Protein AF-0000000078755768 (afdb_homodimer)

pLDDT: mean 87.13, std 9.64, range [27.91, 98.12]

Nearest PDB structures (foldseek):
  5llw-assembly1_A  TM=7.780E-01  e=3.470E-12  Idiomarina sp. A28L
  5llx-assembly1_B  TM=7.760E-01  e=8.007E-12  Idiomarina sp. A28L
  5llw-assembly1_B  TM=7.632E-01  e=1.190E-11  Idiomarina sp. A28L
  5llx-assembly1_A  TM=7.612E-01  e=1.299E-11  Idiomarina sp. A28L
  6et7-assembly1_B  TM=7.590E-01  e=1.244E-11  Idiomarina sp. A28L

Foldseek 3Di:
DPPPPPADPLRVLLVQLLVLLVVLLVVLVVLCVVPVAPLSVLLNQLSVLQNVLSVLVVVCVVPVDVVSVLSSLLSNLSSLVSNLVSLCVLQPHDDDCVVSCVLSVVLSVQLVCCCPPVNQPLSNLLSSLQSLLVSLQSSLVSLQPDDFPDNVLSNQLSVLSNVLSVLSNVLSVCSVVVHQADSVCRCGGDSNCSCSVSVSVSVSSNSVSVSVSVVRVVVVVVVVVVVVVVVVVVVCCVPVQANPLQRAGEQVNVVVLQVVLVVVCVVVVAKKKKKKKFKPPLVVLCVPPNVVLSSVLNNVLSVQLVVLDDPSKGKYDYDSGMIMIIDHRDDQVRVQVSVLVSQVSLQPDPPPRPDRMGMAMFMEMDDPPDDPVVSVVNRVVQSVVCVVVPGSHYGTD/DPPPPPADPLRVLLVVLLVLLVVLLVVLVVLCVVPVAPLSVLLNQLSVLQNVLSVLVVVCVVPVDVVSVLSSLLSNLSSLVSNLVSLCVLQPHDDDCVVSCVLSVVLSVQLVCCCPPVNQPLQNLLSSLQSLLVSLQSSLVSLQPDDFPDNVLSNQLSVLSNVLSVLSNVLNVCSVVVHQADSVCRCGGDSNCSCSVSVSVSVSSNSVSVSVSVVRVVVVVVVVVVVVVVVVVVVCCVPQQANPLQRAGEQVNVVVLQVVLVVVCLVVVAWKKKKKKFKPPLVVLCVPPNVVLSSVLSNVLSVQLVVLDDPSKGKYDYDSGMIMIIDHRDDQVRQQVSVLVSQVSLQVDPPPRPDRMGMFMFMEMDDPPDDPVVSVVNRVVQSVVCVVVPGSHYGYD

Radius of gyration: 39.82 Å; Cα contacts (8 Å, |Δi|>4): 1252; chains: 2; bounding box: 60×114×88 Å

Secondary structure (DSSP, 8-state):
-----SS-HHHHHHHHHHHHHHHHHHHHHHHHHHH--HHHHHHHHHHHHHHHHHHHHHHHHHS--HHHHHHHHHHHHHHHHHHHHHHHHHTTPPPPHHHHHHHHHHHHHHHHHHHHHT--HHHHHHHHHHHHHHHHHHHHHHHHT---S-HHHHHHHHHHHHHHHHHHHHHHHHHHHT-S--TT-TT-SHHHHIIIIIHHHHHHHHHHHHHHHHHHHHHHHHHHHHHHHHHHHHHHHHHSSB-TTT-SBPHHHHHHHHHHHHHHHHHHT--EEEEEEEETTHHHHHHHH-HHHHHHHHHHHHHHHHHHS-TT-EEEE-SSSEEEEEEET--HHHHHHHHHHHHHHHHH--SS-SS---EEEEEEEPPTT--HHHHHHHHHHHHHHHHHTTSS-EEE-/-----SS-HHHHHHHHHHHHHHHHHHHHHHHHHHH--HHHHHHHHHHHHHHHHHHHHHHHHHS--HHHHHHHHHHHHHHHHHHHHHHHHHTTPPPPHHHHHHHHHHHHHHHHHHHHHT--HHHHHHHHHHHHHHHHHHHHHHHHT---S-HHHHHHHHHHHHHHHHHHHHHHHHHHHT-S--TT-TT-SHHHHIIIIIHHHHHHHHHHHHHHHHHHHHHHHHHHHHHHHHHHHHHHHHHSSB-TTT-SB-HHHHHHHHHHHHHHHHHHT--EEEEEEEETTHHHHHHHH-HHHHHHHHHHHHHHHHHHS-TT-EEEE-SSSEEEEEEET--HHHHHHHHHHHHHHHHH--SS-SS---EEEEEEEPPTT--HHHHHHHHHHHHHHHHHTTSS-EEE-

Solvent-accessible surface area (backbone atoms only — not comparable to full-atom values): 39034 Å² total; per-residue (Å²): 128,77,72,71,74,85,63,51,52,62,56,50,35,51,51,44,40,52,53,47,38,50,47,47,24,51,52,28,41,51,50,16,72,71,66,67,43,71,26,38,43,32,39,21,53,15,30,48,27,40,47,49,16,52,49,28,51,57,47,27,75,76,50,84,40,73,65,34,55,52,48,20,51,49,26,41,50,51,15,43,48,26,43,38,40,16,53,33,42,67,71,71,39,86,72,70,63,65,63,56,52,50,54,51,48,54,50,51,51,51,41,50,46,29,52,69,70,72,57,38,54,38,53,37,48,15,54,51,23,41,52,50,15,49,41,24,39,51,37,16,51,56,33,64,70,54,89,60,96,56,57,66,47,35,49,51,21,15,49,20,25,35,52,41,12,50,53,24,40,53,36,14,52,32,21,64,70,54,47,49,51,38,75,91,40,77,79,43,47,57,52,44,47,48,49,46,58,49,33,49,53,21,51,48,38,27,51,52,23,53,54,46,49,52,41,51,49,40,49,51,52,28,52,50,30,42,49,52,26,50,51,37,47,52,46,32,52,61,50,34,48,33,31,87,84,56,64,27,23,15,48,62,42,34,54,52,46,49,53,51,52,47,55,49,23,61,73,66,73,40,43,35,17,40,36,28,37,34,50,49,69,48,67,56,47,28,71,73,66,30,62,67,51,38,50,51,50,50,32,47,50,46,54,53,45,54,73,73,49,55,88,80,41,41,55,20,39,67,51,95,61,32,33,37,33,43,34,71,72,20,45,53,69,56,42,42,51,51,51,45,50,48,37,50,52,43,54,65,47,63,80,91,50,95,60,86,45,41,34,16,24,3,25,24,44,64,55,91,90,57,52,67,69,57,50,52,50,52,14,50,50,22,21,49,48,14,50,75,73,71,36,64,35,74,26,73,92,128,78,72,72,73,85,63,50,52,62,55,49,35,50,52,44,39,52,53,46,38,50,47,46,24,51,54,28,41,49,50,17,71,73,66,67,44,70,27,38,43,32,38,22,50,16,30,48,28,41,46,49,15,51,52,28,50,58,47,25,76,77,51,85,41,73,65,34,54,53,48,20,51,49,27,41,49,51,16,43,49,26,43,37,41,16,52,34,42,67,71,70,40,84,73,70,64,65,66,55,51,50,55,51,48,52,50,51,50,50,40,52,47,30,52,69,70,72,58,38,53,38,53,37,48,16,53,52,23,42,52,51,15,50,41,23,40,50,37,16,51,56,33,63,69,54,90,59,97,55,58,67,48,35,50,50,20,15,49,22,24,35,52,41,12,51,54,24,40,53,38,14,53,32,21,63,70,53,46,50,52,36,75,92,40,76,80,43,48,57,51,42,47,49,48,45,58,49,34,49,53,21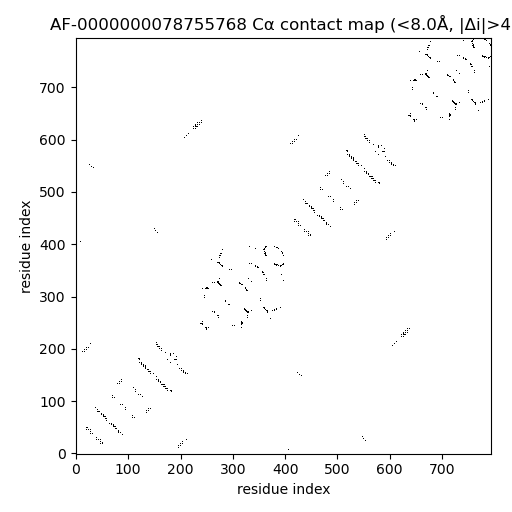,52,48,39,28,51,52,24,52,52,47,49,50,43,51,50,41,51,53,51,29,51,50,30,43,49,50,26,51,51,38,46,51,46,30,52,62,51,33,48,32,31,87,85,57,64,27,23,16,49,63,44,35,54,53,48,48,54,52,51,48,55,48,24,60,74,63,74,40,43,35,18,38,37,31,36,34,50,51,68,48,66,56,47,28,72,73,64,30,60,68,53,38,50,49,50,49,30,48,53,46,55,54,45,53,74,74,49,56,87,80,41,43,56,21,39,67,50,95,59,33,32,37,33,42,34,70,71,21,45,54,68,55,43,44,49,51,50,46,50,48,38,50,52,43,52,65,47,62,81,92,50,93,61,83,44,43,34,15,25,3,24,27,45,63,55,91,91,57,54,69,67,57,49,52,50,52,14,49,51,21,20,47,47,14,50,73,73,71,35,64,35,73,28,73,94

Sequence (794 aa):
MNSPDFLSLKQALVIFFVLTLLLNLFGSFVTWLATKTRATRWWAISALLALSGLLFLVVHTQWPNPAFILLQNLSYAVSLALVSAGMRDFHGRKYSPKADVIVIGLSLVAVAGAIWIKDSFALRVAINSALFAYYAFLAASILWRGKGSIKAIYTFASVSWFLYGLINLVRAALAFAGIGIDDSQPFVGVTYLMVFLFGPVCITGGYIGLIMLVVQKLLDEKHDALRVAEKLANEYRELSDHDPLTNALNNRSFSQSLERERARCVRENRPLSVVMADLDHFKIVNDTYGHSVGDATLKQAVALWRSQLRAPDLLGRVGGEEFVIILPHADLQHAARVAERLRQKLEAQTDGLPAKITASFGVTQARQGEPTHDLLRRVDAAMYGAKAAGRNRVVAVMNSPDFLSLKQALVIFFVLTLLLNLFGSFVTWLATKTRATRWWAISALLALSGLLFLVVHTQWPNPAFILLQNLSYAVSLALVSAGMRDFHGRKYSPKADVIVIGLSLVAVAGAIWIKDSFALRVAINSALFAYYAFLAASILWRGKGSIKAIYTFASVSWFLYGLINLVRAALAFAGIGIDDSQPFVGVTYLMVFLFGPVCITGGYIGLIMLVVQKLLDEKHDALRVAEKLANEYRELSDHDPLTNALNNRSFSQSLERERARCVRENRPLSVVMADLDHFKIVNDTYGHSVGDATLKQAVALWRSQLRAPDLLGRVGGEEFVIILPHADLQHAARVAERLRQKLEAQTDGLPAKITASFGVTQARQGEPTHDLLRRVDAAMYGAKAAGRNRVVAV

Organism: Turneriella parva (strain ATCC BAA-1111 / DSM 21527 / NCTC 11395 / H) (NCBI:txid869212)

InterPro domains:
  IPR000160 GGDEF domain [PF00990] (241-393)
  IPR000160 GGDEF domain [PS50887] (270-397)
  IPR000160 GGDEF domain [SM00267] (229-397)
  IPR000160 GGDEF domain [TIGR00254] (239-395)
  IPR000160 GGDEF domain [cd01949] (242-395)
  IPR029787 Nucleotide cyclase [SSF55073] (245-395)
  IPR043128 Reverse transcriptase/Diguanylate cyclase domain [G3DSA:3.30.70.270] (227-396)
  IPR050469 Diguanylate cyclase Dgc-like, bacteria [PTHR45138] (213-396)

Structure (mmCIF, N/CA/C/O backbone):
data_AF-0000000078755768-model_v1
#
loop_
_entity.id
_entity.type
_entity.pdbx_description
1 polymer 'diguanylate cyclase'
#
loop_
_atom_site.group_PDB
_atom_site.id
_atom_site.type_symbol
_atom_site.label_atom_id
_atom_site.label_alt_id
_atom_site.label_comp_id
_atom_site.label_asym_id
_atom_site.label_entity_id
_atom_site.label_seq_id
_atom_site.pdbx_PDB_ins_code
_atom_site.Cartn_x
_atom_site.Cartn_y
_atom_site.Cartn_z
_atom_site.occupancy
_atom_site.B_iso_or_equiv
_atom_site.auth_seq_id
_atom_site.auth_comp_id
_atom_site.auth_asym_id
_atom_site.auth_atom_id
_atom_site.pdbx_PDB_model_num
ATOM 1 N N . MET A 1 1 ? -10.695 -48.594 -26.078 1 28.12 1 MET A N 1
ATOM 2 C CA . MET A 1 1 ? -10.219 -47.375 -26.719 1 28.12 1 MET A CA 1
ATOM 3 C C . MET A 1 1 ? -9.602 -46.438 -25.703 1 28.12 1 MET A C 1
ATOM 5 O O . MET A 1 1 ? -10.203 -46.156 -24.656 1 28.12 1 MET A O 1
ATOM 9 N N . ASN A 1 2 ? -8.344 -46.5 -25.5 1 33.41 2 ASN A N 1
ATOM 10 C CA . ASN A 1 2 ? -7.469 -45.656 -24.672 1 33.41 2 ASN A CA 1
ATOM 11 C C . ASN A 1 2 ? -7.91 -44.188 -24.672 1 33.41 2 ASN A C 1
ATOM 13 O O . ASN A 1 2 ? -7.992 -43.562 -25.734 1 33.41 2 ASN A O 1
ATOM 17 N N . SER A 1 3 ? -8.859 -43.906 -24 1 39.59 3 SER A N 1
ATOM 18 C CA . SER A 1 3 ? -9.281 -42.5 -23.938 1 39.59 3 SER A CA 1
ATOM 19 C C . SER A 1 3 ? -8.102 -41.562 -24.188 1 39.59 3 SER A C 1
ATOM 21 O O . SER A 1 3 ? -7.055 -41.688 -23.547 1 39.59 3 SER A O 1
ATOM 23 N N . PRO A 1 4 ? -7.863 -41.094 -25.422 1 46.22 4 PRO A N 1
ATOM 24 C CA . PRO A 1 4 ? -6.762 -40.25 -25.844 1 46.22 4 PRO A CA 1
ATOM 25 C C . PRO A 1 4 ? -6.336 -39.25 -24.766 1 46.22 4 PRO A C 1
ATOM 27 O O . PRO A 1 4 ? -7.188 -38.625 -24.125 1 46.22 4 PRO A O 1
ATOM 30 N N . ASP A 1 5 ? -5.445 -39.562 -24.062 1 55.28 5 ASP A N 1
ATOM 31 C CA . ASP A 1 5 ? -4.766 -38.688 -23.094 1 55.28 5 ASP A CA 1
ATOM 32 C C . ASP A 1 5 ? -4.707 -37.25 -23.609 1 55.28 5 ASP A C 1
ATOM 34 O O . ASP A 1 5 ? -4.059 -36.969 -24.609 1 55.28 5 ASP A O 1
ATOM 38 N N . PHE A 1 6 ? -5.777 -36.531 -23.531 1 60.81 6 PHE A N 1
ATOM 39 C CA . PHE A 1 6 ? -6.074 -35.156 -24 1 60.81 6 PHE A CA 1
ATOM 40 C C . PHE A 1 6 ? -4.871 -34.25 -23.812 1 60.81 6 PHE A C 1
ATOM 42 O O . PHE A 1 6 ? -4.59 -33.406 -24.672 1 60.81 6 PHE A O 1
ATOM 49 N N . LEU A 1 7 ? -4.215 -34.312 -22.828 1 73.12 7 LEU A N 1
ATOM 50 C CA . LEU A 1 7 ? -3.086 -33.438 -22.578 1 73.12 7 LEU A CA 1
ATOM 51 C C . LEU A 1 7 ? -1.92 -34.188 -21.953 1 73.12 7 LEU A C 1
ATOM 53 O O . LEU A 1 7 ? -2.102 -34.938 -21 1 73.12 7 LEU A O 1
ATOM 57 N N . SER A 1 8 ? -0.838 -34.281 -22.703 1 78.62 8 SER A N 1
ATOM 58 C CA . SER A 1 8 ? 0.373 -34.906 -22.141 1 78.62 8 SER A CA 1
ATOM 59 C C . SER A 1 8 ? 0.901 -34.062 -20.969 1 78.62 8 SER A C 1
ATOM 61 O O . SER A 1 8 ? 0.521 -32.906 -20.781 1 78.62 8 SER A O 1
ATOM 63 N N . LEU A 1 9 ? 1.604 -34.719 -20.094 1 79.56 9 LEU A N 1
ATOM 64 C CA . LEU A 1 9 ? 2.229 -34.031 -18.953 1 79.56 9 LEU A CA 1
ATOM 65 C C . LEU A 1 9 ? 3.043 -32.844 -19.422 1 79.56 9 LEU A C 1
ATOM 67 O O . LEU A 1 9 ? 2.986 -31.781 -18.812 1 79.56 9 LEU A O 1
ATOM 71 N N . LYS A 1 10 ? 3.742 -33.094 -20.516 1 77.69 10 LYS A N 1
ATOM 72 C CA . LYS A 1 10 ? 4.566 -32 -21.078 1 77.69 10 LYS A CA 1
ATOM 73 C C . LYS A 1 10 ? 3.715 -30.812 -21.453 1 77.69 10 LYS A C 1
ATOM 75 O O . LYS A 1 10 ? 4.066 -29.672 -21.141 1 77.69 10 LYS A O 1
ATOM 80 N N . GLN A 1 11 ? 2.707 -31 -22.062 1 80.31 11 GLN A N 1
ATOM 81 C CA . GLN A 1 11 ? 1.826 -29.938 -22.5 1 80.31 11 GLN A CA 1
ATOM 82 C C . GLN A 1 11 ? 1.212 -29.203 -21.312 1 80.31 11 GLN A C 1
ATOM 84 O O . GLN A 1 11 ? 1.141 -27.969 -21.312 1 80.31 11 GLN A O 1
ATOM 89 N N . ALA A 1 12 ? 0.831 -29.938 -20.328 1 82.62 12 ALA A N 1
ATOM 90 C CA . ALA A 1 12 ? 0.208 -29.344 -19.156 1 82.62 12 ALA A CA 1
ATOM 91 C C . ALA A 1 12 ? 1.18 -28.422 -18.422 1 82.62 12 ALA A C 1
ATOM 93 O O . ALA A 1 12 ? 0.804 -27.328 -18 1 82.62 12 ALA A O 1
ATOM 94 N N . LEU A 1 13 ? 2.348 -28.859 -18.344 1 82.5 13 LEU A N 1
ATOM 95 C CA . LEU A 1 13 ? 3.357 -28.094 -17.625 1 82.5 13 LEU A CA 1
ATOM 96 C C . LEU A 1 13 ? 3.686 -26.797 -18.359 1 82.5 13 LEU A C 1
ATOM 98 O O . LEU A 1 13 ? 3.857 -25.75 -17.734 1 82.5 13 LEU A O 1
ATOM 102 N N . VAL A 1 14 ? 3.688 -26.875 -19.625 1 82.56 14 VAL A N 1
ATOM 103 C CA . VAL A 1 14 ? 3.988 -25.688 -20.422 1 82.56 14 VAL A CA 1
ATOM 104 C C . VAL A 1 14 ? 2.838 -24.688 -20.297 1 82.56 14 VAL A C 1
ATOM 106 O O . VAL A 1 14 ? 3.066 -23.484 -20.156 1 82.56 14 VAL A O 1
ATOM 109 N N . ILE A 1 15 ? 1.695 -25.203 -20.375 1 84.44 15 ILE A N 1
ATOM 110 C CA . ILE A 1 15 ? 0.527 -24.344 -20.25 1 84.44 15 ILE A CA 1
ATOM 111 C C . ILE A 1 15 ? 0.526 -23.641 -18.891 1 84.44 15 ILE A C 1
ATOM 113 O O . ILE A 1 15 ? 0.299 -22.438 -18.812 1 84.44 15 ILE A O 1
ATOM 117 N N . PHE A 1 16 ? 0.832 -24.391 -17.969 1 84.81 16 PHE A N 1
ATOM 118 C CA . PHE A 1 16 ? 0.875 -23.844 -16.609 1 84.81 16 PHE A CA 1
ATOM 119 C C . PHE A 1 16 ? 1.936 -22.75 -16.516 1 84.81 16 PHE A C 1
ATOM 121 O O . PHE A 1 16 ? 1.702 -21.703 -15.898 1 84.81 16 PHE A O 1
ATOM 128 N N . PHE A 1 17 ? 2.98 -23.031 -17.016 1 86.75 17 PHE A N 1
ATOM 129 C CA . PHE A 1 17 ? 4.082 -22.078 -16.969 1 86.75 17 PHE A CA 1
ATOM 130 C C . PHE A 1 17 ? 3.711 -20.781 -17.688 1 86.75 17 PHE A C 1
ATOM 132 O O . PHE A 1 17 ? 3.947 -19.688 -17.172 1 86.75 17 PHE A O 1
ATOM 139 N N . VAL A 1 18 ? 3.102 -20.922 -18.797 1 87.69 18 VAL A N 1
ATOM 140 C CA . VAL A 1 18 ? 2.711 -19.766 -19.578 1 87.69 18 VAL A CA 1
ATOM 141 C C . VAL A 1 18 ? 1.681 -18.938 -18.812 1 87.69 18 VAL A C 1
ATOM 143 O O . VAL A 1 18 ? 1.806 -17.719 -18.719 1 87.69 18 VAL A O 1
ATOM 146 N N . LEU A 1 19 ? 0.753 -19.594 -18.25 1 88.06 19 LEU A N 1
ATOM 147 C CA . LEU A 1 19 ? -0.322 -18.906 -17.547 1 88.06 19 LEU A CA 1
ATOM 148 C C . LEU A 1 19 ? 0.212 -18.172 -16.312 1 88.06 19 LEU A C 1
ATOM 150 O O . LEU A 1 19 ? -0.212 -17.062 -16.016 1 88.06 19 LEU A O 1
ATOM 154 N N . THR A 1 20 ? 1.109 -18.812 -15.734 1 89.19 20 THR A N 1
ATOM 155 C CA . THR A 1 20 ? 1.683 -18.188 -14.539 1 89.19 20 THR A CA 1
ATOM 156 C C . THR A 1 20 ? 2.504 -16.953 -14.906 1 89.19 20 THR A C 1
ATOM 158 O O . THR A 1 20 ? 2.443 -15.938 -14.219 1 89.19 20 THR A O 1
ATOM 161 N N . LEU A 1 21 ? 3.217 -17.016 -15.953 1 90.56 21 LEU A N 1
ATOM 162 C CA . LEU A 1 21 ? 4.008 -15.875 -16.391 1 90.56 21 LEU A CA 1
ATOM 163 C C . LEU A 1 21 ? 3.105 -1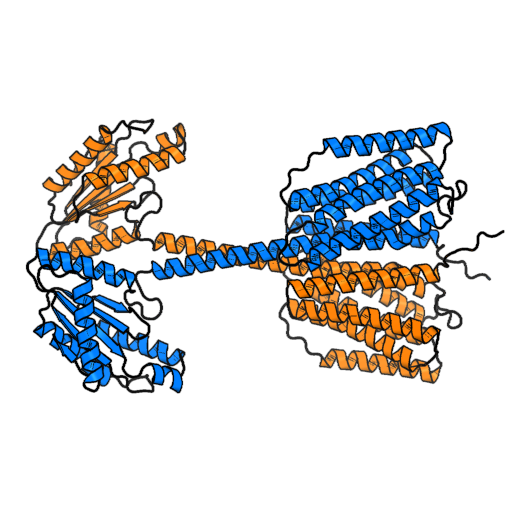4.719 -16.812 1 90.56 21 LEU A C 1
ATOM 165 O O . LEU A 1 21 ? 3.434 -13.555 -16.578 1 90.56 21 LEU A O 1
ATOM 169 N N . LEU A 1 22 ? 2.053 -15.086 -17.406 1 90.12 22 LEU A N 1
ATOM 170 C CA . LEU A 1 22 ? 1.093 -14.062 -17.781 1 90.12 22 LEU A CA 1
ATOM 171 C C . LEU A 1 22 ? 0.51 -13.367 -16.562 1 90.12 22 LEU A C 1
ATOM 173 O O . LEU A 1 22 ? 0.35 -12.148 -16.547 1 90.12 22 LEU A O 1
ATOM 177 N N . LEU A 1 23 ? 0.25 -14.18 -15.633 1 90.38 23 LEU A N 1
ATOM 178 C CA . LEU A 1 23 ? -0.271 -13.648 -14.375 1 90.38 23 LEU A CA 1
ATOM 179 C C . LEU A 1 23 ? 0.729 -12.688 -13.734 1 90.38 23 LEU A C 1
ATOM 181 O O . LEU A 1 23 ? 0.355 -11.609 -13.281 1 90.38 23 LEU A O 1
ATOM 185 N N . ASN A 1 24 ? 1.936 -13.102 -13.703 1 89.94 24 ASN A N 1
ATOM 186 C CA . ASN A 1 24 ? 2.979 -12.273 -13.109 1 89.94 24 ASN A CA 1
ATOM 187 C C . ASN A 1 24 ? 3.17 -10.977 -13.891 1 89.94 24 ASN A C 1
ATOM 189 O O . ASN A 1 24 ? 3.432 -9.922 -13.305 1 89.94 24 ASN A O 1
ATOM 193 N N . LEU A 1 25 ? 3.059 -11.102 -15.18 1 91.38 25 LEU A N 1
ATOM 194 C CA . LEU A 1 25 ? 3.188 -9.922 -16.031 1 91.38 25 LEU A CA 1
ATOM 195 C C . LEU A 1 25 ? 2.064 -8.93 -15.742 1 91.38 25 LEU A C 1
ATOM 197 O O . LEU A 1 25 ? 2.318 -7.738 -15.547 1 91.38 25 LEU A O 1
ATOM 201 N N . PHE A 1 26 ? 0.929 -9.406 -15.68 1 88.62 26 PHE A N 1
ATOM 202 C CA . PHE A 1 26 ? -0.208 -8.523 -15.438 1 88.62 26 PHE A CA 1
ATOM 203 C C . PHE A 1 26 ? -0.126 -7.902 -14.047 1 88.62 26 PHE A C 1
ATOM 205 O O . PHE A 1 26 ? -0.322 -6.695 -13.883 1 88.62 26 PHE A O 1
ATOM 212 N N . GLY A 1 27 ? 0.163 -8.727 -13.133 1 86.25 27 GLY A N 1
ATOM 213 C CA . GLY A 1 27 ? 0.285 -8.227 -11.781 1 86.25 27 GLY A CA 1
ATOM 214 C C . GLY A 1 27 ? 1.351 -7.152 -11.633 1 86.25 27 GLY A C 1
ATOM 215 O O . GLY A 1 27 ? 1.116 -6.117 -11.008 1 86.25 27 GLY A O 1
ATOM 216 N N . SER A 1 28 ? 2.459 -7.379 -12.211 1 88.94 28 SER A N 1
ATOM 217 C CA . SER A 1 28 ? 3.561 -6.43 -12.109 1 88.94 28 SER A CA 1
ATOM 218 C C . SER A 1 28 ? 3.268 -5.152 -12.883 1 88.94 28 SER A C 1
ATOM 220 O O . SER A 1 28 ? 3.629 -4.055 -12.453 1 88.94 28 SER A O 1
ATOM 222 N N . PHE A 1 29 ? 2.643 -5.34 -13.953 1 89.88 29 PHE A N 1
ATOM 223 C CA . PHE A 1 29 ? 2.314 -4.188 -14.789 1 89.88 29 PHE A CA 1
ATOM 224 C C . PHE A 1 29 ? 1.309 -3.283 -14.086 1 89.88 29 PHE A C 1
ATOM 226 O O . PHE A 1 29 ? 1.468 -2.062 -14.078 1 89.88 29 PHE A O 1
ATOM 233 N N . VAL A 1 30 ? 0.354 -3.816 -13.516 1 85 30 VAL A N 1
ATOM 234 C CA . VAL A 1 30 ? -0.665 -3.045 -12.812 1 85 30 VAL A CA 1
ATOM 235 C C . VAL A 1 30 ? -0.049 -2.373 -11.586 1 85 30 VAL A C 1
ATOM 237 O O . VAL A 1 30 ? -0.369 -1.223 -11.273 1 85 30 VAL A O 1
ATOM 240 N N . THR A 1 31 ? 0.819 -3.086 -10.945 1 84.69 31 THR A N 1
ATOM 241 C CA . THR A 1 31 ? 1.499 -2.502 -9.797 1 84.69 31 THR A CA 1
ATOM 242 C C . THR A 1 31 ? 2.342 -1.302 -10.219 1 84.69 31 THR A C 1
ATOM 244 O O . THR A 1 31 ? 2.385 -0.29 -9.516 1 84.69 31 THR A O 1
ATOM 247 N N . TRP A 1 32 ? 2.939 -1.426 -11.336 1 88.56 32 TRP A N 1
ATOM 248 C CA . TRP A 1 32 ? 3.725 -0.32 -11.875 1 88.56 32 TRP A CA 1
ATOM 249 C C . TRP A 1 32 ? 2.83 0.868 -12.211 1 88.56 32 TRP A C 1
ATOM 251 O O . TRP A 1 32 ? 3.18 2.016 -11.93 1 88.56 32 TRP A O 1
ATOM 261 N N . LEU A 1 33 ? 1.703 0.658 -12.719 1 84.06 33 LEU A N 1
ATOM 262 C CA . LEU A 1 33 ? 0.763 1.718 -13.062 1 84.06 33 LEU A CA 1
ATOM 263 C C . LEU A 1 33 ? 0.268 2.438 -11.812 1 84.06 33 LEU A C 1
ATOM 265 O O . LEU A 1 33 ? 0.04 3.65 -11.844 1 84.06 33 LEU A O 1
ATOM 269 N N . ALA A 1 34 ? 0.174 1.671 -10.766 1 80.31 34 ALA A N 1
ATOM 270 C CA . ALA A 1 34 ? -0.366 2.215 -9.523 1 80.31 34 ALA A CA 1
ATOM 271 C C . ALA A 1 34 ? 0.681 3.049 -8.789 1 80.31 34 ALA A C 1
ATOM 273 O O . ALA A 1 34 ? 0.367 4.105 -8.242 1 80.31 34 ALA A O 1
ATOM 274 N N . THR A 1 35 ? 1.844 2.578 -8.781 1 85.38 35 THR A N 1
ATOM 275 C CA . THR A 1 35 ? 2.844 3.195 -7.914 1 85.38 35 THR A CA 1
ATOM 276 C C . THR A 1 35 ? 3.756 4.121 -8.711 1 85.38 35 THR A C 1
ATOM 278 O O . THR A 1 35 ? 4.324 5.066 -8.164 1 85.38 35 THR A O 1
ATOM 281 N N . LYS A 1 36 ? 4.047 3.732 -9.984 1 87.12 36 LYS A N 1
ATOM 282 C CA . LYS A 1 36 ? 4.871 4.488 -10.922 1 87.12 36 LYS A CA 1
ATOM 283 C C . LYS A 1 36 ? 6.281 4.688 -10.375 1 87.12 36 LYS A C 1
ATOM 285 O O . LYS A 1 36 ? 6.863 5.766 -10.516 1 87.12 36 LYS A O 1
ATOM 290 N N . THR A 1 37 ? 6.754 3.713 -9.688 1 87 37 THR A N 1
ATOM 291 C CA . THR A 1 37 ? 8.125 3.777 -9.195 1 87 37 THR A CA 1
ATOM 292 C C . THR A 1 37 ? 9.086 3.094 -10.164 1 87 37 THR A C 1
ATOM 294 O O . THR A 1 37 ? 8.656 2.322 -11.023 1 87 37 THR A O 1
ATOM 297 N N . ARG A 1 38 ? 10.359 3.354 -10.133 1 88.88 38 ARG A N 1
ATOM 298 C CA . ARG A 1 38 ? 11.367 2.725 -10.977 1 88.88 38 ARG A CA 1
ATOM 299 C C . ARG A 1 38 ? 11.469 1.23 -10.688 1 88.88 38 ARG A C 1
ATOM 301 O O . ARG A 1 38 ? 11.594 0.423 -11.609 1 88.88 38 ARG A O 1
ATOM 308 N N . ALA A 1 39 ? 11.438 0.917 -9.438 1 89.75 39 ALA A N 1
ATOM 309 C CA . ALA A 1 39 ? 11.547 -0.485 -9.047 1 89.75 39 ALA A CA 1
ATOM 310 C C . ALA A 1 39 ? 10.438 -1.321 -9.672 1 89.75 39 ALA A C 1
ATOM 312 O O . ALA A 1 39 ? 10.703 -2.363 -10.273 1 89.75 39 ALA A O 1
ATOM 313 N N . THR A 1 40 ? 9.211 -0.879 -9.57 1 90.44 40 THR A N 1
ATOM 314 C CA . THR A 1 40 ? 8.078 -1.636 -10.102 1 90.44 40 THR A CA 1
ATOM 315 C C . THR A 1 40 ? 8.125 -1.675 -11.633 1 90.44 40 THR A C 1
ATOM 317 O O . THR A 1 40 ? 7.676 -2.643 -12.242 1 90.44 40 THR A O 1
ATOM 320 N N . ARG A 1 41 ? 8.688 -0.754 -12.266 1 91.56 41 ARG A N 1
ATOM 321 C CA . ARG A 1 41 ? 8.891 -0.785 -13.711 1 91.56 41 ARG A CA 1
ATOM 322 C C . ARG A 1 41 ? 9.852 -1.905 -14.109 1 91.56 41 ARG A C 1
ATOM 324 O O . ARG A 1 41 ? 9.594 -2.643 -15.062 1 91.56 41 ARG A O 1
ATOM 331 N N . TRP A 1 42 ? 10.961 -1.936 -13.383 1 92.62 42 TRP A N 1
ATOM 332 C CA . TRP A 1 42 ? 11.922 -3.002 -13.641 1 92.62 42 TRP A CA 1
ATOM 333 C C . TRP A 1 42 ? 11.266 -4.371 -13.5 1 92.62 42 TRP A C 1
ATOM 335 O O . TRP A 1 42 ? 11.523 -5.277 -14.297 1 92.62 42 TRP A O 1
ATOM 345 N N . TRP A 1 43 ? 10.43 -4.508 -12.555 1 92.81 43 TRP A N 1
ATOM 346 C CA . TRP A 1 43 ? 9.766 -5.785 -12.32 1 92.81 43 TRP A CA 1
ATOM 347 C C . TRP A 1 43 ? 8.773 -6.098 -13.438 1 92.81 43 TRP A C 1
ATOM 349 O O . TRP A 1 43 ? 8.633 -7.25 -13.852 1 92.81 43 TRP A O 1
ATOM 359 N N . ALA A 1 44 ? 8.109 -5.086 -13.938 1 93.62 44 ALA A N 1
ATOM 360 C CA . ALA A 1 44 ? 7.191 -5.277 -15.062 1 93.62 44 ALA A CA 1
ATOM 361 C C . ALA A 1 44 ? 7.949 -5.695 -16.328 1 93.62 44 ALA A C 1
ATOM 363 O O . ALA A 1 44 ? 7.535 -6.617 -17.031 1 93.62 44 ALA A O 1
ATOM 364 N N . ILE A 1 45 ? 9.039 -5.051 -16.562 1 94.94 45 ILE A N 1
ATOM 365 C CA . ILE A 1 45 ? 9.852 -5.391 -17.734 1 94.94 45 ILE A CA 1
ATOM 366 C C . ILE A 1 45 ? 10.43 -6.793 -17.562 1 94.94 45 ILE A C 1
ATOM 368 O O . ILE A 1 45 ? 10.523 -7.551 -18.531 1 94.94 45 ILE A O 1
ATOM 372 N N . SER A 1 46 ? 10.844 -7.059 -16.359 1 95.56 46 SER A N 1
ATOM 373 C CA . SER A 1 46 ? 11.352 -8.398 -16.062 1 95.56 46 SER A CA 1
ATOM 374 C C . SER A 1 46 ? 10.32 -9.469 -16.406 1 95.56 46 SER A C 1
ATOM 376 O O . SER A 1 46 ? 10.648 -10.469 -17.031 1 95.56 46 SER A O 1
ATOM 378 N N . ALA A 1 47 ? 9.102 -9.281 -16 1 94 47 ALA A N 1
ATOM 379 C CA . ALA A 1 47 ? 8.039 -10.25 -16.297 1 94 47 ALA A CA 1
ATOM 380 C C . ALA A 1 47 ? 7.797 -10.375 -17.797 1 94 47 ALA A C 1
ATOM 382 O O . ALA A 1 47 ? 7.547 -11.469 -18.297 1 94 47 ALA A O 1
ATOM 383 N N . LEU A 1 48 ? 7.875 -9.297 -18.469 1 94.25 48 LEU A N 1
ATOM 384 C CA . LEU A 1 48 ? 7.707 -9.305 -19.922 1 94.25 48 LEU A CA 1
ATOM 385 C C . LEU A 1 48 ? 8.812 -10.109 -20.594 1 94.25 48 LEU A C 1
ATOM 387 O O . LEU A 1 48 ? 8.555 -10.875 -21.531 1 94.25 48 LEU A O 1
ATOM 391 N N . LEU A 1 49 ? 9.969 -9.93 -20.141 1 95.38 49 LEU A N 1
ATOM 392 C CA . LEU A 1 49 ? 11.117 -10.633 -20.703 1 95.38 49 LEU A CA 1
ATOM 393 C C . LEU A 1 49 ? 11.047 -12.125 -20.406 1 95.38 49 LEU A C 1
ATOM 395 O O . LEU A 1 49 ? 11.438 -12.945 -21.234 1 95.38 49 LEU A O 1
ATOM 399 N N . ALA A 1 50 ? 10.594 -12.445 -19.266 1 93.56 50 ALA A N 1
ATOM 400 C CA . ALA A 1 50 ? 10.406 -13.852 -18.938 1 93.56 50 ALA A CA 1
ATOM 401 C C . ALA A 1 50 ? 9.43 -14.516 -19.906 1 93.56 50 ALA A C 1
ATOM 403 O O . ALA A 1 50 ? 9.672 -15.633 -20.375 1 93.56 50 ALA A O 1
ATOM 404 N N . LEU A 1 51 ? 8.359 -13.82 -20.172 1 92.19 51 LEU A N 1
ATOM 405 C CA . LEU A 1 51 ? 7.383 -14.344 -21.109 1 92.19 51 LEU A CA 1
ATOM 406 C C . LEU A 1 51 ? 7.98 -14.438 -22.516 1 92.19 51 LEU A C 1
ATOM 408 O O . LEU A 1 51 ? 7.734 -15.414 -23.234 1 92.19 51 LEU A O 1
ATOM 412 N N . SER A 1 52 ? 8.719 -13.5 -22.875 1 92.5 52 SER A N 1
ATOM 413 C CA . SER A 1 52 ? 9.375 -13.516 -24.172 1 92.5 52 SER A CA 1
ATOM 414 C C . SER A 1 52 ? 10.336 -14.695 -24.297 1 92.5 52 SER A C 1
ATOM 416 O O . SER A 1 52 ? 10.445 -15.305 -25.375 1 92.5 52 SER A O 1
ATOM 418 N N . GLY A 1 53 ? 11.055 -14.953 -23.266 1 91.94 53 GLY A N 1
ATOM 419 C CA . GLY A 1 53 ? 11.938 -16.109 -23.266 1 91.94 53 GLY A CA 1
ATOM 420 C C . GLY A 1 53 ? 11.211 -17.406 -23.547 1 91.94 53 GLY A C 1
ATOM 421 O O . GLY A 1 53 ? 11.695 -18.234 -24.328 1 91.94 53 GLY A O 1
ATOM 422 N N . LEU A 1 54 ? 10.102 -17.531 -22.938 1 87.19 54 LEU A N 1
ATOM 423 C CA . LEU A 1 54 ? 9.297 -18.734 -23.188 1 87.19 54 LEU A CA 1
ATOM 424 C C . LEU A 1 54 ? 8.828 -18.781 -24.641 1 87.19 54 LEU A C 1
ATOM 426 O O . LEU A 1 54 ? 8.766 -19.844 -25.25 1 87.19 54 LEU A O 1
ATOM 430 N N . LEU A 1 55 ? 8.461 -17.672 -25.172 1 87.62 55 LEU A N 1
ATOM 431 C CA . LEU A 1 55 ? 8.039 -17.609 -26.562 1 87.62 55 LEU A CA 1
ATOM 432 C C . LEU A 1 55 ? 9.156 -18.062 -27.5 1 87.62 55 LEU A C 1
ATOM 434 O O . LEU A 1 55 ? 8.914 -18.812 -28.438 1 87.62 55 LEU A O 1
ATOM 438 N N . PHE A 1 56 ? 10.359 -17.703 -27.203 1 90.5 56 PHE A N 1
ATOM 439 C CA . PHE A 1 56 ? 11.5 -18.109 -28.016 1 90.5 56 PHE A CA 1
ATOM 440 C C . PHE A 1 56 ? 11.742 -19.609 -27.906 1 90.5 56 PHE A C 1
ATOM 442 O O . PHE A 1 56 ? 12.164 -20.25 -28.875 1 90.5 56 PHE A O 1
ATOM 449 N N . LEU A 1 57 ? 11.492 -20.094 -26.734 1 82.94 57 LEU A N 1
ATOM 450 C CA . LEU A 1 57 ? 11.633 -21.531 -26.531 1 82.94 57 LEU A CA 1
ATOM 451 C C . LEU A 1 57 ? 10.648 -22.297 -27.422 1 82.94 57 LEU A C 1
ATOM 453 O O . LEU A 1 57 ? 11.031 -23.266 -28.078 1 82.94 57 LEU A O 1
ATOM 457 N N . VAL A 1 58 ? 9.406 -21.812 -27.438 1 80.56 58 VAL A N 1
ATOM 458 C CA . VAL A 1 58 ? 8.359 -22.484 -28.219 1 80.56 58 VAL A CA 1
ATOM 459 C C . VAL A 1 58 ? 8.656 -22.344 -29.703 1 80.56 58 VAL A C 1
ATOM 461 O O . VAL A 1 58 ? 8.516 -23.312 -30.469 1 80.56 58 VAL A O 1
ATOM 464 N N . VAL A 1 59 ? 9.141 -21.266 -30.109 1 83.12 59 VAL A N 1
ATOM 465 C CA . VAL A 1 59 ? 9.438 -21.016 -31.516 1 83.12 59 VAL A CA 1
ATOM 466 C C . VAL A 1 59 ? 10.602 -21.891 -31.969 1 83.12 59 VAL A C 1
ATOM 468 O O . VAL A 1 59 ? 10.602 -22.406 -33.094 1 83.12 59 VAL A O 1
ATOM 471 N N . HIS A 1 60 ? 11.555 -22.078 -31.109 1 84.25 60 HIS A N 1
ATOM 472 C CA . HIS A 1 60 ? 12.719 -22.891 -31.438 1 84.25 60 HIS A CA 1
ATOM 473 C C . HIS A 1 60 ? 12.328 -24.344 -31.672 1 84.25 60 HIS A C 1
ATOM 475 O O . HIS A 1 60 ? 12.969 -25.031 -32.469 1 84.25 60 HIS A O 1
ATOM 481 N N . THR A 1 61 ? 11.352 -24.812 -30.938 1 77.38 61 THR A N 1
ATOM 482 C CA . THR A 1 61 ? 10.922 -26.203 -31.109 1 77.38 61 THR A CA 1
ATOM 483 C C . THR A 1 61 ? 10.32 -26.406 -32.5 1 77.38 61 THR A C 1
ATOM 485 O O . THR A 1 61 ? 10.398 -27.516 -33.031 1 77.38 61 THR A O 1
ATOM 488 N N . GLN A 1 62 ? 9.789 -25.359 -33.062 1 81.12 62 GLN A N 1
ATOM 489 C CA . GLN A 1 62 ? 9.18 -25.453 -34.375 1 81.12 62 GLN A CA 1
ATOM 490 C C . GLN A 1 62 ? 10.188 -25.109 -35.469 1 81.12 62 GLN A C 1
ATOM 492 O O . GLN A 1 62 ? 10.172 -25.703 -36.562 1 81.12 62 GLN A O 1
ATOM 497 N N . TRP A 1 63 ? 10.969 -24.078 -35.156 1 85.94 63 TRP A N 1
ATOM 498 C CA . TRP A 1 63 ? 12 -23.625 -36.094 1 85.94 63 TRP A CA 1
ATOM 499 C C . TRP A 1 63 ? 13.375 -23.672 -35.438 1 85.94 63 TRP A C 1
ATOM 501 O O . TRP A 1 63 ? 13.844 -22.656 -34.906 1 85.94 63 TRP A O 1
ATOM 511 N N . PRO A 1 64 ? 14.023 -24.859 -35.656 1 83.38 64 PRO A N 1
ATOM 512 C CA . PRO A 1 64 ? 15.305 -25.031 -34.969 1 83.38 64 PRO A CA 1
ATOM 513 C C . PRO A 1 64 ? 16.391 -24.094 -35.531 1 83.38 64 PRO A C 1
ATOM 515 O O . PRO A 1 64 ? 16.844 -24.281 -36.656 1 83.38 64 PRO A O 1
ATOM 518 N N . ASN A 1 65 ? 16.578 -22.969 -34.875 1 87.5 65 ASN A N 1
ATOM 519 C CA . ASN A 1 65 ? 17.609 -21.969 -35.125 1 87.5 65 ASN A CA 1
ATOM 520 C C . ASN A 1 65 ? 18.344 -21.609 -33.812 1 87.5 65 ASN A C 1
ATOM 522 O O . ASN A 1 65 ? 17.703 -21.25 -32.844 1 87.5 65 ASN A O 1
ATOM 526 N N . PRO A 1 66 ? 19.641 -21.859 -33.875 1 87.25 66 PRO A N 1
ATOM 527 C CA . PRO A 1 66 ? 20.422 -21.594 -32.656 1 87.25 66 PRO A CA 1
ATOM 528 C C . PRO A 1 66 ? 20.266 -20.156 -32.156 1 87.25 66 PRO A C 1
ATOM 530 O O . PRO A 1 66 ? 20.453 -19.891 -30.969 1 87.25 66 PRO A O 1
ATOM 533 N N . ALA A 1 67 ? 19.891 -19.344 -33.031 1 89.38 67 ALA A N 1
ATOM 534 C CA . ALA A 1 67 ? 19.703 -17.953 -32.625 1 89.38 67 ALA A CA 1
ATOM 535 C C . ALA A 1 67 ? 18.578 -17.828 -31.594 1 89.38 67 ALA A C 1
ATOM 537 O O . ALA A 1 67 ? 18.672 -17 -30.688 1 89.38 67 ALA A O 1
ATOM 538 N N . PHE A 1 68 ? 17.594 -18.656 -31.703 1 90.44 68 PHE A N 1
ATOM 539 C CA . PHE A 1 68 ? 16.453 -18.578 -30.781 1 90.44 68 PHE A CA 1
ATOM 540 C C . PHE A 1 68 ? 16.844 -19.109 -29.406 1 90.44 68 PHE A C 1
ATOM 542 O O . PHE A 1 68 ? 16.297 -18.672 -28.391 1 90.44 68 PHE A O 1
ATOM 549 N N . ILE A 1 69 ? 17.781 -19.969 -29.359 1 88.88 69 ILE A N 1
ATOM 550 C CA . ILE A 1 69 ? 18.281 -20.484 -28.094 1 88.88 69 ILE A CA 1
ATOM 551 C C . ILE A 1 69 ? 19.016 -19.359 -27.344 1 88.88 69 ILE A C 1
ATOM 553 O O . ILE A 1 69 ? 18.812 -19.172 -26.141 1 88.88 69 ILE A O 1
ATOM 557 N N . LEU A 1 70 ? 19.781 -18.656 -28.094 1 92.06 70 LEU A N 1
ATOM 558 C CA . LEU A 1 70 ? 20.531 -17.562 -27.484 1 92.06 70 LEU A CA 1
ATOM 559 C C . LEU A 1 70 ? 19.609 -16.453 -27.031 1 92.06 70 LEU A C 1
ATOM 561 O O . LEU A 1 70 ? 19.812 -15.875 -25.953 1 92.06 70 LEU A O 1
ATOM 565 N N . LEU A 1 71 ? 18.625 -16.219 -27.812 1 93.38 71 LEU A N 1
ATOM 566 C CA . LEU A 1 71 ? 17.672 -15.164 -27.453 1 93.38 71 LEU A CA 1
ATOM 567 C C . LEU A 1 71 ? 16.875 -15.562 -26.219 1 93.38 71 LEU A C 1
ATOM 569 O O . LEU A 1 71 ? 16.547 -14.711 -25.375 1 93.38 71 LEU A O 1
ATOM 573 N N . GLN A 1 72 ? 16.516 -16.734 -26.172 1 93.19 72 GLN A N 1
ATOM 574 C CA . GLN A 1 72 ? 15.797 -17.25 -25.016 1 93.19 72 GLN A CA 1
ATOM 575 C C . GLN A 1 72 ? 16.625 -17.094 -23.75 1 93.19 72 GLN A C 1
ATOM 577 O O . GLN A 1 72 ? 16.125 -16.594 -22.734 1 93.19 72 GLN A O 1
ATOM 582 N N . ASN A 1 73 ? 17.828 -17.469 -23.844 1 92.25 73 ASN A N 1
ATOM 583 C CA . ASN A 1 73 ? 18.734 -17.391 -22.703 1 92.25 73 ASN A CA 1
ATOM 584 C C . ASN A 1 73 ? 18.969 -15.938 -22.281 1 92.25 73 ASN A C 1
ATOM 586 O O . ASN A 1 73 ? 19 -15.617 -21.094 1 92.25 73 ASN A O 1
ATOM 590 N N . LEU A 1 74 ? 19.156 -15.164 -23.25 1 93.88 74 LEU A N 1
ATOM 591 C CA . LEU A 1 74 ? 19.344 -13.742 -22.984 1 93.88 74 LEU A CA 1
ATOM 592 C C . LEU A 1 74 ? 18.141 -13.148 -22.281 1 93.88 74 LEU A C 1
ATOM 594 O O . LEU A 1 74 ? 18.281 -12.406 -21.312 1 93.88 74 LEU A O 1
ATOM 598 N N . SER A 1 75 ? 16.984 -13.461 -22.766 1 95.44 75 SER A N 1
ATOM 599 C CA . SER A 1 75 ? 15.742 -12.93 -22.203 1 95.44 75 SER A CA 1
ATOM 600 C C . SER A 1 75 ? 15.578 -13.336 -20.75 1 95.44 75 SER A C 1
ATOM 602 O O . SER A 1 75 ? 15.289 -12.492 -19.891 1 95.44 75 SER A O 1
ATOM 604 N N . TYR A 1 76 ? 15.836 -14.555 -20.484 1 93.12 76 TYR A N 1
ATOM 605 C CA . TYR A 1 76 ? 15.695 -15.039 -19.109 1 93.12 76 TYR A CA 1
ATOM 606 C C . TYR A 1 76 ? 16.75 -14.414 -18.203 1 93.12 76 TYR A C 1
ATOM 608 O O . TYR A 1 76 ? 16.453 -14.039 -17.062 1 93.12 76 TYR A O 1
ATOM 616 N N . ALA A 1 77 ? 17.922 -14.328 -18.719 1 93.5 77 ALA A N 1
ATOM 617 C CA . ALA A 1 77 ? 19.016 -13.773 -17.922 1 93.5 77 ALA A CA 1
ATOM 618 C C . ALA A 1 77 ? 18.75 -12.312 -17.547 1 93.5 77 ALA A C 1
ATOM 620 O O . ALA A 1 77 ? 18.891 -11.922 -16.391 1 93.5 77 ALA A O 1
ATOM 621 N N . VAL A 1 78 ? 18.359 -11.617 -18.516 1 95.06 78 VAL A N 1
ATOM 622 C CA . VAL A 1 78 ? 18.094 -10.203 -18.281 1 95.06 78 VAL A CA 1
ATOM 623 C C . VAL A 1 78 ? 16.875 -10.07 -17.359 1 95.06 78 VAL A C 1
ATOM 625 O O . VAL A 1 78 ? 16.828 -9.172 -16.5 1 95.06 78 VAL A O 1
ATOM 628 N N . SER A 1 79 ? 15.898 -10.875 -17.531 1 95.31 79 SER A N 1
ATOM 629 C CA . SER A 1 79 ? 14.711 -10.852 -16.672 1 95.31 79 SER A CA 1
ATOM 630 C C . SER A 1 79 ? 15.094 -10.984 -15.203 1 95.31 79 SER A C 1
ATOM 632 O O . SER A 1 79 ? 14.688 -10.164 -14.375 1 95.31 79 SER A O 1
ATOM 634 N N . LEU A 1 80 ? 15.914 -11.898 -14.953 1 93.69 80 LEU A N 1
ATOM 635 C CA . LEU A 1 80 ? 16.297 -12.156 -13.562 1 93.69 80 LEU A CA 1
ATOM 636 C C . LEU A 1 80 ? 17.188 -11.039 -13.039 1 93.69 80 LEU A C 1
ATOM 638 O O . LEU A 1 80 ? 17.094 -10.656 -11.867 1 93.69 80 LEU A O 1
ATOM 642 N N . ALA A 1 81 ? 18.016 -10.547 -13.891 1 94.5 81 ALA A N 1
ATOM 643 C CA . ALA A 1 81 ? 18.875 -9.43 -13.5 1 94.5 81 ALA A CA 1
ATOM 644 C C . ALA A 1 81 ? 18.031 -8.211 -13.133 1 94.5 81 ALA A C 1
ATOM 646 O O . ALA A 1 81 ? 18.375 -7.477 -12.195 1 94.5 81 ALA A O 1
ATOM 647 N N . LEU A 1 82 ? 17.016 -8.055 -13.875 1 93.75 82 LEU A N 1
ATOM 648 C CA . LEU A 1 82 ? 16.172 -6.895 -13.648 1 93.75 82 LEU A CA 1
ATOM 649 C C . LEU A 1 82 ? 15.391 -7.039 -12.344 1 93.75 82 LEU A C 1
ATOM 651 O O . LEU A 1 82 ? 15.055 -6.039 -11.703 1 93.75 82 LEU A O 1
ATOM 655 N N . VAL A 1 83 ? 15.094 -8.211 -11.938 1 92.75 83 VAL A N 1
ATOM 656 C CA . VAL A 1 83 ? 14.453 -8.422 -10.641 1 92.75 83 VAL A CA 1
ATOM 657 C C . VAL A 1 83 ? 15.352 -7.898 -9.523 1 92.75 83 VAL A C 1
ATOM 659 O O . VAL A 1 83 ? 14.906 -7.145 -8.664 1 92.75 83 VAL A O 1
ATOM 662 N N . SER A 1 84 ? 16.578 -8.281 -9.602 1 90.06 84 SER A N 1
ATOM 663 C CA . SER A 1 84 ? 17.531 -7.852 -8.586 1 90.06 84 SER A CA 1
ATOM 664 C C . SER A 1 84 ? 17.781 -6.352 -8.664 1 90.06 84 SER A C 1
ATOM 666 O O . SER A 1 84 ? 17.953 -5.695 -7.633 1 90.06 84 SER A O 1
ATOM 668 N N . ALA A 1 85 ? 17.812 -5.867 -9.875 1 90.44 85 ALA A N 1
ATOM 669 C CA . ALA A 1 85 ? 17.984 -4.426 -10.055 1 90.44 85 ALA A CA 1
ATOM 670 C C . ALA A 1 85 ? 16.828 -3.652 -9.422 1 90.44 85 ALA A C 1
ATOM 672 O O . ALA A 1 85 ? 17.047 -2.625 -8.773 1 90.44 85 ALA A O 1
ATOM 673 N N . GLY A 1 86 ? 15.656 -4.203 -9.656 1 90.81 86 GLY A N 1
ATOM 674 C CA . GLY A 1 86 ? 14.492 -3.576 -9.047 1 90.81 86 GLY A CA 1
ATOM 675 C C . GLY A 1 86 ? 14.531 -3.598 -7.531 1 90.81 86 GLY A C 1
ATOM 676 O O . GLY A 1 86 ? 14.141 -2.623 -6.883 1 90.81 86 GLY A O 1
ATOM 677 N N . MET A 1 87 ? 15.016 -4.617 -7 1 89.25 87 MET A N 1
ATOM 678 C CA . MET A 1 87 ? 15.117 -4.746 -5.551 1 89.25 87 MET A CA 1
ATOM 679 C C . MET A 1 87 ? 16.125 -3.752 -4.977 1 89.25 87 MET A C 1
ATOM 681 O O . MET A 1 87 ? 15.891 -3.174 -3.914 1 89.25 87 MET A O 1
ATOM 685 N N . ARG A 1 88 ? 17.172 -3.6 -5.668 1 87.62 88 ARG A N 1
ATOM 686 C CA . ARG A 1 88 ? 18.172 -2.633 -5.242 1 87.62 88 ARG A CA 1
ATOM 687 C C . ARG A 1 88 ? 17.625 -1.211 -5.301 1 87.62 88 ARG A C 1
ATOM 689 O O . ARG A 1 88 ? 17.812 -0.427 -4.371 1 87.62 88 ARG A O 1
ATOM 696 N N . ASP A 1 89 ? 16.906 -0.968 -6.348 1 87.56 89 ASP A N 1
ATOM 697 C CA . ASP A 1 89 ? 16.297 0.347 -6.5 1 87.56 89 ASP A CA 1
ATOM 698 C C . ASP A 1 89 ? 15.258 0.598 -5.406 1 87.56 89 ASP A C 1
ATOM 700 O O . ASP A 1 89 ? 15.164 1.708 -4.879 1 87.56 89 ASP A O 1
ATOM 704 N N . PHE A 1 90 ? 14.578 -0.363 -5.062 1 87.88 90 PHE A N 1
ATOM 705 C CA . PHE A 1 90 ? 13.531 -0.27 -4.047 1 87.88 90 PHE A CA 1
ATOM 706 C C . PHE A 1 90 ? 14.133 0.084 -2.691 1 87.88 90 PHE A C 1
ATOM 708 O O . PHE A 1 90 ? 13.492 0.762 -1.884 1 87.88 90 PHE A O 1
ATOM 715 N N . HIS A 1 91 ? 15.258 -0.351 -2.51 1 86 91 HIS A N 1
ATOM 716 C CA . HIS A 1 91 ? 15.906 -0.104 -1.228 1 86 91 HIS A CA 1
ATOM 717 C C . HIS A 1 91 ? 16.844 1.1 -1.306 1 86 91 HIS A C 1
ATOM 719 O O . HIS A 1 91 ? 17.688 1.301 -0.423 1 86 91 HIS A O 1
ATOM 725 N N . GLY A 1 92 ? 16.875 1.766 -2.449 1 80.44 92 GLY A N 1
ATOM 726 C CA . GLY A 1 92 ? 17.609 3.012 -2.588 1 80.44 92 GLY A CA 1
ATOM 727 C C . GLY A 1 92 ? 19.062 2.805 -2.965 1 80.44 92 GLY A C 1
ATOM 728 O O . GLY A 1 92 ? 19.891 3.715 -2.818 1 80.44 92 GLY A O 1
ATOM 729 N N . ARG A 1 93 ? 19.422 1.642 -3.373 1 82.81 93 ARG A N 1
ATOM 730 C CA . ARG A 1 93 ? 20.812 1.38 -3.77 1 82.81 93 ARG A CA 1
ATOM 731 C C . ARG A 1 93 ? 21 1.624 -5.262 1 82.81 93 ARG A C 1
ATOM 733 O O . ARG A 1 93 ? 20.125 1.314 -6.07 1 82.81 93 ARG A O 1
ATOM 740 N N . LYS A 1 94 ? 22.016 2.291 -5.559 1 78.06 94 LYS A N 1
ATOM 741 C CA . LYS A 1 94 ? 22.312 2.561 -6.965 1 78.06 94 LYS A CA 1
ATOM 742 C C . LYS A 1 94 ? 22.625 1.272 -7.719 1 78.06 94 LYS A C 1
ATOM 744 O O . LYS A 1 94 ? 23.422 0.448 -7.25 1 78.06 94 LYS A O 1
ATOM 749 N N . TYR A 1 95 ? 21.906 0.887 -8.781 1 78.25 95 TYR A N 1
ATOM 750 C CA . TYR A 1 95 ? 22.125 -0.285 -9.625 1 78.25 95 TYR A CA 1
ATOM 751 C C . TYR A 1 95 ? 23.125 0.01 -10.727 1 78.25 95 TYR A C 1
ATOM 753 O O . TYR A 1 95 ? 23.031 1.032 -11.414 1 78.25 95 TYR A O 1
ATOM 761 N N . SER A 1 96 ? 24.281 -0.709 -10.734 1 81 96 SER A N 1
ATOM 762 C CA . SER A 1 96 ? 25.219 -0.672 -11.852 1 81 96 SER A CA 1
ATOM 763 C C . SER A 1 96 ? 25.062 -1.892 -12.75 1 81 96 SER A C 1
ATOM 765 O O . SER A 1 96 ? 25.203 -3.029 -12.305 1 81 96 SER A O 1
ATOM 767 N N . PRO A 1 97 ? 24.812 -1.615 -14.039 1 87.5 97 PRO A N 1
ATOM 768 C CA . PRO A 1 97 ? 24.547 -2.75 -14.922 1 87.5 97 PRO A CA 1
ATOM 769 C C . PRO A 1 97 ? 25.828 -3.436 -15.398 1 87.5 97 PRO A C 1
ATOM 771 O O . PRO A 1 97 ? 25.781 -4.5 -16.016 1 87.5 97 PRO A O 1
ATOM 774 N N . LYS A 1 98 ? 27.078 -2.914 -15.141 1 89 98 LYS A N 1
ATOM 775 C CA . LYS A 1 98 ? 28.328 -3.439 -15.68 1 89 98 LYS A CA 1
ATOM 776 C C . LYS A 1 98 ? 28.531 -4.898 -15.281 1 89 98 LYS A C 1
ATOM 778 O O . LYS A 1 98 ? 28.828 -5.742 -16.125 1 89 98 LYS A O 1
ATOM 783 N N . ALA A 1 99 ? 28.344 -5.164 -14.008 1 90.19 99 ALA A N 1
ATOM 784 C CA . ALA A 1 99 ? 28.531 -6.527 -13.516 1 90.19 99 ALA A CA 1
ATOM 785 C C . ALA A 1 99 ? 27.547 -7.488 -14.18 1 90.19 99 ALA A C 1
ATOM 787 O O . ALA A 1 99 ? 27.922 -8.602 -14.57 1 90.19 99 ALA A O 1
ATOM 788 N N . ASP A 1 100 ? 26.297 -7.133 -14.336 1 93.12 100 ASP A N 1
ATOM 789 C CA . ASP A 1 100 ? 25.281 -7.98 -14.953 1 93.12 100 ASP A CA 1
ATOM 790 C C . ASP A 1 100 ? 25.594 -8.219 -16.438 1 93.12 100 ASP A C 1
ATOM 792 O O . ASP A 1 100 ? 25.406 -9.32 -16.938 1 93.12 100 ASP A O 1
ATOM 796 N N . VAL A 1 101 ? 26.078 -7.191 -17.094 1 94.19 101 VAL A N 1
ATOM 797 C CA . VAL A 1 101 ? 26.422 -7.316 -18.516 1 94.19 101 VAL A CA 1
ATOM 798 C C . VAL A 1 101 ? 27.531 -8.344 -18.688 1 94.19 101 VAL A C 1
ATOM 800 O O . VAL A 1 101 ? 27.484 -9.172 -19.609 1 94.19 101 VAL A O 1
ATOM 803 N N . ILE A 1 102 ? 28.453 -8.273 -17.844 1 94.88 102 ILE A N 1
ATOM 804 C CA . ILE A 1 102 ? 29.594 -9.195 -17.906 1 94.88 102 ILE A CA 1
ATOM 805 C C . ILE A 1 102 ? 29.109 -10.617 -17.625 1 94.88 102 ILE A C 1
ATOM 807 O O . ILE A 1 102 ? 29.422 -11.547 -18.375 1 94.88 102 ILE A O 1
ATOM 811 N N . VAL A 1 103 ? 28.406 -10.812 -16.578 1 94.62 103 VAL A N 1
ATOM 812 C CA . VAL A 1 103 ? 27.953 -12.133 -16.172 1 94.62 103 VAL A CA 1
ATOM 813 C C . VAL A 1 103 ? 27.047 -12.727 -17.25 1 94.62 103 VAL A C 1
ATOM 815 O O . VAL A 1 103 ? 27.203 -13.891 -17.625 1 94.62 103 VAL A O 1
ATOM 818 N N . ILE A 1 104 ? 26.125 -11.984 -17.75 1 95.88 104 ILE A N 1
ATOM 819 C CA . ILE A 1 104 ? 25.219 -12.438 -18.781 1 95.88 104 ILE A CA 1
ATOM 820 C C . ILE A 1 104 ? 25.984 -12.695 -20.078 1 95.88 104 ILE A C 1
ATOM 822 O O . ILE A 1 104 ? 25.75 -13.703 -20.75 1 95.88 104 ILE A O 1
ATOM 826 N N . GLY A 1 105 ? 26.906 -11.797 -20.391 1 95.62 105 GLY A N 1
ATOM 827 C CA . GLY A 1 105 ? 27.734 -12 -21.562 1 95.62 105 GLY A CA 1
ATOM 828 C C . GLY A 1 105 ? 28.531 -13.289 -21.516 1 95.62 105 GLY A C 1
ATOM 829 O O . GLY A 1 105 ? 28.562 -14.039 -22.484 1 95.62 105 GLY A O 1
ATOM 830 N N . LEU A 1 106 ? 29.141 -13.594 -20.438 1 95.12 106 LEU A N 1
ATOM 831 C CA . LEU A 1 106 ? 29.922 -14.812 -20.266 1 95.12 106 LEU A CA 1
ATOM 832 C C . LEU A 1 106 ? 29.031 -16.047 -20.406 1 95.12 106 LEU A C 1
ATOM 834 O O . LEU A 1 106 ? 29.453 -17.047 -20.969 1 95.12 106 LEU A O 1
ATOM 838 N N . SER A 1 107 ? 27.875 -15.914 -19.828 1 94.56 107 SER A N 1
ATOM 839 C CA . SER A 1 107 ? 26.938 -17.031 -19.922 1 94.56 107 SER A CA 1
ATOM 840 C C . SER A 1 107 ? 26.531 -17.297 -21.375 1 94.56 107 SER A C 1
ATOM 842 O O . SER A 1 107 ? 26.406 -18.438 -21.797 1 94.56 107 SER A O 1
ATOM 844 N N . LEU A 1 108 ? 26.312 -16.266 -22.125 1 94.75 108 LEU A N 1
ATOM 845 C CA . LEU A 1 108 ? 25.922 -16.406 -23.516 1 94.75 108 LEU A CA 1
ATOM 846 C C . LEU A 1 108 ? 27.047 -17.016 -24.328 1 94.75 108 LEU A C 1
ATOM 848 O O . LEU A 1 108 ? 26.797 -17.859 -25.219 1 94.75 108 LEU A O 1
ATOM 852 N N . VAL A 1 109 ? 28.219 -16.609 -24.047 1 94.19 109 VAL A N 1
ATOM 853 C CA . VAL A 1 109 ? 29.375 -17.172 -24.719 1 94.19 109 VAL A CA 1
ATOM 854 C C . VAL A 1 109 ? 29.5 -18.656 -24.391 1 94.19 109 VAL A C 1
ATOM 856 O O . VAL A 1 109 ? 29.797 -19.469 -25.266 1 94.19 109 VAL A O 1
ATOM 859 N N . ALA A 1 110 ? 29.328 -18.969 -23.203 1 93.5 110 ALA A N 1
ATOM 860 C CA . ALA A 1 110 ? 29.391 -20.359 -22.766 1 93.5 110 ALA A CA 1
ATOM 861 C C . ALA A 1 110 ? 28.328 -21.203 -23.453 1 93.5 110 ALA A C 1
ATOM 863 O O . ALA A 1 110 ? 28.594 -22.328 -23.875 1 93.5 110 ALA A O 1
ATOM 864 N N . VAL A 1 111 ? 27.141 -20.688 -23.531 1 92.81 111 VAL A N 1
ATOM 865 C CA . VAL A 1 111 ? 26.062 -21.406 -24.188 1 92.81 111 VAL A CA 1
ATOM 866 C C . VAL A 1 111 ? 26.375 -21.562 -25.672 1 92.81 111 VAL A C 1
ATOM 868 O O . VAL A 1 111 ? 26.156 -22.625 -26.25 1 92.81 111 VAL A O 1
ATOM 871 N N . ALA A 1 112 ? 26.844 -20.516 -26.281 1 92 112 ALA A N 1
ATOM 872 C CA . ALA A 1 112 ? 27.25 -20.562 -27.672 1 92 112 ALA A CA 1
ATOM 873 C C . ALA A 1 112 ? 28.328 -21.625 -27.891 1 92 112 ALA A C 1
ATOM 875 O O . ALA A 1 112 ? 28.297 -22.359 -28.891 1 92 112 ALA A O 1
ATOM 876 N N . GLY A 1 113 ? 29.25 -21.656 -27.016 1 90.81 113 GLY A N 1
ATOM 877 C CA . GLY A 1 113 ? 30.281 -22.672 -27.078 1 90.81 113 GLY A CA 1
ATOM 878 C C . GLY A 1 113 ? 29.734 -24.078 -26.969 1 90.81 113 GLY A C 1
ATOM 879 O O . GLY A 1 113 ? 30.172 -24.984 -27.688 1 90.81 113 GLY A O 1
ATOM 880 N N . ALA A 1 114 ? 28.781 -24.25 -26.094 1 89.5 114 ALA A N 1
ATOM 881 C CA . ALA A 1 114 ? 28.156 -25.562 -25.922 1 89.5 114 ALA A CA 1
ATOM 882 C C . ALA A 1 114 ? 27.422 -25.969 -27.188 1 89.5 114 ALA A C 1
ATOM 884 O O . ALA A 1 114 ? 27.344 -27.156 -27.516 1 89.5 114 ALA A O 1
ATOM 885 N N . ILE A 1 115 ? 26.812 -25.016 -27.875 1 87.12 115 ILE A N 1
ATOM 886 C CA . ILE A 1 115 ? 26.109 -25.281 -29.109 1 87.12 115 ILE A CA 1
ATOM 887 C C . ILE A 1 115 ? 27.094 -25.688 -30.203 1 87.12 115 ILE A C 1
ATOM 889 O O . ILE A 1 115 ? 26.875 -26.656 -30.938 1 87.12 115 ILE A O 1
ATOM 893 N N . TRP A 1 116 ? 28.172 -25.047 -30.234 1 86.81 116 TRP A N 1
ATOM 894 C CA . TRP A 1 116 ? 29.109 -25.203 -31.328 1 86.81 116 TRP A CA 1
ATOM 895 C C . TRP A 1 116 ? 30 -26.422 -31.109 1 86.81 116 TRP A C 1
ATOM 897 O O . TRP A 1 116 ? 30.375 -27.109 -32.062 1 86.81 116 TRP A O 1
ATOM 907 N N . ILE A 1 117 ? 30.328 -26.734 -29.984 1 81.19 117 ILE A N 1
ATOM 908 C CA . ILE A 1 117 ? 31.266 -27.812 -29.734 1 81.19 117 ILE A CA 1
ATOM 909 C C . ILE A 1 117 ? 30.547 -29.156 -29.812 1 81.19 117 ILE A C 1
ATOM 911 O O . ILE A 1 117 ? 30.953 -30.047 -30.578 1 81.19 117 ILE A O 1
ATOM 915 N N . LYS A 1 118 ? 29.625 -29.562 -28.953 1 74.31 118 LYS A N 1
ATOM 916 C CA . LYS A 1 118 ? 29.016 -30.891 -28.922 1 74.31 118 LYS A CA 1
ATOM 917 C C . LYS A 1 118 ? 27.484 -30.812 -28.984 1 74.31 118 LYS A C 1
ATOM 919 O O . LYS A 1 118 ? 26.812 -31.828 -29 1 74.31 118 LYS A O 1
ATOM 924 N N . ASP A 1 119 ? 26.969 -29.672 -29.266 1 76.44 119 ASP A N 1
ATOM 925 C CA . ASP A 1 119 ? 25.531 -29.422 -29.234 1 76.44 119 ASP A CA 1
ATOM 926 C C . ASP A 1 119 ? 24.875 -30.172 -28.078 1 76.44 119 ASP A C 1
ATOM 928 O O . ASP A 1 119 ? 23.875 -30.891 -28.281 1 76.44 119 ASP A O 1
ATOM 932 N N . SER A 1 120 ? 25.562 -30.109 -26.969 1 82.56 120 SER A N 1
ATOM 933 C CA . SER A 1 120 ? 25.078 -30.797 -25.766 1 82.56 120 SER A CA 1
ATOM 934 C C . SER A 1 120 ? 23.969 -30.016 -25.094 1 82.56 120 SER A C 1
ATOM 936 O O . SER A 1 120 ? 24.203 -28.953 -24.531 1 82.56 120 SER A O 1
ATOM 938 N N . PHE A 1 121 ? 22.812 -30.547 -25.094 1 84.81 121 PHE A N 1
ATOM 939 C CA . PHE A 1 121 ? 21.656 -29.969 -24.438 1 84.81 121 PHE A CA 1
ATOM 940 C C . PHE A 1 121 ? 21.859 -29.906 -22.922 1 84.81 121 PHE A C 1
ATOM 942 O O . PHE A 1 121 ? 21.5 -28.922 -22.281 1 84.81 121 PHE A O 1
ATOM 949 N N . ALA A 1 122 ? 22.516 -30.938 -22.469 1 86.94 122 ALA A N 1
ATOM 950 C CA . ALA A 1 122 ? 22.75 -31.031 -21.016 1 86.94 122 ALA A CA 1
ATOM 951 C C . ALA A 1 122 ? 23.641 -29.891 -20.547 1 86.94 122 ALA A C 1
ATOM 953 O O . ALA A 1 122 ? 23.391 -29.297 -19.484 1 86.94 122 ALA A O 1
ATOM 954 N N . LEU A 1 123 ? 24.578 -29.641 -21.328 1 88.44 123 LEU A N 1
ATOM 955 C CA . LEU A 1 123 ? 25.516 -28.594 -20.938 1 88.44 123 LEU A CA 1
ATOM 956 C C . LEU A 1 123 ? 24.859 -27.219 -21 1 88.44 123 LEU A C 1
ATOM 958 O O . LEU A 1 123 ? 25.109 -26.359 -20.141 1 88.44 123 LEU A O 1
ATOM 962 N N . ARG A 1 124 ? 24.016 -26.938 -21.922 1 89.06 124 ARG A N 1
ATOM 963 C CA . ARG A 1 124 ? 23.281 -25.672 -22.031 1 89.06 124 ARG A CA 1
ATOM 964 C C . ARG A 1 124 ? 22.359 -25.469 -20.828 1 89.06 124 ARG A C 1
ATOM 966 O O . ARG A 1 124 ? 22.312 -24.375 -20.266 1 89.06 124 ARG A O 1
ATOM 973 N N . VAL A 1 125 ? 21.75 -26.547 -20.5 1 90.19 125 VAL A N 1
ATOM 974 C CA . VAL A 1 125 ? 20.844 -26.5 -19.375 1 90.19 125 VAL A CA 1
ATOM 975 C C . VAL A 1 125 ? 21.625 -26.234 -18.094 1 90.19 125 VAL A C 1
ATOM 977 O O . VAL A 1 125 ? 21.203 -25.422 -17.25 1 90.19 125 VAL A O 1
ATOM 980 N N . ALA A 1 126 ? 22.719 -26.891 -18 1 93.06 126 ALA A N 1
ATOM 981 C CA . ALA A 1 126 ? 23.531 -26.703 -16.797 1 93.06 126 ALA A CA 1
ATOM 982 C C . ALA A 1 126 ? 23.984 -25.25 -16.656 1 93.06 126 ALA A C 1
ATOM 984 O O . ALA A 1 126 ? 23.875 -24.672 -15.57 1 93.06 126 ALA A O 1
ATOM 985 N N . ILE A 1 127 ? 24.391 -24.656 -17.703 1 93.5 127 ILE A N 1
ATOM 986 C CA . ILE A 1 127 ? 24.891 -23.281 -17.688 1 93.5 127 ILE A CA 1
ATOM 987 C C . ILE A 1 127 ? 23.75 -22.328 -17.359 1 93.5 127 ILE A C 1
ATOM 989 O O . ILE A 1 127 ? 23.891 -21.469 -16.484 1 93.5 127 ILE A O 1
ATOM 993 N N . ASN A 1 128 ? 22.672 -22.484 -17.984 1 92.19 128 ASN A N 1
ATOM 994 C CA . ASN A 1 128 ? 21.531 -21.594 -17.781 1 92.19 128 ASN A CA 1
ATOM 995 C C . ASN A 1 128 ? 20.984 -21.719 -16.359 1 92.19 128 ASN A C 1
ATOM 997 O O . ASN A 1 128 ? 20.672 -20.719 -15.719 1 92.19 128 ASN A O 1
ATOM 1001 N N . SER A 1 129 ? 20.891 -22.938 -15.938 1 94.5 129 SER A N 1
ATOM 1002 C CA . SER A 1 129 ? 20.375 -23.156 -14.594 1 94.5 129 SER A CA 1
ATOM 1003 C C . SER A 1 129 ? 21.297 -22.562 -13.531 1 94.5 129 SER A C 1
ATOM 1005 O O . SER A 1 129 ? 20.828 -22.047 -12.516 1 94.5 129 SER A O 1
ATOM 1007 N N . ALA A 1 130 ? 22.516 -22.672 -13.82 1 95.94 130 ALA A N 1
ATOM 1008 C CA . ALA A 1 130 ? 23.469 -22.062 -12.898 1 95.94 130 ALA A CA 1
ATOM 1009 C C . ALA A 1 130 ? 23.328 -20.547 -12.859 1 95.94 130 ALA A C 1
ATOM 1011 O O . ALA A 1 130 ? 23.406 -19.938 -11.789 1 95.94 130 ALA A O 1
ATOM 1012 N N . LEU A 1 131 ? 23.125 -19.984 -13.969 1 95.81 131 LEU A N 1
ATOM 1013 C CA . LEU A 1 131 ? 22.938 -18.531 -14.047 1 95.81 131 LEU A CA 1
ATOM 1014 C C . LEU A 1 131 ? 21.656 -18.125 -13.312 1 95.81 131 LEU A C 1
ATOM 1016 O O . LEU A 1 131 ? 21.656 -17.125 -12.586 1 95.81 131 LEU A O 1
ATOM 1020 N N . PHE A 1 132 ? 20.609 -18.891 -13.523 1 95.06 132 PHE A N 1
ATOM 1021 C CA . PHE A 1 132 ? 19.344 -18.594 -12.859 1 95.06 132 PHE A CA 1
ATOM 1022 C C . PHE A 1 132 ? 19.5 -18.688 -11.344 1 95.06 132 PHE A C 1
ATOM 1024 O O . PHE A 1 132 ? 18.969 -17.844 -10.609 1 95.06 132 PHE A O 1
ATOM 1031 N N . ALA A 1 133 ? 20.219 -19.688 -10.977 1 96.69 133 ALA A N 1
ATOM 1032 C CA . ALA A 1 133 ? 20.469 -19.859 -9.547 1 96.69 133 ALA A CA 1
ATOM 1033 C C . ALA A 1 133 ? 21.219 -18.656 -8.977 1 96.69 133 ALA A C 1
ATOM 1035 O O . ALA A 1 133 ? 20.875 -18.172 -7.898 1 96.69 133 ALA A O 1
ATOM 1036 N N . TYR A 1 134 ? 22.125 -18.203 -9.695 1 96.06 134 TYR A N 1
ATOM 1037 C CA . TYR A 1 134 ? 22.938 -17.078 -9.258 1 96.06 134 TYR A CA 1
ATOM 1038 C C . TYR A 1 134 ? 22.062 -15.852 -8.992 1 96.06 134 TYR A C 1
ATOM 1040 O O . TYR A 1 134 ? 22.125 -15.266 -7.914 1 96.06 134 TYR A O 1
ATOM 1048 N N . TYR A 1 135 ? 21.297 -15.461 -9.93 1 95 135 TYR A N 1
ATOM 1049 C CA . TYR A 1 135 ? 20.484 -14.258 -9.797 1 95 135 TYR A CA 1
ATOM 1050 C C . TYR A 1 135 ? 19.391 -14.453 -8.758 1 95 135 TYR A C 1
ATOM 1052 O O . TYR A 1 135 ? 19.016 -13.508 -8.055 1 95 135 TYR A O 1
ATOM 1060 N N . ALA A 1 136 ? 18.844 -15.664 -8.672 1 95.56 136 ALA A N 1
ATOM 1061 C CA . ALA A 1 136 ? 17.844 -15.945 -7.66 1 95.56 136 ALA A CA 1
ATOM 1062 C C . ALA A 1 136 ? 18.406 -15.797 -6.254 1 95.56 136 ALA A C 1
ATOM 1064 O O . ALA A 1 136 ? 17.766 -15.211 -5.375 1 95.56 136 ALA A O 1
ATOM 1065 N N . PHE A 1 137 ? 19.594 -16.297 -6.102 1 96.06 137 PHE A N 1
ATOM 1066 C CA . PHE A 1 137 ? 20.25 -16.172 -4.801 1 96.06 137 PHE A CA 1
ATOM 1067 C C . PHE A 1 137 ? 20.578 -14.719 -4.5 1 96.06 137 PHE A C 1
ATOM 1069 O O . PHE A 1 137 ? 20.5 -14.281 -3.348 1 96.06 137 PHE A O 1
ATOM 1076 N N . LEU A 1 138 ? 20.969 -14.039 -5.523 1 93.88 138 LEU A N 1
ATOM 1077 C CA . LEU A 1 138 ? 21.25 -12.617 -5.34 1 93.88 138 LEU A CA 1
ATOM 1078 C C . LEU A 1 138 ? 20 -11.875 -4.875 1 93.88 138 LEU A C 1
ATOM 1080 O O . LEU A 1 138 ? 20.062 -11.094 -3.926 1 93.88 138 LEU A O 1
ATOM 1084 N N . ALA A 1 139 ? 18.922 -12.117 -5.52 1 93.25 139 ALA A N 1
ATOM 1085 C CA . ALA A 1 139 ? 17.672 -11.492 -5.133 1 93.25 139 ALA A CA 1
ATOM 1086 C C .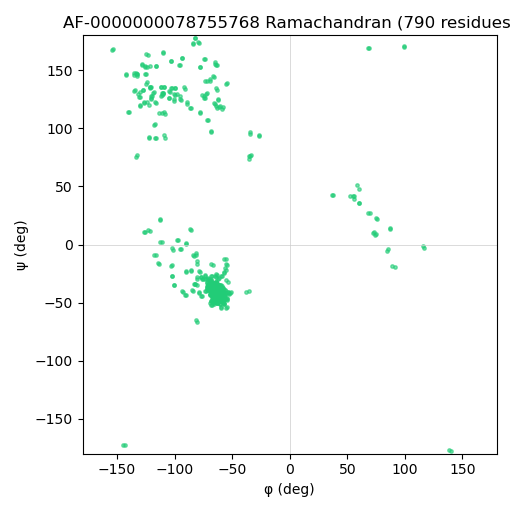 ALA A 1 139 ? 17.297 -11.867 -3.701 1 93.25 139 ALA A C 1
ATOM 1088 O O . ALA A 1 139 ? 16.906 -11 -2.91 1 93.25 139 ALA A O 1
ATOM 1089 N N . ALA A 1 140 ? 17.422 -13.141 -3.398 1 94.81 140 ALA A N 1
ATOM 1090 C CA . ALA A 1 140 ? 17.094 -13.625 -2.059 1 94.81 140 ALA A CA 1
ATOM 1091 C C . ALA A 1 140 ? 17.953 -12.945 -1.004 1 94.81 140 ALA A C 1
ATOM 1093 O O . ALA A 1 140 ? 17.469 -12.578 0.066 1 94.81 140 ALA A O 1
ATOM 1094 N N . SER A 1 141 ? 19.172 -12.719 -1.308 1 93.69 141 SER A N 1
ATOM 1095 C CA . SER A 1 141 ? 20.109 -12.133 -0.354 1 93.69 141 SER A CA 1
ATOM 1096 C C . SER A 1 141 ? 19.797 -10.664 -0.102 1 93.69 141 SER A C 1
ATOM 1098 O O . SER A 1 141 ? 19.891 -10.188 1.03 1 93.69 141 SER A O 1
ATOM 1100 N N . ILE A 1 142 ? 19.438 -9.977 -1.112 1 90.88 142 ILE A N 1
ATOM 1101 C CA . ILE A 1 142 ? 19.078 -8.562 -0.977 1 90.88 142 ILE A CA 1
ATOM 1102 C C . ILE A 1 142 ? 17.828 -8.43 -0.094 1 90.88 142 ILE A C 1
ATOM 1104 O O . ILE A 1 142 ? 17.781 -7.57 0.787 1 90.88 142 ILE A O 1
ATOM 1108 N N . LEU A 1 143 ? 16.922 -9.312 -0.318 1 91.19 143 LEU A N 1
ATOM 1109 C CA . LEU A 1 143 ? 15.672 -9.273 0.427 1 91.19 143 LEU A CA 1
ATOM 1110 C C . LEU A 1 143 ? 15.891 -9.68 1.881 1 91.19 143 LEU A C 1
ATOM 1112 O O . LEU A 1 143 ? 15.266 -9.125 2.787 1 91.19 143 LEU A O 1
ATOM 1116 N N . TRP A 1 144 ? 16.734 -10.633 2.047 1 91.06 144 TRP A N 1
ATOM 1117 C CA . TRP A 1 144 ? 17 -11.133 3.391 1 91.06 144 TRP A CA 1
ATOM 1118 C C . TRP A 1 144 ? 17.625 -10.055 4.266 1 91.06 144 TRP A C 1
ATOM 1120 O O . TRP A 1 144 ? 17.406 -10.023 5.48 1 91.06 144 TRP A O 1
ATOM 1130 N N . ARG A 1 145 ? 18.312 -9.078 3.73 1 85.88 145 ARG A N 1
ATOM 1131 C CA . ARG A 1 145 ? 19.016 -8.016 4.449 1 85.88 145 ARG A CA 1
ATOM 1132 C C . ARG A 1 145 ? 18.125 -6.773 4.566 1 85.88 145 ARG A C 1
ATOM 1134 O O . ARG A 1 145 ? 18.531 -5.777 5.176 1 85.88 145 ARG A O 1
ATOM 1141 N N . GLY A 1 146 ? 16.984 -6.91 3.945 1 82.19 146 GLY A N 1
ATOM 1142 C CA . GLY A 1 146 ? 16.109 -5.746 3.934 1 82.19 146 GLY A CA 1
ATOM 1143 C C . GLY A 1 146 ? 15.602 -5.371 5.312 1 82.19 146 GLY A C 1
ATOM 1144 O O . GLY A 1 146 ? 15.422 -6.238 6.172 1 82.19 146 GLY A O 1
ATOM 1145 N N . LYS A 1 147 ? 15.461 -3.996 5.535 1 76.56 147 LYS A N 1
ATOM 1146 C CA . LYS A 1 147 ? 14.961 -3.453 6.797 1 76.56 147 LYS A CA 1
ATOM 1147 C C . LYS A 1 147 ? 13.562 -2.881 6.633 1 76.56 147 LYS A C 1
ATOM 1149 O O . LYS A 1 147 ? 13.336 -2.01 5.789 1 76.56 147 LYS A O 1
ATOM 1154 N N . GLY A 1 148 ? 12.547 -3.75 6.891 1 75.38 148 GLY A N 1
ATOM 1155 C CA . GLY A 1 148 ? 11.195 -3.213 6.855 1 75.38 148 GLY A CA 1
ATOM 1156 C C . GLY A 1 148 ? 10.445 -3.422 8.156 1 75.38 148 GLY A C 1
ATOM 1157 O O . GLY A 1 148 ? 10.906 -4.137 9.047 1 75.38 148 GLY A O 1
ATOM 1158 N N . SER A 1 149 ? 9.344 -2.65 8.312 1 76.81 149 SER A N 1
ATOM 1159 C CA . SER A 1 149 ? 8.531 -2.695 9.523 1 76.81 149 SER A CA 1
ATOM 1160 C C . SER A 1 149 ? 7.934 -4.082 9.734 1 76.81 149 SER A C 1
ATOM 1162 O O . SER A 1 149 ? 7.711 -4.5 10.875 1 76.81 149 SER A O 1
ATOM 1164 N N . ILE A 1 150 ? 7.719 -4.77 8.633 1 84.5 150 ILE A N 1
ATOM 1165 C CA . ILE A 1 150 ? 7.129 -6.102 8.719 1 84.5 150 ILE A CA 1
ATOM 1166 C C . ILE A 1 150 ? 8.109 -7.137 8.164 1 84.5 150 ILE A C 1
ATOM 1168 O O . ILE A 1 150 ? 8.148 -7.367 6.953 1 84.5 150 ILE A O 1
ATOM 1172 N N . LYS A 1 151 ? 8.742 -7.836 8.961 1 87.56 151 LYS A N 1
ATOM 1173 C CA . LYS A 1 151 ? 9.805 -8.773 8.602 1 87.56 151 LYS A CA 1
ATOM 1174 C C . LYS A 1 151 ? 9.242 -9.961 7.824 1 87.56 151 LYS A C 1
ATOM 1176 O O . LYS A 1 151 ? 9.922 -10.516 6.957 1 87.56 151 LYS A O 1
ATOM 1181 N N . ALA A 1 152 ? 8.031 -10.32 8.086 1 87.19 152 ALA A N 1
ATOM 1182 C CA . ALA A 1 152 ? 7.398 -11.477 7.457 1 87.19 152 ALA A CA 1
ATOM 1183 C C . ALA A 1 152 ? 7.336 -11.305 5.941 1 87.19 152 ALA A C 1
ATOM 1185 O O . ALA A 1 152 ? 7.449 -12.281 5.195 1 87.19 152 ALA A O 1
ATOM 1186 N N . ILE A 1 153 ? 7.152 -10.172 5.445 1 88.69 153 ILE A N 1
ATOM 1187 C CA . ILE A 1 153 ? 7.078 -9.906 4.016 1 88.69 153 ILE A CA 1
ATOM 1188 C C . ILE A 1 153 ? 8.438 -10.156 3.371 1 88.69 153 ILE A C 1
ATOM 1190 O O . ILE A 1 153 ? 8.531 -10.844 2.354 1 88.69 153 ILE A O 1
ATOM 1194 N N . TYR A 1 154 ? 9.477 -9.719 3.99 1 89.12 154 TYR A N 1
ATOM 1195 C CA . TYR A 1 154 ? 10.828 -9.914 3.482 1 89.12 154 TYR A CA 1
ATOM 1196 C C . TYR A 1 154 ? 11.211 -11.391 3.508 1 89.12 154 TYR A C 1
ATOM 1198 O O . TYR A 1 154 ? 11.828 -11.891 2.566 1 89.12 154 TYR A O 1
ATOM 1206 N N . THR A 1 155 ? 10.812 -12 4.586 1 90.12 155 THR A N 1
ATOM 1207 C CA . THR A 1 155 ? 11.117 -13.422 4.707 1 90.12 155 THR A CA 1
ATOM 1208 C C . THR A 1 155 ? 10.414 -14.227 3.615 1 90.12 155 THR A C 1
ATOM 1210 O O . THR A 1 155 ? 11.023 -15.07 2.965 1 90.12 155 THR A O 1
ATOM 1213 N N . PHE A 1 156 ? 9.188 -13.922 3.42 1 88.94 156 PHE A N 1
ATOM 1214 C CA . PHE A 1 156 ? 8.414 -14.625 2.398 1 88.94 156 PHE A CA 1
ATOM 1215 C C . PHE A 1 156 ? 9.039 -14.43 1.021 1 88.94 156 PHE A C 1
ATOM 1217 O O . PHE A 1 156 ? 9.25 -15.391 0.286 1 88.94 156 PHE A O 1
ATOM 1224 N N . ALA A 1 157 ? 9.281 -13.281 0.67 1 91.12 157 ALA A N 1
ATOM 1225 C CA . ALA A 1 157 ? 9.852 -12.984 -0.64 1 91.12 157 ALA A CA 1
ATOM 1226 C C . ALA A 1 157 ? 11.234 -13.609 -0.797 1 91.12 157 ALA A C 1
ATOM 1228 O O . ALA A 1 157 ? 11.539 -14.211 -1.833 1 91.12 157 ALA A O 1
ATOM 1229 N N . SER A 1 158 ? 12.031 -13.5 0.255 1 93.69 158 SER A N 1
ATOM 1230 C CA . SER A 1 158 ? 13.391 -14.031 0.221 1 93.69 158 SER A CA 1
ATOM 1231 C C . SER A 1 158 ? 13.383 -15.555 0.08 1 93.69 158 SER A C 1
ATOM 1233 O O . SER A 1 158 ? 14.133 -16.109 -0.726 1 93.69 158 SER A O 1
ATOM 1235 N N . VAL A 1 159 ? 12.539 -16.188 0.804 1 93.44 159 VAL A N 1
ATOM 1236 C CA . VAL A 1 159 ? 12.461 -17.656 0.784 1 93.44 159 VAL A CA 1
ATOM 1237 C C . VAL A 1 159 ? 12 -18.125 -0.591 1 93.44 159 VAL A C 1
ATOM 1239 O O . VAL A 1 159 ? 12.484 -19.141 -1.102 1 93.44 159 VAL A O 1
ATOM 1242 N N . SER A 1 160 ? 11.062 -17.453 -1.205 1 93.94 160 SER A N 1
ATOM 1243 C CA . SER A 1 160 ? 10.57 -17.828 -2.527 1 93.94 160 SER A CA 1
ATOM 1244 C C . SER A 1 160 ? 11.688 -17.797 -3.562 1 93.94 160 SER A C 1
ATOM 1246 O O . SER A 1 160 ? 11.867 -18.75 -4.324 1 93.94 160 SER A O 1
ATOM 1248 N N . TRP A 1 161 ? 12.445 -16.766 -3.555 1 94.94 161 TRP A N 1
ATOM 1249 C CA . TRP A 1 161 ? 13.539 -16.656 -4.508 1 94.94 161 TRP A CA 1
ATOM 1250 C C . TRP A 1 161 ? 14.656 -17.641 -4.172 1 94.94 161 TRP A C 1
ATOM 1252 O O . TRP A 1 161 ? 15.312 -18.172 -5.066 1 94.94 161 TRP A O 1
ATOM 1262 N N . PHE A 1 162 ? 14.828 -17.844 -2.896 1 96.62 162 PHE A N 1
ATOM 1263 C CA . PHE A 1 162 ? 15.844 -18.797 -2.467 1 96.62 162 PHE A CA 1
ATOM 1264 C C . PHE A 1 162 ? 15.5 -20.203 -2.951 1 96.62 162 PHE A C 1
ATOM 1266 O O . PHE A 1 162 ? 16.375 -20.922 -3.451 1 96.62 162 PHE A O 1
ATOM 1273 N N . LEU A 1 163 ? 14.266 -20.562 -2.754 1 95.5 163 LEU A N 1
ATOM 1274 C CA . LEU A 1 163 ? 13.828 -21.891 -3.205 1 95.5 163 LEU A CA 1
ATOM 1275 C C . LEU A 1 163 ? 13.977 -22.016 -4.719 1 95.5 163 LEU A C 1
ATOM 1277 O O . LEU A 1 163 ? 14.367 -23.078 -5.215 1 95.5 163 LEU A O 1
ATOM 1281 N N . TYR A 1 164 ? 13.664 -20.984 -5.391 1 95.19 164 TYR A N 1
ATOM 1282 C CA . TYR A 1 164 ? 13.859 -21 -6.836 1 95.19 164 TYR A CA 1
ATOM 1283 C C . TYR A 1 164 ? 15.328 -21.203 -7.191 1 95.19 164 TYR A C 1
ATOM 1285 O O . TYR A 1 164 ? 15.648 -21.953 -8.117 1 95.19 164 TYR A O 1
ATOM 1293 N N . GLY A 1 165 ? 16.219 -20.531 -6.512 1 96.5 165 GLY A N 1
ATOM 1294 C CA . GLY A 1 165 ? 17.641 -20.703 -6.711 1 96.5 165 GLY A CA 1
ATOM 1295 C C . GLY A 1 165 ? 18.109 -22.125 -6.418 1 96.5 165 GLY A C 1
ATOM 1296 O O . GLY A 1 165 ? 18.906 -22.688 -7.172 1 96.5 165 GLY A O 1
ATOM 1297 N N . LEU A 1 166 ? 17.594 -22.641 -5.375 1 96.31 166 LEU A N 1
ATOM 1298 C CA . LEU A 1 166 ? 17.969 -23.984 -4.98 1 96.31 166 LEU A CA 1
ATOM 1299 C C . LEU A 1 166 ? 17.547 -25 -6.039 1 96.31 166 LEU A C 1
ATOM 1301 O O . LEU A 1 166 ? 18.312 -25.906 -6.379 1 96.31 166 LEU A O 1
ATOM 1305 N N . ILE A 1 167 ? 16.375 -24.859 -6.5 1 94.88 167 ILE A N 1
ATOM 1306 C CA . ILE A 1 167 ? 15.859 -25.75 -7.531 1 94.88 167 ILE A CA 1
ATOM 1307 C C . ILE A 1 167 ? 16.734 -25.672 -8.773 1 94.88 167 ILE A C 1
ATOM 1309 O O . ILE A 1 167 ? 17.109 -26.703 -9.352 1 94.88 167 ILE A O 1
ATOM 1313 N N . ASN A 1 168 ? 17.094 -24.5 -9.133 1 95.38 168 ASN A N 1
ATOM 1314 C CA . ASN A 1 168 ? 17.906 -24.328 -10.32 1 95.38 168 ASN A CA 1
ATOM 1315 C C . ASN A 1 168 ? 19.344 -24.812 -10.086 1 95.38 16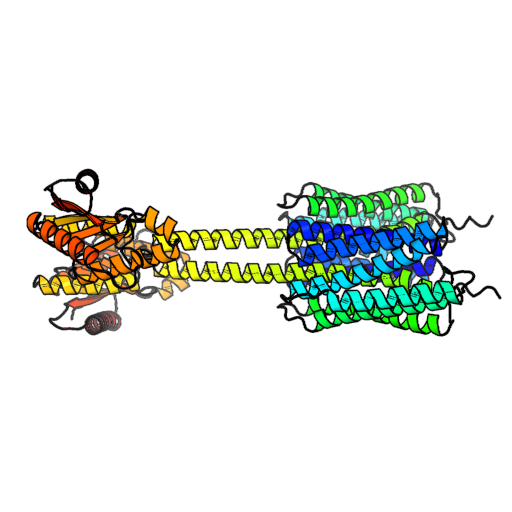8 ASN A C 1
ATOM 1317 O O . ASN A 1 168 ? 20 -25.312 -11.008 1 95.38 168 ASN A O 1
ATOM 1321 N N . LEU A 1 169 ? 19.797 -24.672 -8.914 1 96.44 169 LEU A N 1
ATOM 1322 C CA . LEU A 1 169 ? 21.141 -25.156 -8.609 1 96.44 169 LEU A CA 1
ATOM 1323 C C . LEU A 1 169 ? 21.188 -26.672 -8.711 1 96.44 169 LEU A C 1
ATOM 1325 O O . LEU A 1 169 ? 22.141 -27.219 -9.281 1 96.44 169 LEU A O 1
ATOM 1329 N N . VAL A 1 170 ? 20.25 -27.312 -8.102 1 94.94 170 VAL A N 1
ATOM 1330 C CA . VAL A 1 170 ? 20.156 -28.766 -8.18 1 94.94 170 VAL A CA 1
ATOM 1331 C C . VAL A 1 170 ? 20.016 -29.203 -9.641 1 94.94 170 VAL A C 1
ATOM 1333 O O . VAL A 1 170 ? 20.656 -30.156 -10.078 1 94.94 170 VAL A O 1
ATOM 1336 N N . ARG A 1 171 ? 19.219 -28.484 -10.391 1 92.94 171 ARG A N 1
ATOM 1337 C CA . ARG A 1 171 ? 19.047 -28.766 -11.812 1 92.94 171 ARG A CA 1
ATOM 1338 C C . ARG A 1 171 ? 20.359 -28.641 -12.57 1 92.94 171 ARG A C 1
ATOM 1340 O O . ARG A 1 171 ? 20.688 -29.469 -13.422 1 92.94 171 ARG A O 1
ATOM 1347 N N . ALA A 1 172 ? 21.094 -27.594 -12.273 1 94.69 172 ALA A N 1
ATOM 1348 C CA . ALA A 1 172 ? 22.391 -27.391 -12.914 1 94.69 172 ALA A CA 1
ATOM 1349 C C . ALA A 1 172 ? 23.344 -28.547 -12.625 1 94.69 172 ALA A C 1
ATOM 1351 O O . ALA A 1 172 ? 24 -29.047 -13.531 1 94.69 172 ALA A O 1
ATOM 1352 N N . ALA A 1 173 ? 23.359 -28.984 -11.43 1 94.94 173 ALA A N 1
ATOM 1353 C CA . ALA A 1 173 ? 24.234 -30.078 -11.016 1 94.94 173 ALA A CA 1
ATOM 1354 C C . ALA A 1 173 ? 23.844 -31.375 -11.703 1 94.94 173 ALA A C 1
ATOM 1356 O O . ALA A 1 173 ? 24.703 -32.094 -12.219 1 94.94 173 ALA A O 1
ATOM 1357 N N . LEU A 1 174 ? 22.594 -31.656 -11.727 1 91.69 174 LEU A N 1
ATOM 1358 C CA . LEU A 1 174 ? 22.109 -32.875 -12.359 1 91.69 174 LEU A CA 1
ATOM 1359 C C . LEU A 1 174 ? 22.375 -32.875 -13.859 1 91.69 174 LEU A C 1
ATOM 1361 O O . LEU A 1 174 ? 22.812 -33.875 -14.422 1 91.69 174 LEU A O 1
ATOM 1365 N N . ALA A 1 175 ? 22.141 -31.75 -14.445 1 89.88 175 ALA A N 1
ATOM 1366 C CA . ALA A 1 175 ? 22.359 -31.625 -15.875 1 89.88 175 ALA A CA 1
ATOM 1367 C C . ALA A 1 175 ? 23.844 -31.781 -16.203 1 89.88 175 ALA A C 1
ATOM 1369 O O . ALA A 1 175 ? 24.203 -32.438 -17.188 1 89.88 175 ALA A O 1
ATOM 1370 N N . PHE A 1 176 ? 24.625 -31.203 -15.414 1 90.38 176 PHE A N 1
ATOM 1371 C CA . PHE A 1 176 ? 26.062 -31.297 -15.625 1 90.38 176 PHE A CA 1
ATOM 1372 C C . PHE A 1 176 ? 26.531 -32.75 -15.5 1 90.38 176 PHE A C 1
ATOM 1374 O O . PHE A 1 176 ? 27.422 -33.156 -16.234 1 90.38 176 PHE A O 1
ATOM 1381 N N . ALA A 1 177 ? 25.891 -33.5 -14.641 1 90.88 177 ALA A N 1
ATOM 1382 C CA . ALA A 1 177 ? 26.25 -34.906 -14.406 1 90.88 177 ALA A CA 1
ATOM 1383 C C . ALA A 1 177 ? 25.578 -35.812 -15.438 1 90.88 177 ALA A C 1
ATOM 1385 O O . ALA A 1 177 ? 25.875 -37 -15.492 1 90.88 177 ALA A O 1
ATOM 1386 N N . GLY A 1 178 ? 24.672 -35.219 -16.219 1 85 178 GLY A N 1
ATOM 1387 C CA . GLY A 1 178 ? 23.969 -36 -17.219 1 85 178 GLY A CA 1
ATOM 1388 C C . GLY A 1 178 ? 22.891 -36.906 -16.656 1 85 178 GLY A C 1
ATOM 1389 O O . GLY A 1 178 ? 22.531 -37.906 -17.25 1 85 178 GLY A O 1
ATOM 1390 N N . ILE A 1 179 ? 22.484 -36.469 -15.492 1 83.88 179 ILE A N 1
ATOM 1391 C CA . ILE A 1 179 ? 21.469 -37.281 -14.805 1 83.88 179 ILE A CA 1
ATOM 1392 C C . ILE A 1 179 ? 20.078 -36.656 -15.078 1 83.88 179 ILE A C 1
ATOM 1394 O O . ILE A 1 179 ? 19.875 -35.469 -14.891 1 83.88 179 ILE A O 1
ATOM 1398 N N . GLY A 1 180 ? 19.125 -37.562 -15.523 1 77.62 180 GLY A N 1
ATOM 1399 C CA . GLY A 1 180 ? 17.75 -37.094 -15.695 1 77.62 180 GLY A CA 1
ATOM 1400 C C . GLY A 1 180 ? 17.547 -36.219 -16.906 1 77.62 180 GLY A C 1
ATOM 1401 O O . GLY A 1 180 ? 16.641 -35.375 -16.938 1 77.62 180 GLY A O 1
ATOM 1402 N N . ILE A 1 181 ? 18.453 -36.094 -17.719 1 78 181 ILE A N 1
ATOM 1403 C CA . ILE A 1 181 ? 18.375 -35.281 -18.922 1 78 181 ILE A CA 1
ATOM 1404 C C . ILE A 1 181 ? 18.75 -36.125 -20.141 1 78 181 ILE A C 1
ATOM 1406 O O . ILE A 1 181 ? 19.656 -36.938 -20.062 1 78 181 ILE A O 1
ATOM 1410 N N . ASP A 1 182 ? 17.797 -36.156 -21 1 72.38 182 ASP A N 1
ATOM 1411 C CA . ASP A 1 182 ? 18.031 -36.875 -22.25 1 72.38 182 ASP A CA 1
ATOM 1412 C C . ASP A 1 182 ? 18.172 -35.906 -23.422 1 72.38 182 ASP A C 1
ATOM 1414 O O . ASP A 1 182 ? 17.234 -35.188 -23.75 1 72.38 182 ASP A O 1
ATOM 1418 N N . ASP A 1 183 ? 19.359 -35.844 -23.969 1 69.06 183 ASP A N 1
ATOM 1419 C CA . ASP A 1 183 ? 19.656 -34.938 -25.078 1 69.06 183 ASP A CA 1
ATOM 1420 C C . ASP A 1 183 ? 18.719 -35.188 -26.266 1 69.06 183 ASP A C 1
ATOM 1422 O O . ASP A 1 183 ? 18.438 -34.281 -27.031 1 69.06 183 ASP A O 1
ATOM 1426 N N . SER A 1 184 ? 18.172 -36.406 -26.344 1 67.06 184 SER A N 1
ATOM 1427 C CA . SER A 1 184 ? 17.297 -36.781 -27.469 1 67.06 184 SER A CA 1
ATOM 1428 C C . SER A 1 184 ? 15.859 -36.375 -27.219 1 67.06 184 SER A C 1
ATOM 1430 O O . SER A 1 184 ? 15.094 -36.156 -28.156 1 67.06 184 SER A O 1
ATOM 1432 N N . GLN A 1 185 ? 15.547 -36.219 -25.828 1 70.25 185 GLN A N 1
ATOM 1433 C CA . GLN A 1 185 ? 14.203 -35.781 -25.453 1 70.25 185 GLN A CA 1
ATOM 1434 C C . GLN A 1 185 ? 14.242 -34.656 -24.406 1 70.25 185 GLN A C 1
ATOM 1436 O O . GLN A 1 185 ? 14.062 -34.906 -23.219 1 70.25 185 GLN A O 1
ATOM 1441 N N . PRO A 1 186 ? 14.539 -33.406 -24.812 1 63.84 186 PRO A N 1
ATOM 1442 C CA . PRO A 1 186 ? 14.797 -32.281 -23.922 1 63.84 186 PRO A CA 1
ATOM 1443 C C . PRO A 1 186 ? 13.656 -32.031 -22.922 1 63.84 186 PRO A C 1
ATOM 1445 O O . PRO A 1 186 ? 13.883 -31.469 -21.844 1 63.84 186 PRO A O 1
ATOM 1448 N N . PHE A 1 187 ? 12.484 -32.625 -23.25 1 64.56 187 PHE A N 1
ATOM 1449 C CA . PHE A 1 187 ? 11.375 -32.281 -22.375 1 64.56 187 PHE A CA 1
ATOM 1450 C C . PHE A 1 187 ? 10.922 -33.5 -21.562 1 64.56 187 PHE A C 1
ATOM 1452 O O . PHE A 1 187 ? 9.773 -33.562 -21.141 1 64.56 187 PHE A O 1
ATOM 1459 N N . VAL A 1 188 ? 12.016 -34.406 -21.562 1 63.94 188 VAL A N 1
ATOM 1460 C CA . VAL A 1 188 ? 11.727 -35.594 -20.797 1 63.94 188 VAL A CA 1
ATOM 1461 C C . VAL A 1 188 ? 12.75 -35.781 -19.672 1 63.94 188 VAL A C 1
ATOM 1463 O O . VAL A 1 188 ? 13.852 -35.219 -19.75 1 63.94 188 VAL A O 1
ATOM 1466 N N . GLY A 1 189 ? 12.25 -35.812 -18.266 1 73.06 189 GLY A N 1
ATOM 1467 C CA . GLY A 1 189 ? 13.18 -36.094 -17.172 1 73.06 189 GLY A CA 1
ATOM 1468 C C . GLY A 1 189 ? 12.914 -35.219 -15.953 1 73.06 189 GLY A C 1
ATOM 1469 O O . GLY A 1 189 ? 12.078 -34.312 -15.984 1 73.06 189 GLY A O 1
ATOM 1470 N N . VAL A 1 190 ? 13.758 -35.438 -15.016 1 77.75 190 VAL A N 1
ATOM 1471 C CA . VAL A 1 190 ? 13.57 -34.812 -13.703 1 77.75 190 VAL A CA 1
ATOM 1472 C C . VAL A 1 190 ? 13.938 -33.344 -13.766 1 77.75 190 VAL A C 1
ATOM 1474 O O . VAL A 1 190 ? 13.32 -32.5 -13.086 1 77.75 190 VAL A O 1
ATOM 1477 N N . THR A 1 191 ? 14.883 -33 -14.672 1 80.19 191 THR A N 1
ATOM 1478 C CA . THR A 1 191 ? 15.328 -31.625 -14.766 1 80.19 191 THR A CA 1
ATOM 1479 C C . THR A 1 191 ? 14.227 -30.734 -15.336 1 80.19 191 THR A C 1
ATOM 1481 O O . THR A 1 191 ? 14.086 -29.578 -14.938 1 80.19 191 THR A O 1
ATOM 1484 N N . TYR A 1 192 ? 13.508 -31.312 -16.172 1 79.56 192 TYR A N 1
ATOM 1485 C CA . TYR A 1 192 ? 12.375 -30.594 -16.75 1 79.56 192 TYR A CA 1
ATOM 1486 C C . TYR A 1 192 ? 11.25 -30.453 -15.734 1 79.56 192 TYR A C 1
ATOM 1488 O O . TYR A 1 192 ? 10.695 -29.359 -15.57 1 79.56 192 TYR A O 1
ATOM 1496 N N . LEU A 1 193 ? 11.047 -31.484 -15.016 1 79.75 193 LEU A N 1
ATOM 1497 C CA . LEU A 1 193 ? 9.969 -31.5 -14.039 1 79.75 193 LEU A CA 1
ATOM 1498 C C . LEU A 1 193 ? 10.227 -30.484 -12.93 1 79.75 193 LEU A C 1
ATOM 1500 O O . LEU A 1 193 ? 9.305 -29.781 -12.5 1 79.75 193 LEU A O 1
ATOM 1504 N N . MET A 1 194 ? 11.398 -30.312 -12.586 1 81.44 194 MET A N 1
ATOM 1505 C CA . MET A 1 194 ? 11.758 -29.406 -11.492 1 81.44 194 MET A CA 1
ATOM 1506 C C . MET A 1 194 ? 11.453 -27.953 -11.859 1 81.44 194 MET A C 1
ATOM 1508 O O . MET A 1 194 ? 10.859 -27.219 -11.07 1 81.44 194 MET A O 1
ATOM 1512 N N . VAL A 1 195 ? 11.758 -27.594 -13 1 82.44 195 VAL A N 1
ATOM 1513 C CA . VAL A 1 195 ? 11.656 -26.188 -13.367 1 82.44 195 VAL A CA 1
ATOM 1514 C C . VAL A 1 195 ? 10.211 -25.859 -13.742 1 82.44 195 VAL A C 1
ATOM 1516 O O . VAL A 1 195 ? 9.711 -24.781 -13.422 1 82.44 195 VAL A O 1
ATOM 1519 N N . PHE A 1 196 ? 9.547 -26.797 -14.328 1 85.25 196 PHE A N 1
ATOM 1520 C CA . PHE A 1 196 ? 8.219 -26.469 -14.836 1 85.25 196 PHE A CA 1
ATOM 1521 C C . PHE A 1 196 ? 7.152 -26.734 -13.773 1 85.25 196 PHE A C 1
ATOM 1523 O O . PHE A 1 196 ? 6.059 -26.172 -13.836 1 85.25 196 PHE A O 1
ATOM 1530 N N . LEU A 1 197 ? 7.512 -27.578 -12.883 1 84.81 197 LEU A N 1
ATOM 1531 C CA . LEU A 1 197 ? 6.543 -27.859 -11.828 1 84.81 197 LEU A CA 1
ATOM 1532 C C . LEU A 1 197 ? 6.723 -26.906 -10.656 1 84.81 197 LEU A C 1
ATOM 1534 O O . LEU A 1 197 ? 5.754 -26.312 -10.18 1 84.81 197 LEU A O 1
ATOM 1538 N N . PHE A 1 198 ? 7.969 -26.656 -10.25 1 88.31 198 PHE A N 1
ATOM 1539 C CA . PHE A 1 198 ? 8.211 -25.906 -9.039 1 88.31 198 PHE A CA 1
ATOM 1540 C C . PHE A 1 198 ? 8.602 -24.469 -9.367 1 88.31 198 PHE A C 1
ATOM 1542 O O . PHE A 1 198 ? 8.375 -23.562 -8.562 1 88.31 198 PHE A O 1
ATOM 1549 N N . GLY A 1 199 ? 9.156 -24.281 -10.484 1 89.44 199 GLY A N 1
ATOM 1550 C CA . GLY A 1 199 ? 9.648 -22.969 -10.891 1 89.44 199 GLY A CA 1
ATOM 1551 C C . GLY A 1 199 ? 8.562 -21.906 -10.891 1 89.44 199 GLY A C 1
ATOM 1552 O O . GLY A 1 199 ? 8.711 -20.859 -10.234 1 89.44 199 GLY A O 1
ATOM 1553 N N . PRO A 1 200 ? 7.445 -22.203 -11.508 1 88.94 200 PRO A N 1
ATOM 1554 C CA . PRO A 1 200 ? 6.387 -21.203 -11.586 1 88.94 200 PRO A CA 1
ATOM 1555 C C . PRO A 1 200 ? 5.863 -20.797 -10.211 1 88.94 200 PRO A C 1
ATOM 1557 O O . PRO A 1 200 ? 5.566 -19.609 -9.992 1 88.94 200 PRO A O 1
ATOM 1560 N N . VAL A 1 201 ? 5.824 -21.703 -9.344 1 89.94 201 VAL A N 1
ATOM 1561 C CA . VAL A 1 201 ? 5.312 -21.406 -8.008 1 89.94 201 VAL A CA 1
ATOM 1562 C C . VAL A 1 201 ? 6.277 -20.484 -7.273 1 89.94 201 VAL A C 1
ATOM 1564 O O . VAL A 1 201 ? 5.855 -19.5 -6.656 1 89.94 201 VAL A O 1
ATOM 1567 N N . CYS A 1 202 ? 7.484 -20.75 -7.398 1 91.56 202 CYS A N 1
ATOM 1568 C CA . CYS A 1 202 ? 8.492 -19.938 -6.727 1 91.56 202 CYS A CA 1
ATOM 1569 C C . CYS A 1 202 ? 8.547 -18.531 -7.32 1 91.56 202 CYS A C 1
ATOM 1571 O O . CYS A 1 202 ? 8.633 -17.547 -6.586 1 91.56 202 CYS A O 1
ATOM 1573 N N . ILE A 1 203 ? 8.461 -18.469 -8.594 1 91.62 203 ILE A N 1
ATOM 1574 C CA . ILE A 1 203 ? 8.523 -17.172 -9.266 1 91.62 203 ILE A CA 1
ATOM 1575 C C . ILE A 1 203 ? 7.309 -16.344 -8.898 1 91.62 203 ILE A C 1
ATOM 1577 O O . ILE A 1 203 ? 7.438 -15.156 -8.57 1 91.62 203 ILE A O 1
ATOM 1581 N N . THR A 1 204 ? 6.199 -16.969 -8.906 1 92.19 204 THR A N 1
ATOM 1582 C CA . THR A 1 204 ? 4.98 -16.266 -8.523 1 92.19 204 THR A CA 1
ATOM 1583 C C . THR A 1 204 ? 5.059 -15.805 -7.07 1 92.19 204 THR A C 1
ATOM 1585 O O . THR A 1 204 ? 4.66 -14.68 -6.746 1 92.19 204 THR A O 1
ATOM 1588 N N . GLY A 1 205 ? 5.566 -16.734 -6.273 1 91.81 205 GLY A N 1
ATOM 1589 C CA . GLY A 1 205 ? 5.789 -16.328 -4.895 1 91.81 205 GLY A CA 1
ATOM 1590 C C . GLY A 1 205 ? 6.711 -15.133 -4.758 1 91.81 205 GLY A C 1
ATOM 1591 O O . GLY A 1 205 ? 6.477 -14.25 -3.93 1 91.81 205 GLY A O 1
ATOM 1592 N N . GLY A 1 206 ? 7.707 -15.094 -5.512 1 90.75 206 GLY A N 1
ATOM 1593 C CA . GLY A 1 206 ? 8.617 -13.961 -5.527 1 90.75 206 GLY A CA 1
ATOM 1594 C C . GLY A 1 206 ? 7.953 -12.664 -5.941 1 90.75 206 GLY A C 1
ATOM 1595 O O . GLY A 1 206 ? 8.18 -11.617 -5.328 1 90.75 206 GLY A O 1
ATOM 1596 N N . TYR A 1 207 ? 7.16 -12.766 -6.938 1 89.88 207 TYR A N 1
ATOM 1597 C CA . TYR A 1 207 ? 6.492 -11.57 -7.434 1 89.88 207 TYR A CA 1
ATOM 1598 C C . TYR A 1 207 ? 5.434 -11.086 -6.445 1 89.88 207 TYR A C 1
ATOM 1600 O O . TYR A 1 207 ? 5.25 -9.883 -6.258 1 89.88 207 TYR A O 1
ATOM 1608 N N . ILE A 1 208 ? 4.699 -12 -5.82 1 90.69 208 ILE A N 1
ATOM 1609 C CA . ILE A 1 208 ? 3.77 -11.633 -4.762 1 90.69 208 ILE A CA 1
ATOM 1610 C C . ILE A 1 208 ? 4.523 -10.922 -3.637 1 90.69 208 ILE A C 1
ATOM 1612 O O . ILE A 1 208 ? 4.062 -9.906 -3.117 1 90.69 208 ILE A O 1
ATOM 1616 N N . GLY A 1 209 ? 5.656 -11.516 -3.377 1 89.19 209 GLY A N 1
ATOM 1617 C CA . GLY A 1 209 ? 6.504 -10.891 -2.375 1 89.19 209 GLY A CA 1
ATOM 1618 C C . GLY A 1 209 ? 6.887 -9.461 -2.729 1 89.19 209 GLY A C 1
ATOM 1619 O O . GLY A 1 209 ? 6.93 -8.594 -1.858 1 89.19 209 GLY A O 1
ATOM 1620 N N . LEU A 1 210 ? 7.121 -9.211 -3.924 1 88.62 210 LEU A N 1
ATOM 1621 C CA . LEU A 1 210 ? 7.5 -7.879 -4.371 1 88.62 210 LEU A CA 1
ATOM 1622 C C . LEU A 1 210 ? 6.328 -6.91 -4.25 1 88.62 210 LEU A C 1
ATOM 1624 O O . LEU A 1 210 ? 6.508 -5.754 -3.859 1 88.62 210 LEU A O 1
ATOM 1628 N N . ILE A 1 211 ? 5.16 -7.375 -4.531 1 88.5 211 ILE A N 1
ATOM 1629 C CA . ILE A 1 211 ? 3.965 -6.551 -4.379 1 88.5 211 ILE A CA 1
ATOM 1630 C C . ILE A 1 211 ? 3.756 -6.219 -2.902 1 88.5 211 ILE A C 1
ATOM 1632 O O . ILE A 1 211 ? 3.418 -5.082 -2.559 1 88.5 211 ILE A O 1
ATOM 1636 N N . MET A 1 212 ? 4.035 -7.18 -2.109 1 89.38 212 MET A N 1
ATOM 1637 C CA . MET A 1 212 ? 3.867 -6.988 -0.672 1 89.38 212 MET A CA 1
ATOM 1638 C C . MET A 1 212 ? 4.883 -5.984 -0.135 1 89.38 212 MET A C 1
ATOM 1640 O O . MET A 1 212 ? 4.602 -5.262 0.824 1 89.38 212 MET A O 1
ATOM 1644 N N . LEU A 1 213 ? 6.012 -5.969 -0.734 1 88.62 213 LEU A N 1
ATOM 1645 C CA . LEU A 1 213 ? 6.996 -4.957 -0.358 1 88.62 213 LEU A CA 1
ATOM 1646 C C . LEU A 1 213 ? 6.465 -3.553 -0.638 1 88.62 213 LEU A C 1
ATOM 1648 O O . LEU A 1 213 ? 6.723 -2.623 0.131 1 88.62 213 LEU A O 1
ATOM 1652 N N . VAL A 1 214 ? 5.77 -3.436 -1.701 1 88.19 214 VAL A N 1
ATOM 1653 C CA . VAL A 1 214 ? 5.156 -2.158 -2.051 1 88.19 214 VAL A CA 1
ATOM 1654 C C . VAL A 1 214 ? 4.113 -1.78 -1.003 1 88.19 214 VAL A C 1
ATOM 1656 O O . VAL A 1 214 ? 4.02 -0.619 -0.6 1 88.19 214 VAL A O 1
ATOM 1659 N N . VAL A 1 215 ? 3.363 -2.734 -0.589 1 84.5 215 VAL A N 1
ATOM 1660 C CA . VAL A 1 215 ? 2.371 -2.52 0.459 1 84.5 215 VAL A CA 1
ATOM 1661 C C . VAL A 1 215 ? 3.055 -1.986 1.716 1 84.5 215 VAL A C 1
ATOM 1663 O O . VAL A 1 215 ? 2.609 -0.995 2.299 1 84.5 215 VAL A O 1
ATOM 1666 N N . GLN A 1 216 ? 4.121 -2.596 2.062 1 85.88 216 GLN A N 1
ATOM 1667 C CA . GLN A 1 216 ? 4.859 -2.182 3.252 1 85.88 216 GLN A CA 1
ATOM 1668 C C . GLN A 1 216 ? 5.375 -0.753 3.113 1 85.88 216 GLN A C 1
ATOM 1670 O O . GLN A 1 216 ? 5.277 0.043 4.051 1 85.88 216 GLN A O 1
ATOM 1675 N N . LYS A 1 217 ? 5.895 -0.489 2.035 1 86.88 217 LYS A N 1
ATOM 1676 C CA . LYS A 1 217 ? 6.418 0.855 1.803 1 86.88 217 LYS A CA 1
ATOM 1677 C C . LYS A 1 217 ? 5.305 1.898 1.884 1 86.88 217 LYS A C 1
ATOM 1679 O O . LYS A 1 217 ? 5.488 2.963 2.477 1 86.88 217 LYS A O 1
ATOM 1684 N N . LEU A 1 218 ? 4.234 1.606 1.337 1 86.31 218 LEU A N 1
ATOM 1685 C CA . LEU A 1 218 ? 3.102 2.525 1.349 1 86.31 218 LEU A CA 1
ATOM 1686 C C . LEU A 1 218 ? 2.574 2.719 2.766 1 86.31 218 LEU A C 1
ATOM 1688 O O . LEU A 1 218 ? 2.186 3.828 3.141 1 86.31 218 LEU A O 1
ATOM 1692 N N . LEU A 1 219 ? 2.572 1.652 3.48 1 86.12 219 LEU A N 1
ATOM 1693 C CA . LEU A 1 219 ? 2.154 1.736 4.875 1 86.12 219 LEU A CA 1
ATOM 1694 C C . LEU A 1 219 ? 3.082 2.652 5.668 1 86.12 219 LEU A C 1
ATOM 1696 O O . LEU A 1 219 ? 2.619 3.492 6.441 1 86.12 219 LEU A O 1
ATOM 1700 N N . ASP A 1 220 ? 4.352 2.492 5.449 1 85.69 220 ASP A N 1
ATOM 1701 C CA . ASP A 1 220 ? 5.336 3.33 6.125 1 85.69 220 ASP A CA 1
ATOM 1702 C C . ASP A 1 220 ? 5.168 4.797 5.734 1 85.69 220 ASP A C 1
ATOM 1704 O O . ASP A 1 220 ? 5.219 5.684 6.59 1 85.69 220 ASP A O 1
ATOM 1708 N N . GLU A 1 221 ? 5.004 5.035 4.531 1 87.06 221 GLU A N 1
ATOM 1709 C CA . GLU A 1 221 ? 4.824 6.398 4.039 1 87.06 221 GLU A CA 1
ATOM 1710 C C . GLU A 1 221 ? 3.533 7.012 4.574 1 87.06 221 GLU A C 1
ATOM 1712 O O . GLU A 1 221 ? 3.492 8.203 4.891 1 87.06 221 GLU A O 1
ATOM 1717 N N . LYS A 1 222 ? 2.506 6.211 4.594 1 87.06 222 LYS A N 1
ATOM 1718 C CA . LYS A 1 222 ? 1.254 6.672 5.188 1 87.06 222 LYS A CA 1
ATOM 1719 C C . LYS A 1 222 ? 1.45 7.062 6.648 1 87.06 222 LYS A C 1
ATOM 1721 O O . LYS A 1 222 ? 0.968 8.109 7.09 1 87.06 222 LYS A O 1
ATOM 1726 N N . HIS A 1 223 ? 2.141 6.199 7.367 1 85.94 223 HIS A N 1
ATOM 1727 C CA . HIS A 1 223 ? 2.402 6.473 8.773 1 85.94 223 HIS A CA 1
ATOM 1728 C C . HIS A 1 223 ? 3.215 7.754 8.945 1 85.94 223 HIS A C 1
ATOM 1730 O O . HIS A 1 223 ? 2.947 8.547 9.852 1 85.94 223 HIS A O 1
ATOM 1736 N N . ASP A 1 224 ? 4.129 7.961 8.109 1 87.75 224 ASP A N 1
ATOM 1737 C CA . ASP A 1 224 ? 4.949 9.172 8.141 1 87.75 224 ASP A CA 1
ATOM 1738 C C . ASP A 1 224 ? 4.109 10.414 7.848 1 87.75 224 ASP A C 1
ATOM 1740 O O . ASP A 1 224 ? 4.242 11.43 8.523 1 87.75 224 ASP A O 1
ATOM 1744 N N . ALA A 1 225 ? 3.283 10.25 6.867 1 88.31 225 ALA A N 1
ATOM 1745 C CA . ALA A 1 225 ? 2.416 11.367 6.512 1 88.31 225 ALA A CA 1
ATOM 1746 C C . ALA A 1 225 ? 1.479 11.727 7.664 1 88.31 225 ALA A C 1
ATOM 1748 O O . ALA A 1 225 ? 1.258 12.906 7.949 1 88.31 225 ALA A O 1
ATOM 1749 N N . LEU A 1 226 ? 1.001 10.758 8.273 1 89.25 226 LEU A N 1
ATOM 1750 C CA . LEU A 1 226 ? 0.096 10.969 9.398 1 89.25 226 LEU A CA 1
ATOM 1751 C C . LEU A 1 226 ? 0.832 11.586 10.578 1 89.25 226 LEU A C 1
ATOM 1753 O O . LEU A 1 226 ? 0.282 12.438 11.281 1 89.25 226 LEU A O 1
ATOM 1757 N N . ARG A 1 227 ? 2.012 11.18 10.766 1 87.25 227 ARG A N 1
ATOM 1758 C CA . ARG A 1 227 ? 2.822 11.75 11.844 1 87.25 227 ARG A CA 1
ATOM 1759 C C . ARG A 1 227 ? 3.092 13.227 11.602 1 87.25 227 ARG A C 1
ATOM 1761 O O . ARG A 1 227 ? 3.021 14.039 12.523 1 87.25 227 ARG A O 1
ATOM 1768 N N . VAL A 1 228 ? 3.424 13.547 10.414 1 85.88 228 VAL A N 1
ATOM 1769 C CA . VAL A 1 228 ? 3.67 14.938 10.055 1 85.88 228 VAL A CA 1
ATOM 1770 C C . VAL A 1 228 ? 2.396 15.758 10.242 1 85.88 228 VAL A C 1
ATOM 1772 O O . VAL A 1 228 ? 2.438 16.859 10.797 1 85.88 228 VAL A O 1
ATOM 1775 N N . ALA A 1 229 ? 1.334 15.258 9.797 1 84.94 229 ALA A N 1
ATOM 1776 C CA . ALA A 1 229 ? 0.05 15.93 9.953 1 84.94 229 ALA A CA 1
ATOM 1777 C C . ALA A 1 229 ? -0.272 16.156 11.43 1 84.94 229 ALA A C 1
ATOM 1779 O O . ALA A 1 229 ? -0.737 17.234 11.812 1 84.94 229 ALA A O 1
ATOM 1780 N N . GLU A 1 230 ? -0.013 15.172 12.172 1 82.88 230 GLU A N 1
ATOM 1781 C CA . GLU A 1 230 ? -0.264 15.266 13.602 1 82.88 230 GLU A CA 1
ATOM 1782 C C . GLU A 1 230 ? 0.632 16.312 14.25 1 82.88 230 GLU A C 1
ATOM 1784 O O . GLU A 1 230 ? 0.184 17.078 15.109 1 82.88 230 GLU A O 1
ATOM 1789 N N . LYS A 1 231 ? 1.833 16.344 13.922 1 81.69 231 LYS A N 1
ATOM 1790 C CA . LYS A 1 231 ? 2.766 17.344 14.445 1 81.69 231 LYS A CA 1
ATOM 1791 C C . LYS A 1 231 ? 2.334 18.75 14.055 1 81.69 231 LYS A C 1
ATOM 1793 O O . LYS A 1 231 ? 2.336 19.656 14.891 1 81.69 231 LYS A O 1
ATOM 1798 N N . LEU A 1 232 ? 1.959 18.953 12.852 1 79.25 232 LEU A N 1
ATOM 1799 C CA . LEU A 1 232 ? 1.505 20.25 12.383 1 79.25 232 LEU A CA 1
ATOM 1800 C C . LEU A 1 232 ? 0.235 20.688 13.109 1 79.25 232 LEU A C 1
ATOM 1802 O O . LEU A 1 232 ? 0.092 21.844 13.477 1 79.25 232 LEU A O 1
ATOM 1806 N N . ALA A 1 233 ? -0.566 19.703 13.219 1 77.06 233 ALA A N 1
ATOM 1807 C CA . ALA A 1 233 ? -1.806 19.984 13.938 1 77.06 233 ALA A CA 1
ATOM 1808 C C . ALA A 1 233 ? -1.521 20.422 15.375 1 77.06 233 ALA A C 1
ATOM 1810 O O . ALA A 1 233 ? -2.158 21.344 15.883 1 77.06 233 ALA A O 1
ATOM 1811 N N . ASN A 1 234 ? -0.623 19.797 15.961 1 72.06 234 ASN A N 1
ATOM 1812 C CA . ASN A 1 234 ? -0.228 20.141 17.312 1 72.06 234 ASN A CA 1
ATOM 1813 C C . ASN A 1 234 ? 0.417 21.531 17.375 1 72.06 234 ASN A C 1
ATOM 1815 O O . ASN A 1 234 ? 0.128 22.328 18.266 1 72.06 234 ASN A O 1
ATOM 1819 N N . GLU A 1 235 ? 1.229 21.812 16.438 1 69.19 235 GLU A N 1
ATOM 1820 C CA . GLU A 1 235 ? 1.862 23.125 16.359 1 69.19 235 GLU A CA 1
ATOM 1821 C C . GLU A 1 235 ? 0.834 24.219 16.078 1 69.19 235 GLU A C 1
ATOM 1823 O O . GLU A 1 235 ? 0.909 25.312 16.656 1 69.19 235 GLU A O 1
ATOM 1828 N N . TYR A 1 236 ? -0.017 23.969 15.141 1 65.56 236 TYR A N 1
ATOM 1829 C CA . TYR A 1 236 ? -1.114 24.891 14.852 1 65.56 236 TYR A CA 1
ATOM 1830 C C . TYR A 1 236 ? -1.906 25.203 16.125 1 65.56 236 TYR A C 1
ATOM 1832 O O . TYR A 1 236 ? -2.252 26.359 16.375 1 65.56 236 TYR A O 1
ATOM 1840 N N . ARG A 1 237 ? -2.1 24.203 16.812 1 64.12 237 ARG A N 1
ATOM 1841 C CA . ARG A 1 237 ? -2.85 24.375 18.047 1 64.12 237 ARG A CA 1
ATOM 1842 C C . ARG A 1 237 ? -2.08 25.25 19.047 1 64.12 237 ARG A C 1
ATOM 1844 O O . ARG A 1 237 ? -2.674 26.062 19.734 1 64.12 237 ARG A O 1
ATOM 1851 N N . GLU A 1 238 ? -0.87 24.953 18.906 1 60.66 238 GLU A N 1
ATOM 1852 C CA . GLU A 1 238 ? -0.024 25.75 19.797 1 60.66 238 GLU A CA 1
ATOM 1853 C C . GLU A 1 238 ? 0.053 27.203 19.344 1 60.66 238 GLU A C 1
ATOM 1855 O O . GLU A 1 238 ? 0.114 28.109 20.172 1 60.66 238 GLU A O 1
ATOM 1860 N N . LEU A 1 239 ? 0.083 27.266 18.016 1 58.5 239 LEU A N 1
ATOM 1861 C CA . LEU A 1 239 ? 0.22 28.609 17.469 1 58.5 239 LEU A CA 1
ATOM 1862 C C . LEU A 1 239 ? -1.128 29.328 17.453 1 58.5 239 LEU A C 1
ATOM 1864 O O . LEU A 1 239 ? -1.182 30.562 17.438 1 58.5 239 LEU A O 1
ATOM 1868 N N . SER A 1 240 ? -2.037 28.5 17.328 1 58.47 240 SER A N 1
ATOM 1869 C CA . SER A 1 240 ? -3.33 29.172 17.422 1 58.47 240 SER A CA 1
ATOM 1870 C C . SER A 1 240 ? -3.479 29.906 18.75 1 58.47 240 SER A C 1
ATOM 1872 O O . SER A 1 240 ? -2.967 29.453 19.781 1 58.47 240 SER A O 1
ATOM 1874 N N . ASP A 1 241 ? -3.633 31.156 18.672 1 64.88 241 ASP A N 1
ATOM 1875 C CA . ASP A 1 241 ? -3.701 32.062 19.812 1 64.88 241 ASP A CA 1
ATOM 1876 C C . ASP A 1 241 ? -4.816 31.656 20.766 1 64.88 241 ASP A C 1
ATOM 1878 O O . ASP A 1 241 ? -4.871 32.125 21.906 1 64.88 241 ASP A O 1
ATOM 1882 N N . HIS A 1 242 ? -5.609 30.797 20.266 1 73.88 242 HIS A N 1
ATOM 1883 C CA . HIS A 1 242 ? -6.781 30.5 21.094 1 73.88 242 HIS A CA 1
ATOM 1884 C C . HIS A 1 242 ? -6.895 29 21.359 1 73.88 242 HIS A C 1
ATOM 1886 O O . HIS A 1 242 ? -6.418 28.188 20.578 1 73.88 242 HIS A O 1
ATOM 1892 N N . ASP A 1 243 ? -7.391 28.766 22.531 1 72.88 243 ASP A N 1
ATOM 1893 C CA . ASP A 1 243 ? -7.773 27.406 22.875 1 72.88 243 ASP A CA 1
ATOM 1894 C C . ASP A 1 243 ? -8.906 26.906 21.984 1 72.88 243 ASP A C 1
ATOM 1896 O O . ASP A 1 243 ? -9.961 27.531 21.906 1 72.88 243 ASP A O 1
ATOM 1900 N N . PRO A 1 244 ? -8.695 25.906 21.266 1 69.25 244 PRO A N 1
ATOM 1901 C CA . PRO A 1 244 ? -9.688 25.469 20.281 1 69.25 244 PRO A CA 1
ATOM 1902 C C . PRO A 1 244 ? -11.031 25.109 20.922 1 69.25 244 PRO A C 1
ATOM 1904 O O . PRO A 1 244 ? -12.07 25.203 20.266 1 69.25 244 PRO A O 1
ATOM 1907 N N . LEU A 1 245 ? -11.062 24.688 22.188 1 76.75 245 LEU A N 1
ATOM 1908 C CA . LEU A 1 245 ? -12.297 24.266 22.844 1 76.75 245 LEU A CA 1
ATOM 1909 C C . LEU A 1 245 ? -13.148 25.469 23.234 1 76.75 245 LEU A C 1
ATOM 1911 O O . LEU A 1 245 ? -14.352 25.484 22.984 1 76.75 245 LEU A O 1
ATOM 1915 N N . THR A 1 246 ? -12.5 26.5 23.797 1 86.69 246 THR A N 1
ATOM 1916 C CA . THR A 1 246 ? -13.25 27.578 24.422 1 86.69 246 THR A CA 1
ATOM 1917 C C . THR A 1 246 ? -13.055 28.891 23.656 1 86.69 246 THR A C 1
ATOM 1919 O O . THR A 1 246 ? -13.781 29.859 23.875 1 86.69 246 THR A O 1
ATOM 1922 N N . ASN A 1 247 ? -12 28.938 22.781 1 81.81 247 ASN A N 1
ATOM 1923 C CA . ASN A 1 247 ? -11.641 30.125 22 1 81.81 247 ASN A CA 1
ATOM 1924 C C . ASN A 1 247 ? -11.016 31.203 22.875 1 81.81 247 ASN A C 1
ATOM 1926 O O . ASN A 1 247 ? -10.914 32.375 22.469 1 81.81 247 ASN A O 1
ATOM 1930 N N . ALA A 1 248 ? -10.711 30.875 24.078 1 87 248 ALA A N 1
ATOM 1931 C CA . ALA A 1 248 ? -9.914 31.75 24.922 1 87 248 ALA A CA 1
ATOM 1932 C C . ALA A 1 248 ? -8.445 31.75 24.484 1 87 248 ALA A C 1
ATOM 1934 O O . ALA A 1 248 ? -8.031 30.891 23.703 1 87 248 ALA A O 1
ATOM 1935 N N . LEU A 1 249 ? -7.805 32.75 24.875 1 85 249 LEU A N 1
ATOM 1936 C CA . LEU A 1 249 ? -6.371 32.719 24.594 1 85 249 LEU A CA 1
ATOM 1937 C C . LEU A 1 249 ? -5.727 31.469 25.172 1 85 249 LEU A C 1
ATOM 1939 O O . LEU A 1 249 ? -6.09 31.016 26.266 1 85 249 LEU A O 1
ATOM 1943 N N . ASN A 1 250 ? -4.867 30.891 24.438 1 80.81 250 ASN A N 1
ATOM 1944 C CA . ASN A 1 250 ? -4.117 29.766 24.984 1 80.81 250 ASN A CA 1
ATOM 1945 C C . ASN A 1 250 ? -2.98 30.25 25.891 1 80.81 250 ASN A C 1
ATOM 1947 O O . ASN A 1 250 ? -2.764 31.453 26.047 1 80.81 250 ASN A O 1
ATOM 1951 N N . ASN A 1 251 ? -2.334 29.266 26.531 1 78.38 251 ASN A N 1
ATOM 1952 C CA . ASN A 1 251 ? -1.317 29.594 27.531 1 78.38 251 ASN A CA 1
ATOM 1953 C C . ASN A 1 251 ? -0.199 30.438 26.938 1 78.38 251 ASN A C 1
ATOM 1955 O O . ASN A 1 251 ? 0.232 31.422 27.547 1 78.38 251 ASN A O 1
ATOM 1959 N N . ARG A 1 252 ? 0.144 30.109 25.797 1 71.25 252 ARG A N 1
ATOM 1960 C CA . ARG A 1 252 ? 1.225 30.828 25.141 1 71.25 252 ARG A CA 1
ATOM 1961 C C . ARG A 1 252 ? 0.804 32.25 24.812 1 71.25 252 ARG A C 1
ATOM 1963 O O . ARG A 1 252 ? 1.527 33.219 25.125 1 71.25 252 ARG A O 1
ATOM 1970 N N . SER A 1 253 ? -0.337 32.344 24.141 1 77.31 253 SER A N 1
ATOM 1971 C CA . SER A 1 253 ? -0.85 33.688 23.766 1 77.31 253 SER A CA 1
ATOM 1972 C C . SER A 1 253 ? -1.127 34.531 25 1 77.31 253 SER A C 1
ATOM 1974 O O . SER A 1 253 ? -0.922 35.75 24.969 1 77.31 253 SER A O 1
ATOM 1976 N N . PHE A 1 254 ? -1.544 33.875 25.984 1 84.19 254 PHE A N 1
ATOM 1977 C CA . PHE A 1 254 ? -1.771 34.594 27.234 1 84.19 254 PHE A CA 1
ATOM 1978 C C . PHE A 1 254 ? -0.469 35.188 27.781 1 84.19 254 PHE A C 1
ATOM 1980 O O . PHE A 1 254 ? -0.408 36.344 28.141 1 84.19 254 PHE A O 1
ATOM 1987 N N . SER A 1 255 ? 0.511 34.312 27.844 1 81.06 255 SER A N 1
ATOM 1988 C CA . SER A 1 255 ? 1.797 34.719 28.391 1 81.06 255 SER A CA 1
ATOM 1989 C C . SER A 1 255 ? 2.383 35.906 27.609 1 81.06 255 SER A C 1
ATOM 1991 O O . SER A 1 255 ? 2.891 36.844 28.203 1 81.06 255 SER A O 1
ATOM 1993 N N . GLN A 1 256 ? 2.227 35.812 26.406 1 75.81 256 GLN A N 1
ATOM 1994 C CA . GLN A 1 256 ? 2.721 36.875 25.547 1 75.81 256 GLN A CA 1
ATOM 1995 C C . GLN A 1 256 ? 1.923 38.156 25.75 1 75.81 256 GLN A C 1
ATOM 1997 O O . GLN A 1 256 ? 2.496 39.25 25.812 1 75.81 256 GLN A O 1
ATOM 2002 N N . SER A 1 257 ? 0.68 37.969 25.844 1 83.44 257 SER A N 1
ATOM 2003 C CA . SER A 1 257 ? -0.194 39.125 26.047 1 83.44 257 SER A CA 1
ATOM 2004 C C . SER A 1 257 ? 0.052 39.75 27.406 1 83.44 257 SER A C 1
ATOM 2006 O O . SER A 1 257 ? 0.01 41 27.531 1 83.44 257 SER A O 1
ATOM 2008 N N . LEU A 1 258 ? 0.333 38.938 28.328 1 88.56 258 LEU A N 1
ATOM 2009 C CA . LEU A 1 258 ? 0.598 39.469 29.672 1 88.56 258 LEU A CA 1
ATOM 2010 C C . LEU A 1 258 ? 1.862 40.312 29.688 1 88.56 258 LEU A C 1
ATOM 2012 O O . LEU A 1 258 ? 1.879 41.406 30.281 1 88.56 258 LEU A O 1
ATOM 2016 N N . GLU A 1 259 ? 2.832 39.812 29.016 1 84.19 259 GLU A N 1
ATOM 2017 C CA . GLU A 1 259 ? 4.094 40.562 28.953 1 84.19 259 GLU A CA 1
ATOM 2018 C C . GLU A 1 259 ? 3.926 41.906 28.234 1 84.19 259 GLU A C 1
ATOM 2020 O O . GLU A 1 259 ? 4.461 42.906 28.672 1 84.19 259 GLU A O 1
ATOM 2025 N N . ARG A 1 260 ? 3.195 41.875 27.281 1 79.44 260 ARG A N 1
ATOM 2026 C CA . ARG A 1 260 ? 2.947 43.062 26.484 1 79.44 260 ARG A CA 1
ATOM 2027 C C . ARG A 1 260 ? 2.131 44.062 27.281 1 79.44 260 ARG A C 1
ATOM 2029 O O . ARG A 1 260 ? 2.457 45.281 27.297 1 79.44 260 ARG A O 1
ATOM 2036 N N . GLU A 1 261 ? 1.078 43.594 27.828 1 86.56 261 GLU A N 1
ATOM 2037 C CA . GLU A 1 261 ? 0.198 44.5 28.578 1 86.56 261 GLU A CA 1
ATOM 2038 C C . GLU A 1 261 ? 0.896 45.031 29.828 1 86.56 261 GLU A C 1
ATOM 2040 O O . GLU A 1 261 ? 0.679 46.188 30.219 1 86.56 261 GLU A O 1
ATOM 2045 N N . ARG A 1 262 ? 1.689 44.25 30.375 1 88.88 262 ARG A N 1
ATOM 2046 C CA . ARG A 1 262 ? 2.455 44.688 31.531 1 88.88 262 ARG A CA 1
ATOM 2047 C C . ARG A 1 262 ? 3.408 45.844 31.156 1 88.88 262 ARG A C 1
ATOM 2049 O O . ARG A 1 262 ? 3.471 46.844 31.828 1 88.88 262 ARG A O 1
ATOM 2056 N N . ALA A 1 263 ? 4.129 45.625 30.141 1 83.5 263 ALA A N 1
ATOM 2057 C CA . ALA A 1 263 ? 5.066 46.625 29.672 1 83.5 263 ALA A CA 1
ATOM 2058 C C . ALA A 1 263 ? 4.34 47.938 29.344 1 83.5 263 ALA A C 1
ATOM 2060 O O . ALA A 1 263 ? 4.836 49.031 29.641 1 83.5 263 ALA A O 1
ATOM 2061 N N . ARG A 1 264 ? 3.258 47.781 28.844 1 80.38 264 ARG A N 1
ATOM 2062 C CA . ARG A 1 264 ? 2.443 48.938 28.469 1 80.38 264 ARG A CA 1
ATOM 2063 C C . ARG A 1 264 ? 1.975 49.719 29.703 1 80.38 264 ARG A C 1
ATOM 2065 O O . ARG A 1 264 ? 2.086 50.938 29.766 1 80.38 264 ARG A O 1
ATOM 2072 N N . CYS A 1 265 ? 1.458 49 30.625 1 88.94 265 CYS A N 1
ATOM 2073 C CA . CYS A 1 265 ? 0.94 49.625 31.844 1 88.94 265 CYS A CA 1
ATOM 2074 C C . CYS A 1 265 ? 2.059 50.281 32.625 1 88.94 265 CYS A C 1
ATOM 2076 O O . CYS A 1 265 ? 1.853 51.344 33.219 1 88.94 265 CYS A O 1
ATOM 2078 N N . VAL A 1 266 ? 3.207 49.719 32.562 1 86.44 266 VAL A N 1
ATOM 2079 C CA . VAL A 1 266 ? 4.359 50.312 33.219 1 86.44 266 VAL A CA 1
ATOM 2080 C C . VAL A 1 266 ? 4.73 51.656 32.562 1 86.44 266 VAL A C 1
ATOM 2082 O O . VAL A 1 266 ? 4.988 52.625 33.25 1 86.44 266 VAL A O 1
ATOM 2085 N N . ARG A 1 267 ? 4.66 51.688 31.344 1 80.25 267 ARG A N 1
ATOM 2086 C CA . ARG A 1 267 ? 4.996 52.875 30.594 1 80.25 267 ARG A CA 1
ATOM 2087 C C . ARG A 1 267 ? 3.971 54 30.828 1 80.25 267 ARG A C 1
ATOM 2089 O O . ARG A 1 267 ? 4.32 55.188 30.875 1 80.25 267 ARG A O 1
ATOM 2096 N N . GLU A 1 268 ? 2.795 53.562 30.969 1 84.31 268 GLU A N 1
ATOM 2097 C CA . GLU A 1 268 ? 1.708 54.531 31.141 1 84.31 268 GLU A CA 1
ATOM 2098 C C . GLU A 1 268 ? 1.476 54.844 32.625 1 84.31 268 GLU A C 1
ATOM 2100 O O . GLU A 1 268 ? 0.617 55.656 32.938 1 84.31 268 GLU A O 1
ATOM 2105 N N . ASN A 1 269 ? 2.193 54.281 33.469 1 89.81 269 ASN A N 1
ATOM 2106 C CA . ASN A 1 269 ? 2.035 54.469 34.938 1 89.81 269 ASN A CA 1
ATOM 2107 C C . ASN A 1 269 ? 0.609 54.125 35.375 1 89.81 269 ASN A C 1
ATOM 2109 O O . ASN A 1 269 ? -0.015 54.938 36.062 1 89.81 269 ASN A O 1
ATOM 2113 N N . ARG A 1 270 ? 0.134 53.094 34.75 1 92.81 270 ARG A N 1
ATOM 2114 C CA . ARG A 1 270 ? -1.198 52.625 35.125 1 92.81 270 ARG A CA 1
ATOM 2115 C C . ARG A 1 270 ? -1.132 51.219 35.719 1 92.81 270 ARG A C 1
ATOM 2117 O O . ARG A 1 270 ? -0.204 50.469 35.438 1 92.81 270 ARG A O 1
ATOM 2124 N N . PRO A 1 271 ? -2.043 50.875 36.531 1 95.06 271 PRO A N 1
ATOM 2125 C CA . PRO A 1 271 ? -2.006 49.562 37.156 1 95.06 271 PRO A CA 1
ATOM 2126 C C . PRO A 1 271 ? -2.461 48.438 36.25 1 95.06 271 PRO A C 1
ATOM 2128 O O . PRO A 1 271 ? -3.168 48.688 35.25 1 95.06 271 PRO A O 1
ATOM 2131 N N . LEU A 1 272 ? -1.95 47.25 36.5 1 95.81 272 LEU A N 1
ATOM 2132 C CA . LEU A 1 272 ? -2.354 46 35.844 1 95.81 272 LEU A CA 1
ATOM 2133 C C . LEU A 1 272 ? -2.625 44.938 36.875 1 95.81 272 LEU A C 1
ATOM 2135 O O . LEU A 1 272 ? -1.852 44.75 37.844 1 95.81 272 LEU A O 1
ATOM 2139 N N . SER A 1 273 ? -3.73 44.281 36.75 1 97.5 273 SER A N 1
ATOM 2140 C CA . SER A 1 273 ? -4.043 43.188 37.625 1 97.5 273 SER A CA 1
ATOM 2141 C C . SER A 1 273 ? -4.328 41.906 36.844 1 97.5 273 SER A C 1
ATOM 2143 O O . SER A 1 273 ? -4.699 41.969 35.656 1 97.5 273 SER A O 1
ATOM 2145 N N . VAL A 1 274 ? -4.082 40.812 37.469 1 97.31 274 VAL A N 1
ATOM 2146 C CA . VAL A 1 274 ? -4.312 39.5 36.875 1 97.31 274 VAL A CA 1
ATOM 2147 C C . VAL A 1 274 ? -5.23 38.688 37.781 1 97.31 274 VAL A C 1
ATOM 2149 O O . VAL A 1 274 ? -5.117 38.75 39 1 97.31 274 VAL A O 1
ATOM 2152 N N . VAL A 1 275 ? -6.145 37.969 37.125 1 97.94 275 VAL A N 1
ATOM 2153 C CA . VAL A 1 275 ? -7.062 37.094 37.844 1 97.94 275 VAL A CA 1
ATOM 2154 C C . VAL A 1 275 ? -6.848 35.656 37.375 1 97.94 275 VAL A C 1
ATOM 2156 O O . VAL A 1 275 ? -6.703 35.375 36.188 1 97.94 275 VAL A O 1
ATOM 2159 N N . MET A 1 276 ? -6.711 34.812 38.281 1 96.75 276 MET A N 1
ATOM 2160 C CA . MET A 1 276 ? -6.699 33.375 38 1 96.75 276 MET A CA 1
ATOM 2161 C C . MET A 1 276 ? -7.945 32.688 38.562 1 96.75 276 MET A C 1
ATOM 2163 O O . MET A 1 276 ? -8.383 33 39.656 1 96.75 276 MET A O 1
ATOM 2167 N N . ALA A 1 277 ? -8.508 31.844 37.75 1 96.88 277 ALA A N 1
ATOM 2168 C CA . ALA A 1 277 ? -9.742 31.172 38.156 1 96.88 277 ALA A CA 1
ATOM 2169 C C . ALA A 1 277 ? -9.656 29.672 37.875 1 96.88 277 ALA A C 1
ATOM 2171 O O . ALA A 1 277 ? -9.023 29.234 36.906 1 96.88 277 ALA A O 1
ATOM 2172 N N . ASP A 1 278 ? -10.25 28.922 38.656 1 95.25 278 ASP A N 1
ATOM 2173 C CA . ASP A 1 278 ? -10.375 27.469 38.562 1 95.25 278 ASP A CA 1
ATOM 2174 C C . ASP A 1 278 ? -11.805 27.016 38.844 1 95.25 278 ASP A C 1
ATOM 2176 O O . ASP A 1 278 ? -12.438 27.484 39.781 1 95.25 278 ASP A O 1
ATOM 2180 N N . LEU A 1 279 ? -12.297 26.188 38 1 93.56 279 LEU A N 1
ATOM 2181 C CA . LEU A 1 279 ? -13.633 25.641 38.219 1 93.56 279 LEU A CA 1
ATOM 2182 C C . LEU A 1 279 ? -13.633 24.609 39.344 1 93.56 279 LEU A C 1
ATOM 2184 O O . LEU A 1 279 ? -12.883 23.641 39.281 1 93.56 279 LEU A O 1
ATOM 2188 N N . ASP A 1 280 ? -14.508 24.859 40.281 1 93.25 280 ASP A N 1
ATOM 2189 C CA . ASP A 1 280 ? -14.547 24 41.469 1 93.25 280 ASP A CA 1
ATOM 2190 C C . ASP A 1 280 ? -15.125 22.625 41.156 1 93.25 280 ASP A C 1
ATOM 2192 O O . ASP A 1 280 ? -16.188 22.531 40.531 1 93.25 280 ASP A O 1
ATOM 2196 N N . HIS A 1 281 ? -14.398 21.594 41.594 1 89.62 281 HIS A N 1
ATOM 2197 C CA . HIS A 1 281 ? -14.828 20.203 41.5 1 89.62 281 HIS A CA 1
ATOM 2198 C C . HIS A 1 281 ? -15.172 19.828 40.062 1 89.62 281 HIS A C 1
ATOM 2200 O O . HIS A 1 281 ? -16.172 19.172 39.781 1 89.62 281 HIS A O 1
ATOM 2206 N N . PHE A 1 282 ? -14.383 20.266 39.156 1 88.75 282 PHE A N 1
ATOM 2207 C CA . PHE A 1 282 ? -14.664 20.047 37.75 1 88.75 282 PHE A CA 1
ATOM 2208 C C . PHE A 1 282 ? -14.492 18.562 37.375 1 88.75 282 PHE A C 1
ATOM 2210 O O . PHE A 1 282 ? -15.211 18.047 36.531 1 88.75 282 PHE A O 1
ATOM 2217 N N . LYS A 1 283 ? -13.578 17.875 38.031 1 85.06 283 LYS A N 1
ATOM 2218 C CA . LYS A 1 283 ? -13.383 16.438 37.781 1 85.06 283 LYS A CA 1
ATOM 2219 C C . LYS A 1 283 ? -14.656 15.656 38.094 1 85.06 283 LYS A C 1
ATOM 2221 O O . LYS A 1 283 ? -14.969 14.688 37.406 1 85.06 283 LYS A O 1
ATOM 2226 N N . ILE A 1 284 ? -15.305 16.094 39.062 1 81.69 284 ILE A N 1
ATOM 2227 C CA . ILE A 1 284 ? -16.547 15.445 39.469 1 81.69 284 ILE A CA 1
ATOM 2228 C C . ILE A 1 284 ? -17.594 15.609 38.344 1 81.69 284 ILE A C 1
ATOM 2230 O O . ILE A 1 284 ? -18.359 14.688 38.062 1 81.69 284 ILE A O 1
ATOM 2234 N N . VAL A 1 285 ? -17.594 16.688 37.719 1 84.69 285 VAL A N 1
ATOM 2235 C CA . VAL A 1 285 ? -18.516 16.953 36.625 1 84.69 285 VAL A CA 1
ATOM 2236 C C . VAL A 1 285 ? -18.203 16.016 35.438 1 84.69 285 VAL A C 1
ATOM 2238 O O . VAL A 1 285 ? -19.109 15.406 34.875 1 84.69 285 VAL A O 1
ATOM 2241 N N . ASN A 1 286 ? -16.984 15.898 35.156 1 81.69 286 ASN A N 1
ATOM 2242 C CA . ASN A 1 286 ? -16.562 15 34.094 1 81.69 286 ASN A CA 1
ATOM 2243 C C . ASN A 1 286 ? -16.891 13.547 34.406 1 81.69 286 ASN A C 1
ATOM 2245 O O . ASN A 1 286 ? -17.359 12.797 33.531 1 81.69 286 ASN A O 1
ATOM 2249 N N . ASP A 1 287 ? -16.656 13.234 35.656 1 80.06 287 ASP A N 1
ATOM 2250 C CA . ASP A 1 287 ? -16.875 11.859 36.094 1 80.06 287 ASP A CA 1
ATOM 2251 C C . ASP A 1 287 ? -18.359 11.523 36.156 1 80.06 287 ASP A C 1
ATOM 2253 O O . ASP A 1 287 ? -18.75 10.383 35.875 1 80.06 287 ASP A O 1
ATOM 2257 N N . THR A 1 288 ? -19.125 12.438 36.5 1 83.25 288 THR A N 1
ATOM 2258 C CA . THR A 1 288 ? -20.547 12.211 36.688 1 83.25 288 THR A CA 1
ATOM 2259 C C . THR A 1 288 ? -21.312 12.305 35.375 1 83.25 288 THR A C 1
ATOM 2261 O O . THR A 1 288 ? -22.188 11.484 35.125 1 83.25 288 THR A O 1
ATOM 2264 N N . TYR A 1 289 ? -20.922 13.273 34.562 1 82.88 289 TYR A N 1
ATOM 2265 C CA . TYR A 1 289 ? -21.75 13.562 33.375 1 82.88 289 TYR A CA 1
ATOM 2266 C C . TYR A 1 289 ? -21 13.289 32.094 1 82.88 289 TYR A C 1
ATOM 2268 O O . TYR A 1 289 ? -21.594 13.32 31.016 1 82.88 289 TYR A O 1
ATOM 2276 N N . GLY A 1 290 ? -19.781 13.039 32.188 1 80.69 290 GLY A N 1
ATOM 2277 C CA . GLY A 1 290 ? -18.984 12.75 31 1 80.69 290 GLY A CA 1
ATOM 2278 C C . GLY A 1 290 ? -18.188 13.945 30.5 1 80.69 290 GLY A C 1
ATOM 2279 O O . GLY A 1 290 ? -18.5 15.086 30.844 1 80.69 290 GLY A O 1
ATOM 2280 N N . HIS A 1 291 ? -17.266 13.742 29.531 1 80.19 291 HIS A N 1
ATOM 2281 C CA . HIS A 1 291 ? -16.359 14.766 29.047 1 80.19 291 HIS A CA 1
ATOM 2282 C C . HIS A 1 291 ? -17.062 15.742 28.109 1 80.19 291 HIS A C 1
ATOM 2284 O O . HIS A 1 291 ? -16.688 16.922 28.031 1 80.19 291 HIS A O 1
ATOM 2290 N N . SER A 1 292 ? -18.016 15.305 27.484 1 80.56 292 SER A N 1
ATOM 2291 C CA . SER A 1 292 ? -18.766 16.188 26.594 1 80.56 292 SER A CA 1
ATOM 2292 C C . SER A 1 292 ? -19.453 17.312 27.375 1 80.56 292 SER A C 1
ATOM 2294 O O . SER A 1 292 ? -19.469 18.453 26.938 1 80.56 292 SER A O 1
ATOM 2296 N N . VAL A 1 293 ? -19.969 16.859 28.469 1 81.25 293 VAL A N 1
ATOM 2297 C CA . VAL A 1 293 ? -20.625 17.844 29.328 1 81.25 293 VAL A CA 1
ATOM 2298 C C . VAL A 1 293 ? -19.578 18.766 29.953 1 81.25 293 VAL A C 1
ATOM 2300 O O . VAL A 1 293 ? -19.828 19.969 30.109 1 81.25 293 VAL A O 1
ATOM 2303 N N . GLY A 1 294 ? -18.438 18.172 30.234 1 85.56 294 GLY A N 1
ATOM 2304 C CA . GLY A 1 294 ? -17.328 18.984 30.703 1 85.56 294 GLY A CA 1
ATOM 2305 C C . GLY A 1 294 ? -16.906 20.047 29.719 1 85.56 294 GLY A C 1
ATOM 2306 O O . GLY A 1 294 ? -16.719 21.203 30.078 1 85.56 294 GLY A O 1
ATOM 2307 N N . ASP A 1 295 ? -16.859 19.656 28.516 1 84.88 295 ASP A N 1
ATOM 2308 C CA . ASP A 1 295 ? -16.484 20.578 27.453 1 84.88 295 ASP A CA 1
ATOM 2309 C C . ASP A 1 295 ? -17.516 21.688 27.312 1 84.88 295 ASP A C 1
ATOM 2311 O O . ASP A 1 295 ? -17.141 22.859 27.125 1 84.88 295 ASP A O 1
ATOM 2315 N N . ALA A 1 296 ? -18.672 21.312 27.359 1 86.31 296 ALA A N 1
ATOM 2316 C CA . ALA A 1 296 ? -19.75 22.297 27.266 1 86.31 296 ALA A CA 1
ATOM 2317 C C . ALA A 1 296 ? -19.688 23.281 28.422 1 86.31 296 ALA A C 1
ATOM 2319 O O . ALA A 1 296 ? -19.969 24.484 28.25 1 86.31 296 ALA A O 1
ATOM 2320 N N . THR A 1 297 ? -19.375 22.766 29.594 1 89.19 297 THR A N 1
ATOM 2321 C CA . THR A 1 297 ? -19.266 23.578 30.797 1 89.19 297 THR A CA 1
ATOM 2322 C C . THR A 1 297 ? -18.156 24.609 30.641 1 89.19 297 THR A C 1
ATOM 2324 O O . THR A 1 297 ? -18.328 25.781 30.984 1 89.19 297 THR A O 1
ATOM 2327 N N . LEU A 1 298 ? -17.047 24.156 30.094 1 90.69 298 LEU A N 1
ATOM 2328 C CA . LEU A 1 298 ? -15.914 25.047 29.859 1 90.69 298 LEU A CA 1
ATOM 2329 C C . LEU A 1 298 ? -16.281 26.141 28.875 1 90.69 298 LEU A C 1
ATOM 2331 O O . LEU A 1 298 ? -15.977 27.312 29.109 1 90.69 298 LEU A O 1
ATOM 2335 N N . LYS A 1 299 ? -16.938 25.812 27.828 1 89.69 299 LYS A N 1
ATOM 2336 C CA . LYS A 1 299 ? -17.359 26.766 26.812 1 89.69 299 LYS A CA 1
ATOM 2337 C C . LYS A 1 299 ? -18.312 27.812 27.391 1 89.69 299 LYS A C 1
ATOM 2339 O O . LYS A 1 299 ? -18.188 29 27.094 1 89.69 299 LYS A O 1
ATOM 2344 N N . GLN A 1 300 ? -19.172 27.344 28.156 1 89.69 300 GLN A N 1
ATOM 2345 C CA . GLN A 1 300 ? -20.172 28.219 28.75 1 89.69 300 GLN A CA 1
ATOM 2346 C C . GLN A 1 300 ? -19.531 29.188 29.734 1 89.69 300 GLN A C 1
ATOM 2348 O O . GLN A 1 300 ? -19.906 30.359 29.797 1 89.69 300 GLN A O 1
ATOM 2353 N N . ALA A 1 301 ? -18.688 28.688 30.547 1 91.88 301 ALA A N 1
ATOM 2354 C CA . ALA A 1 301 ? -18 29.562 31.5 1 91.88 301 ALA A CA 1
ATOM 2355 C C . ALA A 1 301 ? -17.266 30.688 30.797 1 91.88 301 ALA A C 1
ATOM 2357 O O . ALA A 1 301 ? -17.359 31.844 31.188 1 91.88 301 ALA A O 1
ATOM 2358 N N . VAL A 1 302 ? -16.562 30.297 29.734 1 93.38 302 VAL A N 1
ATOM 2359 C CA . VAL A 1 302 ? -15.773 31.266 28.984 1 93.38 302 VAL A CA 1
ATOM 2360 C C . VAL A 1 302 ? -16.703 32.281 28.312 1 93.38 302 VAL A C 1
ATOM 2362 O O . VAL A 1 302 ? -16.422 33.5 28.328 1 93.38 302 VAL A O 1
ATOM 2365 N N . ALA A 1 303 ? -17.719 31.828 27.75 1 90.5 303 ALA A N 1
ATOM 2366 C CA . ALA A 1 303 ? -18.688 32.719 27.109 1 90.5 303 ALA A CA 1
ATOM 2367 C C . ALA A 1 303 ? -19.266 33.688 28.125 1 90.5 303 ALA A C 1
ATOM 2369 O O . ALA A 1 303 ? -19.406 34.906 27.828 1 90.5 303 ALA A O 1
ATOM 2370 N N . LEU A 1 304 ? -19.641 33.188 29.25 1 92 304 LEU A N 1
ATOM 2371 C CA . LEU A 1 304 ? -20.203 34 30.312 1 92 304 LEU A CA 1
ATOM 2372 C C . LEU A 1 304 ? -19.188 35.031 30.781 1 92 304 LEU A C 1
ATOM 2374 O O . LEU A 1 304 ? -19.531 36.219 30.938 1 92 304 LEU A O 1
ATOM 2378 N N . TRP A 1 305 ? -18.016 34.656 31.016 1 95.19 305 TRP A N 1
ATOM 2379 C CA . TRP A 1 305 ? -17 35.562 31.516 1 95.19 305 TRP A CA 1
ATOM 2380 C C . TRP A 1 305 ? -16.656 36.625 30.484 1 95.19 305 TRP A C 1
ATOM 2382 O O . TRP A 1 305 ? -16.484 37.812 30.812 1 95.19 305 TRP A O 1
ATOM 2392 N N . ARG A 1 306 ? -16.594 36.219 29.312 1 92.81 306 ARG A N 1
ATOM 2393 C CA . ARG A 1 306 ? -16.297 37.156 28.234 1 92.81 306 ARG A CA 1
ATOM 2394 C C . ARG A 1 306 ? -17.344 38.25 28.156 1 92.81 306 ARG A C 1
ATOM 2396 O O . ARG A 1 306 ? -17.016 39.406 27.859 1 92.81 306 ARG A O 1
ATOM 2403 N N . SER A 1 307 ? -18.531 37.906 28.375 1 92.06 307 SER A N 1
ATOM 2404 C CA . SER A 1 307 ? -19.625 38.875 28.312 1 92.06 307 SER A CA 1
ATOM 2405 C C . SER A 1 307 ? -19.531 39.875 29.453 1 92.06 307 SER A C 1
ATOM 2407 O O . SER A 1 307 ? -20.125 40.969 29.375 1 92.06 307 SER A O 1
ATOM 2409 N N . GLN A 1 308 ? -18.766 39.562 30.469 1 93.31 308 GLN A N 1
ATOM 2410 C CA . GLN A 1 308 ? -18.672 40.438 31.641 1 93.31 308 GLN A CA 1
ATOM 2411 C C . GLN A 1 308 ? -17.375 41.25 31.609 1 93.31 308 GLN A C 1
ATOM 2413 O O . GLN A 1 308 ? -17.156 42.125 32.469 1 93.31 308 GLN A O 1
ATOM 2418 N N . LEU A 1 309 ? -16.547 41 30.609 1 93.31 309 LEU A N 1
ATOM 2419 C CA . LEU A 1 309 ? -15.25 41.656 30.531 1 93.31 309 LEU A CA 1
ATOM 2420 C C . LEU A 1 309 ? -15.266 42.781 29.5 1 93.31 309 LEU A C 1
ATOM 2422 O O . LEU A 1 309 ? -16.078 42.75 28.578 1 93.31 309 LEU A O 1
ATOM 2426 N N . ARG A 1 310 ? -14.336 43.656 29.703 1 87.44 310 ARG A N 1
ATOM 2427 C CA . ARG A 1 310 ? -14.188 44.75 28.766 1 87.44 310 ARG A CA 1
ATOM 2428 C C . ARG A 1 310 ? -13.344 44.344 27.562 1 87.44 310 ARG A C 1
ATOM 2430 O O . ARG A 1 310 ? -12.711 43.312 27.562 1 87.44 310 ARG A O 1
ATOM 2437 N N . ALA A 1 311 ? -13.328 45.281 26.641 1 80.56 311 ALA A N 1
ATOM 2438 C CA . ALA A 1 311 ? -12.633 45.031 25.375 1 80.56 311 ALA A CA 1
ATOM 2439 C C . ALA A 1 311 ? -11.141 44.812 25.609 1 80.56 311 ALA A C 1
ATOM 2441 O O . ALA A 1 311 ? -10.523 43.969 24.984 1 80.56 311 ALA A O 1
ATOM 2442 N N . PRO A 1 312 ? -10.539 45.531 26.5 1 79.88 312 PRO A N 1
ATOM 2443 C CA . PRO A 1 312 ? -9.094 45.375 26.688 1 79.88 312 PRO A CA 1
ATOM 2444 C C . PRO A 1 312 ? -8.727 44.188 27.547 1 79.88 312 PRO A C 1
ATOM 2446 O O . PRO A 1 312 ? -7.562 43.781 27.625 1 79.88 312 PRO A O 1
ATOM 2449 N N . ASP A 1 313 ? -9.766 43.656 28.234 1 91.88 313 ASP A N 1
ATOM 2450 C CA . ASP A 1 313 ? -9.516 42.5 29.109 1 91.88 313 ASP A CA 1
ATOM 2451 C C . ASP A 1 313 ? -9.289 41.219 28.281 1 91.88 313 ASP A C 1
ATOM 2453 O O . ASP A 1 313 ? -9.914 41.031 27.234 1 91.88 313 ASP A O 1
ATOM 2457 N N . LEU A 1 314 ? -8.32 40.406 28.766 1 92.75 314 LEU A N 1
ATOM 2458 C CA . LEU A 1 314 ? -7.973 39.219 28.016 1 92.75 314 LEU A CA 1
ATOM 2459 C C . LEU A 1 314 ? -8.203 37.969 28.859 1 92.75 314 LEU A C 1
ATOM 2461 O O . LEU A 1 314 ? -7.746 37.906 30.016 1 92.75 314 LEU A O 1
ATOM 2465 N N . LEU A 1 315 ? -8.977 37.094 28.297 1 94.75 315 LEU A N 1
ATOM 2466 C CA . LEU A 1 315 ? -9.281 35.844 28.953 1 94.75 315 LEU A CA 1
ATOM 2467 C C . LEU A 1 315 ? -8.508 34.688 28.328 1 94.75 315 LEU A C 1
ATOM 2469 O O . LEU A 1 315 ? -8.492 34.531 27.094 1 94.75 315 LEU A O 1
ATOM 2473 N N . GLY A 1 316 ? -7.82 33.969 29.109 1 93.38 316 GLY A N 1
ATOM 2474 C CA . GLY A 1 316 ? -7.047 32.844 28.625 1 93.38 316 GLY A CA 1
ATOM 2475 C C . GLY A 1 316 ? -7.328 31.562 29.391 1 93.38 316 GLY A C 1
ATOM 2476 O O . GLY A 1 316 ? -7.809 31.594 30.531 1 93.38 316 GLY A O 1
ATOM 2477 N N . ARG A 1 317 ? -7.098 30.422 28.734 1 90 317 ARG A N 1
ATOM 2478 C CA . ARG A 1 317 ? -7.156 29.094 29.344 1 90 317 ARG A CA 1
ATOM 2479 C C . ARG A 1 317 ? -5.77 28.469 29.422 1 90 317 ARG A C 1
ATOM 2481 O O . ARG A 1 317 ? -5.152 28.203 28.391 1 90 317 ARG A O 1
ATOM 2488 N N . VAL A 1 318 ? -5.246 28.281 30.594 1 80 318 VAL A N 1
ATOM 2489 C CA . VAL A 1 318 ? -3.861 27.859 30.781 1 80 318 VAL A CA 1
ATOM 2490 C C . VAL A 1 318 ? -3.812 26.375 31.141 1 80 318 VAL A C 1
ATOM 2492 O O . VAL A 1 318 ? -2.762 25.75 31.031 1 80 318 VAL A O 1
ATOM 2495 N N . GLY A 1 319 ? -4.844 25.812 31.562 1 76.19 319 GLY A N 1
ATOM 2496 C CA . GLY A 1 319 ? -4.957 24.406 31.922 1 76.19 319 GLY A CA 1
ATOM 2497 C C . GLY A 1 319 ? -6.312 23.812 31.578 1 76.19 319 GLY A C 1
ATOM 2498 O O . GLY A 1 319 ? -7.086 24.422 30.828 1 76.19 319 GLY A O 1
ATOM 2499 N N . GLY A 1 320 ? -6.559 22.641 31.984 1 79.94 320 GLY A N 1
ATOM 2500 C CA . GLY A 1 320 ? -7.824 21.969 31.75 1 79.94 320 GLY A CA 1
ATOM 2501 C C . GLY A 1 320 ? -9.023 22.766 32.25 1 79.94 320 GLY A C 1
ATOM 2502 O O . GLY A 1 320 ? -9.961 23 31.484 1 79.94 320 GLY A O 1
ATOM 2503 N N . GLU A 1 321 ? -8.93 23.109 33.562 1 89.25 321 GLU A N 1
ATOM 2504 C CA . GLU A 1 321 ? -10.031 23.844 34.188 1 89.25 321 GLU A CA 1
ATOM 2505 C C . GLU A 1 321 ? -9.555 25.172 34.75 1 89.25 321 GLU A C 1
ATOM 2507 O O . GLU A 1 321 ? -10.25 25.797 35.562 1 89.25 321 GLU A O 1
ATOM 2512 N N . GLU A 1 322 ? -8.305 25.562 34.375 1 92.19 322 GLU A N 1
ATOM 2513 C CA . GLU A 1 322 ? -7.699 26.781 34.906 1 92.19 322 GLU A CA 1
ATOM 2514 C C . GLU A 1 322 ? -7.719 27.906 33.875 1 92.19 322 GLU A C 1
ATOM 2516 O O . GLU A 1 322 ? -7.371 27.703 32.719 1 92.19 322 GLU A O 1
ATOM 2521 N N . PHE A 1 323 ? -8.156 29.062 34.281 1 95.75 323 PHE A N 1
ATOM 2522 C CA . PHE A 1 323 ? -8.289 30.234 33.438 1 95.75 323 PHE A CA 1
ATOM 2523 C C . PHE A 1 323 ? -7.551 31.422 34.031 1 95.75 323 PHE A C 1
ATOM 2525 O O . PHE A 1 323 ? -7.297 31.469 35.219 1 95.75 323 PHE A O 1
ATOM 2532 N N . VAL A 1 324 ? -7.16 32.312 33.156 1 95.44 324 VAL A N 1
ATOM 2533 C CA . VAL A 1 324 ? -6.484 33.531 33.594 1 95.44 324 VAL A CA 1
ATOM 2534 C C . VAL A 1 324 ? -7.07 34.719 32.844 1 95.44 324 VAL A C 1
ATOM 2536 O O . VAL A 1 324 ? -7.5 34.625 31.703 1 95.44 324 VAL A O 1
ATOM 2539 N N . ILE A 1 325 ? -7.125 35.844 33.531 1 96.88 325 ILE A N 1
ATOM 2540 C CA . ILE A 1 325 ? -7.656 37.062 32.969 1 96.88 325 ILE A CA 1
ATOM 2541 C C . ILE A 1 325 ? -6.676 38.219 33.219 1 96.88 325 ILE A C 1
ATOM 2543 O O . ILE A 1 325 ? -6.223 38.438 34.344 1 96.88 325 ILE A O 1
ATOM 2547 N N . ILE A 1 326 ? -6.359 38.875 32.125 1 96 326 ILE A N 1
ATOM 2548 C CA . ILE A 1 326 ? -5.555 40.094 32.219 1 96 326 ILE A CA 1
ATOM 2549 C C . ILE A 1 326 ? -6.469 41.312 32.25 1 96 326 ILE A C 1
ATOM 2551 O O . ILE A 1 326 ? -7.289 41.5 31.344 1 96 326 ILE A O 1
ATOM 2555 N N . LEU A 1 327 ? -6.344 42.156 33.25 1 96.5 327 LEU A N 1
ATOM 2556 C CA . LEU A 1 327 ? -7.117 43.375 33.406 1 96.5 327 LEU A CA 1
ATOM 2557 C C . LEU A 1 327 ? -6.211 44.594 33.344 1 96.5 327 LEU A C 1
ATOM 2559 O O . LEU A 1 327 ? -5.777 45.094 34.375 1 96.5 327 LEU A O 1
ATOM 2563 N N . PRO A 1 328 ? -6.07 45.094 32.156 1 93.5 328 PRO A N 1
ATOM 2564 C CA . PRO A 1 328 ? -5.273 46.312 32.062 1 93.5 328 PRO A CA 1
ATOM 2565 C C . PRO A 1 328 ? -5.973 47.531 32.688 1 93.5 328 PRO A C 1
ATOM 2567 O O . PRO A 1 328 ? -7.195 47.625 32.625 1 93.5 328 PRO A O 1
ATOM 2570 N N . HIS A 1 329 ? -5.23 48.375 33.375 1 92.38 329 HIS A N 1
ATOM 2571 C CA . HIS A 1 329 ? -5.699 49.625 33.938 1 92.38 329 HIS A CA 1
ATOM 2572 C C . HIS A 1 329 ? -6.652 49.375 35.094 1 92.38 329 HIS A C 1
ATOM 2574 O O . HIS A 1 329 ? -7.613 50.125 35.312 1 92.38 329 HIS A O 1
ATOM 2580 N N . ALA A 1 330 ? -6.461 48.25 35.719 1 95 330 ALA A N 1
ATOM 2581 C CA . ALA A 1 330 ? -7.266 47.906 36.875 1 95 330 ALA A CA 1
ATOM 2582 C C . ALA A 1 330 ? -6.387 47.719 38.125 1 95 330 ALA A C 1
ATOM 2584 O O . ALA A 1 330 ? -5.391 47 38.062 1 95 330 ALA A O 1
ATOM 2585 N N . ASP A 1 331 ? -6.738 48.406 39.188 1 95.81 331 ASP A N 1
ATOM 2586 C CA . ASP A 1 331 ? -6.047 48.188 40.438 1 95.81 331 ASP A CA 1
ATOM 2587 C C . ASP A 1 331 ? -6.621 46.969 41.156 1 95.81 331 ASP A C 1
ATOM 2589 O O . ASP A 1 331 ? -7.504 46.281 40.656 1 95.81 331 ASP A O 1
ATOM 2593 N N . LEU A 1 332 ? -6.02 46.656 42.281 1 97.19 332 LEU A N 1
ATOM 2594 C CA . LEU A 1 332 ? -6.375 45.438 43.031 1 97.19 332 LEU A CA 1
ATOM 2595 C C . LEU A 1 332 ? -7.855 45.438 43.375 1 97.19 332 LEU A C 1
ATOM 2597 O O . LEU A 1 332 ? -8.531 44.406 43.281 1 97.19 332 LEU A O 1
ATOM 2601 N N . GLN A 1 333 ? -8.336 46.562 43.844 1 96.88 333 GLN A N 1
ATOM 2602 C CA . GLN A 1 333 ? -9.719 46.656 44.281 1 96.88 333 GLN A CA 1
ATOM 2603 C C . GLN A 1 333 ? -10.688 46.469 43.125 1 96.88 333 GLN A C 1
ATOM 2605 O O . GLN A 1 333 ? -11.672 45.75 43.219 1 96.88 333 GLN A O 1
ATOM 2610 N N . HIS A 1 334 ? -10.359 47.156 42.062 1 96.62 334 HIS A N 1
ATOM 2611 C CA . HIS A 1 334 ? -11.188 47 40.875 1 96.62 334 HIS A CA 1
ATOM 2612 C C . HIS A 1 334 ? -11.18 45.562 40.344 1 96.62 334 HIS A C 1
ATOM 2614 O O . HIS A 1 334 ? -12.219 45.031 39.969 1 96.62 334 HIS A O 1
ATOM 2620 N N . ALA A 1 335 ? -10.047 45 40.312 1 97.81 335 ALA A N 1
ATOM 2621 C CA . ALA A 1 335 ? -9.898 43.625 39.812 1 97.81 335 ALA A CA 1
ATOM 2622 C C . ALA A 1 335 ? -10.68 42.656 40.719 1 97.81 335 ALA A C 1
ATOM 2624 O O . ALA A 1 335 ? -11.273 41.688 40.219 1 97.81 335 ALA A O 1
ATOM 2625 N N . ALA A 1 336 ? -10.625 42.875 42 1 97.75 336 ALA A N 1
ATOM 2626 C CA . ALA A 1 336 ? -11.367 42.062 42.938 1 97.75 336 ALA A CA 1
ATOM 2627 C C . ALA A 1 336 ? -12.875 42.156 42.688 1 97.75 336 ALA A C 1
ATOM 2629 O O . ALA A 1 336 ? -13.594 41.156 42.781 1 97.75 336 ALA A O 1
ATOM 2630 N N . ARG A 1 337 ? -13.281 43.281 42.406 1 97.31 337 ARG A N 1
ATOM 2631 C CA . ARG A 1 337 ? -14.703 43.469 42.094 1 97.31 337 ARG A CA 1
ATOM 2632 C C . ARG A 1 337 ? -15.102 42.719 40.812 1 97.31 337 ARG A C 1
ATOM 2634 O O . ARG A 1 337 ? -16.172 42.125 40.75 1 97.31 337 ARG A O 1
ATOM 2641 N N . VAL A 1 338 ? -14.234 42.844 39.844 1 97.25 338 VAL A N 1
ATOM 2642 C CA . VAL A 1 338 ? -14.492 42.125 38.625 1 97.25 338 VAL A CA 1
ATOM 2643 C C . VAL A 1 338 ? -14.547 40.625 38.875 1 97.25 338 VAL A C 1
ATOM 2645 O O . VAL A 1 338 ? -15.445 39.938 38.406 1 97.25 338 VAL A O 1
ATOM 2648 N N . ALA A 1 339 ? -13.617 40.125 39.625 1 98.06 339 ALA A N 1
ATOM 2649 C CA . ALA A 1 339 ? -13.57 38.688 39.938 1 98.06 339 ALA A CA 1
ATOM 2650 C C . ALA A 1 339 ? -14.828 38.25 40.688 1 98.06 339 ALA A C 1
ATOM 2652 O O . ALA A 1 339 ? -15.367 37.188 40.438 1 98.06 339 ALA A O 1
ATOM 2653 N N . GLU A 1 340 ? -15.234 39.125 41.625 1 97.56 340 GLU A N 1
ATOM 2654 C CA . GLU A 1 340 ? -16.438 38.812 42.375 1 97.56 340 GLU A CA 1
ATOM 2655 C C . GLU A 1 340 ? -17.672 38.781 41.469 1 97.56 340 GLU A C 1
ATOM 2657 O O . GLU A 1 340 ? -18.547 37.906 41.625 1 97.56 340 GLU A O 1
ATOM 2662 N N . ARG A 1 341 ? -17.688 39.656 40.562 1 96.94 341 ARG A N 1
ATOM 2663 C CA . ARG A 1 341 ? -18.781 39.656 39.594 1 96.94 341 ARG A CA 1
ATOM 2664 C C . ARG A 1 341 ? -18.781 38.375 38.781 1 96.94 341 ARG A C 1
ATOM 2666 O O . ARG A 1 341 ? -19.844 37.781 38.531 1 96.94 341 ARG A O 1
ATOM 2673 N N . LEU A 1 342 ? -17.656 37.969 38.312 1 96.44 342 LEU A N 1
ATOM 2674 C CA . LEU A 1 342 ? -17.531 36.75 37.531 1 96.44 342 LEU A CA 1
ATOM 2675 C C . LEU A 1 342 ? -17.969 35.531 38.344 1 96.44 342 LEU A C 1
ATOM 2677 O O . LEU A 1 342 ? -18.656 34.656 37.812 1 96.44 342 LEU A O 1
ATOM 2681 N N . ARG A 1 343 ? -17.531 35.469 39.531 1 96.62 343 ARG A N 1
ATOM 2682 C CA . ARG A 1 343 ? -17.891 34.375 40.438 1 96.62 343 ARG A CA 1
ATOM 2683 C C . ARG A 1 343 ? -19.406 34.281 40.594 1 96.62 343 ARG A C 1
ATOM 2685 O O . ARG A 1 343 ? -19.984 33.188 40.469 1 96.62 343 ARG A O 1
ATOM 2692 N N . GLN A 1 344 ? -19.984 35.438 40.906 1 95.62 344 GLN A N 1
ATOM 2693 C CA . GLN A 1 344 ? -21.406 35.469 41.156 1 95.62 344 GLN A CA 1
ATOM 2694 C C . GLN A 1 344 ? -22.219 35.094 39.938 1 95.62 344 GLN A C 1
ATOM 2696 O O . GLN A 1 344 ? -23.219 34.375 40.031 1 95.62 344 GLN A O 1
ATOM 2701 N N . LYS A 1 345 ? -21.781 35.562 38.844 1 94.5 345 LYS A N 1
ATOM 2702 C CA . LYS A 1 345 ? -22.5 35.281 37.594 1 94.5 345 LYS A CA 1
ATOM 2703 C C . LYS A 1 345 ? -22.422 33.781 37.281 1 94.5 345 LYS A C 1
ATOM 2705 O O . LYS A 1 345 ? -23.391 33.219 36.781 1 94.5 345 LYS A O 1
ATOM 2710 N N . LEU A 1 346 ? -21.312 33.25 37.469 1 93.5 346 LEU A N 1
ATOM 2711 C CA . LEU A 1 346 ? -21.156 31.812 37.219 1 93.5 346 LEU A CA 1
ATOM 2712 C C . LEU A 1 346 ? -22.031 31 38.188 1 93.5 346 LEU A C 1
ATOM 2714 O O . LEU A 1 346 ? -22.672 30.031 37.75 1 93.5 346 LEU A O 1
ATOM 2718 N N . GLU A 1 347 ? -21.984 31.391 39.375 1 91.38 347 GLU A N 1
ATOM 2719 C CA . GLU A 1 347 ? -22.781 30.703 40.406 1 91.38 347 GLU A CA 1
ATOM 2720 C C . GLU A 1 347 ? -24.266 30.812 40.094 1 91.38 347 GLU A C 1
ATOM 2722 O O . GLU A 1 347 ? -25.031 29.875 40.344 1 91.38 347 GLU A O 1
ATOM 2727 N N . ALA A 1 348 ? -24.594 31.922 39.562 1 88.69 348 ALA A N 1
ATOM 2728 C CA . ALA A 1 348 ? -26 32.188 39.281 1 88.69 348 ALA A CA 1
ATOM 2729 C C . ALA A 1 348 ? -26.453 31.453 38.031 1 88.69 348 ALA A C 1
ATOM 2731 O O . ALA A 1 348 ? -27.641 31.266 37.781 1 88.69 348 ALA A O 1
ATOM 2732 N N . GLN A 1 349 ? -25.484 31.156 37.219 1 80.19 349 GLN A N 1
ATOM 2733 C CA . GLN A 1 349 ? -25.812 30.562 35.938 1 80.19 349 GLN A CA 1
ATOM 2734 C C . GLN A 1 349 ? -26.281 29.109 36.094 1 80.19 349 GLN A C 1
ATOM 2736 O O . GLN A 1 349 ? -25.531 28.266 36.594 1 80.19 349 GLN A O 1
ATOM 2741 N N . THR A 1 350 ? -27.547 28.781 35.938 1 65.81 350 THR A N 1
ATOM 2742 C CA . THR A 1 350 ? -28.109 27.438 36.062 1 65.81 350 THR A CA 1
ATOM 2743 C C . THR A 1 350 ? -28.609 26.938 34.688 1 65.81 350 THR A C 1
ATOM 2745 O O . THR A 1 350 ? -28.984 25.781 34.562 1 65.81 350 THR A O 1
ATOM 2748 N N . ASP A 1 351 ? -28.422 27.734 33.688 1 65.44 351 ASP A N 1
ATOM 2749 C CA . ASP A 1 351 ? -29.109 27.312 32.469 1 65.44 351 ASP A CA 1
ATOM 2750 C C . ASP A 1 351 ? -28.234 26.391 31.641 1 65.44 351 ASP A C 1
ATOM 2752 O O . ASP A 1 351 ? -27.094 26.703 31.344 1 65.44 351 ASP A O 1
ATOM 2756 N N . GLY A 1 352 ? -28.75 25.172 31.359 1 66 352 GLY A N 1
ATOM 2757 C CA . GLY A 1 352 ? -28.266 24.219 30.375 1 66 352 GLY A CA 1
ATOM 2758 C C . GLY A 1 352 ? -27.219 23.266 30.922 1 66 352 GLY A C 1
ATOM 2759 O O . GLY A 1 352 ? -26.859 22.281 30.266 1 66 352 GLY A O 1
ATOM 2760 N N . LEU A 1 353 ? -26.578 23.641 32.094 1 65.88 353 LEU A N 1
ATOM 2761 C CA . LEU A 1 353 ? -25.578 22.703 32.594 1 65.88 353 LEU A CA 1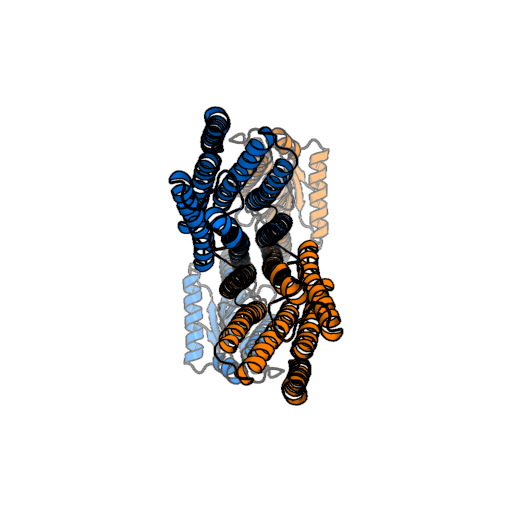
ATOM 2762 C C . LEU A 1 353 ? -26.156 21.859 33.719 1 65.88 353 LEU A C 1
ATOM 2764 O O . LEU A 1 353 ? -26.984 22.344 34.5 1 65.88 353 LEU A O 1
ATOM 2768 N N . PRO A 1 354 ? -26.047 20.547 33.656 1 65.56 354 PRO A N 1
ATOM 2769 C CA . PRO A 1 354 ? -26.641 19.672 34.688 1 65.56 354 PRO A CA 1
ATOM 2770 C C . PRO A 1 354 ? -26.188 20 36.094 1 65.56 354 PRO A C 1
ATOM 2772 O O . PRO A 1 354 ? -26.922 19.75 37.062 1 65.56 354 PRO A O 1
ATOM 2775 N N . ALA A 1 355 ? -25.016 20.484 36.281 1 66.88 355 ALA A N 1
ATOM 2776 C CA . ALA A 1 355 ? -24.516 20.719 37.625 1 66.88 355 ALA A CA 1
ATOM 2777 C C . ALA A 1 355 ? -24.172 22.188 37.844 1 66.88 355 ALA A C 1
ATOM 2779 O O . ALA A 1 355 ? -23.781 22.875 36.875 1 66.88 355 ALA A O 1
ATOM 2780 N N . LYS A 1 356 ? -24.625 22.656 39.031 1 79.75 356 LYS A N 1
ATOM 2781 C CA . LYS A 1 356 ? -24.172 23.984 39.438 1 79.75 356 LYS A CA 1
ATOM 2782 C C . LYS A 1 356 ? -22.656 24.031 39.594 1 79.75 356 LYS A C 1
ATOM 2784 O O . LYS A 1 356 ? -22.062 23.188 40.281 1 79.75 356 LYS A O 1
ATOM 2789 N N . ILE A 1 357 ? -22 24.859 38.812 1 88.38 357 ILE A N 1
ATOM 2790 C CA . ILE A 1 357 ? -20.547 24.953 38.875 1 88.38 357 ILE A CA 1
ATOM 2791 C C . ILE A 1 357 ? -20.125 26.297 39.469 1 88.38 357 ILE A C 1
ATOM 2793 O O . ILE A 1 357 ? -20.781 27.312 39.219 1 88.38 357 ILE A O 1
ATOM 2797 N N . THR A 1 358 ? -19.25 26.25 40.469 1 94 358 THR A N 1
ATOM 2798 C CA . THR A 1 358 ? -18.641 27.438 41.031 1 94 358 THR A CA 1
ATOM 2799 C C . THR A 1 358 ? -17.172 27.516 40.688 1 94 358 THR A C 1
ATOM 2801 O O . THR A 1 358 ? -16.609 26.594 40.094 1 94 358 THR A O 1
ATOM 2804 N N . ALA A 1 359 ? -16.609 28.703 40.875 1 95.88 359 ALA A N 1
ATOM 2805 C CA . ALA A 1 359 ? -15.188 28.891 40.594 1 95.88 359 ALA A CA 1
ATOM 2806 C C . ALA A 1 359 ? -14.5 29.641 41.75 1 95.88 359 ALA A C 1
ATOM 2808 O O . ALA A 1 359 ? -15.133 30.422 42.469 1 95.88 359 ALA A O 1
ATOM 2809 N N . SER A 1 360 ? -13.281 29.359 42 1 97.5 360 SER A N 1
ATOM 2810 C CA . SER A 1 360 ? -12.414 30.047 42.938 1 97.5 360 SER A CA 1
ATOM 2811 C C . SER A 1 360 ? -11.445 30.984 42.219 1 97.5 360 SER A C 1
ATOM 2813 O O . SER A 1 360 ? -10.852 30.609 41.219 1 97.5 360 SER A O 1
ATOM 2815 N N . PHE A 1 361 ? -11.344 32.188 42.781 1 98 361 PHE A N 1
ATOM 2816 C CA . PHE A 1 361 ? -10.578 33.219 42.094 1 98 361 PHE A CA 1
ATOM 2817 C C . PHE A 1 361 ? -9.445 33.719 42.969 1 98 361 PHE A C 1
ATOM 2819 O O . PHE A 1 361 ? -9.617 33.906 44.156 1 98 361 PHE A O 1
ATOM 2826 N N . GLY A 1 362 ? -8.305 33.844 42.344 1 98 362 GLY A N 1
ATOM 2827 C CA . GLY A 1 362 ? -7.195 34.625 42.875 1 98 362 GLY A CA 1
ATOM 2828 C C . GLY A 1 362 ? -6.926 35.906 42.125 1 98 362 GLY A C 1
ATOM 2829 O O . GLY A 1 362 ? -6.965 35.938 40.906 1 98 362 GLY A O 1
ATOM 2830 N N . VAL A 1 363 ? -6.707 37 42.875 1 98.12 363 VAL A N 1
ATOM 2831 C CA . VAL A 1 363 ? -6.484 38.312 42.25 1 98.12 363 VAL A CA 1
ATOM 2832 C C . VAL A 1 363 ? -5.195 38.938 42.781 1 98.12 363 VAL A C 1
ATOM 2834 O O . VAL A 1 363 ? -4.922 38.875 43.969 1 98.12 363 VAL A O 1
ATOM 2837 N N . THR A 1 364 ? -4.398 39.438 41.812 1 97.44 364 THR A N 1
ATOM 2838 C CA . THR A 1 364 ? -3.184 40.125 42.219 1 97.44 364 THR A CA 1
ATOM 2839 C C . THR A 1 364 ? -2.924 41.312 41.312 1 97.44 364 THR A C 1
ATOM 2841 O O . THR A 1 364 ? -3.283 41.312 40.125 1 97.44 364 THR A O 1
ATOM 2844 N N . GLN A 1 365 ? -2.361 42.344 41.875 1 97.12 365 GLN A N 1
ATOM 2845 C CA . GLN A 1 365 ? -1.913 43.5 41.125 1 97.12 365 GLN A CA 1
ATOM 2846 C C . GLN A 1 365 ? -0.406 43.438 40.875 1 97.12 365 GLN A C 1
ATOM 2848 O O . GLN A 1 365 ? 0.357 43.094 41.781 1 97.12 365 GLN A O 1
ATOM 2853 N N . ALA A 1 366 ? -0.043 43.719 39.656 1 95.31 366 ALA A N 1
ATOM 2854 C CA . ALA A 1 366 ? 1.378 43.75 39.312 1 95.31 366 ALA A CA 1
ATOM 2855 C C . ALA A 1 366 ? 2.119 44.844 40.094 1 95.31 366 ALA A C 1
ATOM 2857 O O . ALA A 1 366 ? 1.61 45.938 40.25 1 95.31 366 ALA A O 1
ATOM 2858 N N . ARG A 1 367 ? 3.199 44.5 40.625 1 92.5 367 ARG A N 1
ATOM 2859 C CA . ARG A 1 367 ? 4.055 45.438 41.344 1 92.5 367 ARG A CA 1
ATOM 2860 C C . ARG A 1 367 ? 5.145 45.969 40.406 1 92.5 367 ARG A C 1
ATOM 2862 O O . ARG A 1 367 ? 5.527 45.344 39.438 1 92.5 367 ARG A O 1
ATOM 2869 N N . GLN A 1 368 ? 5.578 47.156 40.781 1 86.75 368 GLN A N 1
ATOM 2870 C CA . GLN A 1 368 ? 6.637 47.75 40 1 86.75 368 GLN A CA 1
ATOM 2871 C C . GLN A 1 368 ? 7.914 46.938 40.031 1 86.75 368 GLN A C 1
ATOM 2873 O O . GLN A 1 368 ? 8.375 46.531 41.125 1 86.75 368 GLN A O 1
ATOM 2878 N N . GLY A 1 369 ? 8.43 46.562 38.844 1 82.38 369 GLY A N 1
ATOM 2879 C CA . GLY A 1 369 ? 9.695 45.875 38.75 1 82.38 369 GLY A CA 1
ATOM 2880 C C . GLY A 1 369 ? 9.547 44.375 38.938 1 82.38 369 GLY A C 1
ATOM 2881 O O . GLY A 1 369 ? 10.523 43.625 38.812 1 82.38 369 GLY A O 1
ATOM 2882 N N . GLU A 1 370 ? 8.375 43.906 39.219 1 86.44 370 GLU A N 1
ATOM 2883 C CA . GLU A 1 370 ? 8.148 42.469 39.469 1 86.44 370 GLU A CA 1
ATOM 2884 C C . GLU A 1 370 ? 8.148 41.688 38.156 1 86.44 370 GLU A C 1
ATOM 2886 O O . GLU A 1 370 ? 7.465 42.062 37.219 1 86.44 370 GLU A O 1
ATOM 2891 N N . PRO A 1 371 ? 8.945 40.656 38.156 1 82.44 371 PRO A N 1
ATOM 2892 C CA . PRO A 1 371 ? 8.891 39.812 36.969 1 82.44 371 PRO A CA 1
ATOM 2893 C C . PRO A 1 371 ? 7.539 39.125 36.812 1 82.44 371 PRO A C 1
ATOM 2895 O O . PRO A 1 371 ? 6.859 38.844 37.812 1 82.44 371 PRO A O 1
ATOM 2898 N N . THR A 1 372 ? 7.223 38.75 35.625 1 86.12 372 THR A N 1
ATOM 2899 C CA . THR A 1 372 ? 5.938 38.156 35.281 1 86.12 372 THR A CA 1
ATOM 2900 C C . THR A 1 372 ? 5.762 36.844 36.031 1 86.12 372 THR A C 1
ATOM 2902 O O . THR A 1 372 ? 4.656 36.5 36.469 1 86.12 372 THR A O 1
ATOM 2905 N N . HIS A 1 373 ? 6.77 36.094 36.125 1 82.75 373 HIS A N 1
ATOM 2906 C CA . HIS A 1 373 ? 6.703 34.812 36.781 1 82.75 373 HIS A CA 1
ATOM 2907 C C . HIS A 1 373 ? 6.309 34.938 38.25 1 82.75 373 HIS A C 1
ATOM 2909 O O . HIS A 1 373 ? 5.582 34.125 38.781 1 82.75 373 HIS A O 1
ATOM 2915 N N . ASP A 1 374 ? 6.824 35.969 38.875 1 86.75 374 ASP A N 1
ATOM 2916 C CA . ASP A 1 374 ? 6.477 36.219 40.281 1 86.75 374 ASP A CA 1
ATOM 2917 C C . ASP A 1 374 ? 5.02 36.656 40.406 1 86.75 374 ASP A C 1
ATOM 2919 O O . ASP A 1 374 ? 4.336 36.25 41.344 1 86.75 374 ASP A O 1
ATOM 2923 N N . LEU A 1 375 ? 4.613 37.438 39.5 1 92 375 LEU A N 1
ATOM 2924 C CA . LEU A 1 375 ? 3.219 37.844 39.469 1 92 375 LEU A CA 1
ATOM 2925 C C . LEU A 1 375 ? 2.287 36.656 39.344 1 92 375 LEU A C 1
ATOM 2927 O O . LEU A 1 375 ? 1.309 36.562 40.094 1 92 375 LEU A O 1
ATOM 2931 N N . LEU A 1 376 ? 2.646 35.75 38.5 1 89.62 376 LEU A N 1
ATOM 2932 C CA . LEU A 1 376 ? 1.828 34.562 38.25 1 89.62 376 LEU A CA 1
ATOM 2933 C C . LEU A 1 376 ? 1.85 33.656 39.469 1 89.62 376 LEU A C 1
ATOM 2935 O O . LEU A 1 376 ? 0.841 33 39.812 1 89.62 376 LEU A O 1
ATOM 2939 N N . ARG A 1 377 ? 2.932 33.594 40.094 1 87.25 377 ARG A N 1
ATOM 2940 C CA . ARG A 1 377 ? 3.033 32.812 41.312 1 87.25 377 ARG A CA 1
ATOM 2941 C C . ARG A 1 377 ? 2.129 33.344 42.406 1 87.25 377 ARG A C 1
ATOM 2943 O O . ARG A 1 377 ? 1.472 32.594 43.125 1 87.25 377 ARG A O 1
ATOM 2950 N N . ARG A 1 378 ? 2.121 34.656 42.562 1 94.06 378 ARG A N 1
ATOM 2951 C CA . ARG A 1 378 ? 1.303 35.281 43.594 1 94.06 378 ARG A CA 1
ATOM 2952 C C . ARG A 1 378 ? -0.182 35.062 43.344 1 94.06 378 ARG A C 1
ATOM 2954 O O . ARG A 1 378 ? -0.95 34.781 44.25 1 94.06 378 ARG A O 1
ATOM 2961 N N . VAL A 1 379 ? -0.508 35.188 42.094 1 95.38 379 VAL A N 1
ATOM 2962 C CA . VAL A 1 379 ? -1.924 35 41.781 1 95.38 379 VAL A CA 1
ATOM 2963 C C . VAL A 1 379 ? -2.328 33.562 41.938 1 95.38 379 VAL A C 1
ATOM 2965 O O . VAL A 1 379 ? -3.451 33.25 42.344 1 95.38 379 VAL A O 1
ATOM 2968 N N . ASP A 1 380 ? -1.472 32.688 41.594 1 90.94 380 ASP A N 1
ATOM 2969 C CA . ASP A 1 380 ? -1.713 31.266 41.812 1 90.94 380 ASP A CA 1
ATOM 2970 C C . ASP A 1 380 ? -1.901 30.938 43.281 1 90.94 380 ASP A C 1
ATOM 2972 O O . ASP A 1 380 ? -2.785 30.156 43.656 1 90.94 380 ASP A O 1
ATOM 2976 N N . ALA A 1 381 ? -1.045 31.516 44.094 1 92.12 381 ALA A N 1
ATOM 2977 C CA . ALA A 1 381 ? -1.148 31.344 45.531 1 92.12 381 ALA A CA 1
ATOM 2978 C C . ALA A 1 381 ? -2.48 31.859 46.062 1 92.12 381 ALA A C 1
ATOM 2980 O O . ALA A 1 381 ? -3.082 31.266 46.938 1 92.12 381 ALA A O 1
ATOM 2981 N N . ALA A 1 382 ? -2.867 32.969 45.531 1 96.38 382 ALA A N 1
ATOM 2982 C CA . ALA A 1 382 ? -4.148 33.562 45.938 1 96.38 382 ALA A CA 1
ATOM 2983 C C . ALA A 1 382 ? -5.305 32.625 45.562 1 96.38 382 ALA A C 1
ATOM 2985 O O . ALA A 1 382 ? -6.246 32.438 46.312 1 96.38 382 ALA A O 1
ATOM 2986 N N . MET A 1 383 ? -5.254 32.125 44.406 1 95.12 383 MET A N 1
ATOM 2987 C CA . MET A 1 383 ? -6.285 31.203 43.938 1 95.12 383 MET A CA 1
ATOM 2988 C C . MET A 1 383 ? -6.324 29.969 44.812 1 95.12 383 MET A C 1
ATOM 2990 O O . MET A 1 383 ? -7.402 29.484 45.188 1 95.12 383 MET A O 1
ATOM 2994 N N . TYR A 1 384 ? -5.121 29.484 45.125 1 91.06 384 TYR A N 1
ATOM 2995 C CA . TYR A 1 384 ? -5.035 28.344 46.031 1 91.06 384 TYR A CA 1
ATOM 2996 C C . TYR A 1 384 ? -5.617 28.672 47.406 1 91.06 384 TYR A C 1
ATOM 2998 O O . TYR A 1 384 ? -6.238 27.828 48.031 1 91.06 384 TYR A O 1
ATOM 3006 N N . GLY A 1 385 ? -5.305 29.75 47.844 1 93.88 385 GLY A N 1
ATOM 3007 C CA . GLY A 1 385 ? -5.914 30.219 49.062 1 93.88 385 GLY A CA 1
ATOM 3008 C C . GLY A 1 385 ? -7.43 30.203 49.031 1 93.88 385 GLY A C 1
ATOM 3009 O O . GLY A 1 385 ? -8.078 29.812 50 1 93.88 385 GLY A O 1
ATOM 3010 N N . ALA A 1 386 ? -7.973 30.578 47.969 1 96.19 386 ALA A N 1
ATOM 3011 C CA . ALA A 1 386 ? -9.422 30.562 47.812 1 96.19 386 ALA A CA 1
ATOM 3012 C C . ALA A 1 386 ? -9.961 29.141 47.875 1 96.19 386 ALA A C 1
ATOM 3014 O O . ALA A 1 386 ? -11 28.891 48.5 1 96.19 386 ALA A O 1
ATOM 3015 N N . LYS A 1 387 ? -9.25 28.25 47.219 1 92.56 387 LYS A N 1
ATOM 3016 C CA . LYS A 1 387 ? -9.641 26.844 47.25 1 92.56 387 LYS A CA 1
ATOM 3017 C C . LYS A 1 387 ? -9.562 26.297 48.688 1 92.56 387 LYS A C 1
ATOM 3019 O O . LYS A 1 387 ? -10.469 25.594 49.125 1 92.56 387 LYS A O 1
ATOM 3024 N N . ALA A 1 388 ? -8.555 26.672 49.438 1 91.31 388 ALA A N 1
ATOM 3025 C CA . ALA A 1 388 ? -8.312 26.172 50.781 1 91.31 388 ALA A CA 1
ATOM 3026 C C . ALA A 1 388 ? -9.312 26.766 51.75 1 91.31 388 ALA A C 1
ATOM 3028 O O . ALA A 1 388 ? -9.648 26.141 52.781 1 91.31 388 ALA A O 1
ATOM 3029 N N . ALA A 1 389 ? -9.781 27.969 51.469 1 94.19 389 ALA A N 1
ATOM 3030 C CA . ALA A 1 389 ? -10.688 28.672 52.344 1 94.19 389 ALA A CA 1
ATOM 3031 C C . ALA A 1 389 ? -12.141 28.297 52.094 1 94.19 389 ALA A C 1
ATOM 3033 O O . ALA A 1 389 ? -13.062 28.984 52.5 1 94.19 389 ALA A O 1
ATOM 3034 N N . GLY A 1 390 ? -12.445 27.203 51.312 1 93.5 390 GLY A N 1
ATOM 3035 C CA . GLY A 1 390 ? -13.805 26.719 51.156 1 93.5 390 GLY A CA 1
ATOM 3036 C C . GLY A 1 390 ? -14.32 26.828 49.719 1 93.5 390 GLY A C 1
ATOM 3037 O O . GLY A 1 390 ? -15.477 26.5 49.438 1 93.5 390 GLY A O 1
ATOM 3038 N N . ARG A 1 391 ? -13.562 27.344 48.812 1 94.62 391 ARG A N 1
ATOM 3039 C CA . ARG A 1 391 ? -13.883 27.453 47.406 1 94.62 391 ARG A CA 1
ATOM 3040 C C . ARG A 1 391 ? -15.023 28.453 47.188 1 94.62 391 ARG A C 1
ATOM 3042 O O . ARG A 1 391 ? -15.578 29 48.125 1 94.62 391 ARG A O 1
ATOM 3049 N N . ASN A 1 392 ? -15.25 28.797 46.031 1 96.19 392 ASN A N 1
ATOM 3050 C CA . ASN A 1 392 ? -16.297 29.734 45.625 1 96.19 392 ASN A CA 1
ATOM 3051 C C . ASN A 1 392 ? -16.109 31.094 46.312 1 96.19 392 ASN A C 1
ATOM 3053 O O . ASN A 1 392 ? -17.016 31.609 46.938 1 96.19 392 ASN A O 1
ATOM 3057 N N . ARG A 1 393 ? -14.969 31.531 46.188 1 97.31 393 ARG A N 1
ATOM 3058 C CA . ARG A 1 393 ? -14.672 32.844 46.75 1 97.31 393 ARG A CA 1
ATOM 3059 C C . ARG A 1 393 ? -13.516 33.531 46.031 1 97.31 393 ARG A C 1
ATOM 3061 O O . ARG A 1 393 ? -12.859 32.875 45.188 1 97.31 393 ARG A O 1
ATOM 3068 N N . VAL A 1 394 ? -13.336 34.781 46.281 1 98.12 394 VAL A N 1
ATOM 3069 C CA . VAL A 1 394 ? -12.266 35.562 45.688 1 98.12 394 VAL A CA 1
ATOM 3070 C C . VAL A 1 394 ? -11.25 35.938 46.781 1 98.12 394 VAL A C 1
ATOM 3072 O O . VAL A 1 394 ? -11.625 36.375 47.875 1 98.12 394 VAL A O 1
ATOM 3075 N N . VAL A 1 395 ? -10.031 35.656 46.5 1 97.69 395 VAL A N 1
ATOM 3076 C CA . VAL A 1 395 ? -8.953 36.094 47.375 1 97.69 395 VAL A CA 1
ATOM 3077 C C . VAL A 1 395 ? -8.039 37.062 46.656 1 97.69 395 VAL A C 1
ATOM 3079 O O . VAL A 1 395 ? -7.5 36.75 45.594 1 97.69 395 VAL A O 1
ATOM 3082 N N . ALA A 1 396 ? -7.902 38.25 47.188 1 96.88 396 ALA A N 1
ATOM 3083 C CA . ALA A 1 396 ? -7.051 39.281 46.594 1 96.88 396 ALA A CA 1
ATOM 3084 C C . ALA A 1 396 ? -5.809 39.531 47.469 1 96.88 396 ALA A C 1
ATOM 3086 O O . ALA A 1 396 ? -5.902 39.625 48.688 1 96.88 396 ALA A O 1
ATOM 3087 N N . VAL A 1 397 ? -4.723 39.5 46.781 1 92 397 VAL A N 1
ATOM 3088 C CA . VAL A 1 397 ? -3.479 39.719 47.5 1 92 397 VAL A CA 1
ATOM 3089 C C . VAL A 1 397 ? -2.656 40.812 46.812 1 92 397 VAL A C 1
ATOM 3091 O O . VAL A 1 397 ? -2.725 40.938 45.562 1 92 397 VAL A O 1
ATOM 3094 N N . MET B 1 1 ? 13.625 -49.906 -21.906 1 27.91 1 MET B N 1
ATOM 3095 C CA . MET B 1 1 ? 13.133 -49.688 -20.547 1 27.91 1 MET B CA 1
ATOM 3096 C C . MET B 1 1 ? 12.477 -48.312 -20.438 1 27.91 1 MET B C 1
ATOM 3098 O O . MET B 1 1 ? 13.047 -47.312 -20.859 1 27.91 1 MET B O 1
ATOM 3102 N N . ASN B 1 2 ? 11.211 -48.219 -20.625 1 33.75 2 ASN B N 1
ATOM 3103 C CA . ASN B 1 2 ? 10.297 -47.094 -20.484 1 33.75 2 ASN B CA 1
ATOM 3104 C C . ASN B 1 2 ? 10.695 -46.188 -19.328 1 33.75 2 ASN B C 1
ATOM 3106 O O . ASN B 1 2 ? 10.773 -46.656 -18.188 1 33.75 2 ASN B O 1
ATOM 3110 N N . SER B 1 3 ? 11.656 -45.469 -19.469 1 39.69 3 SER B N 1
ATOM 3111 C CA . SER B 1 3 ? 12.008 -44.562 -18.391 1 39.69 3 SER B CA 1
ATOM 3112 C C . SER B 1 3 ? 10.797 -44.188 -17.547 1 39.69 3 SER B C 1
ATOM 3114 O O . SER B 1 3 ? 9.758 -43.781 -18.062 1 39.69 3 SER B O 1
ATOM 3116 N N . PRO B 1 4 ? 10.531 -44.906 -16.438 1 46.19 4 PRO B N 1
ATOM 3117 C CA . PRO B 1 4 ? 9.383 -44.781 -15.547 1 46.19 4 PRO B CA 1
ATOM 3118 C C . PRO B 1 4 ? 8.914 -43.312 -15.422 1 46.19 4 PRO B C 1
ATOM 3120 O O . PRO B 1 4 ? 9.734 -42.406 -15.281 1 46.19 4 PRO B O 1
ATOM 3123 N N . ASP B 1 5 ? 8.023 -42.969 -16.109 1 55.03 5 ASP B N 1
ATOM 3124 C CA . ASP B 1 5 ? 7.309 -41.688 -16.016 1 55.03 5 ASP B CA 1
ATOM 3125 C C . ASP B 1 5 ? 7.195 -41.219 -14.562 1 55.03 5 ASP B C 1
ATOM 3127 O O . ASP B 1 5 ? 6.547 -41.875 -13.742 1 55.03 5 ASP B O 1
ATOM 3131 N N . PHE B 1 6 ? 8.234 -40.719 -14.008 1 60.5 6 PHE B N 1
ATOM 3132 C CA . PHE B 1 6 ? 8.469 -40.25 -12.641 1 60.5 6 PHE B CA 1
ATOM 3133 C C . PHE B 1 6 ? 7.211 -39.594 -12.062 1 60.5 6 PHE B C 1
ATOM 3135 O O . PHE B 1 6 ? 6.895 -39.781 -10.891 1 60.5 6 PHE B O 1
ATOM 3142 N N . LEU B 1 7 ? 6.535 -38.906 -12.734 1 73.25 7 LEU B N 1
ATOM 3143 C CA . LEU B 1 7 ? 5.355 -38.219 -12.219 1 73.25 7 LEU B CA 1
ATOM 3144 C C . LEU B 1 7 ? 4.215 -38.25 -13.234 1 73.25 7 LEU B C 1
ATOM 3146 O O . LEU B 1 7 ? 4.418 -37.938 -14.414 1 73.25 7 LEU B O 1
ATOM 3150 N N . SER B 1 8 ? 3.164 -38.938 -12.891 1 78.75 8 SER B N 1
ATOM 3151 C CA . SER B 1 8 ? 1.975 -38.906 -13.734 1 78.75 8 SER B CA 1
ATOM 3152 C C . SER B 1 8 ? 1.378 -37.531 -13.828 1 78.75 8 SER B C 1
ATOM 3154 O O . SER B 1 8 ? 1.694 -36.656 -13.023 1 78.75 8 SER B O 1
ATOM 3156 N N . LEU B 1 9 ? 0.685 -37.281 -14.898 1 79.5 9 LEU B N 1
ATOM 3157 C CA . LEU B 1 9 ? -0.003 -36 -15.078 1 79.5 9 LEU B CA 1
ATOM 3158 C C . LEU B 1 9 ? -0.867 -35.656 -13.867 1 79.5 9 LEU B C 1
ATOM 3160 O O . LEU B 1 9 ? -0.885 -34.531 -13.406 1 79.5 9 LEU B O 1
ATOM 3164 N N . LYS B 1 10 ? -1.516 -36.719 -13.383 1 77.81 10 LYS B N 1
ATOM 3165 C CA . LYS B 1 10 ? -2.377 -36.531 -12.219 1 77.81 10 LYS B CA 1
ATOM 3166 C C . LYS B 1 10 ? -1.578 -36.031 -11.008 1 77.81 10 LYS B C 1
ATOM 3168 O O . LYS B 1 10 ? -1.997 -35.125 -10.32 1 77.81 10 LYS B O 1
ATOM 3173 N N . GLN B 1 11 ? -0.574 -36.594 -10.805 1 80.62 11 GLN B N 1
ATOM 3174 C CA . GLN B 1 11 ? 0.265 -36.25 -9.664 1 80.62 11 GLN B CA 1
ATOM 3175 C C . GLN B 1 11 ? 0.813 -34.812 -9.812 1 80.62 11 GLN B C 1
ATOM 3177 O O . GLN B 1 11 ? 0.825 -34.062 -8.852 1 80.62 11 GLN B O 1
ATOM 3182 N N . ALA B 1 12 ? 1.215 -34.469 -10.984 1 82.69 12 ALA B N 1
ATOM 3183 C CA . ALA B 1 12 ? 1.776 -33.156 -11.234 1 82.69 12 ALA B CA 1
ATOM 3184 C C . ALA B 1 12 ? 0.742 -32.062 -10.977 1 82.69 12 ALA B C 1
ATOM 3186 O O . ALA B 1 12 ? 1.052 -31.031 -10.375 1 82.69 12 ALA B O 1
ATOM 3187 N N . LEU B 1 13 ? -0.405 -32.312 -11.406 1 82.81 13 LEU B N 1
ATOM 3188 C CA . LEU B 1 13 ? -1.469 -31.344 -11.273 1 82.81 13 LEU B CA 1
ATOM 3189 C C . LEU B 1 13 ? -1.843 -31.141 -9.812 1 82.81 13 LEU B C 1
ATOM 3191 O O . LEU B 1 13 ? -2.084 -30 -9.375 1 82.81 13 LEU B O 1
ATOM 3195 N N . VAL B 1 14 ? -1.806 -32.188 -9.078 1 82.75 14 VAL B N 1
ATOM 3196 C CA . VAL B 1 14 ? -2.145 -32.094 -7.66 1 82.75 14 VAL B CA 1
ATOM 3197 C C . VAL B 1 14 ? -1.053 -31.312 -6.918 1 82.75 14 VAL B C 1
ATOM 3199 O O . VAL B 1 14 ? -1.346 -30.469 -6.074 1 82.75 14 VAL B O 1
ATOM 3202 N N . ILE B 1 15 ? 0.114 -31.625 -7.262 1 84.5 15 ILE B N 1
ATOM 3203 C CA . ILE B 1 15 ? 1.231 -30.938 -6.621 1 84.5 15 ILE B CA 1
ATOM 3204 C C . ILE B 1 15 ? 1.161 -29.438 -6.922 1 84.5 15 ILE B C 1
ATOM 3206 O O . ILE B 1 15 ? 1.318 -28.609 -6.02 1 84.5 15 ILE B O 1
ATOM 3210 N N . PHE B 1 16 ? 0.88 -29.188 -8.094 1 84.88 16 PHE B N 1
ATOM 3211 C CA . PHE B 1 16 ? 0.774 -27.797 -8.492 1 84.88 16 PHE B CA 1
ATOM 3212 C C . PHE B 1 16 ? -0.343 -27.094 -7.73 1 84.88 16 PHE B C 1
ATOM 3214 O O . PHE B 1 16 ? -0.177 -25.953 -7.281 1 84.88 16 PHE B O 1
ATOM 3221 N N . PHE B 1 17 ? -1.37 -27.719 -7.664 1 86.81 17 PHE B N 1
ATOM 3222 C CA . PHE B 1 17 ? -2.52 -27.141 -6.973 1 86.81 17 PHE B CA 1
ATOM 3223 C C . PHE B 1 17 ? -2.197 -26.891 -5.504 1 86.81 17 PHE B C 1
ATOM 3225 O O . PHE B 1 17 ? -2.498 -25.828 -4.973 1 86.81 17 PHE B O 1
ATOM 3232 N N . VAL B 1 18 ? -1.548 -27.828 -4.91 1 87.75 18 VAL B N 1
ATOM 3233 C CA . VAL B 1 18 ? -1.2 -27.703 -3.5 1 87.75 18 VAL B CA 1
ATOM 3234 C C . VAL B 1 18 ? -0.233 -26.547 -3.303 1 87.75 18 VAL B C 1
ATOM 3236 O O . VAL B 1 18 ? -0.42 -25.719 -2.406 1 87.75 18 VAL B O 1
ATOM 3239 N N . LEU B 1 19 ? 0.713 -26.453 -4.137 1 88.12 19 LEU B N 1
ATOM 3240 C CA . LEU B 1 19 ? 1.732 -25.406 -4.004 1 88.12 19 LEU B CA 1
ATOM 3241 C C . LEU B 1 19 ? 1.131 -24.031 -4.215 1 88.12 19 LEU B C 1
ATOM 3243 O O . LEU B 1 19 ? 1.489 -23.078 -3.512 1 88.12 19 LEU B O 1
ATOM 3247 N N . THR B 1 20 ? 0.248 -24 -5.098 1 89.12 20 THR B N 1
ATOM 3248 C CA . THR B 1 20 ? -0.387 -22.719 -5.367 1 89.12 20 THR B CA 1
ATOM 3249 C C . THR B 1 20 ? -1.259 -22.281 -4.191 1 89.12 20 THR B C 1
ATOM 3251 O O . THR B 1 20 ? -1.27 -21.109 -3.818 1 89.12 20 THR B O 1
ATOM 3254 N N . LEU B 1 21 ? -1.934 -23.188 -3.609 1 90.56 21 LEU B N 1
ATOM 3255 C CA . LEU B 1 21 ? -2.77 -22.859 -2.459 1 90.56 21 LEU B CA 1
ATOM 3256 C C . LEU B 1 21 ? -1.917 -22.438 -1.27 1 90.56 21 LEU B C 1
ATOM 3258 O O . LEU B 1 21 ? -2.309 -21.562 -0.505 1 90.56 21 LEU B O 1
ATOM 3262 N N . LEU B 1 22 ? -0.835 -23.078 -1.169 1 90.25 22 LEU B N 1
ATOM 3263 C CA . LEU B 1 22 ? 0.083 -22.688 -0.101 1 90.25 22 LEU B CA 1
ATOM 3264 C C . LEU B 1 22 ? 0.596 -21.266 -0.308 1 90.25 22 LEU B C 1
ATOM 3266 O O . LEU B 1 22 ? 0.69 -20.5 0.646 1 90.25 22 LEU B O 1
ATOM 3270 N N . LEU B 1 23 ? 0.88 -21.031 -1.506 1 90.56 23 LEU B N 1
ATOM 3271 C CA . LEU B 1 23 ? 1.339 -19.688 -1.855 1 90.56 23 LEU B CA 1
ATOM 3272 C C . LEU B 1 23 ? 0.276 -18.641 -1.525 1 90.56 23 LEU B C 1
ATOM 3274 O O . LEU B 1 23 ? 0.583 -17.594 -0.946 1 90.56 23 LEU B O 1
ATOM 3278 N N . ASN B 1 24 ? -0.916 -18.938 -1.902 1 89.94 24 ASN B N 1
ATOM 3279 C CA . ASN B 1 24 ? -2.016 -18.016 -1.642 1 89.94 24 ASN B CA 1
ATOM 3280 C C . ASN B 1 24 ? -2.252 -17.828 -0.145 1 89.94 24 ASN B C 1
ATOM 3282 O O . ASN B 1 24 ? -2.582 -16.734 0.308 1 89.94 24 ASN B O 1
ATOM 3286 N N . LEU B 1 25 ? -2.094 -18.922 0.558 1 91.44 25 LEU B N 1
ATOM 3287 C CA . LEU B 1 25 ? -2.262 -18.859 2.006 1 91.44 25 LEU B CA 1
ATOM 3288 C C . LEU B 1 25 ? -1.196 -17.969 2.639 1 91.44 25 LEU B C 1
ATOM 3290 O O . LEU B 1 25 ? -1.516 -17.094 3.438 1 91.44 25 LEU B O 1
ATOM 3294 N N . PHE B 1 26 ? -0.042 -18.141 2.258 1 88.81 26 PHE B N 1
ATOM 3295 C CA . PHE B 1 26 ? 1.043 -17.359 2.826 1 88.81 26 PHE B CA 1
ATOM 3296 C C . PHE B 1 26 ? 0.896 -15.883 2.447 1 88.81 26 PHE B C 1
ATOM 3298 O O . PHE B 1 26 ? 1.023 -15 3.301 1 88.81 26 PHE B O 1
ATOM 3305 N N . GLY B 1 27 ? 0.624 -15.711 1.23 1 86.44 27 GLY B N 1
ATOM 3306 C CA . GLY B 1 27 ? 0.444 -14.336 0.781 1 86.44 27 GLY B CA 1
ATOM 3307 C C . GLY B 1 27 ? -0.677 -13.617 1.503 1 86.44 27 GLY B C 1
ATOM 3308 O O . GLY B 1 27 ? -0.509 -12.469 1.937 1 86.44 27 GLY B O 1
ATOM 3309 N N . SER B 1 28 ? -1.757 -14.266 1.653 1 89.12 28 SER B N 1
ATOM 3310 C CA . SER B 1 28 ? -2.906 -13.648 2.305 1 89.12 28 SER B CA 1
ATOM 3311 C C . SER B 1 28 ? -2.66 -13.453 3.797 1 89.12 28 SER B C 1
ATOM 3313 O O . SER B 1 28 ? -3.086 -12.453 4.379 1 89.12 28 SER B O 1
ATOM 3315 N N . PHE B 1 29 ? -1.999 -14.375 4.324 1 90.06 29 PHE B N 1
ATOM 3316 C CA . PHE B 1 29 ? -1.709 -14.297 5.75 1 90.06 29 PHE B CA 1
ATOM 3317 C C . PHE B 1 29 ? -0.766 -13.141 6.051 1 90.06 29 PHE B C 1
ATOM 3319 O O . PHE B 1 29 ? -0.987 -12.383 6.996 1 90.06 29 PHE B O 1
ATOM 3326 N N . VAL B 1 30 ? 0.199 -12.969 5.309 1 85.19 30 VAL B N 1
ATOM 3327 C CA . VAL B 1 30 ? 1.16 -11.891 5.5 1 85.19 30 VAL B CA 1
ATOM 3328 C C . VAL B 1 30 ? 0.481 -10.547 5.254 1 85.19 30 VAL B C 1
ATOM 3330 O O . VAL B 1 30 ? 0.735 -9.578 5.969 1 85.19 30 VAL B O 1
ATOM 3333 N N . THR B 1 31 ? -0.362 -10.523 4.277 1 84.81 31 THR B N 1
ATOM 3334 C CA . THR B 1 31 ? -1.097 -9.297 4.004 1 84.81 31 THR B CA 1
ATOM 3335 C C . THR B 1 31 ? -1.988 -8.922 5.184 1 84.81 31 THR B C 1
ATOM 3337 O O . THR B 1 31 ? -2.098 -7.746 5.539 1 84.81 31 THR B O 1
ATOM 3340 N N . TRP B 1 32 ? -2.553 -9.914 5.762 1 88.62 32 TRP B N 1
ATOM 3341 C CA . TRP B 1 32 ? -3.379 -9.68 6.941 1 88.62 32 TRP B CA 1
ATOM 3342 C C . TRP B 1 32 ? -2.539 -9.172 8.102 1 88.62 32 TRP B C 1
ATOM 3344 O O . TRP B 1 32 ? -2.951 -8.258 8.82 1 88.62 32 TRP B O 1
ATOM 3354 N N . LEU B 1 33 ? -1.399 -9.641 8.289 1 84.25 33 LEU B N 1
ATOM 3355 C CA . LEU B 1 33 ? -0.506 -9.219 9.359 1 84.25 33 LEU B CA 1
ATOM 3356 C C . LEU B 1 33 ? -0.078 -7.766 9.164 1 84.25 33 LEU B C 1
ATOM 3358 O O . LEU B 1 33 ? 0.092 -7.023 10.133 1 84.25 33 LEU B O 1
ATOM 3362 N N . ALA B 1 34 ? 0.034 -7.41 7.914 1 80.5 34 ALA B N 1
ATOM 3363 C CA . ALA B 1 34 ? 0.516 -6.074 7.582 1 80.5 34 ALA B CA 1
ATOM 3364 C C . ALA B 1 34 ? -0.589 -5.035 7.754 1 80.5 34 ALA B C 1
ATOM 3366 O O . ALA B 1 34 ? -0.342 -3.932 8.25 1 80.5 34 ALA B O 1
ATOM 3367 N N . THR B 1 35 ? -1.722 -5.371 7.352 1 85.5 35 THR B N 1
ATOM 3368 C CA . THR B 1 35 ? -2.771 -4.363 7.277 1 85.5 35 THR B CA 1
ATOM 3369 C C . THR B 1 35 ? -3.707 -4.465 8.477 1 85.5 35 THR B C 1
ATOM 3371 O O . THR B 1 35 ? -4.336 -3.48 8.867 1 85.5 35 THR B O 1
ATOM 3374 N N . LYS B 1 36 ? -3.949 -5.723 8.961 1 87.25 36 LYS B N 1
ATOM 3375 C CA . LYS B 1 36 ? -4.785 -6.035 10.117 1 87.25 36 LYS B CA 1
ATOM 3376 C C . LYS B 1 36 ? -6.219 -5.551 9.906 1 87.25 36 LYS B C 1
ATOM 3378 O O . LYS B 1 36 ? -6.848 -5.027 10.828 1 87.25 36 LYS B O 1
ATOM 3383 N N . THR B 1 37 ? -6.652 -5.637 8.703 1 87.12 37 THR B N 1
ATOM 3384 C CA . THR B 1 37 ? -8.039 -5.273 8.414 1 87.12 37 THR B CA 1
ATOM 3385 C C . THR B 1 37 ? -8.938 -6.508 8.461 1 87.12 37 THR B C 1
ATOM 3387 O O . THR B 1 37 ? -8.453 -7.637 8.391 1 87.12 37 THR B O 1
ATOM 3390 N N . ARG B 1 38 ? -10.227 -6.391 8.609 1 89.31 38 ARG B N 1
ATOM 3391 C CA . ARG B 1 38 ? -11.188 -7.492 8.609 1 89.31 38 ARG B CA 1
ATOM 3392 C C . ARG B 1 38 ? -11.219 -8.195 7.258 1 89.31 38 ARG B C 1
ATOM 3394 O O . ARG B 1 38 ? -11.289 -9.422 7.191 1 89.31 38 ARG B O 1
ATOM 3401 N N . ALA B 1 39 ? -11.211 -7.398 6.234 1 89.75 39 ALA B N 1
ATOM 3402 C CA . ALA B 1 39 ? -11.258 -7.957 4.883 1 89.75 39 ALA B CA 1
ATOM 3403 C C . ALA B 1 39 ? -10.094 -8.914 4.645 1 89.75 39 ALA B C 1
ATOM 3405 O O . ALA B 1 39 ? -10.297 -10.047 4.191 1 89.75 39 ALA B O 1
ATOM 3406 N N . THR B 1 40 ? -8.891 -8.508 4.957 1 90.38 40 THR B N 1
ATOM 3407 C CA . THR B 1 40 ? -7.715 -9.336 4.715 1 90.38 40 THR B CA 1
ATOM 3408 C C . THR B 1 40 ? -7.719 -10.562 5.629 1 90.38 40 THR B C 1
ATOM 3410 O O . THR B 1 40 ? -7.203 -11.617 5.266 1 90.38 40 THR B O 1
ATOM 3413 N N . ARG B 1 41 ? -8.305 -10.508 6.738 1 91.56 41 ARG B N 1
ATOM 3414 C CA . ARG B 1 41 ? -8.469 -11.672 7.609 1 91.56 41 ARG B CA 1
ATOM 3415 C C . ARG B 1 41 ? -9.359 -12.727 6.953 1 91.56 41 ARG B C 1
ATOM 3417 O O . ARG B 1 41 ? -9.039 -13.914 6.969 1 91.56 41 ARG B O 1
ATOM 3424 N N . TRP B 1 42 ? -10.484 -12.234 6.453 1 92.62 42 TRP B N 1
ATOM 3425 C CA . TRP B 1 42 ? -11.391 -13.148 5.758 1 92.62 42 TRP B CA 1
ATOM 3426 C C . TRP B 1 42 ? -10.672 -13.852 4.609 1 92.62 42 TRP B C 1
ATOM 3428 O O . TRP B 1 42 ? -10.859 -15.047 4.391 1 92.62 42 TRP B O 1
ATOM 3438 N N . TRP B 1 43 ? -9.852 -13.148 3.932 1 92.75 43 TRP B N 1
ATOM 3439 C CA . TRP B 1 43 ? -9.133 -13.727 2.799 1 92.75 43 TRP B CA 1
ATOM 3440 C C . TRP B 1 43 ? -8.102 -14.742 3.27 1 92.75 43 TRP B C 1
ATOM 3442 O O . TRP B 1 43 ? -7.898 -15.773 2.625 1 92.75 43 TRP B O 1
ATOM 3452 N N . ALA B 1 44 ? -7.473 -14.477 4.395 1 93.69 44 ALA B N 1
ATOM 3453 C CA . ALA B 1 44 ? -6.523 -15.43 4.957 1 93.69 44 ALA B CA 1
ATOM 3454 C C . ALA B 1 44 ? -7.223 -16.703 5.398 1 93.69 44 ALA B C 1
ATOM 3456 O O . ALA B 1 44 ? -6.746 -17.812 5.117 1 93.69 44 ALA B O 1
ATOM 3457 N N . ILE B 1 45 ? -8.328 -16.562 6.023 1 95 45 ILE B N 1
ATOM 3458 C CA . ILE B 1 45 ? -9.094 -17.734 6.461 1 95 45 ILE B CA 1
ATOM 3459 C C . ILE B 1 45 ? -9.609 -18.5 5.246 1 95 45 ILE B C 1
ATOM 3461 O O . ILE B 1 45 ? -9.633 -19.734 5.25 1 95 45 ILE B O 1
ATOM 3465 N N . SER B 1 46 ? -10.047 -17.734 4.277 1 95.62 46 SER B N 1
ATOM 3466 C CA . SER B 1 46 ? -10.492 -18.359 3.039 1 95.62 46 SER B CA 1
ATOM 3467 C C . SER B 1 46 ? -9.398 -19.234 2.436 1 95.62 46 SER B C 1
ATOM 3469 O O . SER B 1 46 ? -9.664 -20.375 2.031 1 95.62 46 SER B O 1
ATOM 3471 N N . ALA B 1 47 ? -8.203 -18.75 2.361 1 94 47 ALA B N 1
ATOM 3472 C CA . ALA B 1 47 ? -7.086 -19.516 1.807 1 94 47 ALA B CA 1
ATOM 3473 C C . ALA B 1 47 ? -6.801 -20.75 2.645 1 94 47 ALA B C 1
ATOM 3475 O O . ALA B 1 47 ? -6.477 -21.812 2.104 1 94 47 ALA B O 1
ATOM 3476 N N . LEU B 1 48 ? -6.902 -20.609 3.908 1 94.31 48 LEU B N 1
ATOM 3477 C CA . LEU B 1 48 ? -6.695 -21.75 4.805 1 94.31 48 LEU B CA 1
ATOM 3478 C C . LEU B 1 48 ? -7.742 -22.828 4.566 1 94.31 48 LEU B C 1
ATOM 3480 O O . LEU B 1 48 ? -7.418 -24.016 4.551 1 94.31 48 LEU B O 1
ATOM 3484 N N . LEU B 1 49 ? -8.93 -22.422 4.402 1 95.44 49 LEU B N 1
ATOM 3485 C CA . LEU B 1 49 ? -10.023 -23.359 4.176 1 95.44 49 LEU B CA 1
ATOM 3486 C C . LEU B 1 49 ? -9.883 -24.047 2.824 1 95.44 49 LEU B C 1
ATOM 3488 O O . LEU B 1 49 ? -10.211 -25.234 2.684 1 95.44 49 LEU B O 1
ATOM 3492 N N . ALA B 1 50 ? -9.438 -23.344 1.867 1 93.56 50 ALA B N 1
ATOM 3493 C CA . ALA B 1 50 ? -9.195 -23.953 0.563 1 93.56 50 ALA B CA 1
ATOM 3494 C C . ALA B 1 50 ? -8.164 -25.062 0.668 1 93.56 50 ALA B C 1
ATOM 3496 O O . ALA B 1 50 ? -8.328 -26.141 0.075 1 93.56 50 ALA B O 1
ATOM 3497 N N . LEU B 1 51 ? -7.125 -24.781 1.399 1 92.25 51 LEU B N 1
ATOM 3498 C CA . LEU B 1 51 ? -6.098 -25.797 1.604 1 92.25 51 LEU B CA 1
ATOM 3499 C C . LEU B 1 51 ? -6.656 -26.984 2.383 1 92.25 51 LEU B C 1
ATOM 3501 O O . LEU B 1 51 ? -6.34 -28.125 2.076 1 92.25 51 LEU B O 1
ATOM 3505 N N . SER B 1 52 ? -7.434 -26.703 3.326 1 92.56 52 SER B N 1
ATOM 3506 C CA . SER B 1 52 ? -8.055 -27.766 4.109 1 92.56 52 SER B CA 1
ATOM 3507 C C . SER B 1 52 ? -8.953 -28.656 3.24 1 92.56 52 SER B C 1
ATOM 3509 O O . SER B 1 52 ? -9 -29.875 3.422 1 92.56 52 SER B O 1
ATOM 3511 N N . GLY B 1 53 ? -9.68 -28.031 2.365 1 92.06 53 GLY B N 1
ATOM 3512 C CA . GLY B 1 53 ? -10.5 -28.797 1.436 1 92.06 53 GLY B CA 1
ATOM 3513 C C . GLY B 1 53 ? -9.703 -29.797 0.618 1 92.06 53 GLY B C 1
ATOM 3514 O O . GLY B 1 53 ? -10.117 -30.938 0.444 1 92.06 53 GLY B O 1
ATOM 3515 N N . LEU B 1 54 ? -8.594 -29.344 0.17 1 87.25 54 LEU B N 1
ATOM 3516 C CA . LEU B 1 54 ? -7.727 -30.234 -0.591 1 87.25 54 LEU B CA 1
ATOM 3517 C C . LEU B 1 54 ? -7.219 -31.375 0.285 1 87.25 54 LEU B C 1
ATOM 3519 O O . LEU B 1 54 ? -7.082 -32.5 -0.181 1 87.25 54 LEU B O 1
ATOM 3523 N N . LEU B 1 55 ? -6.906 -31.078 1.484 1 87.62 55 LEU B N 1
ATOM 3524 C CA . LEU B 1 55 ? -6.449 -32.094 2.416 1 87.62 55 LEU B CA 1
ATOM 3525 C C . LEU B 1 55 ? -7.516 -33.188 2.611 1 87.62 55 LEU B C 1
ATOM 3527 O O . LEU B 1 55 ? -7.211 -34.375 2.615 1 87.62 55 LEU B O 1
ATOM 3531 N N . PHE B 1 56 ? -8.734 -32.781 2.678 1 90.56 56 PHE B N 1
ATOM 3532 C CA . PHE B 1 56 ? -9.828 -33.75 2.84 1 90.56 56 PHE B CA 1
ATOM 3533 C C . PHE B 1 56 ? -10 -34.594 1.59 1 90.56 56 PHE B C 1
ATOM 3535 O O . PHE B 1 56 ? -10.367 -35.781 1.678 1 90.56 56 PHE B O 1
ATOM 3542 N N . LEU B 1 57 ? -9.773 -33.969 0.483 1 82.94 57 LEU B N 1
ATOM 3543 C CA . LEU B 1 57 ? -9.836 -34.719 -0.77 1 82.94 57 LEU B CA 1
ATOM 3544 C C . LEU B 1 57 ? -8.797 -35.812 -0.797 1 82.94 57 LEU B C 1
ATOM 3546 O O . LEU B 1 57 ? -9.109 -36.969 -1.151 1 82.94 57 LEU B O 1
ATOM 3550 N N . VAL B 1 58 ? -7.57 -35.469 -0.369 1 80.62 58 VAL B N 1
ATOM 3551 C CA . VAL B 1 58 ? -6.473 -36.438 -0.385 1 80.62 58 VAL B CA 1
ATOM 3552 C C . VAL B 1 58 ? -6.734 -37.531 0.638 1 80.62 58 VAL B C 1
ATOM 3554 O O . VAL B 1 58 ? -6.527 -38.719 0.353 1 80.62 58 VAL B O 1
ATOM 3557 N N . VAL B 1 59 ? -7.27 -37.219 1.728 1 83.06 59 VAL B N 1
ATOM 3558 C CA . VAL B 1 59 ? -7.539 -38.156 2.793 1 83.06 59 VAL B CA 1
ATOM 3559 C C . VAL B 1 59 ? -8.648 -39.125 2.359 1 83.06 59 VAL B C 1
ATOM 3561 O O . VAL B 1 59 ? -8.578 -40.312 2.639 1 83.06 59 VAL B O 1
ATOM 3564 N N . HIS B 1 60 ? -9.602 -38.625 1.65 1 84.25 60 HIS B N 1
ATOM 3565 C CA . HIS B 1 60 ? -10.719 -39.438 1.186 1 84.25 60 HIS B CA 1
ATOM 3566 C C . HIS B 1 60 ? -10.242 -40.531 0.208 1 84.25 60 HIS B C 1
ATOM 3568 O O . HIS B 1 60 ? -10.82 -41.594 0.145 1 84.25 60 HIS B O 1
ATOM 3574 N N . THR B 1 61 ? -9.281 -40.188 -0.601 1 77.38 61 THR B N 1
ATOM 3575 C CA . THR B 1 61 ? -8.766 -41.125 -1.57 1 77.38 61 THR B CA 1
ATOM 3576 C C . THR B 1 61 ? -8.117 -42.312 -0.863 1 77.38 61 THR B C 1
ATOM 3578 O O . THR B 1 61 ? -8.125 -43.438 -1.383 1 77.38 61 THR B O 1
ATOM 3581 N N . GLN B 1 62 ? -7.621 -42.094 0.335 1 81.19 62 GLN B N 1
ATOM 3582 C CA . GLN B 1 62 ? -6.973 -43.156 1.087 1 81.19 62 GLN B CA 1
ATOM 3583 C C . GLN B 1 62 ? -7.957 -43.844 2.021 1 81.19 62 GLN B C 1
ATOM 3585 O O . GLN B 1 62 ? -7.883 -45.062 2.219 1 81.19 62 GLN B O 1
ATOM 3590 N N . TRP B 1 63 ? -8.797 -43 2.617 1 86.12 63 TRP B N 1
ATOM 3591 C CA . TRP B 1 63 ? -9.82 -43.5 3.527 1 86.12 63 TRP B CA 1
ATOM 3592 C C . TRP B 1 63 ? -11.219 -43.094 3.064 1 86.12 63 TRP B C 1
ATOM 3594 O O . TRP B 1 63 ? -11.75 -42.094 3.506 1 86.12 63 TRP B O 1
ATOM 3604 N N . PRO B 1 64 ? -11.781 -44.062 2.244 1 83.19 64 PRO B N 1
ATOM 3605 C CA . PRO B 1 64 ? -13.07 -43.688 1.663 1 83.19 64 PRO B CA 1
ATOM 3606 C C . PRO B 1 64 ? -14.188 -43.594 2.705 1 83.19 64 PRO B C 1
ATOM 3608 O O . PRO B 1 64 ? -14.578 -44.625 3.277 1 83.19 64 PRO B O 1
ATOM 3611 N N . ASN B 1 65 ? -14.469 -42.406 3.162 1 87.44 65 ASN B N 1
ATOM 3612 C CA . ASN B 1 65 ? -15.547 -42 4.066 1 87.44 65 ASN B CA 1
ATOM 3613 C C . ASN B 1 65 ? -16.328 -40.812 3.533 1 87.44 65 ASN B C 1
ATOM 3615 O O . ASN B 1 65 ? -15.75 -39.781 3.217 1 87.44 65 ASN B O 1
ATOM 3619 N N . PRO B 1 66 ? -17.625 -41.062 3.332 1 87.25 66 PRO B N 1
ATOM 3620 C CA . PRO B 1 66 ? -18.438 -40 2.768 1 87.25 66 PRO B CA 1
ATOM 3621 C C . PRO B 1 66 ? -18.375 -38.719 3.592 1 87.25 66 PRO B C 1
ATOM 3623 O O . PRO B 1 66 ? -18.609 -37.625 3.062 1 87.25 66 PRO B O 1
ATOM 3626 N N . ALA B 1 67 ? -18 -38.875 4.777 1 89.5 67 ALA B N 1
ATOM 3627 C CA . ALA B 1 67 ? -17.891 -37.688 5.625 1 89.5 67 ALA B CA 1
ATOM 3628 C C . ALA B 1 67 ? -16.812 -36.75 5.113 1 89.5 67 ALA B C 1
ATOM 3630 O O . ALA B 1 67 ? -16.969 -35.531 5.188 1 89.5 67 ALA B O 1
ATOM 3631 N N . PHE B 1 68 ? -15.781 -37.281 4.559 1 90.5 68 PHE B N 1
ATOM 3632 C CA . PHE B 1 68 ? -14.68 -36.469 4.074 1 90.5 68 PHE B CA 1
ATOM 3633 C C . PHE B 1 68 ? -15.07 -35.75 2.793 1 90.5 68 PHE B C 1
ATOM 3635 O O . PHE B 1 68 ? -14.586 -34.625 2.523 1 90.5 68 PHE B O 1
ATOM 3642 N N . ILE B 1 69 ? -15.969 -36.281 2.064 1 89 69 ILE B N 1
ATOM 3643 C CA . ILE B 1 69 ? -16.484 -35.625 0.869 1 89 69 ILE B CA 1
ATOM 3644 C C . ILE B 1 69 ? -17.281 -34.375 1.267 1 89 69 ILE B C 1
ATOM 3646 O O . ILE B 1 69 ? -17.109 -33.312 0.681 1 89 69 ILE B O 1
ATOM 3650 N N . LEU B 1 70 ? -18.062 -34.562 2.262 1 92.19 70 LEU B N 1
ATOM 3651 C CA . LEU B 1 70 ? -18.891 -33.469 2.719 1 92.19 70 LEU B CA 1
ATOM 3652 C C . LEU B 1 70 ? -18.047 -32.375 3.332 1 92.19 70 LEU B C 1
ATOM 3654 O O . LEU B 1 70 ? -18.297 -31.172 3.105 1 92.19 70 LEU B O 1
ATOM 3658 N N . LEU B 1 71 ? -17.047 -32.781 4.031 1 93.38 71 LEU B N 1
ATOM 3659 C CA . LEU B 1 71 ? -16.172 -31.797 4.652 1 93.38 71 LEU B CA 1
ATOM 3660 C C . LEU B 1 71 ? -15.375 -31.031 3.598 1 93.38 71 LEU B C 1
ATOM 3662 O O . LEU B 1 71 ? -15.117 -29.828 3.75 1 93.38 71 LEU B O 1
ATOM 3666 N N . GLN B 1 72 ? -14.953 -31.703 2.648 1 93.25 72 GLN B N 1
ATOM 3667 C CA . GLN B 1 72 ? -14.25 -31.078 1.535 1 93.25 72 GLN B CA 1
ATOM 3668 C C . GLN B 1 72 ? -15.117 -30.031 0.855 1 93.25 72 GLN B C 1
ATOM 3670 O O . GLN B 1 72 ? -14.672 -28.906 0.622 1 93.25 72 GLN B O 1
ATOM 3675 N N . ASN B 1 73 ? -16.297 -30.406 0.599 1 92.44 73 ASN B N 1
ATOM 3676 C CA . ASN B 1 73 ? -17.219 -29.5 -0.069 1 92.44 73 ASN B CA 1
ATOM 3677 C C . ASN B 1 73 ? -17.562 -28.297 0.806 1 92.44 73 ASN B C 1
ATOM 3679 O O . ASN B 1 73 ? -17.625 -27.172 0.314 1 92.44 73 ASN B O 1
ATOM 3683 N N . LEU B 1 74 ? -17.734 -28.594 2.012 1 93.88 74 LEU B N 1
ATOM 3684 C CA . LEU B 1 74 ? -18.016 -27.516 2.951 1 93.88 74 LEU B CA 1
ATOM 3685 C C . LEU B 1 74 ? -16.844 -26.531 3.016 1 93.88 74 LEU B C 1
ATOM 3687 O O . LEU B 1 74 ? -17.062 -25.312 2.99 1 93.88 74 LEU B O 1
ATOM 3691 N N . SER B 1 75 ? -15.672 -27.047 3.096 1 95.5 75 SER B N 1
ATOM 3692 C CA . SER B 1 75 ? -14.477 -26.219 3.193 1 95.5 75 SER B CA 1
ATOM 3693 C C . SER B 1 75 ? -14.336 -25.312 1.974 1 95.5 75 SER B C 1
ATOM 3695 O O . SER B 1 75 ? -14.109 -24.109 2.109 1 95.5 75 SER B O 1
ATOM 3697 N N . TYR B 1 76 ? -14.539 -25.875 0.846 1 93.25 76 TYR B N 1
ATOM 3698 C CA . TYR B 1 76 ? -14.414 -25.078 -0.378 1 93.25 76 TYR B CA 1
ATOM 3699 C C . TYR B 1 76 ? -15.523 -24.047 -0.476 1 93.25 76 TYR B C 1
ATOM 3701 O O . TYR B 1 76 ? -15.281 -22.906 -0.884 1 93.25 76 TYR B O 1
ATOM 3709 N N . ALA B 1 77 ? -16.688 -24.453 -0.118 1 93.62 77 ALA B N 1
ATOM 3710 C CA . ALA B 1 77 ? -17.828 -23.547 -0.203 1 93.62 77 ALA B CA 1
ATOM 3711 C C . ALA B 1 77 ? -17.641 -22.344 0.716 1 93.62 77 ALA B C 1
ATOM 3713 O O . ALA B 1 77 ? -17.844 -21.188 0.297 1 93.62 77 ALA B O 1
ATOM 3714 N N . VAL B 1 78 ? -17.266 -22.641 1.871 1 95.19 78 VAL B N 1
ATOM 3715 C CA . VAL B 1 78 ? -17.062 -21.562 2.834 1 95.19 78 VAL B CA 1
ATOM 3716 C C . VAL B 1 78 ? -15.891 -20.688 2.4 1 95.19 78 VAL B C 1
ATOM 3718 O O . VAL B 1 78 ? -15.914 -19.469 2.576 1 95.19 78 VAL B O 1
ATOM 3721 N N . SER B 1 79 ? -14.867 -21.281 1.904 1 95.31 79 SER B N 1
ATOM 3722 C CA . SER B 1 79 ? -13.711 -20.531 1.416 1 95.31 79 SER B CA 1
ATOM 3723 C C . SER B 1 79 ? -14.125 -19.484 0.392 1 95.31 79 SER B C 1
ATOM 3725 O O . SER B 1 79 ? -13.781 -18.312 0.529 1 95.31 79 SER B O 1
ATOM 3727 N N . LEU B 1 80 ? -14.898 -19.891 -0.505 1 93.75 80 LEU B N 1
ATOM 3728 C CA . LEU B 1 80 ? -15.297 -18.984 -1.572 1 93.75 80 LEU B CA 1
ATOM 3729 C C . LEU B 1 80 ? -16.266 -17.922 -1.05 1 93.75 80 LEU B C 1
ATOM 3731 O O . LEU B 1 80 ? -16.219 -16.766 -1.472 1 93.75 80 LEU B O 1
ATOM 3735 N N . ALA B 1 81 ? -17.094 -18.344 -0.147 1 94.5 81 ALA B N 1
ATOM 3736 C CA . ALA B 1 81 ? -18.016 -17.375 0.465 1 94.5 81 ALA B CA 1
ATOM 3737 C C . ALA B 1 81 ? -17.25 -16.297 1.214 1 94.5 81 ALA B C 1
ATOM 3739 O O . ALA B 1 81 ? -17.641 -15.117 1.192 1 94.5 81 ALA B O 1
ATOM 3740 N N . LEU B 1 82 ? -16.234 -16.719 1.82 1 93.75 82 LEU B N 1
ATOM 3741 C CA . LEU B 1 82 ? -15.445 -15.781 2.611 1 93.75 82 LEU B CA 1
ATOM 3742 C C . LEU B 1 82 ? -14.695 -14.812 1.709 1 93.75 82 LEU B C 1
ATOM 3744 O O . LEU B 1 82 ? -14.422 -13.672 2.1 1 93.75 82 LEU B O 1
ATOM 3748 N N . VAL B 1 83 ? -14.336 -15.211 0.538 1 92.81 83 VAL B N 1
ATOM 3749 C CA . VAL B 1 83 ? -13.711 -14.289 -0.415 1 92.81 83 VAL B CA 1
ATOM 3750 C C . VAL B 1 83 ? -14.672 -13.141 -0.721 1 92.81 83 VAL B C 1
ATOM 3752 O O . VAL B 1 83 ? -14.289 -11.977 -0.659 1 92.81 83 VAL B O 1
ATOM 3755 N N . SER B 1 84 ? -15.875 -13.492 -0.999 1 90 84 SER B N 1
ATOM 3756 C CA . SER B 1 84 ? -16.875 -12.484 -1.316 1 90 84 SER B CA 1
ATOM 3757 C C . SER B 1 84 ? -17.203 -11.625 -0.1 1 90 84 SER B C 1
ATOM 3759 O O . SER B 1 84 ? -17.438 -10.422 -0.231 1 90 84 SER B O 1
ATOM 3761 N N . ALA B 1 85 ? -17.219 -12.273 1.031 1 90.38 85 ALA B N 1
ATOM 3762 C CA . ALA B 1 85 ? -17.453 -11.531 2.264 1 90.38 85 ALA B CA 1
ATOM 3763 C C . ALA B 1 85 ? -16.359 -10.5 2.506 1 90.38 85 ALA B C 1
ATOM 3765 O O . ALA B 1 85 ? -16.641 -9.367 2.908 1 90.38 85 ALA B O 1
ATOM 3766 N N . GLY B 1 86 ? -15.156 -10.961 2.254 1 90.81 86 GLY B N 1
ATOM 3767 C CA . GLY B 1 86 ? -14.047 -10.039 2.395 1 90.81 86 GLY B CA 1
ATOM 3768 C C . GLY B 1 86 ? -14.117 -8.859 1.437 1 90.81 86 GLY B C 1
ATOM 3769 O O . GLY B 1 86 ? -13.797 -7.73 1.807 1 90.81 86 GLY B O 1
ATOM 3770 N N . MET B 1 87 ? -14.57 -9.094 0.295 1 89.19 87 MET B N 1
ATOM 3771 C CA . MET B 1 87 ? -14.695 -8.047 -0.709 1 89.19 87 MET B CA 1
ATOM 3772 C C . MET B 1 87 ? -15.766 -7.031 -0.303 1 89.19 87 MET B C 1
ATOM 3774 O O . MET B 1 87 ? -15.594 -5.828 -0.504 1 89.19 87 MET B O 1
ATOM 3778 N N . ARG B 1 88 ? -16.797 -7.527 0.22 1 87.69 88 ARG B N 1
ATOM 3779 C CA . ARG B 1 88 ? -17.859 -6.648 0.691 1 87.69 88 ARG B CA 1
ATOM 3780 C C . ARG B 1 88 ? -17.391 -5.789 1.857 1 87.69 88 ARG B C 1
ATOM 3782 O O . ARG B 1 88 ? -17.641 -4.582 1.891 1 87.69 88 ARG B O 1
ATOM 3789 N N . ASP B 1 89 ? -16.656 -6.438 2.721 1 87.5 89 ASP B N 1
ATOM 3790 C CA . ASP B 1 89 ? -16.094 -5.711 3.861 1 87.5 89 ASP B CA 1
ATOM 3791 C C . ASP B 1 89 ? -15.109 -4.645 3.402 1 87.5 89 ASP B C 1
ATOM 3793 O O . ASP B 1 89 ? -15.078 -3.539 3.947 1 87.5 89 ASP B O 1
ATOM 3797 N N . PHE B 1 90 ? -14.375 -4.93 2.445 1 87.88 90 PHE B N 1
ATOM 3798 C CA . PHE B 1 90 ? -13.375 -4.02 1.912 1 87.88 90 PHE B CA 1
ATOM 3799 C C . PHE B 1 90 ? -14.023 -2.77 1.336 1 87.88 90 PHE B C 1
ATOM 3801 O O . PHE B 1 90 ? -13.445 -1.682 1.384 1 87.88 90 PHE B O 1
ATOM 3808 N N . HIS B 1 91 ? -15.148 -2.953 0.854 1 85.94 91 HIS B N 1
ATOM 3809 C CA . HIS B 1 91 ? -15.844 -1.828 0.239 1 85.94 91 HIS B CA 1
ATOM 3810 C C . HIS B 1 91 ? -16.844 -1.196 1.211 1 85.94 91 HIS B C 1
ATOM 3812 O O . HIS B 1 91 ? -17.703 -0.422 0.803 1 85.94 91 HIS B O 1
ATOM 3818 N N . GLY B 1 92 ? -16.875 -1.688 2.438 1 80.5 92 GLY B N 1
ATOM 3819 C CA . GLY B 1 92 ? -17.672 -1.068 3.486 1 80.5 92 GLY B CA 1
ATOM 3820 C C . GLY B 1 92 ? -19.109 -1.562 3.518 1 80.5 92 GLY B C 1
ATOM 3821 O O . GLY B 1 92 ? -19.969 -0.926 4.121 1 80.5 92 GLY B O 1
ATOM 3822 N N . ARG B 1 93 ? -19.375 -2.607 2.869 1 82.56 93 ARG B N 1
ATOM 3823 C CA . ARG B 1 93 ? -20.734 -3.148 2.871 1 82.56 93 ARG B CA 1
ATOM 3824 C C . ARG B 1 93 ? -20.906 -4.172 3.986 1 82.56 93 ARG B C 1
ATOM 3826 O O . ARG B 1 93 ? -20 -4.945 4.281 1 82.56 93 ARG B O 1
ATOM 3833 N N . LYS B 1 94 ? -21.938 -4.066 4.637 1 78 94 LYS B N 1
ATOM 3834 C CA . LYS B 1 94 ? -22.219 -5.012 5.715 1 78 94 LYS B CA 1
ATOM 3835 C C . LYS B 1 94 ? -22.438 -6.418 5.168 1 78 94 LYS B C 1
ATOM 3837 O O . LYS B 1 94 ? -23.188 -6.605 4.211 1 78 94 LYS B O 1
ATOM 3842 N N . TYR B 1 95 ? -21.703 -7.441 5.555 1 78.31 95 TYR B N 1
ATOM 3843 C CA . TYR B 1 95 ? -21.812 -8.836 5.16 1 78.31 95 TYR B CA 1
ATOM 3844 C C . TYR B 1 95 ? -22.812 -9.57 6.055 1 78.31 95 TYR B C 1
ATOM 3846 O O . TYR B 1 95 ? -22.75 -9.469 7.281 1 78.31 95 TYR B O 1
ATOM 3854 N N . SER B 1 96 ? -23.922 -10.094 5.469 1 81 96 SER B N 1
ATOM 3855 C CA . SER B 1 96 ? -24.828 -11 6.172 1 81 96 SER B CA 1
ATOM 3856 C C . SER B 1 96 ? -24.578 -12.445 5.777 1 81 96 SER B C 1
ATOM 3858 O O . SER B 1 96 ? -24.688 -12.805 4.602 1 81 96 SER B O 1
ATOM 3860 N N . PRO B 1 97 ? -24.328 -13.281 6.789 1 87.56 97 PRO B N 1
ATOM 3861 C CA . PRO B 1 97 ? -24 -14.664 6.457 1 87.56 97 PRO B CA 1
ATOM 3862 C C . PRO B 1 97 ? -25.234 -15.523 6.18 1 87.56 97 PRO B C 1
ATOM 3864 O O . PRO B 1 97 ? -25.094 -16.672 5.734 1 87.56 97 PRO B O 1
ATOM 3867 N N . LYS B 1 98 ? -26.5 -15.094 6.402 1 89.31 98 LYS B N 1
ATOM 3868 C CA . LYS B 1 98 ? -27.703 -15.898 6.289 1 89.31 98 LYS B CA 1
ATOM 3869 C C . LYS B 1 98 ? -27.844 -16.5 4.895 1 89.31 98 LYS B C 1
ATOM 3871 O O . LYS B 1 98 ? -28.062 -17.703 4.754 1 89.31 98 LYS B O 1
ATOM 3876 N N . ALA B 1 99 ? -27.688 -15.633 3.908 1 90.38 99 ALA B N 1
ATOM 3877 C CA . ALA B 1 99 ? -27.812 -16.109 2.531 1 90.38 99 ALA B CA 1
ATOM 3878 C C . ALA B 1 99 ? -26.766 -17.172 2.213 1 90.38 99 ALA B C 1
ATOM 3880 O O . ALA B 1 99 ? -27.078 -18.188 1.575 1 90.38 99 ALA B O 1
ATOM 3881 N N . ASP B 1 100 ? -25.531 -17 2.613 1 93.19 100 ASP B N 1
ATOM 3882 C CA . ASP B 1 100 ? -24.453 -17.953 2.363 1 93.19 100 ASP B CA 1
ATOM 3883 C C . ASP B 1 100 ? -24.719 -19.281 3.084 1 93.19 100 ASP B C 1
ATOM 3885 O O . ASP B 1 100 ? -24.469 -20.359 2.533 1 93.19 100 ASP B O 1
ATOM 3889 N N . VAL B 1 101 ? -25.25 -19.203 4.293 1 94.19 101 VAL B N 1
ATOM 3890 C CA . VAL B 1 101 ? -25.531 -20.406 5.062 1 94.19 101 VAL B CA 1
ATOM 3891 C C . VAL B 1 101 ? -26.594 -21.234 4.34 1 94.19 101 VAL B C 1
ATOM 3893 O O . VAL B 1 101 ? -26.484 -22.453 4.258 1 94.19 101 VAL B O 1
ATOM 3896 N N . ILE B 1 102 ? -27.531 -20.562 3.84 1 94.88 102 ILE B N 1
ATOM 3897 C CA . ILE B 1 102 ? -28.609 -21.25 3.135 1 94.88 102 ILE B CA 1
ATOM 3898 C C . ILE B 1 102 ? -28.078 -21.891 1.854 1 94.88 102 ILE B C 1
ATOM 3900 O O . ILE B 1 102 ? -28.312 -23.062 1.589 1 94.88 102 ILE B O 1
ATOM 3904 N N . VAL B 1 103 ? -27.391 -21.156 1.078 1 94.62 103 VAL B N 1
ATOM 3905 C CA . VAL B 1 103 ? -26.875 -21.625 -0.204 1 94.62 103 VAL B CA 1
ATOM 3906 C C . VAL B 1 103 ? -25.922 -22.797 0.019 1 94.62 103 VAL B C 1
ATOM 3908 O O . VAL B 1 103 ? -26 -23.812 -0.665 1 94.62 103 VAL B O 1
ATOM 3911 N N . ILE B 1 104 ? -25.016 -22.672 0.931 1 95.94 104 ILE B N 1
ATOM 3912 C CA . ILE B 1 104 ? -24.047 -23.719 1.237 1 95.94 104 ILE B CA 1
ATOM 3913 C C . ILE B 1 104 ? -24.781 -24.938 1.812 1 95.94 104 ILE B C 1
ATOM 3915 O O . ILE B 1 104 ? -24.469 -26.078 1.452 1 95.94 104 ILE B O 1
ATOM 3919 N N . GLY B 1 105 ? -25.734 -24.672 2.688 1 95.69 105 GLY B N 1
ATOM 3920 C CA . GLY B 1 105 ? -26.516 -25.75 3.238 1 95.69 105 GLY B CA 1
ATOM 3921 C C . GLY B 1 105 ? -27.25 -26.562 2.178 1 95.69 105 GLY B C 1
ATOM 3922 O O . GLY B 1 105 ? -27.219 -27.797 2.195 1 95.69 105 GLY B O 1
ATOM 3923 N N . LEU B 1 106 ? -27.875 -25.938 1.262 1 95.19 106 LEU B N 1
ATOM 3924 C CA . LEU B 1 106 ? -28.594 -26.594 0.176 1 95.19 106 LEU B CA 1
ATOM 3925 C C . LEU B 1 106 ? -27.641 -27.422 -0.684 1 95.19 106 LEU B C 1
ATOM 3927 O O . LEU B 1 106 ? -27.984 -28.516 -1.128 1 95.19 106 LEU B O 1
ATOM 3931 N N . SER B 1 107 ? -26.5 -26.828 -0.922 1 94.62 107 SER B N 1
ATOM 3932 C CA . SER B 1 107 ? -25.516 -27.547 -1.715 1 94.62 107 SER B CA 1
ATOM 3933 C C . SER B 1 107 ? -25.062 -28.812 -1.005 1 94.62 107 SER B C 1
ATOM 3935 O O . SER B 1 107 ? -24.859 -29.859 -1.643 1 94.62 107 SER B O 1
ATOM 3937 N N . LEU B 1 108 ? -24.859 -28.75 0.271 1 94.75 108 LEU B N 1
ATOM 3938 C CA . LEU B 1 108 ? -24.438 -29.906 1.041 1 94.75 108 LEU B CA 1
ATOM 3939 C C . LEU B 1 108 ? -25.5 -31 1.037 1 94.75 108 LEU B C 1
ATOM 3941 O O . LEU B 1 108 ? -25.188 -32.188 0.937 1 94.75 108 LEU B O 1
ATOM 3945 N N . VAL B 1 109 ? -26.703 -30.578 1.143 1 94.25 109 VAL B N 1
ATOM 3946 C CA . VAL B 1 109 ? -27.812 -31.516 1.098 1 94.25 109 VAL B CA 1
ATOM 3947 C C . VAL B 1 109 ? -27.875 -32.188 -0.275 1 94.25 109 VAL B C 1
ATOM 3949 O O . VAL B 1 109 ? -28.094 -33.406 -0.377 1 94.25 109 VAL B O 1
ATOM 3952 N N . ALA B 1 110 ? -27.703 -31.422 -1.249 1 93.56 110 ALA B N 1
ATOM 3953 C CA . ALA B 1 110 ? -27.719 -31.953 -2.611 1 93.56 110 ALA B CA 1
ATOM 3954 C C . ALA B 1 110 ? -26.594 -32.969 -2.82 1 93.56 110 ALA B C 1
ATOM 3956 O O . ALA B 1 110 ? -26.797 -34 -3.449 1 93.56 110 ALA B O 1
ATOM 3957 N N . VAL B 1 111 ? -25.453 -32.656 -2.34 1 92.88 111 VAL B N 1
ATOM 3958 C CA . VAL B 1 111 ? -24.312 -33.562 -2.467 1 92.88 111 VAL B CA 1
ATOM 3959 C C . VAL B 1 111 ? -24.578 -34.812 -1.666 1 92.88 111 VAL B C 1
ATOM 3961 O O . VAL B 1 111 ? -24.297 -35.938 -2.139 1 92.88 111 VAL B O 1
ATOM 3964 N N . ALA B 1 112 ? -25.078 -34.656 -0.486 1 92.06 112 ALA B N 1
ATOM 3965 C CA . ALA B 1 112 ? -25.438 -35.812 0.329 1 92.06 112 ALA B CA 1
ATOM 3966 C C . ALA B 1 112 ? -26.453 -36.719 -0.384 1 92.06 112 ALA B C 1
ATOM 3968 O O . ALA B 1 112 ? -26.359 -37.938 -0.351 1 92.06 112 ALA B O 1
ATOM 3969 N N . GLY B 1 113 ? -27.406 -36.094 -0.973 1 90.81 113 GLY B N 1
ATOM 3970 C CA . GLY B 1 113 ? -28.391 -36.812 -1.761 1 90.81 113 GLY B CA 1
ATOM 3971 C C . GLY B 1 113 ? -27.766 -37.562 -2.92 1 90.81 113 GLY B C 1
ATOM 3972 O O . GLY B 1 113 ? -28.141 -38.719 -3.186 1 90.81 113 GLY B O 1
ATOM 3973 N N . ALA B 1 114 ? -26.844 -36.938 -3.572 1 89.44 114 ALA B N 1
ATOM 3974 C CA . ALA B 1 114 ? -26.156 -37.562 -4.691 1 89.44 114 ALA B CA 1
ATOM 3975 C C . ALA B 1 114 ? -25.359 -38.781 -4.219 1 89.44 114 ALA B C 1
ATOM 3977 O O . ALA B 1 114 ? -25.234 -39.781 -4.949 1 89.44 114 ALA B O 1
ATOM 3978 N N . ILE B 1 115 ? -24.781 -38.688 -3.033 1 87.19 115 ILE B N 1
ATOM 3979 C CA . ILE B 1 115 ? -24.031 -39.812 -2.465 1 87.19 115 ILE B CA 1
ATOM 3980 C C . ILE B 1 115 ? -24.969 -40.969 -2.127 1 87.19 115 ILE B C 1
ATOM 3982 O O . ILE B 1 115 ? -24.672 -42.125 -2.426 1 87.19 115 ILE B O 1
ATOM 3986 N N . TRP B 1 116 ? -26.062 -40.625 -1.61 1 86.88 116 TRP B N 1
ATOM 3987 C CA . TRP B 1 116 ? -26.969 -41.625 -1.073 1 86.88 116 TRP B CA 1
ATOM 3988 C C . TRP B 1 116 ? -27.797 -42.281 -2.184 1 86.88 116 TRP B C 1
ATOM 3990 O O . TRP B 1 116 ? -28.109 -43.469 -2.137 1 86.88 116 TRP B O 1
ATOM 4000 N N . ILE B 1 117 ? -28.141 -41.594 -3.135 1 81.38 117 ILE B N 1
ATOM 4001 C CA . ILE B 1 117 ? -29.031 -42.125 -4.152 1 81.38 117 ILE B CA 1
ATOM 4002 C C . ILE B 1 117 ? -28.25 -42.969 -5.152 1 81.38 117 ILE B C 1
ATOM 4004 O O . ILE B 1 117 ? -28.578 -44.125 -5.379 1 81.38 117 ILE B O 1
ATOM 4008 N N . LYS B 1 118 ? -27.312 -42.5 -5.973 1 74.69 118 LYS B N 1
ATOM 4009 C CA . LYS B 1 118 ? -26.641 -43.25 -7.035 1 74.69 118 LYS B CA 1
ATOM 4010 C C . LYS B 1 118 ? -25.125 -43.156 -6.887 1 74.69 118 LYS B C 1
ATOM 4012 O O . LYS B 1 118 ? -24.391 -43.781 -7.656 1 74.69 118 LYS B O 1
ATOM 4017 N N . ASP B 1 119 ? -24.641 -42.656 -5.809 1 76.75 119 ASP B N 1
ATOM 4018 C CA . ASP B 1 119 ? -23.219 -42.406 -5.602 1 76.75 119 ASP B CA 1
ATOM 4019 C C . ASP B 1 119 ? -22.547 -41.938 -6.891 1 76.75 119 ASP B C 1
ATOM 4021 O O . ASP B 1 119 ? -21.531 -42.5 -7.301 1 76.75 119 ASP B O 1
ATOM 4025 N N . SER B 1 120 ? -23.266 -41.062 -7.559 1 82.62 120 SER B N 1
ATOM 4026 C CA . SER B 1 120 ? -22.781 -40.531 -8.828 1 82.62 120 SER B CA 1
ATOM 4027 C C . SER B 1 120 ? -21.734 -39.469 -8.617 1 82.62 120 SER B C 1
ATOM 4029 O O . SER B 1 120 ? -22.031 -38.375 -8.125 1 82.62 120 SER B O 1
ATOM 4031 N N . PHE B 1 121 ? -20.562 -39.719 -9 1 85.06 121 PHE B N 1
ATOM 4032 C CA . PHE B 1 121 ? -19.453 -38.781 -8.93 1 85.06 121 PHE B CA 1
ATOM 4033 C C . PHE B 1 121 ? -19.703 -37.594 -9.82 1 85.06 121 PHE B C 1
ATOM 4035 O O . PHE B 1 121 ? -19.422 -36.438 -9.438 1 85.06 121 PHE B O 1
ATOM 4042 N N . ALA B 1 122 ? -20.328 -37.906 -10.938 1 87.12 122 ALA B N 1
ATOM 4043 C CA . ALA B 1 122 ? -20.594 -36.844 -11.906 1 87.12 122 ALA B CA 1
ATOM 4044 C C . ALA B 1 122 ? -21.562 -35.812 -11.336 1 87.12 122 ALA B C 1
ATOM 4046 O O . ALA B 1 122 ? -21.359 -34.594 -11.508 1 87.12 122 ALA B O 1
ATOM 4047 N N . LEU B 1 123 ? -22.484 -36.312 -10.664 1 88.56 123 LEU B N 1
ATOM 4048 C CA . LEU B 1 123 ? -23.484 -35.406 -10.102 1 88.56 123 LEU B CA 1
ATOM 4049 C C . LEU B 1 123 ? -22.891 -34.562 -8.977 1 88.56 123 LEU B C 1
ATOM 4051 O O . LEU B 1 123 ? -23.203 -33.375 -8.836 1 88.56 123 LEU B O 1
ATOM 4055 N N . ARG B 1 124 ? -22.031 -35.062 -8.156 1 89.25 124 ARG B N 1
ATOM 4056 C CA . ARG B 1 124 ? -21.359 -34.344 -7.086 1 89.25 124 ARG B CA 1
ATOM 4057 C C . ARG B 1 124 ? -20.5 -33.219 -7.652 1 89.25 124 ARG B C 1
ATOM 4059 O O . ARG B 1 124 ? -20.516 -32.094 -7.148 1 89.25 124 ARG B O 1
ATOM 4066 N N . VAL B 1 125 ? -19.828 -33.594 -8.688 1 90.25 125 VAL B N 1
ATOM 4067 C CA . VAL B 1 125 ? -18.953 -32.625 -9.336 1 90.25 125 VAL B CA 1
ATOM 4068 C C . VAL B 1 125 ? -19.781 -31.5 -9.93 1 90.25 125 VAL B C 1
ATOM 4070 O O . VAL B 1 125 ? -19.422 -30.328 -9.812 1 90.25 125 VAL B O 1
ATOM 4073 N N . ALA B 1 126 ? -20.844 -31.891 -10.523 1 93.12 126 ALA B N 1
ATOM 4074 C CA . ALA B 1 126 ? -21.719 -30.891 -11.148 1 93.12 126 ALA B CA 1
ATOM 4075 C C . ALA B 1 126 ? -22.234 -29.906 -10.109 1 93.12 126 ALA B C 1
ATOM 4077 O O . ALA B 1 126 ? -22.203 -28.688 -10.32 1 93.12 126 ALA B O 1
ATOM 4078 N N . ILE B 1 127 ? -22.641 -30.375 -9 1 93.56 127 ILE B N 1
ATOM 4079 C CA . ILE B 1 127 ? -23.203 -29.547 -7.945 1 93.56 127 ILE B CA 1
ATOM 4080 C C . ILE B 1 127 ? -22.125 -28.625 -7.367 1 93.56 127 ILE B C 1
ATOM 4082 O O . ILE B 1 127 ? -22.344 -27.422 -7.242 1 93.56 127 ILE B O 1
ATOM 4086 N N . ASN B 1 128 ? -21.031 -29.156 -7.074 1 92.25 128 ASN B N 1
ATOM 4087 C CA . ASN B 1 128 ? -19.938 -28.375 -6.488 1 92.25 128 ASN B CA 1
ATOM 4088 C C . ASN B 1 128 ? -19.422 -27.312 -7.457 1 92.25 128 ASN B C 1
ATOM 4090 O O . ASN B 1 128 ? -19.188 -26.172 -7.055 1 92.25 128 ASN B O 1
ATOM 4094 N N . SER B 1 129 ? -19.281 -27.75 -8.664 1 94.62 129 SER B N 1
ATOM 4095 C CA . SER B 1 129 ? -18.797 -26.797 -9.664 1 94.62 129 SER B CA 1
ATOM 4096 C C . SER B 1 129 ? -19.766 -25.656 -9.875 1 94.62 129 SER B C 1
ATOM 4098 O O . SER B 1 129 ? -19.359 -24.516 -10.078 1 94.62 129 SER B O 1
ATOM 4100 N N . ALA B 1 130 ? -20.984 -26 -9.812 1 95.94 130 ALA B N 1
ATOM 4101 C CA . ALA B 1 130 ? -21.984 -24.953 -9.938 1 95.94 130 ALA B CA 1
ATOM 4102 C C . ALA B 1 130 ? -21.922 -23.984 -8.766 1 95.94 130 ALA B C 1
ATOM 4104 O O . ALA B 1 130 ? -22.062 -22.766 -8.945 1 95.94 130 ALA B O 1
ATOM 4105 N N . LEU B 1 131 ? -21.719 -24.5 -7.629 1 95.81 131 LEU B N 1
ATOM 4106 C CA . LEU B 1 131 ? -21.594 -23.656 -6.441 1 95.81 131 LEU B CA 1
ATOM 4107 C C . LEU B 1 131 ? -20.359 -22.75 -6.539 1 95.81 131 LEU B C 1
ATOM 4109 O O . LEU B 1 131 ? -20.438 -21.562 -6.207 1 95.81 131 LEU B O 1
ATOM 4113 N N . PHE B 1 132 ? -19.266 -23.344 -6.977 1 95.19 132 PHE B N 1
ATOM 4114 C CA . PHE B 1 132 ? -18.047 -22.562 -7.133 1 95.19 132 PHE B CA 1
ATOM 4115 C C . PHE B 1 132 ? -18.234 -21.438 -8.148 1 95.19 132 PHE B C 1
ATOM 4117 O O . PHE B 1 132 ? -17.781 -20.312 -7.934 1 95.19 132 PHE B O 1
ATOM 4124 N N . ALA B 1 133 ? -18.906 -21.812 -9.18 1 96.69 133 ALA B N 1
ATOM 4125 C CA . ALA B 1 133 ? -19.188 -20.812 -10.203 1 96.69 133 ALA B CA 1
ATOM 4126 C C . ALA B 1 133 ? -20.016 -19.656 -9.633 1 96.69 133 ALA B C 1
ATOM 4128 O O . ALA B 1 133 ? -19.734 -18.5 -9.906 1 96.69 133 ALA B O 1
ATOM 4129 N N . TYR B 1 134 ? -20.922 -19.984 -8.859 1 96.06 134 TYR B N 1
ATOM 4130 C CA . TYR B 1 134 ? -21.797 -18.984 -8.266 1 96.06 134 TYR B CA 1
ATOM 4131 C C . TYR B 1 134 ? -21 -17.984 -7.441 1 96.06 134 TYR B C 1
ATOM 4133 O O . TYR B 1 134 ? -21.125 -16.766 -7.652 1 96.06 134 TYR B O 1
ATOM 4141 N N . TYR B 1 135 ? -20.219 -18.438 -6.539 1 94.94 135 TYR B N 1
ATOM 4142 C CA . TYR B 1 135 ? -19.469 -17.547 -5.656 1 94.94 135 TYR B CA 1
ATOM 4143 C C . TYR B 1 135 ? -18.406 -16.781 -6.43 1 94.94 135 TYR B C 1
ATOM 4145 O O . TYR B 1 135 ? -18.094 -15.633 -6.117 1 94.94 135 TYR B O 1
ATOM 4153 N N . ALA B 1 136 ? -17.812 -17.438 -7.422 1 95.62 136 ALA B N 1
ATOM 4154 C CA . ALA B 1 136 ? -16.812 -16.766 -8.25 1 95.62 136 ALA B CA 1
ATOM 4155 C C . ALA B 1 136 ? -17.422 -15.609 -9.016 1 95.62 136 ALA B C 1
ATOM 4157 O O . ALA B 1 136 ? -16.844 -14.523 -9.086 1 95.62 136 ALA B O 1
ATOM 4158 N N . PHE B 1 137 ? -18.578 -15.859 -9.531 1 96.06 137 PHE B N 1
ATOM 4159 C CA . PHE B 1 137 ? -19.266 -14.789 -10.25 1 96.06 137 PHE B CA 1
ATOM 4160 C C . PHE B 1 137 ? -19.688 -13.672 -9.305 1 96.06 137 PHE B C 1
ATOM 4162 O O . PHE B 1 137 ? -19.656 -12.5 -9.672 1 96.06 137 PHE B O 1
ATOM 4169 N N . LEU B 1 138 ? -20.078 -14.078 -8.148 1 93.88 138 LEU B N 1
ATOM 4170 C CA . LEU B 1 138 ? -20.438 -13.07 -7.156 1 93.88 138 LEU B CA 1
ATOM 4171 C C . LEU B 1 138 ? -19.234 -12.18 -6.828 1 93.88 138 LEU B C 1
ATOM 4173 O O . LEU B 1 138 ? -19.359 -10.953 -6.805 1 93.88 138 LEU B O 1
ATOM 4177 N N . ALA B 1 139 ? -18.141 -12.789 -6.598 1 93.31 139 ALA B N 1
ATOM 4178 C CA . ALA B 1 139 ? -16.922 -12.031 -6.32 1 93.31 139 ALA B CA 1
ATOM 4179 C C . ALA B 1 139 ? -16.562 -11.117 -7.488 1 93.31 139 ALA B C 1
ATOM 4181 O O . ALA B 1 139 ? -16.25 -9.938 -7.289 1 93.31 139 ALA B O 1
ATOM 4182 N N . ALA B 1 140 ? -16.641 -11.672 -8.68 1 94.88 140 ALA B N 1
ATOM 4183 C CA . ALA B 1 140 ? -16.328 -10.906 -9.875 1 94.88 140 ALA B CA 1
ATOM 4184 C C . ALA B 1 140 ? -17.25 -9.703 -10.016 1 94.88 140 ALA B C 1
ATOM 4186 O O . ALA B 1 140 ? -16.812 -8.609 -10.375 1 94.88 140 ALA B O 1
ATOM 4187 N N . SER B 1 141 ? -18.469 -9.859 -9.672 1 93.69 141 SER B N 1
ATOM 4188 C CA . SER B 1 141 ? -19.453 -8.797 -9.828 1 93.69 141 SER B CA 1
ATOM 4189 C C . SER B 1 141 ? -19.219 -7.672 -8.82 1 93.69 141 SER B C 1
ATOM 4191 O O . SER B 1 141 ? -19.375 -6.496 -9.148 1 93.69 141 SER B O 1
ATOM 4193 N N . ILE B 1 142 ? -18.859 -8.031 -7.648 1 90.81 142 ILE B N 1
ATOM 4194 C CA . ILE B 1 142 ? -18.578 -7.035 -6.617 1 90.81 142 ILE B CA 1
ATOM 4195 C C . ILE B 1 142 ? -17.375 -6.191 -7.031 1 90.81 142 ILE B C 1
ATOM 4197 O O . ILE B 1 142 ? -17.391 -4.969 -6.895 1 90.81 142 ILE B O 1
ATOM 4201 N N . LEU B 1 143 ? -16.422 -6.875 -7.566 1 91 143 LEU B N 1
ATOM 4202 C CA . LEU B 1 143 ? -15.188 -6.199 -7.969 1 91 143 LEU B CA 1
ATOM 4203 C C . LEU B 1 143 ? -15.43 -5.316 -9.188 1 91 143 LEU B C 1
ATOM 4205 O O . LEU B 1 143 ? -14.859 -4.23 -9.297 1 91 143 LEU B O 1
ATOM 4209 N N . TRP B 1 144 ? -16.234 -5.812 -10.055 1 91 144 TRP B N 1
ATOM 4210 C CA . TRP B 1 144 ? -16.516 -5.086 -11.289 1 91 144 TRP B CA 1
ATOM 4211 C C . TRP B 1 144 ? -17.219 -3.762 -10.992 1 91 144 TRP B C 1
ATOM 4213 O O . TRP B 1 144 ? -17.047 -2.783 -11.719 1 91 144 TRP B O 1
ATOM 4223 N N . ARG B 1 145 ? -17.922 -3.621 -9.906 1 86 145 ARG B N 1
ATOM 4224 C CA . ARG B 1 145 ? -18.688 -2.436 -9.523 1 86 145 ARG B CA 1
ATOM 4225 C C . ARG B 1 145 ? -17.875 -1.529 -8.609 1 86 145 ARG B C 1
ATOM 4227 O O . ARG B 1 145 ? -18.328 -0.454 -8.219 1 86 145 ARG B O 1
ATOM 4234 N N . GLY B 1 146 ? -16.703 -2.033 -8.305 1 82.12 146 GLY B N 1
ATOM 4235 C CA . GLY B 1 146 ? -15.891 -1.277 -7.375 1 82.12 146 GLY B CA 1
ATOM 4236 C C . GLY B 1 146 ? -15.422 0.054 -7.93 1 82.12 146 GLY B C 1
ATOM 4237 O O . GLY B 1 146 ? -15.242 0.198 -9.141 1 82.12 146 GLY B O 1
ATOM 4238 N N . LYS B 1 147 ? -15.336 1.098 -6.977 1 76.56 147 LYS B N 1
ATOM 4239 C CA . LYS B 1 147 ? -14.891 2.443 -7.328 1 76.56 147 LYS B CA 1
ATOM 4240 C C . LYS B 1 147 ? -13.516 2.734 -6.738 1 76.56 147 LYS B C 1
ATOM 4242 O O . LYS B 1 147 ? -13.305 2.602 -5.531 1 76.56 147 LYS B O 1
ATOM 4247 N N . GLY B 1 148 ? -12.492 2.496 -7.562 1 75.56 148 GLY B N 1
ATOM 4248 C CA . GLY B 1 148 ? -11.164 2.873 -7.094 1 75.56 148 GLY B CA 1
ATOM 4249 C C . GLY B 1 148 ? -10.438 3.803 -8.047 1 75.56 148 GLY B C 1
ATOM 4250 O O . GLY B 1 148 ? -10.898 4.035 -9.164 1 75.56 148 GLY B O 1
ATOM 4251 N N . SER B 1 149 ? -9.375 4.438 -7.52 1 76.62 149 SER B N 1
ATOM 4252 C CA . SER B 1 149 ? -8.594 5.398 -8.289 1 76.62 149 SER B CA 1
ATOM 4253 C C . SER B 1 149 ? -7.938 4.734 -9.492 1 76.62 149 SER B C 1
ATOM 4255 O O . SER B 1 149 ? -7.73 5.375 -10.531 1 76.62 149 SER B O 1
ATOM 4257 N N . ILE B 1 150 ? -7.648 3.451 -9.344 1 84.38 150 ILE B N 1
ATOM 4258 C CA . ILE B 1 150 ? -7.008 2.721 -10.43 1 84.38 150 ILE B CA 1
ATOM 4259 C C . ILE B 1 150 ? -7.926 1.6 -10.914 1 84.38 150 ILE B C 1
ATOM 4261 O O . ILE B 1 150 ? -7.93 0.504 -10.344 1 84.38 150 ILE B O 1
ATOM 4265 N N . LYS B 1 151 ? -8.547 1.754 -11.969 1 87.5 151 LYS B N 1
ATOM 4266 C CA . LYS B 1 151 ? -9.555 0.841 -12.5 1 87.5 151 LYS B CA 1
ATOM 4267 C C . LYS B 1 151 ? -8.922 -0.478 -12.938 1 87.5 151 LYS B C 1
ATOM 4269 O O . LYS B 1 151 ? -9.555 -1.533 -12.852 1 87.5 151 LYS B O 1
ATOM 4274 N N . ALA B 1 152 ? -7.699 -0.429 -13.375 1 87.12 152 ALA B N 1
ATOM 4275 C CA . ALA B 1 152 ? -6.996 -1.607 -13.875 1 87.12 152 ALA B CA 1
ATOM 4276 C C . ALA B 1 152 ? -6.902 -2.688 -12.797 1 87.12 152 ALA B C 1
ATOM 4278 O O . ALA B 1 152 ? -6.949 -3.881 -13.102 1 87.12 152 ALA B O 1
ATOM 4279 N N . ILE B 1 153 ? -6.762 -2.367 -11.594 1 88.62 153 ILE B N 1
ATOM 4280 C CA . ILE B 1 153 ? -6.668 -3.318 -10.492 1 88.62 153 ILE B CA 1
ATOM 4281 C C . ILE B 1 153 ? -7.996 -4.051 -10.32 1 88.62 153 ILE B C 1
ATOM 4283 O O . ILE B 1 153 ? -8.031 -5.277 -10.234 1 88.62 153 ILE B O 1
ATOM 4287 N N . TYR B 1 154 ? -9.062 -3.346 -10.383 1 89 154 TYR B N 1
ATOM 4288 C CA . TYR B 1 154 ? -10.391 -3.932 -10.25 1 89 154 TYR B CA 1
ATOM 4289 C C . TYR B 1 154 ? -10.711 -4.84 -11.438 1 89 154 TYR B C 1
ATOM 4291 O O . TYR B 1 154 ? -11.273 -5.922 -11.266 1 89 154 TYR B O 1
ATOM 4299 N N . THR B 1 155 ? -10.32 -4.355 -12.578 1 89.94 155 THR B N 1
ATOM 4300 C CA . THR B 1 155 ? -10.555 -5.156 -13.773 1 89.94 155 THR B CA 1
ATOM 4301 C C . THR B 1 155 ? -9.781 -6.473 -13.711 1 89.94 155 THR B C 1
ATOM 4303 O O . THR B 1 155 ? -10.344 -7.535 -13.984 1 89.94 155 THR B O 1
ATOM 4306 N N . PHE B 1 156 ? -8.57 -6.379 -13.328 1 88.75 156 PHE B N 1
ATOM 4307 C CA . PHE B 1 156 ? -7.738 -7.57 -13.227 1 88.75 156 PHE B CA 1
ATOM 4308 C C . PHE B 1 156 ? -8.328 -8.562 -12.227 1 88.75 156 PHE B C 1
ATOM 4310 O O . PHE B 1 156 ? -8.477 -9.742 -12.539 1 88.75 156 PHE B O 1
ATOM 4317 N N . ALA B 1 157 ? -8.617 -8.141 -11.125 1 91.06 157 ALA B N 1
ATOM 4318 C CA . ALA B 1 157 ? -9.164 -9.008 -10.086 1 91.06 157 ALA B CA 1
ATOM 4319 C C . ALA B 1 157 ? -10.508 -9.594 -10.516 1 91.06 157 ALA B C 1
ATOM 4321 O O . ALA B 1 157 ? -10.758 -10.789 -10.344 1 91.06 157 ALA B O 1
ATOM 4322 N N . SER B 1 158 ? -11.336 -8.75 -11.094 1 93.56 158 SER B N 1
ATOM 4323 C CA . SER B 1 158 ? -12.664 -9.172 -11.523 1 93.56 158 SER B CA 1
ATOM 4324 C C . SER B 1 158 ? -12.578 -10.219 -12.633 1 93.56 158 SER B C 1
ATOM 4326 O O . SER B 1 158 ? -13.281 -11.234 -12.586 1 93.56 158 SER B O 1
ATOM 4328 N N . VAL B 1 159 ? -11.727 -10 -13.562 1 93.38 159 VAL B N 1
ATOM 4329 C CA . VAL B 1 159 ? -11.578 -10.914 -14.695 1 93.38 159 VAL B CA 1
ATOM 4330 C C . VAL B 1 159 ? -11.055 -12.266 -14.203 1 93.38 159 VAL B C 1
ATOM 4332 O O . VAL B 1 159 ? -11.469 -13.312 -14.695 1 93.38 159 VAL B O 1
ATOM 4335 N N . SER B 1 160 ? -10.133 -12.297 -13.281 1 93.88 160 SER B N 1
ATOM 4336 C CA . SER B 1 160 ? -9.594 -13.539 -12.742 1 93.88 160 SER B CA 1
ATOM 4337 C C . SER B 1 160 ? -10.688 -14.383 -12.102 1 93.88 160 SER B C 1
ATOM 4339 O O . SER B 1 160 ? -10.789 -15.586 -12.375 1 93.88 160 SER B O 1
ATOM 4341 N N . TRP B 1 161 ? -11.492 -13.773 -11.312 1 94.94 161 TRP B N 1
ATOM 4342 C CA . TRP B 1 161 ? -12.57 -14.516 -10.656 1 94.94 161 TRP B CA 1
ATOM 4343 C C . TRP B 1 161 ? -13.641 -14.914 -11.664 1 94.94 161 TRP B C 1
ATOM 4345 O O . TRP B 1 161 ? -14.25 -15.984 -11.547 1 94.94 161 TRP B O 1
ATOM 4355 N N . PHE B 1 162 ? -13.836 -14.047 -12.617 1 96.62 162 PHE B N 1
ATOM 4356 C CA . PHE B 1 162 ? -14.805 -14.352 -13.656 1 96.62 162 PHE B CA 1
ATOM 4357 C C . PHE B 1 162 ? -14.383 -15.586 -14.453 1 96.62 162 PHE B C 1
ATOM 4359 O O . PHE B 1 162 ? -15.195 -16.469 -14.727 1 96.62 162 PHE B O 1
ATOM 4366 N N . LEU B 1 163 ? -13.133 -15.602 -14.836 1 95.5 163 LEU B N 1
ATOM 4367 C CA . LEU B 1 163 ? -12.617 -16.75 -15.578 1 95.5 163 LEU B CA 1
ATOM 4368 C C . LEU B 1 163 ? -12.719 -18.016 -14.75 1 95.5 163 LEU B C 1
ATOM 4370 O O . LEU B 1 163 ? -13.047 -19.094 -15.273 1 95.5 163 LEU B O 1
ATOM 4374 N N . TYR B 1 164 ? -12.453 -17.891 -13.508 1 95.19 164 TYR B N 1
ATOM 4375 C CA . TYR B 1 164 ? -12.602 -19.047 -12.625 1 95.19 164 TYR B CA 1
ATOM 4376 C C . TYR B 1 164 ? -14.047 -19.516 -12.594 1 95.19 164 TYR B C 1
ATOM 4378 O O . TYR B 1 164 ? -14.312 -20.734 -12.617 1 95.19 164 TYR B O 1
ATOM 4386 N N . GLY B 1 165 ? -14.992 -18.625 -12.523 1 96.5 165 GLY B N 1
ATOM 4387 C CA . GLY B 1 165 ? -16.406 -18.969 -12.57 1 96.5 165 GLY B CA 1
ATOM 4388 C C . GLY B 1 165 ? -16.812 -19.641 -13.875 1 96.5 165 GLY B C 1
ATOM 4389 O O . GLY B 1 165 ? -17.562 -20.609 -13.867 1 96.5 165 GLY B O 1
ATOM 4390 N N . LEU B 1 166 ? -16.297 -19.109 -14.906 1 96.38 166 LEU B N 1
ATOM 4391 C CA . LEU B 1 166 ? -16.609 -19.641 -16.219 1 96.38 166 LEU B CA 1
ATOM 4392 C C . LEU B 1 166 ? -16.109 -21.078 -16.344 1 96.38 166 LEU B C 1
ATOM 4394 O O . LEU B 1 166 ? -16.828 -21.953 -16.875 1 96.38 166 LEU B O 1
ATOM 4398 N N . ILE B 1 167 ? -14.93 -21.297 -15.922 1 94.94 167 ILE B N 1
ATOM 4399 C CA . ILE B 1 167 ? -14.344 -22.641 -15.969 1 94.94 167 ILE B CA 1
ATOM 4400 C C . ILE B 1 167 ? -15.203 -23.609 -15.156 1 94.94 167 ILE B C 1
ATOM 4402 O O . ILE B 1 167 ? -15.492 -24.719 -15.609 1 94.94 167 ILE B O 1
ATOM 4406 N N . ASN B 1 168 ? -15.602 -23.188 -14.039 1 95.44 168 ASN B N 1
ATOM 4407 C CA . ASN B 1 168 ? -16.406 -24.047 -13.18 1 95.44 168 ASN B CA 1
ATOM 4408 C C . ASN B 1 168 ? -17.812 -24.234 -13.734 1 95.44 168 ASN B C 1
ATOM 4410 O O . ASN B 1 168 ? -18.406 -25.297 -13.57 1 95.44 168 ASN B O 1
ATOM 4414 N N . LEU B 1 169 ? -18.297 -23.25 -14.359 1 96.44 169 LEU B N 1
ATOM 4415 C CA . LEU B 1 169 ? -19.609 -23.375 -14.969 1 96.44 169 LEU B CA 1
ATOM 4416 C C . LEU B 1 169 ? -19.594 -24.406 -16.094 1 96.44 169 LEU B C 1
ATOM 4418 O O . LEU B 1 169 ? -20.484 -25.234 -16.203 1 96.44 169 LEU B O 1
ATOM 4422 N N . VAL B 1 170 ? -18.641 -24.266 -16.953 1 95 170 VAL B N 1
ATOM 4423 C CA . VAL B 1 170 ? -18.469 -25.234 -18.031 1 95 170 VAL B CA 1
ATOM 4424 C C . VAL B 1 170 ? -18.281 -26.625 -17.469 1 95 170 VAL B C 1
ATOM 4426 O O . VAL B 1 170 ? -18.859 -27.594 -17.969 1 95 170 VAL B O 1
ATOM 4429 N N . ARG B 1 171 ? -17.484 -26.734 -16.422 1 93.06 171 ARG B N 1
ATOM 4430 C CA . ARG B 1 171 ? -17.25 -28.016 -15.75 1 93.06 171 ARG B CA 1
ATOM 4431 C C . ARG B 1 171 ? -18.562 -28.594 -15.211 1 93.06 171 ARG B C 1
ATOM 4433 O O . ARG B 1 171 ? -18.812 -29.797 -15.344 1 93.06 171 ARG B O 1
ATOM 4440 N N . ALA B 1 172 ? -19.344 -27.766 -14.602 1 94.75 172 ALA B N 1
ATOM 4441 C CA . ALA B 1 172 ? -20.641 -28.203 -14.062 1 94.75 172 ALA B CA 1
ATOM 4442 C C . ALA B 1 172 ? -21.531 -28.75 -15.172 1 94.75 172 ALA B C 1
ATOM 4444 O O . ALA B 1 172 ? -22.156 -29.797 -15.016 1 94.75 172 ALA B O 1
ATOM 4445 N N . ALA B 1 173 ? -21.562 -28.078 -16.266 1 95.06 173 ALA B N 1
ATOM 4446 C CA . ALA B 1 173 ? -22.406 -28.484 -17.391 1 95.06 173 ALA B CA 1
ATOM 4447 C C . ALA B 1 173 ? -21.922 -29.812 -17.984 1 95.06 173 ALA B C 1
ATOM 4449 O O . ALA B 1 173 ? -22.734 -30.703 -18.25 1 95.06 173 ALA B O 1
ATOM 4450 N N . LEU B 1 174 ? -20.656 -29.922 -18.156 1 91.81 174 LEU B N 1
ATOM 4451 C CA . LEU B 1 174 ? -20.094 -31.156 -18.703 1 91.81 174 LEU B CA 1
ATOM 4452 C C . LEU B 1 174 ? -20.328 -32.344 -17.766 1 91.81 174 LEU B C 1
ATOM 4454 O O . LEU B 1 174 ? -20.703 -33.406 -18.219 1 91.81 174 LEU B O 1
ATOM 4458 N N . ALA B 1 175 ? -20.125 -32.094 -16.516 1 89.94 175 ALA B N 1
ATOM 4459 C CA . ALA B 1 175 ? -20.312 -33.156 -15.531 1 89.94 175 ALA B CA 1
ATOM 4460 C C . ALA B 1 175 ? -21.781 -33.594 -15.484 1 89.94 175 ALA B C 1
ATOM 4462 O O . ALA B 1 175 ? -22.062 -34.781 -15.398 1 89.94 175 ALA B O 1
ATOM 4463 N N . PHE B 1 176 ? -22.609 -32.656 -15.547 1 90.56 176 PHE B N 1
ATOM 4464 C CA . PHE B 1 176 ? -24.031 -32.969 -15.523 1 90.56 176 PHE B CA 1
ATOM 4465 C C . PHE B 1 176 ? -24.438 -33.781 -16.75 1 90.56 176 PHE B C 1
ATOM 4467 O O . PHE B 1 176 ? -25.281 -34.688 -16.656 1 90.56 176 PHE B O 1
ATOM 4474 N N . ALA B 1 177 ? -23.797 -33.531 -17.875 1 91 177 ALA B N 1
ATOM 4475 C CA . ALA B 1 177 ? -24.078 -34.219 -19.125 1 91 177 ALA B CA 1
ATOM 4476 C C . ALA B 1 177 ? -23.344 -35.562 -19.188 1 91 177 ALA B C 1
ATOM 4478 O O . ALA B 1 177 ? -23.578 -36.375 -20.094 1 91 177 ALA B O 1
ATOM 4479 N N . GLY B 1 178 ? -22.438 -35.781 -18.234 1 85.12 178 GLY B N 1
ATOM 4480 C CA . GLY B 1 178 ? -21.672 -37 -18.203 1 85.12 178 GLY B CA 1
ATOM 4481 C C . GLY B 1 178 ? -20.562 -37.031 -19.234 1 85.12 178 GLY B C 1
ATOM 4482 O O . GLY B 1 178 ? -20.141 -38.094 -19.672 1 85.12 178 GLY B O 1
ATOM 4483 N N . ILE B 1 179 ? -20.219 -35.844 -19.609 1 84.12 179 ILE B N 1
ATOM 4484 C CA . ILE B 1 179 ? -19.172 -35.719 -20.625 1 84.12 179 ILE B CA 1
ATOM 4485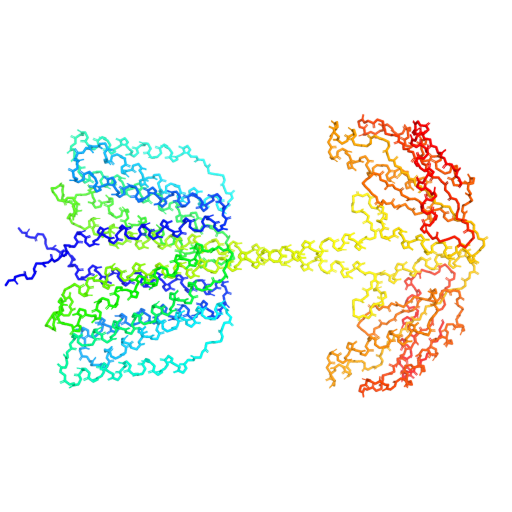 C C . ILE B 1 179 ? -17.812 -35.5 -19.969 1 84.12 179 ILE B C 1
ATOM 4487 O O . ILE B 1 179 ? -17.672 -34.594 -19.125 1 84.12 179 ILE B O 1
ATOM 4491 N N . GLY B 1 180 ? -16.812 -36.344 -20.359 1 77.94 180 GLY B N 1
ATOM 4492 C CA . GLY B 1 180 ? -15.453 -36.125 -19.875 1 77.94 180 GLY B CA 1
ATOM 4493 C C . GLY B 1 180 ? -15.273 -36.531 -18.422 1 77.94 180 GLY B C 1
ATOM 4494 O O . GLY B 1 180 ? -14.406 -35.969 -17.719 1 77.94 180 GLY B O 1
ATOM 4495 N N . ILE B 1 181 ? -16.156 -37.125 -17.844 1 78.25 181 ILE B N 1
ATOM 4496 C CA . ILE B 1 181 ? -16.078 -37.562 -16.453 1 78.25 181 ILE B CA 1
ATOM 4497 C C . ILE B 1 181 ? -16.391 -39.062 -16.375 1 78.25 181 ILE B C 1
ATOM 4499 O O . ILE B 1 181 ? -17.266 -39.562 -17.094 1 78.25 181 ILE B O 1
ATOM 4503 N N . ASP B 1 182 ? -15.422 -39.719 -15.836 1 72.94 182 ASP B N 1
ATOM 4504 C CA . ASP B 1 182 ? -15.586 -41.156 -15.633 1 72.94 182 ASP B CA 1
ATOM 4505 C C . ASP B 1 182 ? -15.742 -41.469 -14.148 1 72.94 182 ASP B C 1
ATOM 4507 O O . ASP B 1 182 ? -14.828 -41.25 -13.359 1 72.94 182 ASP B O 1
ATOM 4511 N N . ASP B 1 183 ? -16.906 -41.938 -13.773 1 69.5 183 ASP B N 1
ATOM 4512 C CA . ASP B 1 183 ? -17.203 -42.281 -12.383 1 69.5 183 ASP B CA 1
ATOM 4513 C C . ASP B 1 183 ? -16.234 -43.312 -11.836 1 69.5 183 ASP B C 1
ATOM 4515 O O . ASP B 1 183 ? -15.953 -43.344 -10.633 1 69.5 183 ASP B O 1
ATOM 4519 N N . SER B 1 184 ? -15.617 -44.125 -12.734 1 68.06 184 SER B N 1
ATOM 4520 C CA . SER B 1 184 ? -14.703 -45.188 -12.312 1 68.06 184 SER B CA 1
ATOM 4521 C C . SER B 1 184 ? -13.289 -44.656 -12.117 1 68.06 184 SER B C 1
ATOM 4523 O O . SER B 1 184 ? -12.5 -45.219 -11.367 1 68.06 184 SER B O 1
ATOM 4525 N N . GLN B 1 185 ? -13.039 -43.438 -12.844 1 70.81 185 GLN B N 1
ATOM 4526 C CA . GLN B 1 185 ? -11.727 -42.812 -12.727 1 70.81 185 GLN B CA 1
ATOM 4527 C C . GLN B 1 185 ? -11.844 -41.312 -12.484 1 70.81 185 GLN B C 1
ATOM 4529 O O . GLN B 1 185 ? -11.688 -40.5 -13.414 1 70.81 185 GLN B O 1
ATOM 4534 N N . PRO B 1 186 ? -12.203 -40.844 -11.258 1 64.12 186 PRO B N 1
ATOM 4535 C CA . PRO B 1 186 ? -12.539 -39.469 -10.93 1 64.12 186 PRO B CA 1
ATOM 4536 C C . PRO B 1 186 ? -11.445 -38.469 -11.32 1 64.12 186 PRO B C 1
ATOM 4538 O O . PRO B 1 186 ? -11.727 -37.281 -11.555 1 64.12 186 PRO B O 1
ATOM 4541 N N . PHE B 1 187 ? -10.227 -39.031 -11.547 1 64.94 187 PHE B N 1
ATOM 4542 C CA . PHE B 1 187 ? -9.148 -38.094 -11.781 1 64.94 187 PHE B CA 1
ATOM 4543 C C . PHE B 1 187 ? -8.641 -38.188 -13.219 1 64.94 187 PHE B C 1
ATOM 4545 O O . PHE B 1 187 ? -7.484 -37.875 -13.5 1 64.94 187 PHE B O 1
ATOM 4552 N N . VAL B 1 188 ? -9.688 -38.75 -13.969 1 64.56 188 VAL B N 1
ATOM 4553 C CA . VAL B 1 188 ? -9.352 -38.875 -15.383 1 64.56 188 VAL B CA 1
ATOM 4554 C C . VAL B 1 188 ? -10.398 -38.156 -16.219 1 64.56 188 VAL B C 1
ATOM 4556 O O . VAL B 1 188 ? -11.523 -37.938 -15.773 1 64.56 188 VAL B O 1
ATOM 4559 N N . GLY B 1 189 ? -9.938 -37.062 -17.141 1 73.38 189 GLY B N 1
ATOM 4560 C CA . GLY B 1 189 ? -10.875 -36.438 -18.047 1 73.38 189 GLY B CA 1
ATOM 4561 C C . GLY B 1 189 ? -10.695 -34.938 -18.125 1 73.38 189 GLY B C 1
ATOM 4562 O O . GLY B 1 189 ? -9.891 -34.344 -17.375 1 73.38 189 GLY B O 1
ATOM 4563 N N . VAL B 1 190 ? -11.555 -34.375 -18.875 1 78.12 190 VAL B N 1
ATOM 4564 C CA . VAL B 1 190 ? -11.438 -32.938 -19.203 1 78.12 190 VAL B CA 1
ATOM 4565 C C . VAL B 1 190 ? -11.875 -32.094 -18 1 78.12 190 VAL B C 1
ATOM 4567 O O . VAL B 1 190 ? -11.32 -31.031 -17.766 1 78.12 190 VAL B O 1
ATOM 4570 N N . THR B 1 191 ? -12.812 -32.656 -17.203 1 80.69 191 THR B N 1
ATOM 4571 C CA . THR B 1 191 ? -13.32 -31.891 -16.062 1 80.69 191 THR B CA 1
ATOM 4572 C C . THR B 1 191 ? -12.242 -31.734 -14.992 1 80.69 191 THR B C 1
ATOM 4574 O O . THR B 1 191 ? -12.18 -30.703 -14.32 1 80.69 191 THR B O 1
ATOM 4577 N N . TYR B 1 192 ? -11.469 -32.719 -14.93 1 80 192 TYR B N 1
ATOM 4578 C CA . TYR B 1 192 ? -10.359 -32.656 -13.984 1 80 192 TYR B CA 1
ATOM 4579 C C . TYR B 1 192 ? -9.273 -31.719 -14.461 1 80 192 TYR B C 1
ATOM 4581 O O . TYR B 1 192 ? -8.781 -30.891 -13.695 1 80 192 TYR B O 1
ATOM 4589 N N . LEU B 1 193 ? -9.039 -31.781 -15.719 1 80 193 LEU B N 1
ATOM 4590 C CA . LEU B 1 193 ? -7.992 -30.953 -16.312 1 80 193 LEU B CA 1
ATOM 4591 C C . LEU B 1 193 ? -8.336 -29.469 -16.188 1 80 193 LEU B C 1
ATOM 4593 O O . LEU B 1 193 ? -7.469 -28.656 -15.883 1 80 193 LEU B O 1
ATOM 4597 N N . MET B 1 194 ? -9.523 -29.156 -16.297 1 81.75 194 MET B N 1
ATOM 4598 C CA . MET B 1 194 ? -9.961 -27.766 -16.266 1 81.75 194 MET B CA 1
ATOM 4599 C C . MET B 1 194 ? -9.719 -27.141 -14.891 1 81.75 194 MET B C 1
ATOM 4601 O O . MET B 1 194 ? -9.195 -26.031 -14.789 1 81.75 194 MET B O 1
ATOM 4605 N N . VAL B 1 195 ? -10 -27.828 -13.914 1 82.62 195 VAL B N 1
ATOM 4606 C CA . VAL B 1 195 ? -9.953 -27.25 -12.578 1 82.62 195 VAL B CA 1
ATOM 4607 C C . VAL B 1 195 ? -8.523 -27.266 -12.055 1 82.62 195 VAL B C 1
ATOM 4609 O O . VAL B 1 195 ? -8.086 -26.328 -11.383 1 82.62 195 VAL B O 1
ATOM 4612 N N . PHE B 1 196 ? -7.793 -28.266 -12.414 1 85.5 196 PHE B N 1
ATOM 4613 C CA . PHE B 1 196 ? -6.469 -28.406 -11.828 1 85.5 196 PHE B CA 1
ATOM 4614 C C . PHE B 1 196 ? -5.422 -27.672 -12.664 1 85.5 196 PHE B C 1
ATOM 4616 O O . PHE B 1 196 ? -4.352 -27.328 -12.172 1 85.5 196 PHE B O 1
ATOM 4623 N N . LEU B 1 197 ? -5.766 -27.5 -13.891 1 84.81 197 LEU B N 1
ATOM 4624 C CA . LEU B 1 197 ? -4.816 -26.797 -14.742 1 84.81 197 LEU B CA 1
ATOM 4625 C C . LEU B 1 197 ? -5.078 -25.297 -14.727 1 84.81 197 LEU B C 1
ATOM 4627 O O . LEU B 1 197 ? -4.156 -24.5 -14.523 1 84.81 197 LEU B O 1
ATOM 4631 N N . PHE B 1 198 ? -6.336 -24.906 -14.805 1 88.31 198 PHE B N 1
ATOM 4632 C CA . PHE B 1 198 ? -6.652 -23.484 -14.969 1 88.31 198 PHE B CA 1
ATOM 4633 C C . PHE B 1 198 ? -7.105 -22.875 -13.648 1 88.31 198 PHE B C 1
ATOM 4635 O O . PHE B 1 198 ? -6.949 -21.688 -13.422 1 88.31 198 PHE B O 1
ATOM 4642 N N . GLY B 1 199 ? -7.641 -23.672 -12.82 1 89.56 199 GLY B N 1
ATOM 4643 C CA . GLY B 1 199 ? -8.188 -23.219 -11.555 1 89.56 199 GLY B CA 1
ATOM 4644 C C . GLY B 1 199 ? -7.164 -22.484 -10.695 1 89.56 199 GLY B C 1
ATOM 4645 O O . GLY B 1 199 ? -7.379 -21.344 -10.297 1 89.56 199 GLY B O 1
ATOM 4646 N N . PRO B 1 200 ? -6.016 -23.109 -10.523 1 89.06 200 PRO B N 1
ATOM 4647 C CA . PRO B 1 200 ? -5.008 -22.5 -9.664 1 89.06 200 PRO B CA 1
ATOM 4648 C C . PRO B 1 200 ? -4.539 -21.141 -10.18 1 89.06 200 PRO B C 1
ATOM 4650 O O . PRO B 1 200 ? -4.309 -20.219 -9.391 1 89.06 200 PRO B O 1
ATOM 4653 N N . VAL B 1 201 ? -4.473 -21.016 -11.43 1 89.88 201 VAL B N 1
ATOM 4654 C CA . VAL B 1 201 ? -4.012 -19.766 -12.023 1 89.88 201 VAL B CA 1
ATOM 4655 C C . VAL B 1 201 ? -5.043 -18.656 -11.766 1 89.88 201 VAL B C 1
ATOM 4657 O O . VAL B 1 201 ? -4.688 -17.547 -11.375 1 89.88 201 VAL B O 1
ATOM 4660 N N . CYS B 1 202 ? -6.234 -18.984 -11.93 1 91.62 202 CYS B N 1
ATOM 4661 C CA . CYS B 1 202 ? -7.297 -18.016 -11.734 1 91.62 202 CYS B CA 1
ATOM 4662 C C . CYS B 1 202 ? -7.402 -17.609 -10.266 1 91.62 202 CYS B C 1
ATOM 4664 O O . CYS B 1 202 ? -7.555 -16.438 -9.945 1 91.62 202 CYS B O 1
ATOM 4666 N N . ILE B 1 203 ? -7.285 -18.562 -9.43 1 91.75 203 ILE B N 1
ATOM 4667 C CA . ILE B 1 203 ? -7.395 -18.297 -7.996 1 91.75 203 ILE B CA 1
ATOM 4668 C C . ILE B 1 203 ? -6.23 -17.422 -7.539 1 91.75 203 ILE B C 1
ATOM 4670 O O . ILE B 1 203 ? -6.426 -16.453 -6.816 1 91.75 203 ILE B O 1
ATOM 4674 N N . THR B 1 204 ? -5.094 -17.766 -8 1 92.19 204 THR B N 1
ATOM 4675 C CA . THR B 1 204 ? -3.924 -16.969 -7.656 1 92.19 204 THR B CA 1
ATOM 4676 C C . THR B 1 204 ? -4.062 -15.539 -8.195 1 92.19 204 THR B C 1
ATOM 4678 O O . THR B 1 204 ? -3.729 -14.578 -7.512 1 92.19 204 THR B O 1
ATOM 4681 N N . GLY B 1 205 ? -4.547 -15.516 -9.43 1 91.75 205 GLY B N 1
ATOM 4682 C CA . GLY B 1 205 ? -4.824 -14.203 -9.977 1 91.75 205 GLY B CA 1
ATOM 4683 C C . GLY B 1 205 ? -5.805 -13.398 -9.141 1 91.75 205 GLY B C 1
ATOM 4684 O O . GLY B 1 205 ? -5.637 -12.195 -8.961 1 91.75 205 GLY B O 1
ATOM 4685 N N . GLY B 1 206 ? -6.785 -14.016 -8.672 1 90.69 206 GLY B N 1
ATOM 4686 C CA . GLY B 1 206 ? -7.754 -13.375 -7.789 1 90.69 206 GLY B CA 1
ATOM 4687 C C . GLY B 1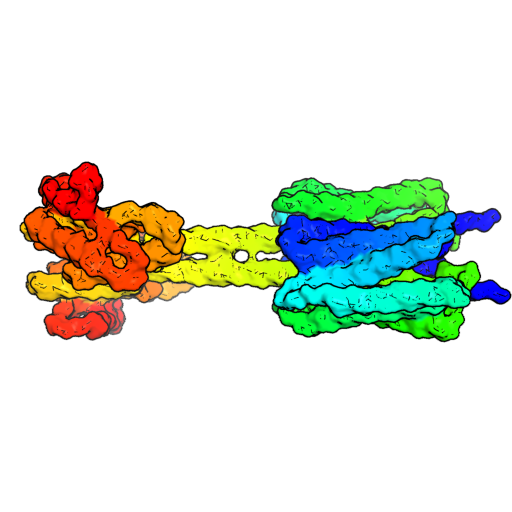 206 ? -7.137 -12.859 -6.5 1 90.69 206 GLY B C 1
ATOM 4688 O O . GLY B 1 206 ? -7.434 -11.75 -6.066 1 90.69 206 GLY B O 1
ATOM 4689 N N . TYR B 1 207 ? -6.312 -13.672 -5.953 1 89.62 207 TYR B N 1
ATOM 4690 C CA . TYR B 1 207 ? -5.691 -13.281 -4.691 1 89.62 207 TYR B CA 1
ATOM 4691 C C . TYR B 1 207 ? -4.684 -12.156 -4.902 1 89.62 207 TYR B C 1
ATOM 4693 O O . TYR B 1 207 ? -4.574 -11.25 -4.07 1 89.62 207 TYR B O 1
ATOM 4701 N N . ILE B 1 208 ? -3.922 -12.195 -5.984 1 90.56 208 ILE B N 1
ATOM 4702 C CA . ILE B 1 208 ? -3.039 -11.086 -6.328 1 90.56 208 ILE B CA 1
ATOM 4703 C C . ILE B 1 208 ? -3.855 -9.812 -6.488 1 90.56 208 ILE B C 1
ATOM 4705 O O . ILE B 1 208 ? -3.459 -8.75 -6.004 1 90.56 208 ILE B O 1
ATOM 4709 N N . GLY B 1 209 ? -4.969 -10.031 -7.148 1 89 209 GLY B N 1
ATOM 4710 C CA . GLY B 1 209 ? -5.871 -8.906 -7.293 1 89 209 GLY B CA 1
ATOM 4711 C C . GLY B 1 209 ? -6.312 -8.32 -5.965 1 89 209 GLY B C 1
ATOM 4712 O O . GLY B 1 209 ? -6.418 -7.098 -5.824 1 89 209 GLY B O 1
ATOM 4713 N N . LEU B 1 210 ? -6.523 -9.102 -5.031 1 88.44 210 LEU B N 1
ATOM 4714 C CA . LEU B 1 210 ? -6.953 -8.648 -3.713 1 88.44 210 LEU B CA 1
ATOM 4715 C C . LEU B 1 210 ? -5.832 -7.895 -3.004 1 88.44 210 LEU B C 1
ATOM 4717 O O . LEU B 1 210 ? -6.082 -6.883 -2.342 1 88.44 210 LEU B O 1
ATOM 4721 N N . ILE B 1 211 ? -4.633 -8.344 -3.168 1 88.44 211 ILE B N 1
ATOM 4722 C CA . ILE B 1 211 ? -3.486 -7.652 -2.592 1 88.44 211 ILE B CA 1
ATOM 4723 C C . ILE B 1 211 ? -3.332 -6.281 -3.24 1 88.44 211 ILE B C 1
ATOM 4725 O O . ILE B 1 211 ? -3.059 -5.293 -2.557 1 88.44 211 ILE B O 1
ATOM 4729 N N . MET B 1 212 ? -3.588 -6.27 -4.492 1 89.31 212 MET B N 1
ATOM 4730 C CA . MET B 1 212 ? -3.467 -5.012 -5.23 1 89.31 212 MET B CA 1
ATOM 4731 C C . MET B 1 212 ? -4.543 -4.023 -4.797 1 89.31 212 MET B C 1
ATOM 4733 O O . MET B 1 212 ? -4.316 -2.811 -4.816 1 89.31 212 MET B O 1
ATOM 4737 N N . LEU B 1 213 ? -5.656 -4.543 -4.434 1 88.5 213 LEU B N 1
ATOM 4738 C CA . LEU B 1 213 ? -6.695 -3.674 -3.895 1 88.5 213 LEU B CA 1
ATOM 4739 C C . LEU B 1 213 ? -6.227 -3.002 -2.607 1 88.5 213 LEU B C 1
ATOM 4741 O O . LEU B 1 213 ? -6.551 -1.837 -2.359 1 88.5 213 LEU B O 1
ATOM 4745 N N . VAL B 1 214 ? -5.512 -3.723 -1.841 1 88.06 214 VAL B N 1
ATOM 4746 C CA . VAL B 1 214 ? -4.953 -3.178 -0.607 1 88.06 214 VAL B CA 1
ATOM 4747 C C . VAL B 1 214 ? -3.955 -2.072 -0.937 1 88.06 214 VAL B C 1
ATOM 4749 O O . VAL B 1 214 ? -3.93 -1.032 -0.273 1 88.06 214 VAL B O 1
ATOM 4752 N N . VAL B 1 215 ? -3.172 -2.299 -1.921 1 84.5 215 VAL B N 1
ATOM 4753 C CA . VAL B 1 215 ? -2.217 -1.296 -2.379 1 84.5 215 VAL B CA 1
ATOM 4754 C C . VAL B 1 215 ? -2.955 -0.013 -2.754 1 84.5 215 VAL B C 1
ATOM 4756 O O . VAL B 1 215 ? -2.574 1.078 -2.324 1 84.5 215 VAL B O 1
ATOM 4759 N N . GLN B 1 216 ? -4 -0.163 -3.477 1 85.88 216 GLN B N 1
ATOM 4760 C CA . GLN B 1 216 ? -4.785 0.99 -3.908 1 85.88 216 GLN B CA 1
ATOM 4761 C C . GLN B 1 216 ? -5.367 1.738 -2.713 1 85.88 216 GLN B C 1
ATOM 4763 O O . GLN B 1 216 ? -5.332 2.969 -2.666 1 85.88 216 GLN B O 1
ATOM 4768 N N . LYS B 1 217 ? -5.883 1.022 -1.848 1 86.88 217 LYS B N 1
ATOM 4769 C CA . LYS B 1 217 ? -6.465 1.645 -0.663 1 86.88 217 LYS B CA 1
ATOM 4770 C C . LYS B 1 217 ? -5.41 2.406 0.133 1 86.88 217 LYS B C 1
ATOM 4772 O O . LYS B 1 217 ? -5.66 3.52 0.599 1 86.88 217 LYS B O 1
ATOM 4777 N N . LEU B 1 218 ? -4.312 1.854 0.271 1 86.38 218 LEU B N 1
ATOM 4778 C CA . LEU B 1 218 ? -3.227 2.484 1.014 1 86.38 218 LEU B CA 1
ATOM 4779 C C . LEU B 1 218 ? -2.74 3.742 0.302 1 86.38 218 LEU B C 1
ATOM 4781 O O . LEU B 1 218 ? -2.412 4.742 0.95 1 86.38 218 LEU B O 1
ATOM 4785 N N . LEU B 1 219 ? -2.697 3.645 -0.983 1 86.19 219 LEU B N 1
ATOM 4786 C CA . LEU B 1 219 ? -2.314 4.812 -1.771 1 86.19 219 LEU B CA 1
ATOM 4787 C C . LEU B 1 219 ? -3.303 5.953 -1.562 1 86.19 219 LEU B C 1
ATOM 4789 O O . LEU B 1 219 ? -2.896 7.102 -1.371 1 86.19 219 LEU B O 1
ATOM 4793 N N . ASP B 1 220 ? -4.559 5.625 -1.574 1 85.75 220 ASP B N 1
ATOM 4794 C CA . ASP B 1 220 ? -5.598 6.629 -1.356 1 85.75 220 ASP B CA 1
ATOM 4795 C C . ASP B 1 220 ? -5.492 7.234 0.041 1 85.75 220 ASP B C 1
ATOM 4797 O O . ASP B 1 220 ? -5.605 8.453 0.206 1 85.75 220 ASP B O 1
ATOM 4801 N N . GLU B 1 221 ? -5.309 6.441 0.985 1 87.06 221 GLU B N 1
ATOM 4802 C CA . GLU B 1 221 ? -5.184 6.906 2.363 1 87.06 221 GLU B CA 1
ATOM 4803 C C . GLU B 1 221 ? -3.938 7.77 2.545 1 87.06 221 GLU B C 1
ATOM 4805 O O . GLU B 1 221 ? -3.961 8.75 3.287 1 87.06 221 GLU B O 1
ATOM 4810 N N . LYS B 1 222 ? -2.875 7.344 1.932 1 86.94 222 LYS B N 1
ATOM 4811 C CA . LYS B 1 222 ? -1.659 8.156 1.955 1 86.94 222 LYS B CA 1
ATOM 4812 C C . LYS B 1 222 ? -1.906 9.531 1.351 1 86.94 222 LYS B C 1
ATOM 4814 O O . LYS B 1 222 ? -1.483 10.547 1.911 1 86.94 222 LYS B O 1
ATOM 4819 N N . HIS B 1 223 ? -2.564 9.523 0.218 1 85.94 223 HIS B N 1
ATOM 4820 C CA . HIS B 1 223 ? -2.869 10.789 -0.441 1 85.94 223 HIS B CA 1
ATOM 4821 C C . HIS B 1 223 ? -3.746 11.672 0.44 1 85.94 223 HIS B C 1
ATOM 4823 O O . HIS B 1 223 ? -3.535 12.883 0.514 1 85.94 223 HIS B O 1
ATOM 4829 N N . ASP B 1 224 ? -4.656 11.102 1.104 1 87.81 224 ASP B N 1
ATOM 4830 C CA . ASP B 1 224 ? -5.531 11.836 2.016 1 87.81 224 ASP B CA 1
ATOM 4831 C C . ASP B 1 224 ? -4.746 12.406 3.189 1 87.81 224 ASP B C 1
ATOM 4833 O O . ASP B 1 224 ? -4.941 13.562 3.568 1 87.81 224 ASP B O 1
ATOM 4837 N N . ALA B 1 225 ? -3.885 11.586 3.703 1 88.44 225 ALA B N 1
ATOM 4838 C CA . ALA B 1 225 ? -3.061 12.031 4.824 1 88.44 225 ALA B CA 1
ATOM 4839 C C . ALA B 1 225 ? -2.166 13.203 4.414 1 88.44 225 ALA B C 1
ATOM 4841 O O . ALA B 1 225 ? -2.004 14.164 5.168 1 88.44 225 ALA B O 1
ATOM 4842 N N . LEU B 1 226 ? -1.658 13.102 3.279 1 89.38 226 LEU B N 1
ATOM 4843 C CA . LEU B 1 226 ? -0.787 14.156 2.766 1 89.38 226 LEU B CA 1
ATOM 4844 C C . LEU B 1 226 ? -1.575 15.438 2.506 1 89.38 226 LEU B C 1
ATOM 4846 O O . LEU B 1 226 ? -1.079 16.531 2.756 1 89.38 226 LEU B O 1
ATOM 4850 N N . ARG B 1 227 ? -2.734 15.281 2.039 1 87.19 227 ARG B N 1
ATOM 4851 C CA . ARG B 1 227 ? -3.592 16.438 1.804 1 87.19 227 ARG B CA 1
ATOM 4852 C C . ARG B 1 227 ? -3.926 17.141 3.111 1 87.19 227 ARG B C 1
ATOM 4854 O O . ARG B 1 227 ? -3.908 18.375 3.178 1 87.19 227 ARG B O 1
ATOM 4861 N N . VAL B 1 228 ? -4.246 16.406 4.09 1 85.81 228 VAL B N 1
ATOM 4862 C CA . VAL B 1 228 ? -4.547 16.969 5.406 1 85.81 228 VAL B CA 1
ATOM 4863 C C . VAL B 1 228 ? -3.314 17.672 5.957 1 85.81 228 VAL B C 1
ATOM 4865 O O . VAL B 1 228 ? -3.416 18.797 6.477 1 85.81 228 VAL B O 1
ATOM 4868 N N . ALA B 1 229 ? -2.217 17.062 5.871 1 85.12 229 ALA B N 1
ATOM 4869 C CA . ALA B 1 229 ? -0.969 17.672 6.332 1 85.12 229 ALA B CA 1
ATOM 4870 C C . ALA B 1 229 ? -0.691 18.969 5.605 1 85.12 229 ALA B C 1
ATOM 4872 O O . ALA B 1 229 ? -0.278 19.969 6.219 1 85.12 229 ALA B O 1
ATOM 4873 N N . GLU B 1 230 ? -0.918 18.938 4.363 1 83 230 GLU B N 1
ATOM 4874 C CA . GLU B 1 230 ? -0.707 20.141 3.559 1 83 230 GLU B CA 1
ATOM 4875 C C . GLU B 1 230 ? -1.663 21.25 3.971 1 83 230 GLU B C 1
ATOM 4877 O O . GLU B 1 230 ? -1.27 22.422 4.047 1 83 230 GLU B O 1
ATOM 4882 N N . LYS B 1 231 ? -2.859 20.938 4.156 1 81.62 231 LYS B N 1
ATOM 4883 C CA . LYS B 1 231 ? -3.848 21.922 4.602 1 81.62 231 LYS B CA 1
ATOM 4884 C C . LYS B 1 231 ? -3.469 22.516 5.957 1 81.62 231 LYS B C 1
ATOM 4886 O O . LYS B 1 231 ? -3.527 23.719 6.152 1 81.62 231 LYS B O 1
ATOM 4891 N N . LEU B 1 232 ? -3.066 21.703 6.867 1 79.19 232 LEU B N 1
ATOM 4892 C CA . LEU B 1 232 ? -2.66 22.156 8.195 1 79.19 232 LEU B CA 1
ATOM 4893 C C . LEU B 1 232 ? -1.427 23.047 8.109 1 79.19 232 LEU B C 1
ATOM 4895 O O . LEU B 1 232 ? -1.345 24.062 8.805 1 79.19 232 LEU B O 1
ATOM 4899 N N . ALA B 1 233 ? -0.584 22.578 7.293 1 77.19 233 ALA B N 1
ATOM 4900 C CA . ALA B 1 233 ? 0.626 23.359 7.098 1 77.19 233 ALA B CA 1
ATOM 4901 C C . ALA B 1 233 ? 0.291 24.75 6.551 1 77.19 233 ALA B C 1
ATOM 4903 O O . ALA B 1 233 ? 0.875 25.75 6.977 1 77.19 233 ALA B O 1
ATOM 4904 N N . ASN B 1 234 ? -0.591 24.781 5.66 1 72 234 ASN B N 1
ATOM 4905 C CA . ASN B 1 234 ? -1.031 26.062 5.094 1 72 234 ASN B CA 1
ATOM 4906 C C . ASN B 1 234 ? -1.738 26.922 6.137 1 72 234 ASN B C 1
ATOM 4908 O O . ASN B 1 234 ? -1.503 28.125 6.211 1 72 234 ASN B O 1
ATOM 4912 N N . GLU B 1 235 ? -2.553 26.328 6.91 1 69.12 235 GLU B N 1
ATOM 4913 C CA . GLU B 1 235 ? -3.242 27.047 7.98 1 69.12 235 GLU B CA 1
ATOM 4914 C C . GLU B 1 235 ? -2.256 27.547 9.031 1 69.12 235 GLU B C 1
ATOM 4916 O O . GLU B 1 235 ? -2.393 28.672 9.531 1 69.12 235 GLU B O 1
ATOM 4921 N N . TYR B 1 236 ? -1.361 26.703 9.43 1 65.62 236 TYR B N 1
ATOM 4922 C CA . TYR B 1 236 ? -0.3 27.094 10.352 1 65.62 236 TYR B CA 1
ATOM 4923 C C . TYR B 1 236 ? 0.448 28.312 9.828 1 65.62 236 TYR B C 1
ATOM 4925 O O . TYR B 1 236 ? 0.738 29.25 10.586 1 65.62 236 TYR B O 1
ATOM 4933 N N . ARG B 1 237 ? 0.67 28.25 8.609 1 64.12 237 ARG B N 1
ATOM 4934 C CA . ARG B 1 237 ? 1.381 29.359 7.996 1 64.12 237 ARG B CA 1
ATOM 4935 C C . ARG B 1 237 ? 0.553 30.641 8.055 1 64.12 237 ARG B C 1
ATOM 4937 O O . ARG B 1 237 ? 1.093 31.719 8.289 1 64.12 237 ARG B O 1
ATOM 4944 N N . GLU B 1 238 ? -0.638 30.328 7.883 1 60.69 238 GLU B N 1
ATOM 4945 C CA . GLU B 1 238 ? -1.538 31.469 7.938 1 60.69 238 GLU B CA 1
ATOM 4946 C C . GLU B 1 238 ? -1.664 32 9.359 1 60.69 238 GLU B C 1
ATOM 4948 O O . GLU B 1 238 ? -1.782 33.219 9.57 1 60.69 238 GLU B O 1
ATOM 4953 N N . LEU B 1 239 ? -1.671 30.984 10.227 1 58.56 239 LEU B N 1
ATOM 4954 C CA . LEU B 1 239 ? -1.85 31.391 11.617 1 58.56 239 LEU B CA 1
ATOM 4955 C C . LEU B 1 239 ? -0.535 31.875 12.219 1 58.56 239 LEU B C 1
ATOM 4957 O O . LEU B 1 239 ? -0.533 32.625 13.195 1 58.56 239 LEU B O 1
ATOM 4961 N N . SER B 1 240 ? 0.407 31.328 11.656 1 58.75 240 SER B N 1
ATOM 4962 C CA . SER B 1 240 ? 1.669 31.891 12.133 1 58.75 240 SER B CA 1
ATOM 4963 C C . SER B 1 240 ? 1.744 33.375 11.883 1 58.75 240 SER B C 1
ATOM 4965 O O . SER B 1 240 ? 1.219 33.875 10.883 1 58.75 240 SER B O 1
ATOM 4967 N N . ASP B 1 241 ? 1.822 34.125 12.898 1 64.75 241 ASP B N 1
ATOM 4968 C CA . ASP B 1 241 ? 1.808 35.594 12.914 1 64.75 241 ASP B CA 1
ATOM 4969 C C . ASP B 1 241 ? 2.898 36.156 12.008 1 64.75 241 ASP B C 1
ATOM 4971 O O . ASP B 1 241 ? 2.883 37.344 11.68 1 64.75 241 ASP B O 1
ATOM 4975 N N . HIS B 1 242 ? 3.738 35.25 11.641 1 74 242 HIS B N 1
ATOM 4976 C CA . HIS B 1 242 ? 4.883 35.781 10.906 1 74 242 HIS B CA 1
ATOM 4977 C C . HIS B 1 242 ? 5.043 35.094 9.555 1 74 242 HIS B C 1
ATOM 4979 O O . HIS B 1 242 ? 4.629 33.938 9.398 1 74 242 HIS B O 1
ATOM 4985 N N . ASP B 1 243 ? 5.508 35.875 8.648 1 73 243 ASP B N 1
ATOM 4986 C CA . ASP B 1 243 ? 5.922 35.344 7.359 1 73 243 ASP B CA 1
ATOM 4987 C C . ASP B 1 243 ? 7.102 34.375 7.523 1 73 243 ASP B C 1
ATOM 4989 O O . ASP B 1 243 ? 8.148 34.75 8.062 1 73 243 ASP B O 1
ATOM 4993 N N . PRO B 1 244 ? 6.957 33.188 7.191 1 69.25 244 PRO B N 1
ATOM 4994 C CA . PRO B 1 244 ? 7.996 32.188 7.449 1 69.25 244 PRO B CA 1
ATOM 4995 C C . PRO B 1 244 ? 9.328 32.531 6.785 1 69.25 244 PRO B C 1
ATOM 4997 O O . PRO B 1 244 ? 10.391 32.125 7.27 1 69.25 244 PRO B O 1
ATOM 5000 N N . LEU B 1 245 ? 9.32 33.281 5.668 1 76.69 245 LEU B N 1
ATOM 5001 C CA . LEU B 1 245 ? 10.547 33.594 4.938 1 76.69 245 LEU B CA 1
ATOM 5002 C C . LEU B 1 245 ? 11.328 34.688 5.645 1 76.69 245 LEU B C 1
ATOM 5004 O O . LEU B 1 245 ? 12.547 34.594 5.824 1 76.69 245 LEU B O 1
ATOM 5008 N N . THR B 1 246 ? 10.641 35.75 6.098 1 86.69 246 THR B N 1
ATOM 5009 C CA . THR B 1 246 ? 11.32 36.938 6.566 1 86.69 246 THR B CA 1
ATOM 5010 C C . THR B 1 246 ? 11.102 37.125 8.062 1 86.69 246 THR B C 1
ATOM 5012 O O . THR B 1 246 ? 11.781 37.938 8.695 1 86.69 246 THR B O 1
ATOM 5015 N N . ASN B 1 247 ? 10.086 36.438 8.648 1 81.56 247 ASN B N 1
ATOM 5016 C CA . ASN B 1 247 ? 9.711 36.531 10.055 1 81.56 247 ASN B CA 1
ATOM 5017 C C . ASN B 1 247 ? 9.016 37.844 10.367 1 81.56 247 ASN B C 1
ATOM 5019 O O . ASN B 1 247 ? 8.883 38.219 11.531 1 81.56 247 ASN B O 1
ATOM 5023 N N . ALA B 1 248 ? 8.672 38.562 9.359 1 87 248 ALA B N 1
ATOM 5024 C CA . ALA B 1 248 ? 7.809 39.719 9.531 1 87 248 ALA B CA 1
ATOM 5025 C C . ALA B 1 248 ? 6.363 39.312 9.773 1 87 248 ALA B C 1
ATOM 5027 O O . ALA B 1 248 ? 6.008 38.125 9.586 1 87 248 ALA B O 1
ATOM 5028 N N . LEU B 1 249 ? 5.668 40.188 10.312 1 84.94 249 LEU B N 1
ATOM 5029 C CA . LEU B 1 249 ? 4.25 39.875 10.461 1 84.94 249 LEU B CA 1
ATOM 5030 C C . LEU B 1 249 ? 3.629 39.5 9.117 1 84.94 249 LEU B C 1
ATOM 5032 O O . LEU B 1 249 ? 3.963 40.125 8.094 1 84.94 249 LEU B O 1
ATOM 5036 N N . ASN B 1 250 ? 2.82 38.531 9.125 1 80.81 250 ASN B N 1
ATOM 5037 C CA . ASN B 1 250 ? 2.092 38.25 7.895 1 80.81 250 ASN B CA 1
ATOM 5038 C C . ASN B 1 250 ? 0.903 39.188 7.707 1 80.81 250 ASN B C 1
ATOM 5040 O O . ASN B 1 250 ? 0.636 40.031 8.555 1 80.81 250 ASN B O 1
ATOM 5044 N N . ASN B 1 251 ? 0.267 39.062 6.535 1 78.25 251 ASN B N 1
ATOM 5045 C CA . ASN B 1 251 ? -0.799 39.969 6.164 1 78.25 251 ASN B CA 1
ATOM 5046 C C . ASN B 1 251 ? -1.924 39.969 7.195 1 78.25 251 ASN B C 1
ATOM 5048 O O . ASN B 1 251 ? -2.414 41.031 7.586 1 78.25 251 ASN B O 1
ATOM 5052 N N . ARG B 1 252 ? -2.209 38.844 7.637 1 71.12 252 ARG B N 1
ATOM 5053 C CA . ARG B 1 252 ? -3.291 38.719 8.609 1 71.12 252 ARG B CA 1
ATOM 5054 C C . ARG B 1 252 ? -2.912 39.375 9.938 1 71.12 252 ARG B C 1
ATOM 5056 O O . ARG B 1 252 ? -3.682 40.156 10.484 1 71.12 252 ARG B O 1
ATOM 5063 N N . SER B 1 253 ? -1.753 38.969 10.438 1 77.31 253 SER B N 1
ATOM 5064 C CA . SER B 1 253 ? -1.275 39.5 11.703 1 77.31 253 SER B CA 1
ATOM 5065 C C . SER B 1 253 ? -1.079 41.031 11.625 1 77.31 253 SER B C 1
ATOM 5067 O O . SER B 1 253 ? -1.326 41.75 12.594 1 77.31 253 SER B O 1
ATOM 5069 N N . PHE B 1 254 ? -0.676 41.406 10.508 1 84.25 254 PHE B N 1
ATOM 5070 C CA . PHE B 1 254 ? -0.524 42.844 10.297 1 84.25 254 PHE B CA 1
ATOM 5071 C C . PHE B 1 254 ? -1.867 43.562 10.406 1 84.25 254 PHE B C 1
ATOM 5073 O O . PHE B 1 254 ? -1.985 44.562 11.102 1 84.25 254 PHE B O 1
ATOM 5080 N N . SER B 1 255 ? -2.818 43.031 9.68 1 80.94 255 SER B N 1
ATOM 5081 C CA . SER B 1 255 ? -4.141 43.656 9.656 1 80.94 255 SER B CA 1
ATOM 5082 C C . SER B 1 255 ? -4.738 43.719 11.055 1 80.94 255 SER B C 1
ATOM 5084 O O . SER B 1 255 ? -5.305 44.75 11.438 1 80.94 255 SER B O 1
ATOM 5086 N N . GLN B 1 256 ? -4.531 42.719 11.734 1 75.69 256 GLN B N 1
ATOM 5087 C CA . GLN B 1 256 ? -5.031 42.688 13.102 1 75.69 256 GLN B CA 1
ATOM 5088 C C . GLN B 1 256 ? -4.289 43.688 13.992 1 75.69 256 GLN B C 1
ATOM 5090 O O . GLN B 1 256 ? -4.906 44.375 14.805 1 75.69 256 GLN B O 1
ATOM 5095 N N . SER B 1 257 ? -3.047 43.719 13.797 1 83.25 257 SER B N 1
ATOM 5096 C CA . SER B 1 257 ? -2.225 44.625 14.578 1 83.25 257 SER B CA 1
ATOM 5097 C C . SER B 1 257 ? -2.549 46.094 14.242 1 83.25 257 SER B C 1
ATOM 5099 O O . SER B 1 257 ? -2.559 46.938 15.133 1 83.25 257 SER B O 1
ATOM 5101 N N . LEU B 1 258 ? -2.826 46.281 13.031 1 88.69 258 LEU B N 1
ATOM 5102 C CA . LEU B 1 258 ? -3.164 47.656 12.602 1 88.69 258 LEU B CA 1
ATOM 5103 C C . LEU B 1 258 ? -4.457 48.125 13.258 1 88.69 258 LEU B C 1
ATOM 5105 O O . LEU B 1 258 ? -4.535 49.25 13.75 1 88.69 258 LEU B O 1
ATOM 5109 N N . GLU B 1 259 ? -5.387 47.25 13.281 1 84.19 259 GLU B N 1
ATOM 5110 C CA . GLU B 1 259 ? -6.672 47.594 13.891 1 84.19 259 GLU B CA 1
ATOM 5111 C C . GLU B 1 259 ? -6.523 47.844 15.383 1 84.19 259 GLU B C 1
ATOM 5113 O O . GLU B 1 259 ? -7.113 48.781 15.914 1 84.19 259 GLU B O 1
ATOM 5118 N N . ARG B 1 260 ? -5.754 47.094 15.953 1 79.38 260 ARG B N 1
ATOM 5119 C CA . ARG B 1 260 ? -5.52 47.25 17.391 1 79.38 260 ARG B CA 1
ATOM 5120 C C . ARG B 1 260 ? -4.773 48.531 17.703 1 79.38 260 ARG B C 1
ATOM 5122 O O . ARG B 1 260 ? -5.141 49.25 18.625 1 79.38 260 ARG B O 1
ATOM 5129 N N . GLU B 1 261 ? -3.725 48.75 17 1 86.56 261 GLU B N 1
ATOM 5130 C CA . GLU B 1 261 ? -2.908 49.938 17.234 1 86.56 261 GLU B CA 1
ATOM 5131 C C . GLU B 1 261 ? -3.676 51.188 16.891 1 86.56 261 GLU B C 1
ATOM 5133 O O . GLU B 1 261 ? -3.516 52.219 17.547 1 86.56 261 GLU B O 1
ATOM 5138 N N . ARG B 1 262 ? -4.457 51.094 15.922 1 88.88 262 ARG B N 1
ATOM 5139 C CA . ARG B 1 262 ? -5.285 52.25 15.562 1 88.88 262 ARG B CA 1
ATOM 5140 C C . ARG B 1 262 ? -6.262 52.594 16.688 1 88.88 262 ARG B C 1
ATOM 5142 O O . ARG B 1 262 ? -6.391 53.75 17.062 1 88.88 262 ARG B O 1
ATOM 5149 N N . ALA B 1 263 ? -6.941 51.625 17.141 1 83.31 263 ALA B N 1
ATOM 5150 C CA . ALA B 1 263 ? -7.895 51.844 18.219 1 83.31 263 ALA B CA 1
ATOM 5151 C C . ALA B 1 263 ? -7.203 52.406 19.453 1 83.31 263 ALA B C 1
ATOM 5153 O O . ALA B 1 263 ? -7.754 53.281 20.125 1 83.31 263 ALA B O 1
ATOM 5154 N N . ARG B 1 264 ? -6.094 52 19.656 1 80.38 264 ARG B N 1
ATOM 5155 C CA . ARG B 1 264 ? -5.309 52.469 20.797 1 80.38 264 ARG B CA 1
ATOM 5156 C C . ARG B 1 264 ? -4.918 53.938 20.625 1 80.38 264 ARG B C 1
ATOM 5158 O O . ARG B 1 264 ? -5.078 54.719 21.562 1 80.38 264 ARG B O 1
ATOM 5165 N N . CYS B 1 265 ? -4.418 54.25 19.516 1 88.94 265 CYS B N 1
ATOM 5166 C CA . CYS B 1 265 ? -3.973 55.594 19.25 1 88.94 265 CYS B CA 1
ATOM 5167 C C . CYS B 1 265 ? -5.145 56.562 19.281 1 88.94 265 CYS B C 1
ATOM 5169 O O . CYS B 1 265 ? -5 57.719 19.734 1 88.94 265 CYS B O 1
ATOM 5171 N N . VAL B 1 266 ? -6.27 56.125 18.891 1 86.5 266 VAL B N 1
ATOM 5172 C CA . VAL B 1 266 ? -7.473 56.938 18.938 1 86.5 266 VAL B CA 1
ATOM 5173 C C . VAL B 1 266 ? -7.863 57.219 20.391 1 86.5 266 VAL B C 1
ATOM 5175 O O . VAL B 1 266 ? -8.188 58.344 20.75 1 86.5 266 VAL B O 1
ATOM 5178 N N . ARG B 1 267 ? -7.738 56.312 21.172 1 80.12 267 ARG B N 1
ATOM 5179 C CA . ARG B 1 267 ? -8.086 56.438 22.578 1 80.12 267 ARG B CA 1
ATOM 5180 C C . ARG B 1 267 ? -7.109 57.344 23.297 1 80.12 267 ARG B C 1
ATOM 5182 O O . ARG B 1 267 ? -7.5 58.094 24.203 1 80.12 267 ARG B O 1
ATOM 5189 N N . GLU B 1 268 ? -5.93 57.25 22.875 1 84.38 268 GLU B N 1
ATOM 5190 C CA . GLU B 1 268 ? -4.883 58.031 23.531 1 84.38 268 GLU B CA 1
ATOM 5191 C C . GLU B 1 268 ? -4.723 59.406 22.859 1 84.38 268 GLU B C 1
ATOM 5193 O O . GLU B 1 268 ? -3.906 60.219 23.297 1 84.38 268 GLU B O 1
ATOM 5198 N N . ASN B 1 269 ? -5.449 59.719 21.906 1 89.75 269 ASN B N 1
ATOM 5199 C CA . ASN B 1 269 ? -5.355 60.938 21.141 1 89.75 269 ASN B CA 1
ATOM 5200 C C . ASN B 1 269 ? -3.938 61.188 20.625 1 89.75 269 ASN B C 1
ATOM 5202 O O . ASN B 1 269 ? -3.373 62.25 20.812 1 89.75 269 ASN B O 1
ATOM 5206 N N . ARG B 1 270 ? -3.391 60.094 20.188 1 92.69 270 ARG B N 1
ATOM 5207 C CA . ARG B 1 270 ? -2.057 60.156 19.594 1 92.69 270 ARG B CA 1
ATOM 5208 C C . ARG B 1 270 ? -2.098 59.75 18.125 1 92.69 270 ARG B C 1
ATOM 5210 O O . ARG B 1 270 ? -2.984 59 17.703 1 92.69 270 ARG B O 1
ATOM 5217 N N . PRO B 1 271 ? -1.21 60.219 17.359 1 95 271 PRO B N 1
ATOM 5218 C CA . PRO B 1 271 ? -1.228 59.906 15.93 1 95 271 PRO B CA 1
ATOM 5219 C C . PRO B 1 271 ? -0.698 58.5 15.617 1 95 271 PRO B C 1
ATOM 5221 O O . PRO B 1 271 ? 0.042 57.938 16.422 1 95 271 PRO B O 1
ATOM 5224 N N . LEU B 1 272 ? -1.182 57.969 14.523 1 95.75 272 LEU B N 1
ATOM 5225 C CA . LEU B 1 272 ? -0.708 56.688 13.945 1 95.75 272 LEU B CA 1
ATOM 5226 C C . LEU B 1 272 ? -0.438 56.844 12.453 1 95.75 272 LEU B C 1
ATOM 5228 O O . LEU B 1 272 ? -1.242 57.438 11.734 1 95.75 272 LEU B O 1
ATOM 5232 N N . SER B 1 273 ? 0.692 56.438 12.055 1 97.5 273 SER B N 1
ATOM 5233 C CA . SER B 1 273 ? 1.009 56.438 10.633 1 97.5 273 SER B CA 1
ATOM 5234 C C . SER B 1 273 ? 1.371 55.062 10.125 1 97.5 273 SER B C 1
ATOM 5236 O O . SER B 1 273 ? 1.777 54.188 10.898 1 97.5 273 SER B O 1
ATOM 5238 N N . VAL B 1 274 ? 1.138 54.875 8.883 1 97.31 274 VAL B N 1
ATOM 5239 C CA . VAL B 1 274 ? 1.436 53.594 8.211 1 97.31 274 VAL B CA 1
ATOM 5240 C C . VAL B 1 274 ? 2.346 53.844 7.012 1 97.31 274 VAL B C 1
ATOM 5242 O O . VAL B 1 274 ? 2.184 54.844 6.301 1 97.31 274 VAL B O 1
ATOM 5245 N N . VAL B 1 275 ? 3.318 52.969 6.848 1 97.94 275 VAL B N 1
ATOM 5246 C CA . VAL B 1 275 ? 4.242 53.031 5.723 1 97.94 275 VAL B CA 1
ATOM 5247 C C . VAL B 1 275 ? 4.098 51.75 4.875 1 97.94 275 VAL B C 1
ATOM 5249 O O . VAL B 1 275 ? 4.012 50.656 5.406 1 97.94 275 VAL B O 1
ATOM 5252 N N . MET B 1 276 ? 3.971 51.906 3.654 1 96.75 276 MET B N 1
ATOM 5253 C CA . MET B 1 276 ? 4.027 50.812 2.711 1 96.75 276 MET B CA 1
ATOM 5254 C C . MET B 1 276 ? 5.273 50.906 1.838 1 96.75 276 MET B C 1
ATOM 5256 O O . MET B 1 276 ? 5.656 52 1.403 1 96.75 276 MET B O 1
ATOM 5260 N N . ALA B 1 277 ? 5.902 49.781 1.668 1 96.88 277 ALA B N 1
ATOM 5261 C CA . ALA B 1 277 ? 7.141 49.75 0.894 1 96.88 277 ALA B CA 1
ATOM 5262 C C . ALA B 1 277 ? 7.125 48.625 -0.121 1 96.88 277 ALA B C 1
ATOM 5264 O O . ALA B 1 277 ? 6.551 47.562 0.136 1 96.88 277 ALA B O 1
ATOM 5265 N N . ASP B 1 278 ? 7.703 48.781 -1.195 1 95.25 278 ASP B N 1
ATOM 5266 C CA . ASP B 1 278 ? 7.883 47.812 -2.264 1 95.25 278 ASP B CA 1
ATOM 5267 C C . ASP B 1 278 ? 9.32 47.812 -2.789 1 95.25 278 ASP B C 1
ATOM 5269 O O . ASP B 1 278 ? 9.891 48.906 -3.012 1 95.25 278 ASP B O 1
ATOM 5273 N N . LEU B 1 279 ? 9.867 46.719 -2.936 1 93.62 279 LEU B N 1
ATOM 5274 C CA . LEU B 1 279 ? 11.211 46.625 -3.488 1 93.62 279 LEU B CA 1
ATOM 5275 C C . LEU B 1 279 ? 11.203 46.875 -4.992 1 93.62 279 LEU B C 1
ATOM 5277 O O . LEU B 1 279 ? 10.484 46.188 -5.734 1 93.62 279 LEU B O 1
ATOM 5281 N N . ASP B 1 280 ? 12.031 47.812 -5.395 1 93.25 280 ASP B N 1
ATOM 5282 C CA . ASP B 1 280 ? 12.047 48.219 -6.793 1 93.25 280 ASP B CA 1
ATOM 5283 C C . ASP B 1 280 ? 12.688 47.156 -7.676 1 93.25 280 ASP B C 1
ATOM 5285 O O . ASP B 1 280 ? 13.773 46.656 -7.371 1 93.25 280 ASP B O 1
ATOM 5289 N N . HIS B 1 281 ? 11.977 46.812 -8.75 1 89.69 281 HIS B N 1
ATOM 5290 C CA . HIS B 1 281 ? 12.461 45.906 -9.781 1 89.69 281 HIS B CA 1
ATOM 5291 C C . HIS B 1 281 ? 12.875 44.562 -9.18 1 89.69 281 HIS B C 1
ATOM 5293 O O . HIS B 1 281 ? 13.906 44 -9.547 1 89.69 281 HIS B O 1
ATOM 5299 N N . PHE B 1 282 ? 12.117 44.094 -8.289 1 88.75 282 PHE B N 1
ATOM 5300 C CA . PHE B 1 282 ? 12.461 42.844 -7.598 1 88.75 282 PHE B CA 1
ATOM 5301 C C . PHE B 1 282 ? 12.352 41.656 -8.539 1 88.75 282 PHE B C 1
ATOM 5303 O O . PHE B 1 282 ? 13.125 40.688 -8.43 1 88.75 282 PHE B O 1
ATOM 5310 N N . LYS B 1 283 ? 11.445 41.656 -9.477 1 85.12 283 LYS B N 1
ATOM 5311 C CA . LYS B 1 283 ? 11.312 40.594 -10.469 1 85.12 283 LYS B CA 1
ATOM 5312 C C . LYS B 1 283 ? 12.602 40.438 -11.266 1 85.12 283 LYS B C 1
ATOM 5314 O O . LYS B 1 283 ? 12.984 39.312 -11.609 1 85.12 283 LYS B O 1
ATOM 5319 N N . ILE B 1 284 ? 13.195 41.5 -11.523 1 81.56 284 ILE B N 1
ATOM 5320 C CA . ILE B 1 284 ? 14.445 41.469 -12.273 1 81.56 284 ILE B CA 1
ATOM 5321 C C . ILE B 1 284 ? 15.516 40.75 -11.453 1 81.56 284 ILE B C 1
ATOM 5323 O O . ILE B 1 284 ? 16.328 40.031 -12.008 1 81.56 284 ILE B O 1
ATOM 5327 N N . VAL B 1 285 ? 15.508 40.938 -10.203 1 84.69 285 VAL B N 1
ATOM 5328 C CA . VAL B 1 285 ? 16.469 40.281 -9.32 1 84.69 285 VAL B CA 1
ATOM 5329 C C . VAL B 1 285 ? 16.234 38.781 -9.336 1 84.69 285 VAL B C 1
ATOM 5331 O O . VAL B 1 285 ? 17.188 38 -9.461 1 84.69 285 VAL B O 1
ATOM 5334 N N . ASN B 1 286 ? 15.023 38.406 -9.266 1 82 286 ASN B N 1
ATOM 5335 C CA . ASN B 1 286 ? 14.688 36.969 -9.312 1 82 286 ASN B CA 1
ATOM 5336 C C . ASN B 1 286 ? 15.062 36.344 -10.656 1 82 286 ASN B C 1
ATOM 5338 O O . ASN B 1 286 ? 15.578 35.25 -10.711 1 82 286 ASN B O 1
ATOM 5342 N N . ASP B 1 287 ? 14.781 37.125 -11.672 1 80.06 287 ASP B N 1
ATOM 5343 C CA . ASP B 1 287 ? 15.023 36.656 -13.023 1 80.06 287 ASP B CA 1
ATOM 5344 C C . ASP B 1 287 ? 16.516 36.562 -13.312 1 80.06 287 ASP B C 1
ATOM 5346 O O . ASP B 1 287 ? 16.969 35.688 -14.055 1 80.06 287 ASP B O 1
ATOM 5350 N N . THR B 1 288 ? 17.234 37.438 -12.797 1 83.44 288 THR B N 1
ATOM 5351 C CA . THR B 1 288 ? 18.656 37.531 -13.094 1 83.44 288 THR B CA 1
ATOM 5352 C C . THR B 1 288 ? 19.469 36.594 -12.211 1 83.44 288 THR B C 1
ATOM 5354 O O . THR B 1 288 ? 20.391 35.938 -12.68 1 83.44 288 THR B O 1
ATOM 5357 N N . TYR B 1 289 ? 19.062 36.5 -10.938 1 82.94 289 TYR B N 1
ATOM 5358 C CA . TYR B 1 289 ? 19.938 35.812 -9.992 1 82.94 289 TYR B CA 1
ATOM 5359 C C . TYR B 1 289 ? 19.25 34.594 -9.414 1 82.94 289 TYR B C 1
ATOM 5361 O O . TYR B 1 289 ? 19.875 33.781 -8.719 1 82.94 289 TYR B O 1
ATOM 5369 N N . GLY B 1 290 ? 18.016 34.438 -9.656 1 80.88 290 GLY B N 1
ATOM 5370 C CA . GLY B 1 290 ? 17.281 33.312 -9.156 1 80.88 290 GLY B CA 1
ATOM 5371 C C . GLY B 1 290 ? 16.469 33.594 -7.914 1 80.88 290 GLY B C 1
ATOM 5372 O O . GLY B 1 290 ? 16.734 34.594 -7.23 1 80.88 290 GLY B O 1
ATOM 5373 N N . HIS B 1 291 ? 15.602 32.656 -7.477 1 80.19 291 HIS B N 1
ATOM 5374 C CA . HIS B 1 291 ? 14.672 32.875 -6.375 1 80.19 291 HIS B CA 1
ATOM 5375 C C . HIS B 1 291 ? 15.383 32.781 -5.027 1 80.19 291 HIS B C 1
ATOM 5377 O O . HIS B 1 291 ? 14.969 33.406 -4.055 1 80.19 291 HIS B O 1
ATOM 5383 N N . SER B 1 292 ? 16.375 32.062 -4.977 1 80.69 292 SER B N 1
ATOM 5384 C CA . SER B 1 292 ? 17.125 31.938 -3.727 1 80.69 292 SER B CA 1
ATOM 5385 C C . SER B 1 292 ? 17.734 33.281 -3.324 1 80.69 292 SER B C 1
ATOM 5387 O O . SER B 1 292 ? 17.734 33.625 -2.146 1 80.69 292 SER B O 1
ATOM 5389 N N . VAL B 1 293 ? 18.234 33.875 -4.344 1 81.38 293 VAL B N 1
ATOM 5390 C CA . VAL B 1 293 ? 18.828 35.188 -4.109 1 81.38 293 VAL B CA 1
ATOM 5391 C C . VAL B 1 293 ? 17.719 36.188 -3.756 1 81.38 293 VAL B C 1
ATOM 5393 O O . VAL B 1 293 ? 17.922 37.062 -2.91 1 81.38 293 VAL B O 1
ATOM 5396 N N . GLY B 1 294 ? 16.594 36 -4.414 1 85.44 294 GLY B N 1
ATOM 5397 C CA . GLY B 1 294 ? 15.445 36.812 -4.07 1 85.44 294 GLY B CA 1
ATOM 5398 C C . GLY B 1 294 ? 15.016 36.656 -2.623 1 85.44 294 GLY B C 1
ATOM 5399 O O . GLY B 1 294 ? 14.781 37.656 -1.93 1 85.44 294 GLY B O 1
ATOM 5400 N N . ASP B 1 295 ? 15.023 35.469 -2.205 1 85 295 ASP B N 1
ATOM 5401 C CA . ASP B 1 295 ? 14.656 35.188 -0.823 1 85 295 ASP B CA 1
ATOM 5402 C C . ASP B 1 295 ? 15.648 35.812 0.152 1 85 295 ASP B C 1
ATOM 5404 O O . ASP B 1 295 ? 15.25 36.375 1.181 1 85 295 ASP B O 1
ATOM 5408 N N . ALA B 1 296 ? 16.828 35.688 -0.169 1 86.31 296 ALA B N 1
ATOM 5409 C CA . ALA B 1 296 ? 17.859 36.281 0.678 1 86.31 296 ALA B CA 1
ATOM 5410 C C . ALA B 1 296 ? 17.734 37.781 0.734 1 86.31 296 ALA B C 1
ATOM 5412 O O . ALA B 1 296 ? 17.969 38.406 1.779 1 86.31 296 ALA B O 1
ATOM 5413 N N . THR B 1 297 ? 17.391 38.375 -0.388 1 89.19 297 THR B N 1
ATOM 5414 C CA . THR B 1 297 ? 17.203 39.812 -0.483 1 89.19 297 THR B CA 1
ATOM 5415 C C . THR B 1 297 ? 16.062 40.281 0.417 1 89.19 297 THR B C 1
ATOM 5417 O O . THR B 1 297 ? 16.188 41.281 1.123 1 89.19 297 THR B O 1
ATOM 5420 N N . LEU B 1 298 ? 15 39.5 0.384 1 90.69 298 LEU B N 1
ATOM 5421 C CA . LEU B 1 298 ? 13.844 39.812 1.219 1 90.69 298 LEU B CA 1
ATOM 5422 C C . LEU B 1 298 ? 14.211 39.719 2.697 1 90.69 298 LEU B C 1
ATOM 5424 O O . LEU B 1 298 ? 13.852 40.625 3.475 1 90.69 298 LEU B O 1
ATOM 5428 N N . LYS B 1 299 ? 14.914 38.75 3.084 1 89.81 299 LYS B N 1
ATOM 5429 C CA . LYS B 1 299 ? 15.336 38.562 4.469 1 89.81 299 LYS B CA 1
ATOM 5430 C C . LYS B 1 299 ? 16.234 39.688 4.934 1 89.81 299 LYS B C 1
ATOM 5432 O O . LYS B 1 299 ? 16.078 40.188 6.051 1 89.81 299 LYS B O 1
ATOM 5437 N N . GLN B 1 300 ? 17.078 40.031 4.086 1 89.75 300 GLN B N 1
ATOM 5438 C CA . GLN B 1 300 ? 18.031 41.094 4.41 1 89.75 300 GLN B CA 1
ATOM 5439 C C . GLN B 1 300 ? 17.312 42.438 4.562 1 89.75 300 GLN B C 1
ATOM 5441 O O . GLN B 1 300 ? 17.641 43.219 5.449 1 89.75 300 GLN B O 1
ATOM 5446 N N . ALA B 1 301 ? 16.469 42.75 3.67 1 91.94 301 ALA B N 1
ATOM 5447 C CA . ALA B 1 301 ? 15.711 43.969 3.756 1 91.94 301 ALA B CA 1
ATOM 5448 C C . ALA B 1 301 ? 14.961 44.094 5.082 1 91.94 301 ALA B C 1
ATOM 5450 O O . ALA B 1 301 ? 15 45.125 5.75 1 91.94 301 ALA B O 1
ATOM 5451 N N . VAL B 1 302 ? 14.312 42.969 5.43 1 93.38 302 VAL B N 1
ATOM 5452 C CA . VAL B 1 302 ? 13.523 42.938 6.652 1 93.38 302 VAL B CA 1
ATOM 5453 C C . VAL B 1 302 ? 14.43 43.094 7.867 1 93.38 302 VAL B C 1
ATOM 5455 O O . VAL B 1 302 ? 14.109 43.812 8.805 1 93.38 302 VAL B O 1
ATOM 5458 N N . ALA B 1 303 ? 15.484 42.406 7.855 1 90.44 303 ALA B N 1
ATOM 5459 C CA . ALA B 1 303 ? 16.438 42.531 8.953 1 90.44 303 ALA B CA 1
ATOM 5460 C C . ALA B 1 303 ? 16.953 43.938 9.102 1 90.44 303 ALA B C 1
ATOM 5462 O O . ALA B 1 303 ? 17.062 44.469 10.219 1 90.44 303 ALA B O 1
ATOM 5463 N N . LEU B 1 304 ? 17.312 44.531 8 1 92 304 LEU B N 1
ATOM 5464 C CA . LEU B 1 304 ? 17.797 45.906 7.98 1 92 304 LEU B CA 1
ATOM 5465 C C . LEU B 1 304 ? 16.734 46.844 8.508 1 92 304 LEU B C 1
ATOM 5467 O O . LEU B 1 304 ? 17.031 47.719 9.344 1 92 304 LEU B O 1
ATOM 5471 N N . TRP B 1 305 ? 15.57 46.75 8.07 1 95.19 305 TRP B N 1
ATOM 5472 C CA . TRP B 1 305 ? 14.492 47.656 8.469 1 95.19 305 TRP B CA 1
ATOM 5473 C C . TRP B 1 305 ? 14.156 47.469 9.945 1 95.19 305 TRP B C 1
ATOM 5475 O O . TRP B 1 305 ? 13.922 48.438 10.664 1 95.19 305 TRP B O 1
ATOM 5485 N N . ARG B 1 306 ? 14.148 46.281 10.344 1 92.75 306 ARG B N 1
ATOM 5486 C CA . ARG B 1 306 ? 13.859 46 11.742 1 92.75 306 ARG B CA 1
ATOM 5487 C C . ARG B 1 306 ? 14.875 46.688 12.664 1 92.75 306 ARG B C 1
ATOM 5489 O O . ARG B 1 306 ? 14.516 47.156 13.75 1 92.75 306 ARG B O 1
ATOM 5496 N N . SER B 1 307 ? 16.047 46.688 12.258 1 92.06 307 SER B N 1
ATOM 5497 C CA . SER B 1 307 ? 17.125 47.312 13.055 1 92.06 307 SER B CA 1
ATOM 5498 C C . SER B 1 307 ? 16.953 48.812 13.148 1 92.06 307 SER B C 1
ATOM 5500 O O . SER B 1 307 ? 17.5 49.438 14.047 1 92.06 307 SER B O 1
ATOM 5502 N N . GLN B 1 308 ? 16.156 49.406 12.281 1 93.25 308 GLN B N 1
ATOM 5503 C CA . GLN B 1 308 ? 15.969 50.844 12.242 1 93.25 308 GLN B CA 1
ATOM 5504 C C . GLN B 1 308 ? 14.648 51.25 12.906 1 93.25 308 GLN B C 1
ATOM 5506 O O . GLN B 1 308 ? 14.367 52.438 13.062 1 93.25 308 GLN B O 1
ATOM 5511 N N . LEU B 1 309 ? 13.875 50.25 13.312 1 93.25 309 LEU B N 1
ATOM 5512 C CA . LEU B 1 309 ? 12.555 50.531 13.867 1 93.25 309 LEU B CA 1
ATOM 5513 C C . LEU B 1 309 ? 12.57 50.406 15.391 1 93.25 309 LEU B C 1
ATOM 5515 O O . LEU B 1 309 ? 13.414 49.719 15.961 1 93.25 309 LEU B O 1
ATOM 5519 N N . ARG B 1 310 ? 11.602 51.062 15.953 1 87.38 310 ARG B N 1
ATOM 5520 C CA . ARG B 1 310 ? 11.445 51 17.406 1 87.38 310 ARG B CA 1
ATOM 5521 C C . ARG B 1 310 ? 10.664 49.75 17.828 1 87.38 310 ARG B C 1
ATOM 5523 O O . ARG B 1 310 ? 10.062 49.094 16.984 1 87.38 310 ARG B O 1
ATOM 5530 N N . ALA B 1 311 ? 10.656 49.625 19.109 1 80.5 311 ALA B N 1
ATOM 5531 C CA . ALA B 1 311 ? 10.016 48.438 19.703 1 80.5 311 ALA B CA 1
ATOM 5532 C C . ALA B 1 311 ? 8.523 48.406 19.391 1 80.5 311 ALA B C 1
ATOM 5534 O O . ALA B 1 311 ? 7.961 47.344 19.094 1 80.5 311 ALA B O 1
ATOM 5535 N N . PRO B 1 312 ? 7.863 49.5 19.391 1 79.88 312 PRO B N 1
ATOM 5536 C CA . PRO B 1 312 ? 6.418 49.5 19.141 1 79.88 312 PRO B CA 1
ATOM 5537 C C . PRO B 1 312 ? 6.07 49.406 17.656 1 79.88 312 PRO B C 1
ATOM 5539 O O . PRO B 1 312 ? 4.914 49.156 17.312 1 79.88 312 PRO B O 1
ATOM 5542 N N . ASP B 1 313 ? 7.098 49.688 16.812 1 91.81 313 ASP B N 1
ATOM 5543 C CA . ASP B 1 313 ? 6.863 49.625 15.375 1 91.81 313 ASP B CA 1
ATOM 5544 C C . ASP B 1 313 ? 6.707 48.188 14.891 1 91.81 313 ASP B C 1
ATOM 5546 O O . ASP B 1 313 ? 7.379 47.281 15.391 1 91.81 313 ASP B O 1
ATOM 5550 N N . LEU B 1 314 ? 5.762 48.031 13.953 1 92.75 314 LEU B N 1
ATOM 5551 C CA . LEU B 1 314 ? 5.484 46.656 13.469 1 92.75 314 LEU B CA 1
ATOM 5552 C C . LEU B 1 314 ? 5.73 46.594 11.961 1 92.75 314 LEU B C 1
ATOM 5554 O O . LEU B 1 314 ? 5.234 47.406 11.195 1 92.75 314 LEU B O 1
ATOM 5558 N N . LEU B 1 315 ? 6.543 45.656 11.625 1 94.75 315 LEU B N 1
ATOM 5559 C CA . LEU B 1 315 ? 6.871 45.406 10.227 1 94.75 315 LEU B CA 1
ATOM 5560 C C . LEU B 1 315 ? 6.164 44.156 9.711 1 94.75 315 LEU B C 1
ATOM 5562 O O . LEU B 1 315 ? 6.207 43.094 10.359 1 94.75 315 LEU B O 1
ATOM 5566 N N . GLY B 1 316 ? 5.469 44.281 8.672 1 93.44 316 GLY B N 1
ATOM 5567 C CA . GLY B 1 316 ? 4.758 43.156 8.07 1 93.44 316 GLY B CA 1
ATOM 5568 C C . GLY B 1 316 ? 5.059 43 6.594 1 93.44 316 GLY B C 1
ATOM 5569 O O . GLY B 1 316 ? 5.504 43.938 5.934 1 93.44 316 GLY B O 1
ATOM 5570 N N . ARG B 1 317 ? 4.891 41.75 6.109 1 90 317 ARG B N 1
ATOM 5571 C CA . ARG B 1 317 ? 4.977 41.438 4.691 1 90 317 ARG B CA 1
ATOM 5572 C C . ARG B 1 317 ? 3.615 41 4.141 1 90 317 ARG B C 1
ATOM 5574 O O . ARG B 1 317 ? 3.053 40 4.562 1 90 317 ARG B O 1
ATOM 5581 N N . VAL B 1 318 ? 3.053 41.812 3.279 1 79.88 318 VAL B N 1
ATOM 5582 C CA . VAL B 1 318 ? 1.678 41.594 2.832 1 79.88 318 VAL B CA 1
ATOM 5583 C C . VAL B 1 318 ? 1.672 40.969 1.442 1 79.88 318 VAL B C 1
ATOM 5585 O O . VAL B 1 318 ? 0.65 40.438 1 1 79.88 318 VAL B O 1
ATOM 5588 N N . GLY B 1 319 ? 2.707 41.031 0.74 1 75.94 319 GLY B N 1
ATOM 5589 C CA . GLY B 1 319 ? 2.859 40.438 -0.584 1 75.94 319 GLY B CA 1
ATOM 5590 C C . GLY B 1 319 ? 4.246 39.875 -0.833 1 75.94 319 GLY B C 1
ATOM 5591 O O . GLY B 1 319 ? 5.035 39.719 0.101 1 75.94 319 GLY B O 1
ATOM 5592 N N . GLY B 1 320 ? 4.516 39.469 -2.008 1 79.88 320 GLY B N 1
ATOM 5593 C CA . GLY B 1 320 ? 5.816 38.938 -2.387 1 79.88 320 GLY B CA 1
ATOM 5594 C C . GLY B 1 320 ? 6.961 39.875 -2.072 1 79.88 320 GLY B C 1
ATOM 5595 O O . GLY B 1 320 ? 7.93 39.5 -1.412 1 79.88 320 GLY B O 1
ATOM 5596 N N . GLU B 1 321 ? 6.797 41.125 -2.596 1 89.19 321 GLU B N 1
ATOM 5597 C CA . GLU B 1 321 ? 7.844 42.125 -2.4 1 89.19 321 GLU B CA 1
ATOM 5598 C C . GLU B 1 321 ? 7.297 43.375 -1.714 1 89.19 321 GLU B C 1
ATOM 5600 O O . GLU B 1 321 ? 7.934 44.438 -1.729 1 89.19 321 GLU B O 1
ATOM 5605 N N . GLU B 1 322 ? 6.055 43.25 -1.182 1 92.25 322 GLU B N 1
ATOM 5606 C CA . GLU B 1 322 ? 5.391 44.406 -0.561 1 92.25 322 GLU B CA 1
ATOM 5607 C C . GLU B 1 322 ? 5.41 44.281 0.961 1 92.25 322 GLU B C 1
ATOM 5609 O O . GLU B 1 322 ? 5.113 43.219 1.516 1 92.25 322 GLU B O 1
ATOM 5614 N N . PHE B 1 323 ? 5.793 45.344 1.622 1 95.81 323 PHE B N 1
ATOM 5615 C CA . PHE B 1 323 ? 5.922 45.406 3.074 1 95.81 323 PHE B CA 1
ATOM 5616 C C . PHE B 1 323 ? 5.113 46.562 3.639 1 95.81 323 PHE B C 1
ATOM 5618 O O . PHE B 1 323 ? 4.816 47.531 2.926 1 95.81 323 PHE B O 1
ATOM 5625 N N . VAL B 1 324 ? 4.711 46.406 4.848 1 95.44 324 VAL B N 1
ATOM 5626 C CA . VAL B 1 324 ? 3.971 47.438 5.543 1 95.44 324 VAL B CA 1
ATOM 5627 C C . VAL B 1 324 ? 4.543 47.656 6.945 1 95.44 324 VAL B C 1
ATOM 5629 O O . VAL B 1 324 ? 5.02 46.688 7.566 1 95.44 324 VAL B O 1
ATOM 5632 N N . ILE B 1 325 ? 4.527 48.875 7.402 1 96.88 325 ILE B N 1
ATOM 5633 C CA . ILE B 1 325 ? 5.035 49.219 8.727 1 96.88 325 ILE B CA 1
ATOM 5634 C C . ILE B 1 325 ? 4.004 50.062 9.469 1 96.88 325 ILE B C 1
ATOM 5636 O O . ILE B 1 325 ? 3.5 51.031 8.93 1 96.88 325 ILE B O 1
ATOM 5640 N N . ILE B 1 326 ? 3.705 49.594 10.648 1 96 326 ILE B N 1
ATOM 5641 C CA . ILE B 1 326 ? 2.855 50.375 11.539 1 96 326 ILE B CA 1
ATOM 5642 C C . ILE B 1 326 ? 3.723 51.219 12.5 1 96 326 ILE B C 1
ATOM 5644 O O . ILE B 1 326 ? 4.574 50.656 13.195 1 96 326 ILE B O 1
ATOM 5648 N N . LEU B 1 327 ? 3.527 52.5 12.531 1 96.5 327 LEU B N 1
ATOM 5649 C CA . LEU B 1 327 ? 4.254 53.406 13.414 1 96.5 327 LEU B CA 1
ATOM 5650 C C . LEU B 1 327 ? 3.305 54.094 14.406 1 96.5 327 LEU B C 1
ATOM 5652 O O . LEU B 1 327 ? 2.812 55.188 14.156 1 96.5 327 LEU B O 1
ATOM 5656 N N . PRO B 1 328 ? 3.191 53.438 15.516 1 93.5 328 PRO B N 1
ATOM 5657 C CA . PRO B 1 328 ? 2.354 54.094 16.531 1 93.5 328 PRO B CA 1
ATOM 5658 C C . PRO B 1 328 ? 2.98 55.344 17.094 1 93.5 328 PRO B C 1
ATOM 5660 O O . PRO B 1 328 ? 4.203 55.438 17.234 1 93.5 328 PRO B O 1
ATOM 5663 N N . HIS B 1 329 ? 2.178 56.375 17.359 1 92.38 329 HIS B N 1
ATOM 5664 C CA . HIS B 1 329 ? 2.572 57.625 17.984 1 92.38 329 HIS B CA 1
ATOM 5665 C C . HIS B 1 329 ? 3.488 58.438 17.062 1 92.38 329 HIS B C 1
ATOM 5667 O O . HIS B 1 329 ? 4.41 59.094 17.531 1 92.38 329 HIS B O 1
ATOM 5673 N N . ALA B 1 330 ? 3.32 58.219 15.82 1 95 330 ALA B N 1
ATOM 5674 C CA . ALA B 1 330 ? 4.094 58.969 14.836 1 95 330 ALA B CA 1
ATOM 5675 C C . ALA B 1 330 ? 3.176 59.75 13.914 1 95 330 ALA B C 1
ATOM 5677 O O . ALA B 1 330 ? 2.207 59.219 13.375 1 95 330 ALA B O 1
ATOM 5678 N N . ASP B 1 331 ? 3.457 61.031 13.797 1 95.81 331 ASP B N 1
ATOM 5679 C CA . ASP B 1 331 ? 2.727 61.844 12.828 1 95.81 331 ASP B CA 1
ATOM 5680 C C . ASP B 1 331 ? 3.312 61.688 11.43 1 95.81 331 ASP B C 1
ATOM 5682 O O . ASP B 1 331 ? 4.242 60.906 11.219 1 95.81 331 ASP B O 1
ATOM 5686 N N . LEU B 1 332 ? 2.695 62.344 10.492 1 97.19 332 LEU B N 1
ATOM 5687 C CA . LEU B 1 332 ? 3.064 62.188 9.086 1 97.19 332 LEU B CA 1
ATOM 5688 C C . LEU B 1 332 ? 4.527 62.562 8.867 1 97.19 332 LEU B C 1
ATOM 5690 O O . LEU B 1 332 ? 5.238 61.875 8.125 1 97.19 332 LEU B O 1
ATOM 5694 N N . GLN B 1 333 ? 4.941 63.625 9.469 1 96.81 333 GLN B N 1
ATOM 5695 C CA . GLN B 1 333 ? 6.305 64.125 9.281 1 96.81 333 GLN B CA 1
ATOM 5696 C C . GLN B 1 333 ? 7.32 63.156 9.852 1 96.81 333 GLN B C 1
ATOM 5698 O O . GLN B 1 333 ? 8.328 62.844 9.211 1 96.81 333 GLN B O 1
ATOM 5703 N N . HIS B 1 334 ? 7.016 62.719 11.039 1 96.56 334 HIS B N 1
ATOM 5704 C CA . HIS B 1 334 ? 7.895 61.75 11.664 1 96.56 334 HIS B CA 1
ATOM 5705 C C . HIS B 1 334 ? 7.949 60.438 10.859 1 96.56 334 HIS B C 1
ATOM 5707 O O . HIS B 1 334 ? 9.023 59.875 10.672 1 96.56 334 HIS B O 1
ATOM 5713 N N . ALA B 1 335 ? 6.852 60 10.43 1 97.81 335 ALA B N 1
ATOM 5714 C CA . ALA B 1 335 ? 6.77 58.781 9.648 1 97.81 335 ALA B CA 1
ATOM 5715 C C . ALA B 1 335 ? 7.547 58.906 8.336 1 97.81 335 ALA B C 1
ATOM 5717 O O . ALA B 1 335 ? 8.195 57.938 7.895 1 97.81 335 ALA B O 1
ATOM 5718 N N . ALA B 1 336 ? 7.434 60.031 7.727 1 97.75 336 ALA B N 1
ATOM 5719 C CA . ALA B 1 336 ? 8.164 60.281 6.492 1 97.75 336 ALA B CA 1
ATOM 5720 C C . ALA B 1 336 ? 9.672 60.25 6.723 1 97.75 336 ALA B C 1
ATOM 5722 O O . ALA B 1 336 ? 10.422 59.75 5.875 1 97.75 336 ALA B O 1
ATOM 5723 N N . ARG B 1 337 ? 10.055 60.75 7.793 1 97.31 337 ARG B N 1
ATOM 5724 C CA . ARG B 1 337 ? 11.477 60.688 8.133 1 97.31 337 ARG B CA 1
ATOM 5725 C C . ARG B 1 337 ? 11.953 59.25 8.336 1 97.31 337 ARG B C 1
ATOM 5727 O O . ARG B 1 337 ? 13.047 58.906 7.906 1 97.31 337 ARG B O 1
ATOM 5734 N N . VAL B 1 338 ? 11.125 58.531 9.016 1 97.19 338 VAL B N 1
ATOM 5735 C CA . VAL B 1 338 ? 11.469 57.125 9.219 1 97.19 338 VAL B CA 1
ATOM 5736 C C . VAL B 1 338 ? 11.555 56.406 7.875 1 97.19 338 VAL B C 1
ATOM 5738 O O . VAL B 1 338 ? 12.5 55.656 7.625 1 97.19 338 VAL B O 1
ATOM 5741 N N . ALA B 1 339 ? 10.625 56.625 7.035 1 98.06 339 ALA B N 1
ATOM 5742 C CA . ALA B 1 339 ? 10.609 56 5.711 1 98.06 339 ALA B CA 1
ATOM 5743 C C . ALA B 1 339 ? 11.859 56.375 4.922 1 98.06 339 ALA B C 1
ATOM 5745 O O . ALA B 1 339 ? 12.445 55.531 4.227 1 98.06 339 ALA B O 1
ATOM 5746 N N . GLU B 1 340 ? 12.188 57.656 5.008 1 97.56 340 GLU B N 1
ATOM 5747 C CA . GLU B 1 340 ? 13.375 58.125 4.305 1 97.56 340 GLU B CA 1
ATOM 5748 C C . GLU B 1 340 ? 14.641 57.469 4.84 1 97.56 340 GLU B C 1
ATOM 5750 O O . GLU B 1 340 ? 15.539 57.125 4.07 1 97.56 340 GLU B O 1
ATOM 5755 N N . ARG B 1 341 ? 14.664 57.312 6.09 1 96.94 341 ARG B N 1
ATOM 5756 C CA . ARG B 1 341 ? 15.797 56.625 6.695 1 96.94 341 ARG B CA 1
ATOM 5757 C C . ARG B 1 341 ? 15.883 55.156 6.207 1 96.94 341 ARG B C 1
ATOM 5759 O O . ARG B 1 341 ? 16.969 54.688 5.891 1 96.94 341 ARG B O 1
ATOM 5766 N N . LEU B 1 342 ? 14.797 54.5 6.172 1 96.44 342 LEU B N 1
ATOM 5767 C CA . LEU B 1 342 ? 14.742 53.125 5.695 1 96.44 342 LEU B CA 1
ATOM 5768 C C . LEU B 1 342 ? 15.188 53.031 4.238 1 96.44 342 LEU B C 1
ATOM 5770 O O . LEU B 1 342 ? 15.938 52.125 3.865 1 96.44 342 LEU B O 1
ATOM 5774 N N . ARG B 1 343 ? 14.703 53.906 3.439 1 96.62 343 ARG B N 1
ATOM 5775 C CA . ARG B 1 343 ? 15.07 53.969 2.029 1 96.62 343 ARG B CA 1
ATOM 5776 C C . ARG B 1 343 ? 16.578 54.125 1.858 1 96.62 343 ARG B C 1
ATOM 5778 O O . ARG B 1 343 ? 17.203 53.375 1.093 1 96.62 343 ARG B O 1
ATOM 5785 N N . GLN B 1 344 ? 17.094 55.094 2.566 1 95.56 344 GLN B N 1
ATOM 5786 C CA . GLN B 1 344 ? 18.516 55.406 2.447 1 95.56 344 GLN B CA 1
ATOM 5787 C C . GLN B 1 344 ? 19.375 54.219 2.912 1 95.56 344 GLN B C 1
ATOM 5789 O O . GLN B 1 344 ? 20.391 53.906 2.289 1 95.56 344 GLN B O 1
ATOM 5794 N N . LYS B 1 345 ? 18.969 53.656 3.977 1 94.5 345 LYS B N 1
ATOM 5795 C CA . LYS B 1 345 ? 19.75 52.531 4.512 1 94.5 345 LYS B CA 1
ATOM 5796 C C . LYS B 1 345 ? 19.734 51.344 3.549 1 94.5 345 LYS B C 1
ATOM 5798 O O . LYS B 1 345 ? 20.75 50.656 3.402 1 94.5 345 LYS B O 1
ATOM 5803 N N . LEU B 1 346 ? 18.641 51.094 2.979 1 93.5 346 LEU B N 1
ATOM 5804 C CA . LEU B 1 346 ? 18.547 50.031 2.006 1 93.5 346 LEU B CA 1
ATOM 5805 C C . LEU B 1 346 ? 19.406 50.312 0.784 1 93.5 346 LEU B C 1
ATOM 5807 O O . LEU B 1 346 ? 20.109 49.438 0.287 1 93.5 346 LEU B O 1
ATOM 5811 N N . GLU B 1 347 ? 19.297 51.5 0.354 1 91.31 347 GLU B N 1
ATOM 5812 C CA . GLU B 1 347 ? 20.078 51.906 -0.81 1 91.31 347 GLU B CA 1
ATOM 5813 C C . GLU B 1 347 ? 21.578 51.812 -0.535 1 91.31 347 GLU B C 1
ATOM 5815 O O . GLU B 1 347 ? 22.359 51.5 -1.434 1 91.31 347 GLU B O 1
ATOM 5820 N N . ALA B 1 348 ? 21.891 52.094 0.636 1 88.75 348 ALA B N 1
ATOM 5821 C CA . ALA B 1 348 ? 23.312 52.125 1.016 1 88.75 348 ALA B CA 1
ATOM 5822 C C . ALA B 1 348 ? 23.828 50.688 1.237 1 88.75 348 ALA B C 1
ATOM 5824 O O . ALA B 1 348 ? 25.047 50.469 1.229 1 88.75 348 ALA B O 1
ATOM 5825 N N . GLN B 1 349 ? 22.891 49.844 1.51 1 79.75 349 GLN B N 1
ATOM 5826 C CA . GLN B 1 349 ? 23.297 48.469 1.836 1 79.75 349 GLN B CA 1
ATOM 5827 C C . GLN B 1 349 ? 23.812 47.75 0.599 1 79.75 349 GLN B C 1
ATOM 5829 O O . GLN B 1 349 ? 23.078 47.562 -0.37 1 79.75 349 GLN B O 1
ATOM 5834 N N . THR B 1 350 ? 25.078 47.5 0.42 1 65.44 350 THR B N 1
ATOM 5835 C CA . THR B 1 350 ? 25.688 46.781 -0.699 1 65.44 350 THR B CA 1
ATOM 5836 C C . THR B 1 350 ? 26.25 45.438 -0.246 1 65.44 350 THR B C 1
ATOM 5838 O O . THR B 1 350 ? 26.688 44.625 -1.07 1 65.44 350 THR B O 1
ATOM 5841 N N . ASP B 1 351 ? 26.078 45.125 0.997 1 65.44 351 ASP B N 1
ATOM 5842 C CA . ASP B 1 351 ? 26.828 43.969 1.432 1 65.44 351 ASP B CA 1
ATOM 5843 C C . ASP B 1 351 ? 26.031 42.688 1.215 1 65.44 351 ASP B C 1
ATOM 5845 O O . ASP B 1 351 ? 24.875 42.594 1.647 1 65.44 351 ASP B O 1
ATOM 5849 N N . GLY B 1 352 ? 26.578 41.75 0.428 1 65.62 352 GLY B N 1
ATOM 5850 C CA . GLY B 1 352 ? 26.172 40.344 0.294 1 65.62 352 GLY B CA 1
ATOM 5851 C C . GLY B 1 352 ? 25.156 40.125 -0.806 1 65.62 352 GLY B C 1
ATOM 5852 O O . GLY B 1 352 ? 24.859 39 -1.166 1 65.62 352 GLY B O 1
ATOM 5853 N N . LEU B 1 353 ? 24.453 41.25 -1.234 1 65.69 353 LEU B N 1
ATOM 5854 C CA . LEU B 1 353 ? 23.469 41 -2.291 1 65.69 353 LEU B CA 1
ATOM 5855 C C . LEU B 1 353 ? 24.031 41.406 -3.65 1 65.69 353 LEU B C 1
ATOM 5857 O O . LEU B 1 353 ? 24.797 42.375 -3.748 1 65.69 353 LEU B O 1
ATOM 5861 N N . PRO B 1 354 ? 23.969 40.562 -4.637 1 65.5 354 PRO B N 1
ATOM 5862 C CA . PRO B 1 354 ? 24.531 40.844 -5.953 1 65.5 354 PRO B CA 1
ATOM 5863 C C . PRO B 1 354 ? 24.031 42.156 -6.562 1 65.5 354 PRO B C 1
ATOM 5865 O O . PRO B 1 354 ? 24.719 42.781 -7.359 1 65.5 354 PRO B O 1
ATOM 5868 N N . ALA B 1 355 ? 22.844 42.531 -6.293 1 67 355 ALA B N 1
ATOM 5869 C CA . ALA B 1 355 ? 22.281 43.719 -6.938 1 67 355 ALA B CA 1
ATOM 5870 C C . ALA B 1 355 ? 21.859 44.75 -5.906 1 67 355 ALA B C 1
ATOM 5872 O O . ALA B 1 355 ? 21.469 44.406 -4.785 1 67 355 ALA B O 1
ATOM 5873 N N . LYS B 1 356 ? 22.25 46 -6.25 1 79.81 356 LYS B N 1
ATOM 5874 C CA . LYS B 1 356 ? 21.734 47.125 -5.461 1 79.81 356 LYS B CA 1
ATOM 5875 C C . LYS B 1 356 ? 20.219 47.188 -5.543 1 79.81 356 LYS B C 1
ATOM 5877 O O . LYS B 1 356 ? 19.641 47.156 -6.637 1 79.81 356 LYS B O 1
ATOM 5882 N N . ILE B 1 357 ? 19.562 47.062 -4.434 1 88.5 357 ILE B N 1
ATOM 5883 C CA . ILE B 1 357 ? 18.109 47.094 -4.418 1 88.5 357 ILE B CA 1
ATOM 5884 C C . ILE B 1 357 ? 17.609 48.375 -3.727 1 88.5 357 ILE B C 1
ATOM 5886 O O . ILE B 1 357 ? 18.234 48.844 -2.766 1 88.5 357 ILE B O 1
ATOM 5890 N N . THR B 1 358 ? 16.719 49.062 -4.367 1 94 358 THR B N 1
ATOM 5891 C CA . THR B 1 358 ? 16.047 50.219 -3.781 1 94 358 THR B CA 1
ATOM 5892 C C . THR B 1 358 ? 14.578 49.906 -3.508 1 94 358 THR B C 1
ATOM 5894 O O . THR B 1 358 ? 14.078 48.844 -3.887 1 94 358 THR B O 1
ATOM 5897 N N . ALA B 1 359 ? 13.961 50.781 -2.715 1 95.88 359 ALA B N 1
ATOM 5898 C CA . ALA B 1 359 ? 12.547 50.594 -2.396 1 95.88 359 ALA B CA 1
ATOM 5899 C C . ALA B 1 359 ? 11.781 51.906 -2.516 1 95.88 359 ALA B C 1
ATOM 5901 O O . ALA B 1 359 ? 12.359 52.969 -2.34 1 95.88 359 ALA B O 1
ATOM 5902 N N . SER B 1 360 ? 10.57 51.844 -2.898 1 97.5 360 SER B N 1
ATOM 5903 C CA . SER B 1 360 ? 9.648 52.969 -2.949 1 97.5 360 SER B CA 1
ATOM 5904 C C . SER B 1 360 ? 8.672 52.938 -1.778 1 97.5 360 SER B C 1
ATOM 5906 O O . SER B 1 360 ? 8.141 51.875 -1.435 1 97.5 360 SER B O 1
ATOM 5908 N N . PHE B 1 361 ? 8.5 54.094 -1.178 1 98.06 361 PHE B N 1
ATOM 5909 C CA . PHE B 1 361 ? 7.73 54.156 0.06 1 98.06 361 PHE B CA 1
ATOM 5910 C C . PHE B 1 361 ? 6.543 55.094 -0.077 1 98.06 361 PHE B C 1
ATOM 5912 O O . PHE B 1 361 ? 6.664 56.156 -0.672 1 98.06 361 PHE B O 1
ATOM 5919 N N . GLY B 1 362 ? 5.43 54.625 0.393 1 98 362 GLY B N 1
ATOM 5920 C CA . GLY B 1 362 ? 4.277 55.469 0.652 1 98 362 GLY B CA 1
ATOM 5921 C C . GLY B 1 362 ? 3.99 55.656 2.131 1 98 362 GLY B C 1
ATOM 5922 O O . GLY B 1 362 ? 4.074 54.688 2.908 1 98 362 GLY B O 1
ATOM 5923 N N . VAL B 1 363 ? 3.703 56.906 2.549 1 98.12 363 VAL B N 1
ATOM 5924 C CA . VAL B 1 363 ? 3.459 57.188 3.957 1 98.12 363 VAL B CA 1
ATOM 5925 C C . VAL B 1 363 ? 2.129 57.938 4.109 1 98.12 363 VAL B C 1
ATOM 5927 O O . VAL B 1 363 ? 1.811 58.812 3.316 1 98.12 363 VAL B O 1
ATOM 5930 N N . THR B 1 364 ? 1.346 57.438 5.086 1 97.44 364 THR B N 1
ATOM 5931 C CA . THR B 1 364 ? 0.093 58.125 5.387 1 97.44 364 THR B CA 1
ATOM 5932 C C . THR B 1 364 ? -0.174 58.125 6.887 1 97.44 364 THR B C 1
ATOM 5934 O O . THR B 1 364 ? 0.234 57.219 7.602 1 97.44 364 THR B O 1
ATOM 5937 N N . GLN B 1 365 ? -0.78 59.188 7.336 1 97.12 365 GLN B N 1
ATOM 5938 C CA . GLN B 1 365 ? -1.241 59.281 8.719 1 97.12 365 GLN B CA 1
ATOM 5939 C C . GLN B 1 365 ? -2.736 59 8.82 1 97.12 365 GLN B C 1
ATOM 5941 O O . GLN B 1 365 ? -3.52 59.438 7.984 1 97.12 365 GLN B O 1
ATOM 5946 N N . ALA B 1 366 ? -3.078 58.188 9.797 1 95.31 366 ALA B N 1
ATOM 5947 C CA . ALA B 1 366 ? -4.484 57.844 10.008 1 95.31 366 ALA B CA 1
ATOM 5948 C C . ALA B 1 366 ? -5.293 59.094 10.391 1 95.31 366 ALA B C 1
ATOM 5950 O O . ALA B 1 366 ? -4.832 59.906 11.18 1 95.31 366 ALA B O 1
ATOM 5951 N N . ARG B 1 367 ? -6.375 59.219 9.797 1 92.38 367 ARG B N 1
ATOM 5952 C CA . ARG B 1 367 ? -7.289 60.312 10.094 1 92.38 367 ARG B CA 1
ATOM 5953 C C . ARG B 1 367 ? -8.359 59.875 11.086 1 92.38 367 ARG B C 1
ATOM 5955 O O . ARG B 1 367 ? -8.68 58.688 11.18 1 92.38 367 ARG B O 1
ATOM 5962 N N . GLN B 1 368 ? -8.852 60.844 11.766 1 86.62 368 GLN B N 1
ATOM 5963 C CA . GLN B 1 368 ? -9.906 60.562 12.734 1 86.62 368 GLN B CA 1
ATOM 5964 C C . GLN B 1 368 ? -11.148 60 12.047 1 86.62 368 GLN B C 1
ATOM 5966 O O . GLN B 1 368 ? -11.641 60.594 11.078 1 86.62 368 GLN B O 1
ATOM 5971 N N . GLY B 1 369 ? -11.602 58.812 12.508 1 82.38 369 GLY B N 1
ATOM 5972 C CA . GLY B 1 369 ? -12.836 58.25 11.992 1 82.38 369 GLY B CA 1
ATOM 5973 C C . GLY B 1 369 ? -12.641 57.469 10.695 1 82.38 369 GLY B C 1
ATOM 5974 O O . GLY B 1 369 ? -13.586 56.875 10.18 1 82.38 369 GLY B O 1
ATOM 5975 N N . GLU B 1 370 ? -11.469 57.5 10.164 1 86.38 370 GLU B N 1
ATOM 5976 C CA . GLU B 1 370 ? -11.203 56.812 8.891 1 86.38 370 GLU B CA 1
ATOM 5977 C C . GLU B 1 370 ? -11.117 55.312 9.078 1 86.38 370 GLU B C 1
ATOM 5979 O O . GLU B 1 370 ? -10.414 54.812 9.969 1 86.38 370 GLU B O 1
ATOM 5984 N N . PRO B 1 371 ? -11.883 54.625 8.273 1 83.12 371 PRO B N 1
ATOM 5985 C CA . PRO B 1 371 ? -11.742 53.156 8.336 1 83.12 371 PRO B CA 1
ATOM 5986 C C . PRO B 1 371 ? -10.359 52.656 7.891 1 83.12 371 PRO B C 1
ATOM 5988 O O . PRO B 1 371 ? -9.711 53.312 7.066 1 83.12 371 PRO B O 1
ATOM 5991 N N . THR B 1 372 ? -9.992 51.531 8.359 1 86.19 372 THR B N 1
ATOM 5992 C CA . THR B 1 372 ? -8.672 50.969 8.086 1 86.19 372 THR B CA 1
ATOM 5993 C C . THR B 1 372 ? -8.477 50.75 6.594 1 86.19 372 THR B C 1
ATOM 5995 O O . THR B 1 372 ? -7.383 50.938 6.066 1 86.19 372 THR B O 1
ATOM 5998 N N . HIS B 1 373 ? -9.461 50.344 5.945 1 82.88 373 HIS B N 1
ATOM 5999 C CA . HIS B 1 373 ? -9.375 50.062 4.516 1 82.88 373 HIS B CA 1
ATOM 6000 C C . HIS B 1 373 ? -9.039 51.312 3.725 1 82.88 373 HIS B C 1
ATOM 6002 O O . HIS B 1 373 ? -8.305 51.25 2.734 1 82.88 373 HIS B O 1
ATOM 6008 N N . ASP B 1 374 ? -9.625 52.406 4.148 1 86.75 374 ASP B N 1
ATOM 6009 C CA . ASP B 1 374 ? -9.344 53.656 3.477 1 86.75 374 ASP B CA 1
ATOM 6010 C C . ASP B 1 374 ? -7.906 54.125 3.736 1 86.75 374 ASP B C 1
ATOM 6012 O O . ASP B 1 374 ? -7.25 54.656 2.846 1 86.75 374 ASP B O 1
ATOM 6016 N N . LEU B 1 375 ? -7.488 53.906 4.914 1 92 375 LEU B N 1
ATOM 6017 C CA . LEU B 1 375 ? -6.109 54.219 5.273 1 92 375 LEU B CA 1
ATOM 6018 C C . LEU B 1 375 ? -5.133 53.438 4.395 1 92 375 LEU B C 1
ATOM 6020 O O . LEU B 1 375 ? -4.184 54 3.861 1 92 375 LEU B O 1
ATOM 6024 N N . LEU B 1 376 ? -5.422 52.188 4.227 1 89.81 376 LEU B N 1
ATOM 6025 C CA . LEU B 1 376 ? -4.551 51.312 3.445 1 89.81 376 LEU B CA 1
ATOM 6026 C C . LEU B 1 376 ? -4.586 51.688 1.968 1 89.81 376 LEU B C 1
ATOM 6028 O O . LEU B 1 376 ? -3.568 51.625 1.276 1 89.81 376 LEU B O 1
ATOM 6032 N N . ARG B 1 377 ? -5.684 52.094 1.54 1 87.44 377 ARG B N 1
ATOM 6033 C CA . ARG B 1 377 ? -5.805 52.562 0.16 1 87.44 377 ARG B CA 1
ATOM 6034 C C . ARG B 1 377 ? -4.965 53.812 -0.074 1 87.44 377 ARG B C 1
ATOM 6036 O O . ARG B 1 377 ? -4.309 53.938 -1.11 1 87.44 377 ARG B O 1
ATOM 6043 N N . ARG B 1 378 ? -5.012 54.719 0.832 1 94.06 378 ARG B N 1
ATOM 6044 C CA . ARG B 1 378 ? -4.258 55.969 0.701 1 94.06 378 ARG B CA 1
ATOM 6045 C C . ARG B 1 378 ? -2.756 55.719 0.701 1 94.06 378 ARG B C 1
ATOM 6047 O O . ARG B 1 378 ? -2.016 56.281 -0.087 1 94.06 378 ARG B O 1
ATOM 6054 N N . VAL B 1 379 ? -2.391 54.844 1.559 1 95.44 379 VAL B N 1
ATOM 6055 C CA . VAL B 1 379 ? -0.959 54.562 1.634 1 95.44 379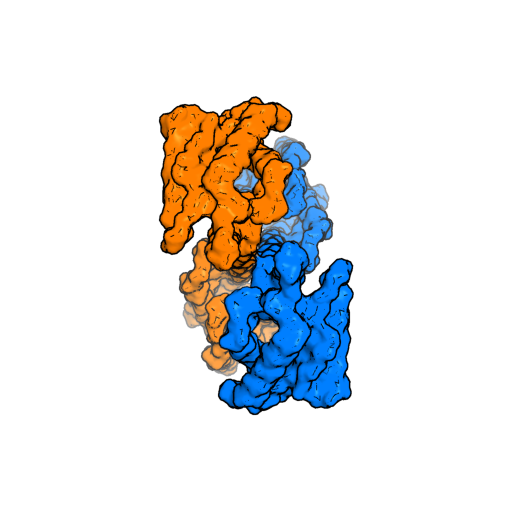 VAL B CA 1
ATOM 6056 C C . VAL B 1 379 ? -0.508 53.812 0.383 1 95.44 379 VAL B C 1
ATOM 6058 O O . VAL B 1 379 ? 0.609 54 -0.099 1 95.44 379 VAL B O 1
ATOM 6061 N N . ASP B 1 380 ? -1.316 52.938 -0.087 1 91.06 380 ASP B N 1
ATOM 6062 C CA . ASP B 1 380 ? -1.031 52.25 -1.333 1 91.06 380 ASP B CA 1
ATOM 6063 C C . ASP B 1 380 ? -0.891 53.219 -2.498 1 91.06 380 ASP B C 1
ATOM 6065 O O . ASP B 1 380 ? 0.005 53.094 -3.332 1 91.06 380 ASP B O 1
ATOM 6069 N N . ALA B 1 381 ? -1.802 54.156 -2.537 1 92.12 381 ALA B N 1
ATOM 6070 C CA . ALA B 1 381 ? -1.749 55.188 -3.568 1 92.12 381 ALA B CA 1
ATOM 6071 C C . ALA B 1 381 ? -0.46 56 -3.469 1 92.12 381 ALA B C 1
ATOM 6073 O O . ALA B 1 381 ? 0.128 56.375 -4.488 1 92.12 381 ALA B O 1
ATOM 6074 N N . ALA B 1 382 ? -0.099 56.312 -2.287 1 96.31 382 ALA B N 1
ATOM 6075 C CA . ALA B 1 382 ? 1.146 57.031 -2.068 1 96.31 382 ALA B CA 1
ATOM 6076 C C . ALA B 1 382 ? 2.348 56.219 -2.555 1 96.31 382 ALA B C 1
ATOM 6078 O O . ALA B 1 382 ? 3.264 56.781 -3.17 1 96.31 382 ALA B O 1
ATOM 6079 N N . MET B 1 383 ? 2.359 55 -2.225 1 95.19 383 MET B N 1
ATOM 6080 C CA . MET B 1 383 ? 3.441 54.156 -2.676 1 95.19 383 MET B CA 1
ATOM 6081 C C . MET B 1 383 ? 3.49 54.094 -4.199 1 95.19 383 MET B C 1
ATOM 6083 O O . MET B 1 383 ? 4.57 54.125 -4.793 1 95.19 383 MET B O 1
ATOM 6087 N N . TYR B 1 384 ? 2.301 53.969 -4.758 1 91.06 384 TYR B N 1
ATOM 6088 C CA . TYR B 1 384 ? 2.223 53.938 -6.215 1 91.06 384 TYR B CA 1
ATOM 6089 C C . TYR B 1 384 ? 2.736 55.25 -6.789 1 91.06 384 TYR B C 1
ATOM 6091 O O . TYR B 1 384 ? 3.363 55.281 -7.852 1 91.06 384 TYR B O 1
ATOM 6099 N N . GLY B 1 385 ? 2.361 56.25 -6.215 1 93.81 385 GLY B N 1
ATOM 6100 C CA . GLY B 1 385 ? 2.904 57.531 -6.613 1 93.81 385 GLY B CA 1
ATOM 6101 C C . GLY B 1 385 ? 4.422 57.594 -6.602 1 93.81 385 GLY B C 1
ATOM 6102 O O . GLY B 1 385 ? 5.039 58.156 -7.508 1 93.81 385 GLY B O 1
ATOM 6103 N N . ALA B 1 386 ? 4.992 57.031 -5.645 1 96.25 386 ALA B N 1
ATOM 6104 C CA . ALA B 1 386 ? 6.449 56.938 -5.551 1 96.25 386 ALA B CA 1
ATOM 6105 C C . ALA B 1 386 ? 7.035 56.156 -6.715 1 96.25 386 ALA B C 1
ATOM 6107 O O . ALA B 1 386 ? 8.055 56.531 -7.285 1 96.25 386 ALA B O 1
ATOM 6108 N N . LYS B 1 387 ? 6.375 55.062 -7.008 1 92.75 387 LYS B N 1
ATOM 6109 C CA . LYS B 1 387 ? 6.809 54.25 -8.141 1 92.75 387 LYS B CA 1
ATOM 6110 C C . LYS B 1 387 ? 6.695 55.031 -9.453 1 92.75 387 LYS B C 1
ATOM 6112 O O . LYS B 1 387 ? 7.605 54.969 -10.281 1 92.75 387 LYS B O 1
ATOM 6117 N N . ALA B 1 388 ? 5.648 55.781 -9.625 1 91.44 388 ALA B N 1
ATOM 6118 C CA . ALA B 1 388 ? 5.371 56.531 -10.844 1 91.44 388 ALA B CA 1
ATOM 6119 C C . ALA B 1 388 ? 6.316 57.719 -10.984 1 91.44 388 ALA B C 1
ATOM 6121 O O . ALA B 1 388 ? 6.633 58.156 -12.094 1 91.44 388 ALA B O 1
ATOM 6122 N N . ALA B 1 389 ? 6.746 58.25 -9.859 1 94.19 389 ALA B N 1
ATOM 6123 C CA . ALA B 1 389 ? 7.594 59.438 -9.852 1 94.19 389 ALA B CA 1
ATOM 6124 C C . ALA B 1 389 ? 9.07 59.062 -9.977 1 94.19 389 ALA B C 1
ATOM 6126 O O . ALA B 1 389 ? 9.953 59.875 -9.695 1 94.19 389 ALA B O 1
ATOM 6127 N N . GLY B 1 390 ? 9.438 57.781 -10.352 1 93.38 390 GLY B N 1
ATOM 6128 C CA . GLY B 1 390 ? 10.82 57.438 -10.641 1 93.38 390 GLY B CA 1
ATOM 6129 C C . GLY B 1 390 ? 11.391 56.406 -9.672 1 93.38 390 GLY B C 1
ATOM 6130 O O . GLY B 1 390 ? 12.562 56.031 -9.766 1 93.38 390 GLY B O 1
ATOM 6131 N N . ARG B 1 391 ? 10.648 56 -8.703 1 94.62 391 ARG B N 1
ATOM 6132 C CA . ARG B 1 391 ? 11.016 54.969 -7.734 1 94.62 391 ARG B CA 1
ATOM 6133 C C . ARG B 1 391 ? 12.125 55.438 -6.812 1 94.62 391 ARG B C 1
ATOM 6135 O O . ARG B 1 391 ? 12.625 56.562 -6.969 1 94.62 391 ARG B O 1
ATOM 6142 N N . ASN B 1 392 ? 12.391 54.75 -5.816 1 96.19 392 ASN B N 1
ATOM 6143 C CA . ASN B 1 392 ? 13.422 55.094 -4.84 1 96.19 392 ASN B CA 1
ATOM 6144 C C . ASN B 1 392 ? 13.156 56.438 -4.172 1 96.19 392 ASN B C 1
ATOM 6146 O O . ASN B 1 392 ? 14.016 57.312 -4.156 1 96.19 392 ASN B O 1
ATOM 6150 N N . ARG B 1 393 ? 12.008 56.562 -3.766 1 97.31 393 ARG B N 1
ATOM 6151 C CA . ARG B 1 393 ? 11.641 57.812 -3.09 1 97.31 393 ARG B CA 1
ATOM 6152 C C . ARG B 1 393 ? 10.492 57.562 -2.113 1 97.31 393 ARG B C 1
ATOM 6154 O O . ARG B 1 393 ? 9.891 56.5 -2.092 1 97.31 393 ARG B O 1
ATOM 6161 N N . VAL B 1 394 ? 10.25 58.562 -1.282 1 98.12 394 VAL B N 1
ATOM 6162 C CA . VAL B 1 394 ? 9.18 58.531 -0.296 1 98.12 394 VAL B CA 1
ATOM 6163 C C . VAL B 1 394 ? 8.109 59.531 -0.675 1 98.12 394 VAL B C 1
ATOM 6165 O O . VAL B 1 394 ? 8.422 60.688 -1.015 1 98.12 394 VAL B O 1
ATOM 6168 N N . VAL B 1 395 ? 6.91 59.094 -0.732 1 97.69 395 VAL B N 1
ATOM 6169 C CA . VAL B 1 395 ? 5.785 60 -0.957 1 97.69 395 VAL B CA 1
ATOM 6170 C C . VAL B 1 395 ? 4.859 59.969 0.259 1 97.69 395 VAL B C 1
ATOM 6172 O O . VAL B 1 395 ? 4.371 58.906 0.659 1 97.69 395 VAL B O 1
ATOM 6175 N N . ALA B 1 396 ? 4.648 61.125 0.849 1 96.81 396 ALA B N 1
ATOM 6176 C CA . ALA B 1 396 ? 3.789 61.25 2.021 1 96.81 396 ALA B CA 1
ATOM 6177 C C . ALA B 1 396 ? 2.506 62 1.684 1 96.81 396 ALA B C 1
ATOM 6179 O O . ALA B 1 396 ? 2.545 63.031 1.013 1 96.81 396 ALA B O 1
ATOM 6180 N N . VAL B 1 397 ? 1.443 61.406 2.076 1 91.94 397 VAL B N 1
ATOM 6181 C CA . VAL B 1 397 ? 0.164 62.062 1.804 1 91.94 397 VAL B CA 1
ATOM 6182 C C . VAL B 1 397 ? -0.668 62.094 3.082 1 91.94 397 VAL B C 1
ATOM 6184 O O . VAL B 1 397 ? -0.558 61.219 3.943 1 91.94 397 VAL B O 1
#